Protein AF-A0A0H2TPR6-F1 (afdb_monomer_lite)

Sequence (912 aa):
MLAMDPPKRHRLSESLLGSRSHSRNSSLPQLDTSIEWVTPSPSPSPPKLGTSLSTPAITAPRRRSIIRSIRALSITSPPISLSPPAIAVSVADAGELSIAASRSPRTLKKQRTASAGNIVSLLGRRESSRSDFNRGTCSQETTSVSQSSTNSIDGRIQWDSQTVKGVFKIIQEHQFRRNGFAYLVVTSDYVLKVKTTADVRGLFPNLPSDTGPVTVPAGERSANPEVLQMIPIASVVSASRAESSRPYFGLEIWWKSVHSLASFGACQFFAEDPDHRDLVLDRVHEAVRAKDDAHFGIPRVAHEIEEKLRDVCRREEPDYSLLQPDIFPVGIRLADNVKWAENESYYFAVGVNLCYFAKVTRPSENKMLVVSYAKYGLMNLECVLGCWNPREDRLELRFRKPFEANPSYLHMSSRFYYQIIQTLLKADECLRPGWPSGLRRTQLFRIDDLPPLGENDIIALPDEFGSLHRTHKAFCAAYECGQVEWEIRLDAAYGPELRILPPKAKPKYEPLELLAIMRAARYNHFIGSMSFRGVSLVPLWNKFDSDKPASVAYMNHDGTLLSSELCKPVQGGSILAQEIHALAFCIPSLRQMDFTDSLPNLPSLPHKPDVQVLAPILNLLGSGLTNCNRILLHGCPLGLGDVASLLSFLSQDDLEDDVPIHLVPGLQALDISRCSLCSQEMYLITEALSSQGHSLQLLDISQNTGRVAADVVTRFVDSMVNLHILNLADAVVGPEYCALLSYESLMAFQNIQEINLSGYKLSMDTEQALVRFLEHRVTAARQPQQQGKSSLVSLGLRQIRLNDCSIDGFQAARILGAVSGLDGLHLHLGSNPLEQGIEELASAIALCSEGRIGLHLDMVEFRRDEAYVRLIQALTVSKRFPFVSLVGTAPTPLPSATCTSAACDALEQLLA

Organism: Magnaporthiopsis poae (strain ATCC 64411 / 73-15) (NCBI:txid644358)

Radius of gyration: 42.63 Å; chains: 1; bounding box: 124×108×119 Å

InterPro domains:
  IPR032675 Leucine-rich repeat domain superfamily [G3DSA:3.80.10.10] (476-911)
  IPR057334 LRR-containing protein, second PH domain [PF25353] (343-437)

Foldseek 3Di:
DDDDDDDDDDDDDDDDPPPDPDPDPPDDPPLPDWDDDDDPDPDPDDDDDDDDDDDDDDDDDDDDDDDDDDDDDDDDDDDDDDDDDDDDDDDDDDDDDDDDDDDDDDDDDDDDDDDDDDDDDDDDDDDDDDDDDDDDDDDDDDDDDDDDDDDDPPPPDDLQPWAWQAKAKFDDPVPPPDPQIWIWIFTLWKTWIFRDLQLVCQSHVPDDLPGYPHRRDNPRHDPDRGTPDIATLQFWFFKAFADDPDPWTKIKTKGQDPVDLFFIDIDIITHPDNVSVLVVLVSSLVSNVVVCVVVPPDDQHDPQVLVVVLVVLCVLPVVCNVDRWDKGWKDARDDPDDDDDRFKTWMWTGHQFKIKTWIWGQDPVHNDIMIGIDIAGLVQWFAWEEEPDSRHQWIKTWGDDFQDQDIDIGIIGGSCSVVVLVVSVVSCCQQPPLPDPVCCDPTHYPYHPDDPDPPPPDDPPDPLPVNLVSNLVSLCSRNVHDAWDWDWDQPDPQGIEIETDQDPPDRAGAPSNVVSNLVSLFSRQRHQEYECAPHAPLNQPPAAGNDDDSLADQAESVRDGHDPVLSPCLNVATPLLRSLLRNQQHHQNYAEYACANHHAPHPDDVFFDAPSNQLSNLVCLLVLRGNNQAYAQHRAAHTPVNLVSLLVSLQPDDDDPPDPPVRRQFRAHDHCENNQDAQVSLLSNLQSLQRRQCNYAYDHHEHHPHAYELVSQANRLQNNLNYAEDHCANRYDYPLADANDALNSLVSNQQHAEDAPEQAQHHPRNLVSLLVSLLVLLVVVPDPPDDDDPDDDSNRHQEYHHANNQQELQSLLSNLLSNLAEENHEYAHENYQHLHNLLSNLCSLQPSDHYAYAYEHELHEDQDLVSLLSNLQSLLNHPRYPHYHHHNPDYDDDPDDDRDPSSVVSVVSSVD

pLDDT: mean 76.01, std 24.08, range [21.84, 98.25]

Secondary structure (DSSP, 8-state):
----PPPP------------------PPPP--EEE--PPPPPPP-PPPP----------------------------------------------------------------------------------------------------S----TT--GGG--EEEEEEEE-GGGTTS--EEEEEEESSEEEEES-HHHHHHH-TT--TTSSSS---TT---SS--EEEEEEGGGEEEEEE---SSSSEEEEEEEE-SS-TT-EEEEEEEESSHHHHHHHHHHHHHHHHHHHHHTTT--SS-HHHHHHHHHHHHHH-GGGTTSPPEEEE-EE---TT----TTEEEEEEE-SSEEEEEEEE--SS--S-EEEEEEEEGGGEEEEEEE-STT--EEEEEE--TT-SS-EEEEEE-TTHHHHHHHHHHHHHHHSTT--HHHIIIIIEEEETPPPPPTTS------TTHHHHHHHHHHHHHHT-PPPPEEEETT-BTB-EEEEPPPSSSSS--HHHHHHHHHHHTT-SS--EEE-TT---TTTTT----S-GGGS--B-TT-PBPPHHHHHHHHHS-HHHHHHHHHHHH-TT--EEE-TTSSTT----SSPPP-SSHHHHHHHHHTT-----EEE-TT----HHHHHHHHHHHT-----TTS-GGGS----EEE-TTS---HHHHHHHHHHHHHHGGG-SEEE-TT-SS-EEHHHHHHHHTT-TT-SEEE-TTTEE--TTS-SS-HHHHHH-TT--EEE-TTS---HHHHHHHHHHHHHHHHHHTS---S----TT-----EEE-TTS---HHHHHHHHHHHTT-EEEEEE-TTS-TTTTHHHHHHHHHH--S-EEEEE-TT-EESSHHHHHHHHHHHHH----SEEE-TT-EEPPPTTPPPPHHHHHHHHHHH-

Structure (mmCIF, N/CA/C/O backbone):
data_AF-A0A0H2TPR6-F1
#
_entry.id   AF-A0A0H2TPR6-F1
#
loop_
_atom_site.group_PDB
_atom_site.id
_atom_site.type_symbol
_atom_site.label_atom_id
_atom_site.label_alt_id
_atom_site.label_comp_id
_atom_site.label_asym_id
_atom_site.label_entity_id
_atom_site.label_seq_id
_atom_site.pdbx_PDB_ins_code
_atom_site.Cartn_x
_atom_site.Cartn_y
_atom_site.Cartn_z
_atom_site.occupancy
_atom_site.B_iso_or_equiv
_atom_site.auth_seq_id
_atom_site.auth_comp_id
_atom_site.auth_asym_id
_atom_site.auth_atom_id
_atom_site.pdbx_PDB_model_num
ATOM 1 N N . MET A 1 1 ? -14.597 45.870 -37.083 1.00 38.25 1 MET A N 1
ATOM 2 C CA . MET A 1 1 ? -13.463 46.640 -36.528 1.00 38.25 1 MET A CA 1
ATOM 3 C C . MET A 1 1 ? -13.440 46.371 -35.034 1.00 38.25 1 MET A C 1
ATOM 5 O O . MET A 1 1 ? -14.510 46.432 -34.449 1.00 38.25 1 MET A O 1
ATOM 9 N N . LEU A 1 2 ? -12.257 46.077 -34.485 1.00 29.45 2 LEU A N 1
ATOM 10 C CA . LEU A 1 2 ? -11.948 45.601 -33.122 1.00 29.45 2 LEU A CA 1
ATOM 11 C C . LEU A 1 2 ? -11.903 44.072 -32.971 1.00 29.45 2 LEU A C 1
ATOM 13 O O . LEU A 1 2 ? -12.880 43.406 -32.650 1.00 29.45 2 LEU A O 1
ATOM 17 N N . ALA A 1 3 ? -10.703 43.561 -33.253 1.00 26.14 3 ALA A N 1
ATOM 18 C CA . ALA A 1 3 ? -10.196 42.267 -32.829 1.00 26.14 3 ALA A CA 1
ATOM 19 C C . ALA A 1 3 ? -9.895 42.308 -31.321 1.00 26.14 3 ALA A C 1
ATOM 21 O O . ALA A 1 3 ? -9.350 43.300 -30.836 1.00 26.14 3 ALA A O 1
ATOM 22 N N . MET A 1 4 ? -10.242 41.241 -30.602 1.00 28.41 4 MET A N 1
ATOM 23 C CA . MET A 1 4 ? -9.809 41.005 -29.225 1.00 28.41 4 MET A CA 1
ATOM 24 C C . MET A 1 4 ? -8.798 39.857 -29.221 1.00 28.41 4 MET A C 1
ATOM 26 O O . MET A 1 4 ? -9.087 38.769 -29.720 1.00 28.41 4 MET A O 1
ATOM 30 N N . ASP A 1 5 ? -7.612 40.151 -28.694 1.00 27.17 5 ASP A N 1
ATOM 31 C CA . ASP A 1 5 ? -6.489 39.231 -28.522 1.00 27.17 5 ASP A CA 1
ATOM 32 C C . ASP A 1 5 ? -6.818 38.082 -27.544 1.00 27.17 5 ASP A C 1
ATOM 34 O O . ASP A 1 5 ? -7.484 38.307 -26.530 1.00 27.17 5 ASP A O 1
ATOM 38 N N . PRO A 1 6 ? -6.306 36.859 -27.779 1.00 28.94 6 PRO A N 1
ATOM 39 C CA . PRO A 1 6 ? -6.367 35.766 -26.813 1.00 28.94 6 PRO A CA 1
ATOM 40 C C . PRO A 1 6 ? -5.292 35.906 -25.710 1.00 28.94 6 PRO A C 1
ATOM 42 O O . PRO A 1 6 ? -4.231 36.498 -25.934 1.00 28.94 6 PRO A O 1
ATOM 45 N N . PRO A 1 7 ? -5.519 35.341 -24.507 1.00 29.06 7 PRO A N 1
ATOM 46 C CA . PRO A 1 7 ? -4.646 35.548 -23.357 1.00 29.06 7 PRO A CA 1
ATOM 47 C C . PRO A 1 7 ? -3.301 34.821 -23.501 1.00 29.06 7 PRO A C 1
ATOM 49 O O . PRO A 1 7 ? -3.210 33.659 -23.906 1.00 29.06 7 PRO A O 1
ATOM 52 N N . LYS A 1 8 ? -2.238 35.537 -23.123 1.00 24.61 8 LYS A N 1
ATOM 53 C CA . LYS A 1 8 ? -0.845 35.083 -23.090 1.00 24.61 8 LYS A CA 1
ATOM 54 C C . LYS A 1 8 ? -0.686 33.886 -22.145 1.00 24.61 8 LYS A C 1
ATOM 56 O O . LYS A 1 8 ? -0.849 34.016 -20.935 1.00 24.61 8 LYS A O 1
ATOM 61 N N . ARG A 1 9 ? -0.282 32.734 -22.690 1.00 24.98 9 ARG A N 1
ATOM 62 C CA . ARG A 1 9 ? 0.290 31.624 -21.912 1.00 24.98 9 ARG A CA 1
ATOM 63 C C . ARG A 1 9 ? 1.597 32.098 -21.274 1.00 24.98 9 ARG A C 1
ATOM 65 O O . ARG A 1 9 ? 2.568 32.362 -21.983 1.00 24.98 9 ARG A O 1
ATOM 72 N N . HIS A 1 10 ? 1.629 32.191 -19.948 1.00 24.11 10 HIS A N 1
ATOM 73 C CA . HIS A 1 10 ? 2.869 32.351 -19.196 1.00 24.11 10 HIS A CA 1
ATOM 74 C C . HIS A 1 10 ? 3.749 31.110 -19.412 1.00 24.11 10 HIS A C 1
ATOM 76 O O . HIS A 1 10 ? 3.468 30.033 -18.893 1.00 24.11 10 HIS A O 1
ATOM 82 N N . ARG A 1 11 ? 4.817 31.261 -20.207 1.00 22.70 11 ARG A N 1
ATOM 83 C CA . ARG A 1 11 ? 5.964 30.347 -20.192 1.00 22.70 11 ARG A CA 1
ATOM 84 C C . ARG A 1 11 ? 6.650 30.511 -18.839 1.00 22.70 11 ARG A C 1
ATOM 86 O O . ARG A 1 11 ? 7.295 31.531 -18.605 1.00 22.70 11 ARG A O 1
ATOM 93 N N . LEU A 1 12 ? 6.501 29.524 -17.961 1.00 24.47 12 LEU A N 1
ATOM 94 C CA . LEU A 1 12 ? 7.438 29.346 -16.860 1.00 24.47 12 LEU A CA 1
ATOM 95 C C . LEU A 1 12 ? 8.801 29.008 -17.470 1.00 24.47 12 LEU A C 1
ATOM 97 O O . LEU A 1 12 ? 8.925 28.137 -18.329 1.00 24.47 12 LEU A O 1
ATOM 101 N N . SER A 1 13 ? 9.783 29.801 -17.073 1.00 23.59 13 SER A N 1
ATOM 102 C CA . SER A 1 13 ? 11.160 29.818 -17.539 1.00 23.59 13 SER A CA 1
ATOM 103 C C . SER A 1 13 ? 11.838 28.451 -17.447 1.00 23.59 13 SER A C 1
ATOM 105 O O . SER A 1 13 ? 11.957 27.866 -16.371 1.00 23.59 13 SER A O 1
ATOM 107 N N . GLU A 1 14 ? 12.349 27.995 -18.589 1.00 25.59 14 GLU A N 1
ATOM 108 C CA . GLU A 1 14 ? 13.388 26.979 -18.712 1.00 25.59 14 GLU A CA 1
ATOM 109 C C . GLU A 1 14 ? 14.651 27.451 -17.978 1.00 25.59 14 GLU A C 1
ATOM 111 O O . GLU A 1 14 ? 15.429 28.253 -18.488 1.00 25.59 14 GLU A O 1
ATOM 116 N N . SER A 1 15 ? 14.868 26.971 -16.756 1.00 25.03 15 SER A N 1
ATOM 117 C CA . SER A 1 15 ? 16.149 27.154 -16.066 1.00 25.03 15 SER A CA 1
ATOM 118 C C . SER A 1 15 ? 16.462 25.989 -15.128 1.00 25.03 15 SER A C 1
ATOM 120 O O . SER A 1 15 ? 16.762 26.198 -13.958 1.00 25.03 15 SER A O 1
ATOM 122 N N . LEU A 1 16 ? 16.380 24.748 -15.623 1.00 23.83 16 LEU A N 1
ATOM 123 C CA . LEU A 1 16 ? 16.883 23.558 -14.911 1.00 23.83 16 LEU A CA 1
ATOM 124 C C . LEU A 1 16 ? 17.569 22.512 -15.816 1.00 23.83 16 LEU A C 1
ATOM 126 O O . LEU A 1 16 ? 17.911 21.429 -15.349 1.00 23.83 16 LEU A O 1
ATOM 130 N N . LEU A 1 17 ? 17.869 22.836 -17.079 1.00 26.33 17 LEU A N 1
ATOM 131 C CA . LEU A 1 17 ? 18.727 22.010 -17.941 1.00 26.33 17 LEU A CA 1
ATOM 132 C C . LEU A 1 17 ? 20.169 22.524 -17.908 1.00 26.33 17 LEU A C 1
ATOM 134 O O . LEU A 1 17 ? 20.726 23.016 -18.884 1.00 26.33 17 LEU A O 1
ATOM 138 N N . GLY A 1 18 ? 20.791 22.394 -16.737 1.00 21.84 18 GLY A N 1
ATOM 139 C CA . GLY A 1 18 ? 22.242 22.415 -16.633 1.00 21.84 18 GLY A CA 1
ATOM 140 C C . GLY A 1 18 ? 22.795 21.091 -17.151 1.00 21.84 18 GLY A C 1
ATOM 141 O O . GLY A 1 18 ? 22.851 20.115 -16.406 1.00 21.84 18 GLY A O 1
ATOM 142 N N . SER A 1 19 ? 23.219 21.060 -18.415 1.00 26.47 19 SER A N 1
ATOM 143 C CA . SER A 1 19 ? 24.077 20.008 -18.969 1.00 26.47 19 SER A CA 1
ATOM 144 C C . SER A 1 19 ? 25.411 19.991 -18.208 1.00 26.47 19 SER A C 1
ATOM 146 O O . SER A 1 19 ? 26.393 20.615 -18.612 1.00 26.47 19 SER A O 1
ATOM 148 N N . ARG A 1 20 ? 25.455 19.291 -17.071 1.00 23.12 20 ARG A N 1
ATOM 149 C CA . ARG A 1 20 ? 26.706 18.873 -16.435 1.00 23.12 20 ARG A CA 1
ATOM 150 C C . ARG A 1 20 ? 27.106 17.527 -17.024 1.00 23.12 20 ARG A C 1
ATOM 152 O O . ARG A 1 20 ? 26.508 16.499 -16.714 1.00 23.12 20 ARG A O 1
ATOM 159 N N . SER A 1 21 ? 28.142 17.548 -17.857 1.00 25.34 21 SER A N 1
ATOM 160 C CA . SER A 1 21 ? 28.874 16.370 -18.312 1.00 25.34 21 SER A CA 1
ATOM 161 C C . SER A 1 21 ? 29.564 15.703 -17.117 1.00 25.34 21 SER A C 1
ATOM 163 O O . SER A 1 21 ? 30.731 15.960 -16.821 1.00 25.34 21 SER A O 1
ATOM 165 N N . HIS A 1 22 ? 28.836 14.864 -16.386 1.00 25.56 22 HIS A N 1
ATOM 166 C CA . HIS A 1 22 ? 29.468 13.907 -15.492 1.00 25.56 22 HIS A CA 1
ATOM 167 C C . HIS A 1 22 ? 30.081 12.796 -16.346 1.00 25.56 22 HIS A C 1
ATOM 169 O O . HIS A 1 22 ? 29.390 12.174 -17.150 1.00 25.56 22 HIS A O 1
ATOM 175 N N . SER A 1 23 ? 31.382 12.566 -16.167 1.00 27.83 23 SER A N 1
ATOM 176 C CA . SER A 1 23 ? 32.101 11.378 -16.629 1.00 27.83 23 SER A CA 1
ATOM 177 C C . SER A 1 23 ? 31.383 10.124 -16.112 1.00 27.83 23 SER A C 1
ATOM 179 O O . SER A 1 23 ? 31.638 9.676 -14.995 1.00 27.83 23 SER A O 1
ATOM 181 N N . ARG A 1 24 ? 30.433 9.591 -16.888 1.00 39.44 24 ARG A N 1
ATOM 182 C CA . ARG A 1 24 ? 29.753 8.327 -16.590 1.00 39.44 24 ARG A CA 1
ATOM 183 C C . ARG A 1 24 ? 30.718 7.193 -16.927 1.00 39.44 24 ARG A C 1
ATOM 185 O O . ARG A 1 24 ? 31.151 7.087 -18.072 1.00 39.44 24 ARG A O 1
ATOM 192 N N . ASN A 1 25 ? 31.049 6.358 -15.943 1.00 32.38 25 ASN A N 1
ATOM 193 C CA . ASN A 1 25 ? 31.772 5.108 -16.170 1.00 32.38 25 ASN A CA 1
ATOM 194 C C . ASN A 1 25 ? 30.932 4.223 -17.102 1.00 32.38 25 ASN A C 1
ATOM 196 O O . ASN A 1 25 ? 29.949 3.624 -16.681 1.00 32.38 25 ASN A O 1
ATOM 200 N N . SER A 1 26 ? 31.298 4.174 -18.381 1.00 37.25 26 SER A N 1
ATOM 201 C CA . SER A 1 26 ? 30.686 3.308 -19.386 1.00 37.25 26 SER A CA 1
ATOM 202 C C . SER A 1 26 ? 31.305 1.911 -19.297 1.00 37.25 26 SER A C 1
ATOM 204 O O . SER A 1 26 ? 32.119 1.526 -20.138 1.00 37.25 26 SER A O 1
ATOM 206 N N . SER A 1 27 ? 30.986 1.164 -18.243 1.00 45.50 27 SER A N 1
ATOM 207 C CA . SER A 1 27 ? 31.228 -0.280 -18.225 1.00 45.50 27 SER A CA 1
ATOM 208 C C . SER A 1 27 ? 30.069 -0.983 -18.925 1.00 45.50 27 SER A C 1
ATOM 210 O O . SER A 1 27 ? 28.912 -0.624 -18.707 1.00 45.50 27 SER A O 1
ATOM 212 N N . LEU A 1 28 ? 30.371 -1.985 -19.756 1.00 54.72 28 LEU A N 1
ATOM 213 C CA . LEU A 1 28 ? 29.360 -2.934 -20.226 1.00 54.72 28 LEU A CA 1
ATOM 214 C C . LEU A 1 28 ? 28.593 -3.514 -19.025 1.00 54.72 28 LEU A C 1
ATOM 216 O O . LEU A 1 28 ? 29.200 -3.659 -17.957 1.00 54.72 28 LEU A O 1
ATOM 220 N N . PRO A 1 29 ? 27.300 -3.853 -19.179 1.00 59.22 29 PRO A N 1
ATOM 221 C CA . PRO A 1 29 ? 26.565 -4.540 -18.127 1.00 59.22 29 PRO A CA 1
ATOM 222 C C . PRO A 1 29 ? 27.344 -5.776 -17.664 1.00 59.22 29 PRO A C 1
ATOM 224 O O . PRO A 1 29 ? 27.857 -6.522 -18.504 1.00 59.22 29 PRO A O 1
ATOM 227 N N . GLN A 1 30 ? 27.463 -5.988 -16.351 1.00 66.06 30 GLN A N 1
ATOM 228 C CA . GLN A 1 30 ? 28.044 -7.228 -15.838 1.00 66.06 30 GLN A CA 1
ATOM 229 C C . GLN A 1 30 ? 27.128 -8.392 -16.240 1.00 66.06 30 GLN A C 1
ATOM 231 O O . GLN A 1 30 ? 25.939 -8.405 -15.934 1.00 66.06 30 GLN A O 1
ATOM 236 N N . LEU A 1 31 ? 27.670 -9.319 -17.032 1.00 76.00 31 LEU A N 1
ATOM 237 C CA . LEU A 1 31 ? 26.971 -10.521 -17.479 1.00 76.00 31 LEU A CA 1
ATOM 238 C C . LEU A 1 31 ? 27.271 -11.629 -16.469 1.00 76.00 31 LEU A C 1
ATOM 240 O O . LEU A 1 31 ? 28.302 -12.293 -16.567 1.00 76.00 31 LEU A O 1
ATOM 244 N N . ASP A 1 32 ? 26.386 -11.797 -15.491 1.00 66.81 32 ASP A N 1
ATOM 245 C CA . ASP A 1 32 ? 26.657 -12.627 -14.310 1.00 66.81 32 ASP A CA 1
ATOM 246 C C . ASP A 1 32 ? 26.347 -14.117 -14.514 1.00 66.81 32 ASP A C 1
ATOM 248 O O . ASP A 1 32 ? 26.784 -14.959 -13.731 1.00 66.81 32 ASP A O 1
ATOM 252 N N . THR A 1 33 ? 25.609 -14.470 -15.573 1.00 68.88 33 THR A N 1
ATOM 253 C CA . THR A 1 33 ? 25.195 -15.856 -15.836 1.00 68.88 33 THR A CA 1
ATOM 254 C C . THR A 1 33 ? 25.675 -16.322 -17.203 1.00 68.88 33 THR A C 1
ATOM 256 O O . THR A 1 33 ? 25.428 -15.667 -18.214 1.00 68.88 33 THR A O 1
ATOM 259 N N . SER A 1 34 ? 26.337 -17.482 -17.244 1.00 60.25 34 SER A N 1
ATOM 260 C CA . SER A 1 34 ? 26.713 -18.177 -18.478 1.00 60.25 34 SER A CA 1
ATOM 261 C C . SER A 1 34 ? 26.074 -19.560 -18.508 1.00 60.25 34 SER A C 1
ATOM 263 O O . SER A 1 34 ? 26.018 -20.254 -17.493 1.00 60.25 34 SER A O 1
ATOM 265 N N . ILE A 1 35 ? 25.545 -19.949 -19.666 1.00 59.41 35 ILE A N 1
ATOM 266 C CA . ILE A 1 35 ? 24.961 -21.276 -19.855 1.00 59.41 35 ILE A CA 1
ATOM 267 C C . ILE A 1 35 ? 25.698 -21.972 -20.988 1.00 59.41 35 ILE A C 1
ATOM 269 O O . ILE A 1 35 ? 25.557 -21.610 -22.159 1.00 59.41 35 ILE A O 1
ATOM 273 N N . GLU A 1 36 ? 26.434 -23.018 -20.629 1.00 54.72 36 GLU A N 1
ATOM 274 C CA . GLU A 1 36 ? 26.955 -23.995 -21.574 1.00 54.72 36 GLU A CA 1
ATOM 275 C C . GLU A 1 36 ? 25.970 -25.162 -21.682 1.00 54.72 36 GLU A C 1
ATOM 277 O O . GLU A 1 36 ? 25.633 -25.825 -20.701 1.00 54.72 36 GLU A O 1
ATOM 282 N N . TRP A 1 37 ? 25.462 -25.406 -22.886 1.00 45.31 37 TRP A N 1
ATOM 283 C CA . TRP A 1 37 ? 24.493 -26.467 -23.143 1.00 45.31 37 TRP A CA 1
ATOM 284 C C . TRP A 1 37 ? 25.175 -27.765 -23.556 1.00 45.31 37 TRP A C 1
ATOM 286 O O . TRP A 1 37 ? 25.298 -28.039 -24.739 1.00 45.31 37 TRP A O 1
ATOM 296 N N . VAL A 1 38 ? 25.581 -28.610 -22.614 1.00 38.88 38 VAL A N 1
ATOM 297 C CA . VAL A 1 38 ? 26.085 -29.946 -22.973 1.00 38.88 38 VAL A CA 1
ATOM 298 C C . VAL A 1 38 ? 24.968 -30.729 -23.677 1.00 38.88 38 VAL A C 1
ATOM 300 O O . VAL A 1 38 ? 23.914 -30.977 -23.093 1.00 38.88 38 VAL A O 1
ATOM 303 N N . THR A 1 39 ? 25.173 -31.107 -24.942 1.00 29.98 39 THR A N 1
ATOM 304 C CA . THR A 1 39 ? 24.283 -32.047 -25.637 1.00 29.98 39 THR A CA 1
ATOM 305 C C . THR A 1 39 ? 24.193 -33.333 -24.816 1.00 29.98 39 THR A C 1
ATOM 307 O O . THR A 1 39 ? 25.250 -33.893 -24.509 1.00 29.98 39 THR A O 1
ATOM 310 N N . PRO A 1 40 ? 22.994 -33.838 -24.469 1.00 30.17 40 PRO A N 1
ATOM 311 C CA . PRO A 1 40 ? 22.891 -35.144 -23.842 1.00 30.17 40 PRO A CA 1
ATOM 312 C C . PRO A 1 40 ? 23.486 -36.175 -24.803 1.00 30.17 40 PRO A C 1
ATOM 314 O O . PRO A 1 40 ? 23.061 -36.294 -25.954 1.00 30.17 40 PRO A O 1
ATOM 317 N N . SER A 1 41 ? 24.516 -36.883 -24.346 1.00 30.02 41 SER A N 1
ATOM 318 C CA . SER A 1 41 ? 25.037 -38.043 -25.055 1.00 30.02 41 SER A CA 1
ATOM 319 C C . SER A 1 41 ? 23.900 -39.055 -25.247 1.00 30.02 41 SER A C 1
ATOM 321 O O . SER A 1 41 ? 23.069 -39.217 -24.347 1.00 30.02 41 SER A O 1
ATOM 323 N N . PRO A 1 42 ? 23.813 -39.731 -26.407 1.00 32.34 42 PRO A N 1
ATOM 324 C CA . PRO A 1 42 ? 22.792 -40.746 -26.615 1.00 32.34 42 PRO A CA 1
ATOM 325 C C . PRO A 1 42 ? 22.975 -41.838 -25.558 1.00 32.34 42 PRO A C 1
ATOM 327 O O . PRO A 1 42 ? 24.037 -42.454 -25.458 1.00 32.34 42 PRO A O 1
ATOM 330 N N . SER A 1 43 ? 21.949 -42.036 -24.732 1.00 32.69 43 SER A N 1
ATOM 331 C CA . SER A 1 43 ? 21.923 -43.064 -23.695 1.00 32.69 43 SER A CA 1
ATOM 332 C C . SER A 1 43 ? 22.223 -44.442 -24.298 1.00 32.69 43 SER A C 1
ATOM 334 O O . SER A 1 43 ? 21.642 -44.773 -25.338 1.00 32.69 43 SER A O 1
ATOM 336 N N . PRO A 1 44 ? 23.051 -45.285 -23.657 1.00 35.41 44 PRO A N 1
ATOM 337 C CA . PRO A 1 44 ? 23.156 -46.678 -24.051 1.00 35.41 44 PRO A CA 1
ATOM 338 C C . PRO A 1 44 ? 21.818 -47.388 -23.795 1.00 35.41 44 PRO A C 1
ATOM 340 O O . PRO A 1 44 ? 21.109 -47.106 -22.831 1.00 35.41 44 PRO A O 1
ATOM 343 N N . SER A 1 45 ? 21.486 -48.291 -24.715 1.00 32.50 45 SER A N 1
ATOM 344 C CA . SER A 1 45 ? 20.294 -49.146 -24.787 1.00 32.50 45 SER A CA 1
ATOM 345 C C . SER A 1 45 ? 19.785 -49.705 -23.443 1.00 32.50 45 SER A C 1
ATOM 347 O O . SER A 1 45 ? 20.595 -50.015 -22.566 1.00 32.50 45 SER A O 1
ATOM 349 N N . PRO A 1 46 ? 18.465 -49.944 -23.305 1.00 33.38 46 PRO A N 1
ATOM 350 C CA . PRO A 1 46 ? 17.868 -50.402 -22.054 1.00 33.38 46 PRO A CA 1
ATOM 351 C C . PRO A 1 46 ? 18.296 -51.842 -21.714 1.00 33.38 46 PRO A C 1
ATOM 353 O O . PRO A 1 46 ? 18.368 -52.687 -22.614 1.00 33.38 46 PRO A O 1
ATOM 356 N N . PRO A 1 47 ? 18.535 -52.175 -20.431 1.00 33.12 47 PRO A N 1
ATOM 357 C CA . PRO A 1 47 ? 18.693 -53.557 -20.020 1.00 33.12 47 PRO A CA 1
ATOM 358 C C . PRO A 1 47 ? 17.331 -54.261 -19.982 1.00 33.12 47 PRO A C 1
ATOM 360 O O . PRO A 1 47 ? 16.292 -53.688 -19.654 1.00 33.12 47 PRO A O 1
ATOM 363 N N . LYS A 1 48 ? 17.373 -55.535 -20.366 1.00 29.98 48 LYS A N 1
ATOM 364 C CA . LYS A 1 48 ? 16.247 -56.459 -20.504 1.00 29.98 48 LYS A CA 1
ATOM 365 C C . LYS A 1 48 ? 15.502 -56.673 -19.180 1.00 29.98 48 LYS A C 1
ATOM 367 O O . LYS A 1 48 ? 16.123 -56.786 -18.126 1.00 29.98 48 LYS A O 1
ATOM 372 N N . LEU A 1 49 ? 14.178 -56.824 -19.284 1.00 29.47 49 LEU A N 1
ATOM 373 C CA . LEU A 1 49 ? 13.304 -57.337 -18.227 1.00 29.47 49 LEU A CA 1
ATOM 374 C C . LEU A 1 49 ? 13.803 -58.697 -17.712 1.00 29.47 49 LEU A C 1
ATOM 376 O O . LEU A 1 49 ? 13.957 -59.641 -18.487 1.00 29.47 49 LEU A O 1
ATOM 380 N N . GLY A 1 50 ? 13.954 -58.794 -16.393 1.00 27.89 50 GLY A N 1
ATOM 381 C CA . GLY A 1 50 ? 14.070 -60.033 -15.634 1.00 27.89 50 GLY A CA 1
ATOM 382 C C . GLY A 1 50 ? 13.182 -59.942 -14.394 1.00 27.89 50 GLY A C 1
ATOM 383 O O . GLY A 1 50 ? 13.358 -59.073 -13.549 1.00 27.89 50 GLY A O 1
ATOM 384 N N . THR A 1 51 ? 12.185 -60.814 -14.347 1.00 28.34 51 THR A N 1
ATOM 385 C CA . THR A 1 51 ? 11.187 -61.048 -13.295 1.00 28.34 51 THR A CA 1
ATOM 386 C C . THR A 1 51 ? 11.781 -61.444 -11.937 1.00 28.34 51 THR A C 1
ATOM 388 O O . THR A 1 51 ? 12.592 -62.361 -11.911 1.00 28.34 51 THR A O 1
ATOM 391 N N . SER A 1 52 ? 11.262 -60.904 -10.821 1.00 28.12 52 SER A N 1
ATOM 392 C CA . SER A 1 52 ? 10.651 -61.701 -9.729 1.00 28.12 52 SER A CA 1
ATOM 393 C C . SER A 1 52 ? 10.150 -60.847 -8.551 1.00 28.12 52 SER A C 1
ATOM 395 O O . SER A 1 52 ? 10.778 -59.872 -8.154 1.00 28.12 52 SER A O 1
ATOM 397 N N . LEU A 1 53 ? 9.020 -61.290 -7.996 1.00 29.05 53 LEU A N 1
ATOM 398 C CA . LEU A 1 53 ? 8.246 -60.800 -6.850 1.00 29.05 53 LEU A CA 1
ATOM 399 C C . LEU A 1 53 ? 9.021 -60.585 -5.533 1.00 29.05 53 LEU A C 1
ATOM 401 O O . LEU A 1 53 ? 9.848 -61.416 -5.171 1.00 29.05 53 LEU A O 1
ATOM 405 N N . SER A 1 54 ? 8.623 -59.581 -4.733 1.00 27.94 54 SER A N 1
ATOM 406 C CA . SER A 1 54 ? 7.930 -59.755 -3.426 1.00 27.94 54 SER A CA 1
ATOM 407 C C . SER A 1 54 ? 7.827 -58.443 -2.613 1.00 27.94 54 SER A C 1
ATOM 409 O O . SER A 1 54 ? 8.792 -57.709 -2.433 1.00 27.94 54 SER A O 1
ATOM 411 N N . THR A 1 55 ? 6.622 -58.157 -2.117 1.00 26.81 55 THR A N 1
ATOM 412 C CA . THR A 1 55 ? 6.252 -57.210 -1.036 1.00 26.81 55 THR A CA 1
ATOM 413 C C . THR A 1 55 ? 6.145 -57.981 0.302 1.00 26.81 55 THR A C 1
ATOM 415 O O . THR A 1 55 ? 6.181 -59.211 0.260 1.00 26.81 55 THR A O 1
ATOM 418 N N . PRO A 1 56 ? 5.788 -57.380 1.464 1.00 45.50 56 PRO A N 1
ATOM 419 C CA . PRO A 1 56 ? 6.098 -56.067 2.069 1.00 45.50 56 PRO A CA 1
ATOM 420 C C . PRO A 1 56 ? 6.536 -56.201 3.562 1.00 45.50 56 PRO A C 1
ATOM 422 O O . PRO A 1 56 ? 6.357 -57.256 4.162 1.00 45.50 56 PRO A O 1
ATOM 425 N N . ALA A 1 57 ? 6.989 -55.125 4.230 1.00 26.08 57 ALA A N 1
ATOM 426 C CA . ALA A 1 57 ? 6.813 -54.998 5.690 1.00 26.08 57 ALA A CA 1
ATOM 427 C C . ALA A 1 57 ? 6.904 -53.551 6.210 1.00 26.08 57 ALA A C 1
ATOM 429 O O . ALA A 1 57 ? 7.780 -52.771 5.853 1.00 26.08 57 ALA A O 1
ATOM 430 N N . ILE A 1 58 ? 5.951 -53.259 7.088 1.00 30.11 58 ILE A N 1
ATOM 431 C CA . ILE A 1 58 ? 5.634 -52.038 7.832 1.00 30.11 58 ILE A CA 1
ATOM 432 C C . ILE A 1 58 ? 6.615 -51.836 9.003 1.00 30.11 58 ILE A C 1
ATOM 434 O O . ILE A 1 58 ? 6.993 -52.821 9.630 1.00 30.11 58 ILE A O 1
ATOM 438 N N . THR A 1 59 ? 6.963 -50.588 9.357 1.00 27.70 59 THR A N 1
ATOM 439 C CA . THR A 1 59 ? 6.883 -50.015 10.733 1.00 27.70 59 THR A CA 1
ATOM 440 C C . THR A 1 59 ? 7.534 -48.624 10.840 1.00 27.70 59 THR A C 1
ATOM 442 O O . THR A 1 59 ? 8.659 -48.394 10.412 1.00 27.70 59 THR A O 1
ATOM 445 N N . ALA A 1 60 ? 6.813 -47.698 11.475 1.00 27.00 60 ALA A N 1
ATOM 446 C CA . ALA A 1 60 ? 7.302 -46.452 12.080 1.00 27.00 60 ALA A CA 1
ATOM 447 C C . ALA A 1 60 ? 7.227 -46.597 13.627 1.00 27.00 60 ALA A C 1
ATOM 449 O O . ALA A 1 60 ? 6.773 -47.637 14.105 1.00 27.00 60 ALA A O 1
ATOM 450 N N . PRO A 1 61 ? 7.449 -45.549 14.445 1.00 44.59 61 PRO A N 1
ATOM 451 C CA . PRO A 1 61 ? 8.653 -44.737 14.645 1.00 44.59 61 PRO A CA 1
ATOM 452 C C . PRO A 1 61 ? 9.121 -44.782 16.126 1.00 44.59 61 PRO A C 1
ATOM 454 O O . PRO A 1 61 ? 8.386 -45.219 17.011 1.00 44.59 61 PRO A O 1
ATOM 457 N N . ARG A 1 62 ? 10.309 -44.249 16.461 1.00 27.83 62 ARG A N 1
ATOM 458 C CA . ARG A 1 62 ? 10.673 -43.972 17.869 1.00 27.83 62 ARG A CA 1
ATOM 459 C C . ARG A 1 62 ? 11.417 -42.648 18.062 1.00 27.83 62 ARG A C 1
ATOM 461 O O . ARG A 1 62 ? 12.521 -42.454 17.570 1.00 27.83 62 ARG A O 1
ATOM 468 N N . ARG A 1 63 ? 10.787 -41.776 18.861 1.00 29.41 63 ARG A N 1
ATOM 469 C CA . ARG A 1 63 ? 11.367 -40.629 19.580 1.00 29.41 63 ARG A CA 1
ATOM 470 C C . ARG A 1 63 ? 12.452 -41.088 20.563 1.00 29.41 63 ARG A C 1
ATOM 472 O O . ARG A 1 63 ? 12.270 -42.127 21.196 1.00 29.41 63 ARG A O 1
ATOM 479 N N . ARG A 1 64 ? 13.443 -40.225 20.828 1.00 28.83 64 ARG A N 1
ATOM 480 C CA . ARG A 1 64 ? 13.952 -39.925 22.185 1.00 28.83 64 ARG A CA 1
ATOM 481 C C . ARG A 1 64 ? 14.807 -38.650 22.192 1.00 28.83 64 ARG A C 1
ATOM 483 O O . ARG A 1 64 ? 15.790 -38.546 21.473 1.00 28.83 64 ARG A O 1
ATOM 490 N N . SER A 1 65 ? 14.402 -37.710 23.040 1.00 28.45 65 SER A N 1
ATOM 491 C CA . SER A 1 65 ? 15.199 -36.609 23.587 1.00 28.45 65 SER A CA 1
ATOM 492 C C . SER A 1 65 ? 16.137 -37.117 24.687 1.00 28.45 65 SER A C 1
ATOM 494 O O . SER A 1 65 ? 15.753 -38.062 25.371 1.00 28.45 65 SER A O 1
ATOM 496 N N . ILE A 1 66 ? 17.256 -36.429 24.942 1.00 29.45 66 ILE A N 1
ATOM 497 C CA . ILE A 1 66 ? 17.822 -36.154 26.282 1.00 29.45 66 ILE A CA 1
ATOM 498 C C . ILE A 1 66 ? 18.814 -34.975 26.175 1.00 29.45 66 ILE A C 1
ATOM 500 O O . ILE A 1 66 ? 19.412 -34.729 25.133 1.00 29.45 66 ILE A O 1
ATOM 504 N N . ILE A 1 67 ? 18.888 -34.228 27.274 1.00 27.92 67 ILE A N 1
ATOM 505 C CA . ILE A 1 67 ? 19.441 -32.892 27.525 1.00 27.92 67 ILE A CA 1
ATOM 506 C C . ILE A 1 67 ? 20.775 -32.979 28.318 1.00 27.92 67 ILE A C 1
ATOM 508 O O . ILE A 1 67 ? 20.932 -33.922 29.090 1.00 27.92 67 ILE A O 1
ATOM 512 N N . ARG A 1 68 ? 21.601 -31.903 28.244 1.00 27.42 68 ARG A N 1
ATOM 513 C CA . ARG A 1 68 ? 22.699 -31.439 29.162 1.00 27.42 68 ARG A CA 1
ATOM 514 C C . ARG A 1 68 ? 24.029 -32.230 29.134 1.00 27.42 68 ARG A C 1
ATOM 516 O O . ARG A 1 68 ? 24.008 -33.442 29.052 1.00 27.42 68 ARG A O 1
ATOM 523 N N . SER A 1 69 ? 25.234 -31.663 29.310 1.00 27.62 69 SER A N 1
ATOM 524 C CA . SER A 1 69 ? 25.748 -30.282 29.404 1.00 27.62 69 SER A CA 1
ATOM 525 C C . SER A 1 69 ? 27.285 -30.286 29.618 1.00 27.62 69 SER A C 1
ATOM 527 O O . SER A 1 69 ? 27.775 -31.119 30.368 1.00 27.62 69 SER A O 1
ATOM 529 N N . ILE A 1 70 ? 27.955 -29.236 29.110 1.00 27.56 70 ILE A N 1
ATOM 530 C CA . ILE A 1 70 ? 29.029 -28.410 29.731 1.00 27.56 70 ILE A CA 1
ATOM 531 C C . ILE A 1 70 ? 30.523 -28.846 29.749 1.00 27.56 70 ILE A C 1
ATOM 533 O O . ILE A 1 70 ? 30.891 -29.906 30.242 1.00 27.56 70 ILE A O 1
ATOM 537 N N . ARG A 1 71 ? 31.328 -27.803 29.423 1.00 27.39 71 ARG A N 1
ATOM 538 C CA . ARG A 1 71 ? 32.748 -27.436 29.693 1.00 27.39 71 ARG A CA 1
ATOM 539 C C . ARG A 1 71 ? 33.759 -27.857 28.621 1.00 27.39 71 ARG A C 1
ATOM 541 O O . ARG A 1 71 ? 33.733 -28.991 28.184 1.00 27.39 71 ARG A O 1
ATOM 548 N N . ALA A 1 72 ? 34.744 -27.059 28.209 1.00 26.00 72 ALA A N 1
ATOM 549 C CA . ALA A 1 72 ? 35.154 -25.647 28.338 1.00 26.00 72 ALA A CA 1
ATOM 550 C C . ALA A 1 72 ? 36.616 -25.622 27.840 1.00 26.00 72 ALA A C 1
ATOM 552 O O . ALA A 1 72 ? 37.312 -26.599 28.087 1.00 26.00 72 ALA A O 1
ATOM 553 N N . LEU A 1 73 ? 37.094 -24.540 27.217 1.00 25.45 73 LEU A N 1
ATOM 554 C CA . LEU A 1 73 ? 38.398 -23.923 27.513 1.00 25.45 73 LEU A CA 1
ATOM 555 C C . LEU A 1 73 ? 38.523 -22.596 26.746 1.00 25.45 73 LEU A C 1
ATOM 557 O O . LEU A 1 73 ? 38.205 -22.496 25.564 1.00 25.45 73 LEU A O 1
ATOM 561 N N . SER A 1 74 ? 38.963 -21.588 27.487 1.00 22.48 74 SER A N 1
ATOM 562 C CA . SER A 1 74 ? 39.102 -20.177 27.133 1.00 22.48 74 SER A CA 1
ATOM 563 C C . SER A 1 74 ? 40.579 -19.840 26.928 1.00 22.48 74 SER A C 1
ATOM 565 O O . SER A 1 74 ? 41.400 -20.404 27.645 1.00 22.48 74 SER A O 1
ATOM 567 N N . ILE A 1 75 ? 40.907 -18.849 26.086 1.00 27.52 75 ILE A N 1
ATOM 568 C CA . ILE A 1 75 ? 42.082 -17.973 26.274 1.00 27.52 75 ILE A CA 1
ATOM 569 C C . ILE A 1 75 ? 41.684 -16.522 25.935 1.00 27.52 75 ILE A C 1
ATOM 571 O O . ILE A 1 75 ? 40.930 -16.259 25.003 1.00 27.52 75 ILE A O 1
ATOM 575 N N . THR A 1 76 ? 42.158 -15.622 26.789 1.00 24.77 76 THR A N 1
ATOM 576 C CA . THR A 1 76 ? 41.820 -14.217 27.064 1.00 24.77 76 THR A CA 1
ATOM 577 C C . THR A 1 76 ? 42.669 -13.174 26.302 1.00 24.77 76 THR A C 1
ATOM 579 O O . THR A 1 76 ? 43.862 -13.397 26.141 1.00 24.77 76 THR A O 1
ATOM 582 N N . SER A 1 77 ? 42.020 -12.063 25.893 1.00 28.98 77 SER A N 1
ATOM 583 C CA . SER A 1 77 ? 42.263 -10.585 26.041 1.00 28.98 77 SER A CA 1
ATOM 584 C C . SER A 1 77 ? 43.684 -10.024 26.376 1.00 28.98 77 SER A C 1
ATOM 586 O O . SER A 1 77 ? 44.462 -10.802 26.916 1.00 28.98 77 SER A O 1
ATOM 588 N N . PRO A 1 78 ? 44.031 -8.692 26.261 1.00 37.31 78 PRO A N 1
ATOM 589 C CA . PRO A 1 78 ? 43.175 -7.482 26.424 1.00 37.31 78 PRO A CA 1
ATOM 590 C C . PRO A 1 78 ? 43.665 -6.179 25.642 1.00 37.31 78 PRO A C 1
ATOM 592 O O . PRO A 1 78 ? 44.147 -6.361 24.527 1.00 37.31 78 PRO A O 1
ATOM 595 N N . PRO A 1 79 ? 43.496 -4.887 26.082 1.00 43.06 79 PRO A N 1
ATOM 596 C CA . PRO A 1 79 ? 42.854 -3.805 25.287 1.00 43.06 79 PRO A CA 1
ATOM 597 C C . PRO A 1 79 ? 43.681 -2.478 25.167 1.00 43.06 79 PRO A C 1
ATOM 599 O O . PRO A 1 79 ? 44.825 -2.449 25.605 1.00 43.06 79 PRO A O 1
ATOM 602 N N . ILE A 1 80 ? 43.113 -1.380 24.608 1.00 28.59 80 ILE A N 1
ATOM 603 C CA . ILE A 1 80 ? 43.120 0.025 25.137 1.00 28.59 80 ILE A CA 1
ATOM 604 C C . ILE A 1 80 ? 42.465 1.059 24.166 1.00 28.59 80 ILE A C 1
ATOM 606 O O . ILE A 1 80 ? 42.744 1.112 22.975 1.00 28.59 80 ILE A O 1
ATOM 610 N N . SER A 1 81 ? 41.604 1.870 24.795 1.00 24.33 81 SER A N 1
ATOM 611 C CA . SER A 1 81 ? 40.900 3.156 24.565 1.00 24.33 81 SER A CA 1
ATOM 612 C C . SER A 1 81 ? 41.438 4.367 23.748 1.00 24.33 81 SER A C 1
ATOM 614 O O . SER A 1 81 ? 42.623 4.667 23.803 1.00 24.33 81 SER A O 1
ATOM 616 N N . LEU A 1 82 ? 40.439 5.177 23.296 1.00 26.83 82 LEU A N 1
ATOM 617 C CA . LEU A 1 82 ? 40.278 6.672 23.245 1.00 26.83 82 LEU A CA 1
ATOM 618 C C . LEU A 1 82 ? 41.168 7.500 22.278 1.00 26.83 82 LEU A C 1
ATOM 620 O O . LEU A 1 82 ? 42.358 7.260 22.210 1.00 26.83 82 LEU A O 1
ATOM 624 N N . SER A 1 83 ? 40.778 8.593 21.593 1.00 29.92 83 SER A N 1
ATOM 625 C CA . SER A 1 83 ? 39.531 9.308 21.204 1.00 29.92 83 SER A CA 1
ATOM 626 C C . SER A 1 83 ? 39.938 10.449 20.180 1.00 29.92 83 SER A C 1
ATOM 628 O O . SER A 1 83 ? 40.970 10.244 19.544 1.00 29.92 83 SER A O 1
ATOM 630 N N . PRO A 1 84 ? 39.215 11.571 19.894 1.00 42.81 84 PRO A N 1
ATOM 631 C CA . PRO A 1 84 ? 38.919 12.102 18.538 1.00 42.81 84 PRO A CA 1
ATOM 632 C C . PRO A 1 84 ? 39.648 13.424 18.142 1.00 42.81 84 PRO A C 1
ATOM 634 O O . PRO A 1 84 ? 40.484 13.915 18.899 1.00 42.81 84 PRO A O 1
ATOM 637 N N . PRO A 1 85 ? 39.352 14.029 16.965 1.00 33.56 85 PRO A N 1
ATOM 638 C CA . PRO A 1 85 ? 38.828 15.425 16.921 1.00 33.56 85 PRO A CA 1
ATOM 639 C C . PRO A 1 85 ? 37.808 15.661 15.764 1.00 33.56 85 PRO A C 1
ATOM 641 O O . PRO A 1 85 ? 37.816 14.928 14.783 1.00 33.56 85 PRO A O 1
ATOM 644 N N . ALA A 1 86 ? 36.763 16.499 15.850 1.00 26.73 86 ALA A N 1
ATOM 645 C CA . ALA A 1 86 ? 36.594 17.956 16.049 1.00 26.73 86 ALA A CA 1
ATOM 646 C C . ALA A 1 86 ? 36.353 18.739 14.731 1.00 26.73 86 ALA A C 1
ATOM 648 O O . ALA A 1 86 ? 37.044 18.562 13.733 1.00 26.73 86 ALA A O 1
ATOM 649 N N . ILE A 1 87 ? 35.325 19.593 14.780 1.00 26.80 87 ILE A N 1
ATOM 650 C CA . ILE A 1 87 ? 34.757 20.468 13.740 1.00 26.80 87 ILE A CA 1
ATOM 651 C C . ILE A 1 87 ? 35.548 21.786 13.657 1.00 26.80 87 ILE A C 1
ATOM 653 O O . ILE A 1 87 ? 35.929 22.319 14.697 1.00 26.80 87 ILE A O 1
ATOM 657 N N . ALA A 1 88 ? 35.692 22.371 12.459 1.00 24.23 88 ALA A N 1
ATOM 658 C CA . ALA A 1 88 ? 35.939 23.808 12.293 1.00 24.23 88 ALA A CA 1
ATOM 659 C C . ALA A 1 88 ? 35.329 24.356 10.986 1.00 24.23 88 ALA A C 1
ATOM 661 O O . ALA A 1 88 ? 35.389 23.721 9.936 1.00 24.23 88 ALA A O 1
ATOM 662 N N . VAL A 1 89 ? 34.752 25.554 11.097 1.00 26.69 89 VAL A N 1
ATOM 663 C CA . VAL A 1 89 ? 34.120 26.400 10.071 1.00 26.69 89 VAL A CA 1
ATOM 664 C C . VAL A 1 89 ? 34.950 27.685 9.931 1.00 26.69 89 VAL A C 1
ATOM 666 O O . VAL A 1 89 ? 35.277 28.262 10.964 1.00 26.69 89 VAL A O 1
ATOM 669 N N . SER A 1 90 ? 35.208 28.163 8.704 1.00 25.64 90 SER A N 1
ATOM 670 C CA . SER A 1 90 ? 35.328 29.593 8.298 1.00 25.64 90 SER A CA 1
ATOM 671 C C . SER A 1 90 ? 35.736 29.677 6.806 1.00 25.64 90 SER A C 1
ATOM 673 O O . SER A 1 90 ? 36.594 28.921 6.369 1.00 25.64 90 SER A O 1
ATOM 675 N N . VAL A 1 91 ? 34.956 30.297 5.906 1.00 25.70 91 VAL A N 1
ATOM 676 C CA . VAL A 1 91 ? 34.802 31.732 5.534 1.00 25.70 91 VAL A CA 1
ATOM 677 C C . VAL A 1 91 ? 35.985 32.311 4.730 1.00 25.70 91 VAL A C 1
ATOM 679 O O . VAL A 1 91 ? 37.145 32.151 5.088 1.00 25.70 91 VAL A O 1
ATOM 682 N N . ALA A 1 92 ? 35.629 32.965 3.617 1.00 27.77 92 ALA A N 1
ATOM 683 C CA . ALA A 1 92 ? 36.469 33.609 2.607 1.00 27.77 92 ALA A CA 1
ATOM 684 C C . ALA A 1 92 ? 37.054 34.962 3.051 1.00 27.77 92 ALA A C 1
ATOM 686 O O . ALA A 1 92 ? 36.392 35.661 3.809 1.00 27.77 92 ALA A O 1
ATOM 687 N N . ASP A 1 93 ? 38.202 35.366 2.483 1.00 24.25 93 ASP A N 1
ATOM 688 C CA . ASP A 1 93 ? 38.360 36.694 1.858 1.00 24.25 93 ASP A CA 1
ATOM 689 C C . ASP A 1 93 ? 39.622 36.804 0.970 1.00 24.25 93 ASP A C 1
ATOM 691 O O . ASP A 1 93 ? 40.538 35.983 1.039 1.00 24.25 93 ASP A O 1
ATOM 695 N N . ALA A 1 94 ? 39.604 37.820 0.107 1.00 27.06 94 ALA A N 1
ATOM 696 C CA . ALA A 1 94 ? 40.518 38.158 -0.978 1.00 27.06 94 ALA A CA 1
ATOM 697 C C . ALA A 1 94 ? 41.888 38.744 -0.559 1.00 27.06 94 ALA A C 1
ATOM 699 O O . ALA A 1 94 ? 42.066 39.264 0.539 1.00 27.06 94 ALA A O 1
ATOM 700 N N . GLY A 1 95 ? 42.847 38.741 -1.497 1.00 25.33 95 GLY A N 1
ATOM 701 C CA . GLY A 1 95 ? 44.114 39.473 -1.387 1.00 25.33 95 GLY A CA 1
ATOM 702 C C . GLY A 1 95 ? 45.025 39.285 -2.607 1.00 25.33 95 GLY A C 1
ATOM 703 O O . GLY A 1 95 ? 45.432 38.175 -2.928 1.00 25.33 95 GLY A O 1
ATOM 704 N N . GLU A 1 96 ? 45.306 40.387 -3.292 1.00 24.50 96 GLU A N 1
ATOM 705 C CA . GLU A 1 96 ? 45.929 40.531 -4.612 1.00 24.50 96 GLU A CA 1
ATOM 706 C C . GLU A 1 96 ? 47.443 40.879 -4.517 1.00 24.50 96 GLU A C 1
ATOM 708 O O . GLU A 1 96 ? 47.901 41.319 -3.465 1.00 24.50 96 GLU A O 1
ATOM 713 N N . LEU A 1 97 ? 48.163 40.788 -5.658 1.00 27.64 97 LEU A N 1
ATOM 714 C CA . LEU A 1 97 ? 49.503 41.351 -5.995 1.00 27.64 97 LEU A CA 1
ATOM 715 C C . LEU A 1 97 ? 50.763 40.592 -5.474 1.00 27.64 97 LEU A C 1
ATOM 717 O O . LEU A 1 97 ? 50.840 40.230 -4.315 1.00 27.64 97 LEU A O 1
ATOM 721 N N . SER A 1 98 ? 51.882 40.387 -6.198 1.00 25.92 98 SER A N 1
ATOM 722 C CA . SER A 1 98 ? 52.306 40.676 -7.582 1.00 25.92 98 SER A CA 1
ATOM 723 C C . SER A 1 98 ? 53.769 40.179 -7.847 1.00 25.92 98 SER A C 1
ATOM 725 O O . SER A 1 98 ? 54.541 40.004 -6.911 1.00 25.92 98 SER A O 1
ATOM 727 N N . ILE A 1 99 ? 54.137 40.046 -9.139 1.00 27.16 99 ILE A N 1
ATOM 728 C CA . ILE A 1 99 ? 55.480 40.162 -9.798 1.00 27.16 99 ILE A CA 1
ATOM 729 C C . ILE A 1 99 ? 56.476 38.966 -9.900 1.00 27.16 99 ILE A C 1
ATOM 731 O O . ILE A 1 99 ? 57.264 38.674 -9.011 1.00 27.16 99 ILE A O 1
ATOM 735 N N . ALA A 1 100 ? 56.493 38.412 -11.128 1.00 24.11 100 ALA A N 1
ATOM 736 C CA . ALA A 1 100 ? 57.583 38.110 -12.088 1.00 24.11 100 ALA A CA 1
ATOM 737 C C . ALA A 1 100 ? 58.908 37.410 -11.694 1.00 24.11 100 ALA A C 1
ATOM 739 O O . ALA A 1 100 ? 59.717 37.951 -10.955 1.00 24.11 100 ALA A O 1
ATOM 740 N N . ALA A 1 101 ? 59.249 36.343 -12.443 1.00 26.42 101 ALA A N 1
ATOM 741 C CA . ALA A 1 101 ? 60.407 36.338 -13.357 1.00 26.42 101 ALA A CA 1
ATOM 742 C C . ALA A 1 101 ? 60.438 35.101 -14.287 1.00 26.42 101 ALA A C 1
ATOM 744 O O . ALA A 1 101 ? 60.174 33.967 -13.905 1.00 26.42 101 ALA A O 1
ATOM 745 N N . SER A 1 102 ? 60.804 35.376 -15.535 1.00 25.33 102 SER A N 1
ATOM 746 C CA . SER A 1 102 ? 60.975 34.517 -16.712 1.00 25.33 102 SER A CA 1
ATOM 747 C C . SER A 1 102 ? 62.054 33.426 -16.611 1.00 25.33 102 SER A C 1
ATOM 749 O O . SER A 1 102 ? 63.127 33.704 -16.078 1.00 25.33 102 SER A O 1
ATOM 751 N N . ARG A 1 103 ? 61.876 32.303 -17.335 1.00 26.88 103 ARG A N 1
ATOM 752 C CA . ARG A 1 103 ? 62.746 31.867 -18.465 1.00 26.88 103 ARG A CA 1
ATOM 753 C C . ARG A 1 103 ? 62.365 30.477 -19.011 1.00 26.88 103 ARG A C 1
ATOM 755 O O . ARG A 1 103 ? 62.308 29.497 -18.281 1.00 26.88 103 ARG A O 1
ATOM 762 N N . SER A 1 104 ? 62.150 30.418 -20.323 1.00 28.58 104 SER A N 1
ATOM 763 C CA . SER A 1 104 ? 62.006 29.220 -21.166 1.00 28.58 104 SER A CA 1
ATOM 764 C C . SER A 1 104 ? 63.389 28.751 -21.705 1.00 28.58 104 SER A C 1
ATOM 766 O O . SER A 1 104 ? 64.416 29.240 -21.234 1.00 28.58 104 SER A O 1
ATOM 768 N N . PRO A 1 105 ? 63.483 27.800 -22.658 1.00 35.91 105 PRO A N 1
ATOM 769 C CA . PRO A 1 105 ? 63.696 26.370 -22.431 1.00 35.91 105 PRO A CA 1
ATOM 770 C C . PRO A 1 105 ? 65.046 25.871 -23.003 1.00 35.91 105 PRO A C 1
ATOM 772 O O . PRO A 1 105 ? 65.698 26.555 -23.792 1.00 35.91 105 PRO A O 1
ATOM 775 N N . ARG A 1 106 ? 65.470 24.640 -22.675 1.00 28.12 106 ARG A N 1
ATOM 776 C CA . ARG A 1 106 ? 66.602 23.979 -23.358 1.00 28.12 106 ARG A CA 1
ATOM 777 C C . ARG A 1 106 ? 66.220 22.615 -23.930 1.00 28.12 106 ARG A C 1
ATOM 779 O O . ARG A 1 106 ? 65.932 21.667 -23.213 1.00 28.12 106 ARG A O 1
ATOM 786 N N . THR A 1 107 ? 66.272 22.561 -25.256 1.00 27.88 107 THR A N 1
ATOM 787 C CA . THR A 1 107 ? 66.356 21.385 -26.130 1.00 27.88 107 THR A CA 1
ATOM 788 C C . THR A 1 107 ? 67.678 20.629 -25.967 1.00 27.88 107 THR A C 1
ATOM 790 O O . THR A 1 107 ? 68.723 21.264 -25.833 1.00 27.88 107 THR A O 1
ATOM 793 N N . LEU A 1 108 ? 67.662 19.303 -26.144 1.00 26.78 108 LEU A N 1
ATOM 794 C CA . LEU A 1 108 ? 68.853 18.481 -26.403 1.00 26.78 108 LEU A CA 1
ATOM 795 C C . LEU A 1 108 ? 68.641 17.614 -27.656 1.00 26.78 108 LEU A C 1
ATOM 797 O O . LEU A 1 108 ? 67.650 16.895 -27.776 1.00 26.78 108 LEU A O 1
ATOM 801 N N . LYS A 1 109 ? 69.581 17.713 -28.605 1.00 28.64 109 LYS A N 1
ATOM 802 C CA . LYS A 1 109 ? 69.681 16.915 -29.837 1.00 28.64 109 LYS A CA 1
ATOM 803 C C . LYS A 1 109 ? 70.811 15.879 -29.707 1.00 28.64 109 LYS A C 1
ATOM 805 O O . LYS A 1 109 ? 71.932 16.248 -29.396 1.00 28.64 109 LYS A O 1
ATOM 810 N N . LYS A 1 110 ? 70.471 14.631 -30.055 1.00 29.52 110 LYS A N 1
ATOM 811 C CA . LYS A 1 110 ? 71.134 13.653 -30.954 1.00 29.52 110 LYS A CA 1
ATOM 812 C C . LYS A 1 110 ? 72.665 13.455 -30.907 1.00 29.52 110 LYS A C 1
ATOM 814 O O . LYS A 1 110 ? 73.408 14.342 -31.307 1.00 29.52 110 LYS A O 1
ATOM 819 N N . GLN A 1 111 ? 73.089 12.191 -30.758 1.00 25.12 111 GLN A N 1
ATOM 820 C CA . GLN A 1 111 ? 74.244 11.657 -31.498 1.00 25.12 111 GLN A CA 1
ATOM 821 C C . GLN A 1 111 ? 74.121 10.145 -31.785 1.00 25.12 111 GLN A C 1
ATOM 823 O O . GLN A 1 111 ? 73.564 9.390 -30.998 1.00 25.12 111 GLN A O 1
ATOM 828 N N . ARG A 1 112 ? 74.590 9.752 -32.978 1.00 26.56 112 ARG A N 1
ATOM 829 C CA . ARG A 1 112 ? 74.678 8.396 -33.557 1.00 26.56 112 ARG A CA 1
ATOM 830 C C . ARG A 1 112 ? 76.120 7.891 -33.434 1.00 26.56 112 ARG A C 1
ATOM 832 O O . ARG A 1 112 ? 77.014 8.695 -33.674 1.00 26.56 112 ARG A O 1
ATOM 839 N N . THR A 1 113 ? 76.311 6.576 -33.329 1.00 26.72 113 THR A N 1
ATOM 840 C CA . THR A 1 113 ? 77.426 5.836 -33.959 1.00 26.72 113 THR A CA 1
ATOM 841 C C . THR A 1 113 ? 76.983 4.417 -34.331 1.00 26.72 113 THR A C 1
ATOM 843 O O . THR A 1 113 ? 76.007 3.894 -33.800 1.00 26.72 113 THR A O 1
ATOM 846 N N . ALA A 1 114 ? 77.650 3.869 -35.344 1.00 24.97 114 ALA A N 1
ATOM 847 C CA . ALA A 1 114 ? 77.296 2.696 -36.134 1.00 24.97 114 ALA A CA 1
ATOM 848 C C . ALA A 1 114 ? 78.186 1.480 -35.819 1.00 24.97 114 ALA A C 1
ATOM 850 O O . ALA A 1 114 ? 79.308 1.660 -35.354 1.00 24.97 114 ALA A O 1
ATOM 851 N N . SER A 1 115 ? 77.745 0.283 -36.218 1.00 25.70 115 SER A N 1
ATOM 852 C CA . SER A 1 115 ? 78.625 -0.818 -36.641 1.00 25.70 115 SER A CA 1
ATOM 853 C C . SER A 1 115 ? 77.897 -1.806 -37.575 1.00 25.70 115 SER A C 1
ATOM 855 O O . SER A 1 115 ? 76.718 -2.105 -37.402 1.00 25.70 115 SER A O 1
ATOM 857 N N . ALA A 1 116 ? 78.622 -2.232 -38.615 1.00 26.47 116 ALA A N 1
ATOM 858 C CA . ALA A 1 116 ? 78.304 -3.224 -39.655 1.00 26.47 116 ALA A CA 1
ATOM 859 C C . ALA A 1 116 ? 78.418 -4.680 -39.126 1.00 26.47 116 ALA A C 1
ATOM 861 O O . ALA A 1 116 ? 78.986 -4.870 -38.059 1.00 26.47 116 ALA A O 1
ATOM 862 N N . GLY A 1 117 ? 77.982 -5.764 -39.785 1.00 24.61 117 GLY A N 1
ATOM 863 C CA . GLY A 1 117 ? 77.370 -5.975 -41.098 1.00 24.61 117 GLY A CA 1
ATOM 864 C C . GLY A 1 117 ? 77.146 -7.475 -41.414 1.00 24.61 117 GLY A C 1
ATOM 865 O O . GLY A 1 117 ? 77.414 -8.332 -40.581 1.00 24.61 117 GLY A O 1
ATOM 866 N N . ASN A 1 118 ? 76.686 -7.708 -42.653 1.00 24.83 118 ASN A N 1
ATOM 867 C CA . ASN A 1 118 ? 76.793 -8.870 -43.564 1.00 24.83 118 ASN A CA 1
ATOM 868 C C . ASN A 1 118 ? 76.276 -10.276 -43.151 1.00 24.83 118 ASN A C 1
ATOM 870 O O . ASN A 1 118 ? 76.833 -10.913 -42.268 1.00 24.83 118 ASN A O 1
ATOM 874 N N . ILE A 1 119 ? 75.341 -10.856 -43.930 1.00 27.16 119 ILE A N 1
ATOM 875 C CA . ILE A 1 119 ? 75.596 -11.804 -45.052 1.00 27.16 119 ILE A CA 1
ATOM 876 C C . ILE A 1 119 ? 74.260 -12.265 -45.684 1.00 27.16 119 ILE A C 1
ATOM 878 O O . ILE A 1 119 ? 73.312 -12.640 -45.002 1.00 27.16 119 ILE A O 1
ATOM 882 N N . VAL A 1 120 ? 74.226 -12.239 -47.018 1.00 28.34 120 VAL A N 1
ATOM 883 C CA . VAL A 1 120 ? 73.184 -12.743 -47.929 1.00 28.34 120 VAL A CA 1
ATOM 884 C C . VAL A 1 120 ? 73.426 -14.227 -48.229 1.00 28.34 120 VAL A C 1
ATOM 886 O O . VAL A 1 120 ? 74.568 -14.608 -48.465 1.00 28.34 120 VAL A O 1
ATOM 889 N N . SER A 1 121 ? 72.375 -15.044 -48.359 1.00 25.95 121 SER A N 1
ATOM 890 C CA . SER A 1 121 ? 72.395 -16.162 -49.318 1.00 25.95 121 SER A CA 1
ATOM 891 C C . SER A 1 121 ? 70.998 -16.473 -49.865 1.00 25.95 121 SER A C 1
ATOM 893 O O . SER A 1 121 ? 69.987 -16.402 -49.174 1.00 25.95 121 SER A O 1
ATOM 895 N N . LEU A 1 122 ? 70.993 -16.720 -51.169 1.00 29.02 122 LEU A N 1
ATOM 896 C CA . LEU A 1 122 ? 69.890 -16.881 -52.108 1.00 29.02 122 LEU A CA 1
ATOM 897 C C . LEU A 1 122 ? 69.724 -18.371 -52.471 1.00 29.02 122 LEU A C 1
ATOM 899 O O . LEU A 1 122 ? 70.671 -19.139 -52.332 1.00 29.02 122 LEU A O 1
ATOM 903 N N . LEU A 1 123 ? 68.582 -18.673 -53.108 1.00 25.98 123 LEU A N 1
ATOM 904 C CA . LEU A 1 123 ? 68.276 -19.791 -54.027 1.00 25.98 123 LEU A CA 1
ATOM 905 C C . LEU A 1 123 ? 67.640 -21.072 -53.465 1.00 25.98 123 LEU A C 1
ATOM 907 O O . LEU A 1 123 ? 68.168 -21.752 -52.595 1.00 25.98 123 LEU A O 1
ATOM 911 N N . GLY A 1 124 ? 66.533 -21.453 -54.116 1.00 25.72 124 GLY A N 1
ATOM 912 C CA . GLY A 1 124 ? 65.895 -22.761 -53.980 1.00 25.72 124 GLY A CA 1
ATOM 913 C C . GLY A 1 124 ? 64.614 -22.918 -54.805 1.00 25.72 124 GLY A C 1
ATOM 914 O O . GLY A 1 124 ? 63.567 -23.230 -54.255 1.00 25.72 124 GLY A O 1
ATOM 915 N N . ARG A 1 125 ? 64.681 -22.675 -56.122 1.00 29.28 125 ARG A N 1
ATOM 916 C CA . ARG A 1 125 ? 63.624 -22.986 -57.104 1.00 29.28 125 ARG A CA 1
ATOM 917 C C . ARG A 1 125 ? 63.638 -24.500 -57.378 1.00 29.28 125 ARG A C 1
ATOM 919 O O . ARG A 1 125 ? 64.693 -25.026 -57.725 1.00 29.28 125 ARG A O 1
ATOM 926 N N . ARG A 1 126 ? 62.498 -25.193 -57.277 1.00 27.22 126 ARG A N 1
ATOM 927 C CA . ARG A 1 126 ? 62.305 -26.537 -57.852 1.00 27.22 126 ARG A CA 1
ATOM 928 C C . ARG A 1 126 ? 60.935 -26.643 -58.513 1.00 27.22 126 ARG A C 1
ATOM 930 O O . ARG A 1 126 ? 59.916 -26.317 -57.916 1.00 27.22 126 ARG A O 1
ATOM 937 N N . GLU A 1 127 ? 60.974 -27.064 -59.769 1.00 24.17 127 GLU A N 1
ATOM 938 C CA . GLU A 1 127 ? 59.849 -27.269 -60.671 1.00 24.17 127 GLU A CA 1
ATOM 939 C C . GLU A 1 127 ? 59.338 -28.717 -60.634 1.00 24.17 127 GLU A C 1
ATOM 941 O O . GLU A 1 127 ? 60.104 -29.654 -60.416 1.00 24.17 127 GLU A O 1
ATOM 946 N N . SER A 1 128 ? 58.069 -28.847 -61.035 1.00 26.09 128 SER A N 1
ATOM 947 C CA . SER A 1 128 ? 57.459 -29.932 -61.824 1.00 26.09 128 SER A CA 1
ATOM 948 C C . SER A 1 128 ? 57.190 -31.301 -61.182 1.00 26.09 128 SER A C 1
ATOM 950 O O . SER A 1 128 ? 58.099 -31.998 -60.742 1.00 26.09 128 SER A O 1
ATOM 952 N N . SER A 1 129 ? 55.942 -31.773 -61.308 1.00 27.69 129 SER A N 1
ATOM 953 C CA . SER A 1 129 ? 55.607 -32.860 -62.250 1.00 27.69 129 SER A CA 1
ATOM 954 C C . SER A 1 129 ? 54.093 -33.079 -62.379 1.00 27.69 129 SER A C 1
ATOM 956 O O . SER A 1 129 ? 53.348 -33.005 -61.408 1.00 27.69 129 SER A O 1
ATOM 958 N N . ARG A 1 130 ? 53.668 -33.315 -63.625 1.00 26.42 130 ARG A N 1
ATOM 959 C CA . ARG A 1 130 ? 52.315 -33.658 -64.090 1.00 26.42 130 ARG A CA 1
ATOM 960 C C . ARG A 1 130 ? 51.953 -35.116 -63.768 1.00 26.42 130 ARG A C 1
ATOM 962 O O . ARG A 1 130 ? 52.823 -35.976 -63.861 1.00 26.42 130 ARG A O 1
ATOM 969 N N . SER A 1 131 ? 50.660 -35.397 -63.608 1.00 27.00 131 SER A N 1
ATOM 970 C CA . SER A 1 131 ? 50.044 -36.638 -64.107 1.00 27.00 131 SER A CA 1
ATOM 971 C C . SER A 1 131 ? 48.547 -36.427 -64.365 1.00 27.00 131 SER A C 1
ATOM 973 O O . SER A 1 131 ? 47.807 -36.049 -63.459 1.00 27.00 131 SER A O 1
ATOM 975 N N . ASP A 1 132 ? 48.137 -36.667 -65.609 1.00 26.78 132 ASP A N 1
ATOM 976 C CA . ASP A 1 132 ? 46.751 -36.734 -66.083 1.00 26.78 132 ASP A CA 1
ATOM 977 C C . ASP A 1 132 ? 46.067 -38.037 -65.621 1.00 26.78 132 ASP A C 1
ATOM 979 O O . ASP A 1 132 ? 46.733 -39.066 -65.568 1.00 26.78 132 ASP A O 1
ATOM 983 N N . PHE A 1 133 ? 44.751 -38.019 -65.355 1.00 26.59 133 PHE A N 1
ATOM 984 C CA . PHE A 1 133 ? 43.756 -38.919 -65.976 1.00 26.59 133 PHE A CA 1
ATOM 985 C C . PHE A 1 133 ? 42.313 -38.573 -65.543 1.00 26.59 133 PHE A C 1
ATOM 987 O O . PHE A 1 133 ? 42.022 -38.306 -64.382 1.00 26.59 133 PHE A O 1
ATOM 994 N N . ASN A 1 134 ? 41.409 -38.586 -66.527 1.00 26.55 134 ASN A N 1
ATOM 995 C CA . ASN A 1 134 ? 39.976 -38.286 -66.443 1.00 26.55 134 ASN A CA 1
ATOM 996 C C . ASN A 1 134 ? 39.145 -39.360 -65.708 1.00 26.55 134 ASN A C 1
ATOM 998 O O . ASN A 1 134 ? 39.386 -40.549 -65.913 1.00 26.55 134 ASN A O 1
ATOM 1002 N N . ARG A 1 135 ? 38.036 -38.923 -65.073 1.00 25.55 135 ARG A N 1
ATOM 1003 C CA . ARG A 1 135 ? 36.610 -39.230 -65.401 1.00 25.55 135 ARG A CA 1
ATOM 1004 C C . ARG A 1 135 ? 35.745 -39.504 -64.149 1.00 25.55 135 ARG A C 1
ATOM 1006 O O . ARG A 1 135 ? 36.050 -40.409 -63.389 1.00 25.55 135 ARG A O 1
ATOM 1013 N N . GLY A 1 136 ? 34.592 -38.825 -64.046 1.00 24.06 136 GLY A N 1
ATOM 1014 C CA . GLY A 1 136 ? 33.385 -39.381 -63.401 1.00 24.06 136 GLY A CA 1
ATOM 1015 C C . GLY A 1 136 ? 32.807 -38.647 -62.182 1.00 24.06 136 GLY A C 1
ATOM 1016 O O . GLY A 1 136 ? 33.151 -38.955 -61.056 1.00 24.06 136 GLY A O 1
ATOM 1017 N N . THR A 1 137 ? 31.863 -37.738 -62.447 1.00 26.03 137 THR A N 1
ATOM 1018 C CA . THR A 1 137 ? 30.586 -37.517 -61.726 1.00 26.03 137 THR A CA 1
ATOM 1019 C C . THR A 1 137 ? 30.486 -37.630 -60.192 1.00 26.03 137 THR A C 1
ATOM 1021 O O . THR A 1 137 ? 30.467 -38.719 -59.637 1.00 26.03 137 THR A O 1
ATOM 1024 N N . CYS A 1 138 ? 30.086 -36.485 -59.625 1.00 24.88 138 CYS A N 1
ATOM 1025 C CA . CYS A 1 138 ? 29.063 -36.287 -58.591 1.00 24.88 138 CYS A CA 1
ATOM 1026 C C . CYS A 1 138 ? 29.363 -36.689 -57.136 1.00 24.88 138 CYS A C 1
ATOM 1028 O O . CYS A 1 138 ? 29.447 -37.863 -56.794 1.00 24.88 138 CYS A O 1
ATOM 1030 N N . SER A 1 139 ? 29.219 -35.661 -56.290 1.00 25.48 139 SER A N 1
ATOM 1031 C CA . SER A 1 139 ? 28.837 -35.658 -54.869 1.00 25.48 139 SER A CA 1
ATOM 1032 C C . SER A 1 139 ? 29.962 -35.361 -53.889 1.00 25.48 139 SER A C 1
ATOM 1034 O O . SER A 1 139 ? 30.955 -36.067 -53.853 1.00 25.48 139 SER A O 1
ATOM 1036 N N . GLN A 1 140 ? 29.665 -34.348 -53.065 1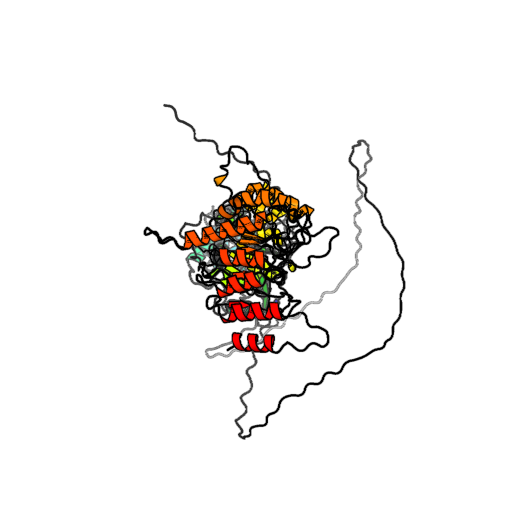.00 28.73 140 GLN A N 1
ATOM 1037 C CA . GLN A 1 140 ? 30.191 -34.050 -51.733 1.00 28.73 140 GLN A CA 1
ATOM 1038 C C . GLN A 1 140 ? 31.707 -33.890 -51.612 1.00 28.73 140 GLN A C 1
ATOM 1040 O O . GLN A 1 140 ? 32.451 -34.825 -51.834 1.00 28.73 140 GLN A O 1
ATOM 1045 N N . GLU A 1 141 ? 32.143 -32.724 -51.129 1.00 23.42 141 GLU A N 1
ATOM 1046 C CA . GLU A 1 141 ? 32.968 -32.687 -49.919 1.00 23.42 141 GLU A CA 1
ATOM 1047 C C . GLU A 1 141 ? 33.164 -31.258 -49.397 1.00 23.42 141 GLU A C 1
ATOM 1049 O O . GLU A 1 141 ? 33.437 -30.301 -50.118 1.00 23.42 141 GLU A O 1
ATOM 1054 N N . THR A 1 142 ? 32.959 -31.164 -48.086 1.00 32.44 142 THR A N 1
ATOM 1055 C CA . THR A 1 142 ? 33.746 -30.403 -47.117 1.00 32.44 142 THR A CA 1
ATOM 1056 C C . THR A 1 142 ? 35.015 -29.738 -47.652 1.00 32.44 142 THR A C 1
ATOM 1058 O O . THR A 1 142 ? 35.932 -30.416 -48.104 1.00 32.44 142 THR A O 1
ATOM 1061 N N . THR A 1 143 ? 35.148 -28.430 -47.432 1.00 27.09 143 THR A N 1
ATOM 1062 C CA . THR A 1 143 ? 36.453 -27.760 -47.480 1.00 27.09 143 THR A CA 1
ATOM 1063 C C . THR A 1 143 ? 36.724 -27.025 -46.177 1.00 27.09 143 THR A C 1
ATOM 1065 O O . THR A 1 143 ? 36.068 -26.046 -45.822 1.00 27.09 143 THR A O 1
ATOM 1068 N N . SER A 1 144 ? 37.718 -27.557 -45.474 1.00 24.58 144 SER A N 1
ATOM 1069 C CA . SER A 1 144 ? 38.506 -26.948 -44.411 1.00 24.58 144 SER A CA 1
ATOM 1070 C C . SER A 1 144 ? 38.959 -25.532 -44.769 1.00 24.58 144 SER A C 1
ATOM 1072 O O . SER A 1 144 ? 39.572 -25.313 -45.813 1.00 24.58 144 SER A O 1
ATOM 1074 N N . VAL A 1 145 ? 38.683 -24.588 -43.872 1.00 28.33 145 VAL A N 1
ATOM 1075 C CA . VAL A 1 145 ? 39.057 -23.177 -43.998 1.00 28.33 145 VAL A CA 1
ATOM 1076 C C . VAL A 1 145 ? 40.500 -22.995 -43.534 1.00 28.33 145 VAL A C 1
ATOM 1078 O O . VAL A 1 145 ? 40.802 -23.109 -42.347 1.00 28.33 145 VAL A O 1
ATOM 1081 N N . SER A 1 146 ? 41.390 -22.686 -44.473 1.00 22.78 146 SER A N 1
ATOM 1082 C CA . SER A 1 146 ? 42.680 -22.071 -44.171 1.00 22.78 146 SER A CA 1
ATOM 1083 C C . SER A 1 146 ? 42.466 -20.581 -43.900 1.00 22.78 146 SER A C 1
ATOM 1085 O O . SER A 1 146 ? 41.870 -19.866 -44.702 1.00 22.78 146 SER A O 1
ATOM 1087 N N . GLN A 1 147 ? 42.944 -20.123 -42.745 1.00 34.34 147 GLN A N 1
ATOM 1088 C CA . GLN A 1 147 ? 42.975 -18.720 -42.344 1.00 34.34 147 GLN A CA 1
ATOM 1089 C C . GLN A 1 147 ? 43.929 -17.939 -43.259 1.00 34.34 147 GLN A C 1
ATOM 1091 O O . GLN A 1 147 ? 45.126 -18.214 -43.246 1.00 34.34 147 GLN A O 1
ATOM 1096 N N . SER A 1 148 ? 43.423 -16.978 -44.041 1.00 23.36 148 SER A N 1
ATOM 1097 C CA . SER A 1 148 ? 44.202 -15.908 -44.695 1.00 23.36 148 SER A CA 1
ATOM 1098 C C . SER A 1 148 ? 43.280 -14.810 -45.255 1.00 23.36 148 SER A C 1
ATOM 1100 O O . SER A 1 148 ? 42.490 -15.081 -46.148 1.00 23.36 148 SER A O 1
ATOM 1102 N N . SER A 1 149 ? 43.437 -13.585 -44.739 1.00 28.00 149 SER A N 1
ATOM 1103 C CA . SER A 1 149 ? 43.219 -12.264 -45.377 1.00 28.00 149 SER A CA 1
ATOM 1104 C C . SER A 1 149 ? 41.940 -11.972 -46.192 1.00 28.00 149 SER A C 1
ATOM 1106 O O . SER A 1 149 ? 41.676 -12.533 -47.250 1.00 28.00 149 SER A O 1
ATOM 1108 N N . THR A 1 150 ? 41.233 -10.954 -45.708 1.00 34.06 150 THR A N 1
ATOM 1109 C CA . THR A 1 150 ? 40.042 -10.269 -46.217 1.00 34.06 150 THR A CA 1
ATOM 1110 C C . THR A 1 150 ? 40.230 -9.515 -47.551 1.00 34.06 150 THR A C 1
ATOM 1112 O O . THR A 1 150 ? 41.315 -9.032 -47.865 1.00 34.06 150 THR A O 1
ATOM 1115 N N . ASN A 1 151 ? 39.106 -9.356 -48.270 1.00 38.28 151 ASN A N 1
ATOM 1116 C CA . ASN A 1 151 ? 38.822 -8.440 -49.395 1.00 38.28 151 ASN A CA 1
ATOM 1117 C C . ASN A 1 151 ? 39.312 -8.818 -50.812 1.00 38.28 151 ASN A C 1
ATOM 1119 O O . ASN A 1 151 ? 39.903 -8.002 -51.514 1.00 38.28 151 ASN A O 1
ATOM 1123 N N . SER A 1 152 ? 38.957 -10.012 -51.299 1.00 31.12 152 SER A N 1
ATOM 1124 C CA . SER A 1 152 ? 38.786 -10.231 -52.746 1.00 31.12 152 SER A CA 1
ATOM 1125 C C . SER A 1 152 ? 37.331 -9.930 -53.120 1.00 31.12 152 SER A C 1
ATOM 1127 O O . SER A 1 152 ? 36.417 -10.448 -52.480 1.00 31.12 152 SER A O 1
ATOM 1129 N N . ILE A 1 153 ? 37.119 -9.057 -54.111 1.00 45.81 153 ILE A N 1
ATOM 1130 C CA . ILE A 1 153 ? 35.802 -8.756 -54.689 1.00 45.81 153 ILE A CA 1
ATOM 1131 C C . ILE A 1 153 ? 35.225 -10.069 -55.222 1.00 45.81 153 ILE A C 1
ATOM 1133 O O . ILE A 1 153 ? 35.676 -10.581 -56.245 1.00 45.81 153 ILE A O 1
ATOM 1137 N N . ASP A 1 154 ? 34.242 -10.624 -54.519 1.00 41.56 154 ASP A N 1
ATOM 1138 C CA . ASP A 1 154 ? 33.469 -11.754 -55.016 1.00 41.56 154 ASP A CA 1
ATOM 1139 C C . ASP A 1 154 ? 32.727 -11.258 -56.267 1.00 41.56 154 ASP A C 1
ATOM 1141 O O . ASP A 1 154 ? 31.880 -10.365 -56.182 1.00 41.56 154 ASP A O 1
ATOM 1145 N N . GLY A 1 155 ? 33.071 -11.775 -57.451 1.00 49.56 155 GLY A N 1
ATOM 1146 C CA . GLY A 1 155 ? 32.532 -11.358 -58.759 1.00 49.56 155 GLY A CA 1
ATOM 1147 C C . GLY A 1 155 ? 31.033 -11.637 -58.960 1.00 49.56 155 GLY A C 1
ATOM 1148 O O . GLY A 1 155 ? 30.572 -11.774 -60.088 1.00 49.56 155 GLY A O 1
ATOM 1149 N N . ARG A 1 156 ? 30.279 -11.773 -57.865 1.00 56.94 156 ARG A N 1
ATOM 1150 C CA . ARG A 1 156 ? 28.850 -12.084 -57.791 1.00 56.94 156 ARG A CA 1
ATOM 1151 C C . ARG A 1 156 ? 27.964 -10.851 -57.594 1.00 56.94 156 ARG A C 1
ATOM 1153 O O . ARG A 1 156 ? 26.758 -10.960 -57.792 1.00 56.94 156 ARG A O 1
ATOM 1160 N N . ILE A 1 157 ? 28.516 -9.697 -57.212 1.00 73.94 157 ILE A N 1
ATOM 1161 C CA . ILE A 1 157 ? 27.731 -8.469 -56.998 1.00 73.94 157 ILE A CA 1
ATOM 1162 C C . ILE A 1 157 ? 27.650 -7.675 -58.305 1.00 73.94 157 ILE A C 1
ATOM 1164 O O . ILE A 1 157 ? 28.660 -7.206 -58.826 1.00 73.94 157 ILE A O 1
ATOM 1168 N N . GLN A 1 158 ? 26.436 -7.504 -58.829 1.00 78.75 158 GLN A N 1
ATOM 1169 C CA . GLN A 1 158 ? 26.178 -6.667 -60.002 1.00 78.75 158 GLN A CA 1
ATOM 1170 C C . GLN A 1 158 ? 26.039 -5.200 -59.584 1.00 78.75 158 GLN A C 1
ATOM 1172 O O . GLN A 1 158 ? 24.937 -4.729 -59.299 1.00 78.75 158 GLN A O 1
ATOM 1177 N N . TRP A 1 159 ? 27.154 -4.469 -59.545 1.00 81.50 159 TRP A N 1
ATOM 1178 C CA . TRP A 1 159 ? 27.181 -3.059 -59.136 1.00 81.50 159 TRP A CA 1
ATOM 1179 C C . TRP A 1 159 ? 26.300 -2.146 -60.001 1.00 81.50 159 TRP A C 1
ATOM 1181 O O . TRP A 1 159 ? 25.701 -1.214 -59.474 1.00 81.50 159 TRP A O 1
ATOM 1191 N N . ASP A 1 160 ? 26.120 -2.467 -61.285 1.00 73.25 160 ASP A N 1
ATOM 1192 C CA . ASP A 1 160 ? 25.262 -1.703 -62.206 1.00 73.25 160 ASP A CA 1
ATOM 1193 C C . ASP A 1 160 ? 23.765 -1.753 -61.848 1.00 73.25 160 ASP A C 1
ATOM 1195 O O . ASP A 1 160 ? 22.998 -0.890 -62.268 1.00 73.25 160 ASP A O 1
ATOM 1199 N N . SER A 1 161 ? 23.341 -2.754 -61.068 1.00 79.94 161 SER A N 1
ATOM 1200 C CA . SER A 1 161 ? 21.953 -2.895 -60.598 1.00 79.94 161 SER A CA 1
ATOM 1201 C C . SER A 1 161 ? 21.663 -2.107 -59.314 1.00 79.94 161 SER A C 1
ATOM 1203 O O . SER A 1 161 ? 20.509 -1.978 -58.906 1.00 79.94 161 SER A O 1
ATOM 1205 N N . GLN A 1 162 ? 22.703 -1.582 -58.662 1.00 83.88 162 GLN A N 1
ATOM 1206 C CA . GLN A 1 162 ? 22.584 -0.898 -57.382 1.00 83.88 162 GLN A CA 1
ATOM 1207 C C . GLN A 1 162 ? 22.168 0.556 -57.578 1.00 83.88 162 GLN A C 1
ATOM 1209 O O . GLN A 1 162 ? 22.808 1.320 -58.299 1.00 83.88 162 GLN A O 1
ATOM 1214 N N . THR A 1 163 ? 21.119 0.973 -56.871 1.00 87.19 163 THR A N 1
ATOM 1215 C CA . THR A 1 163 ? 20.714 2.382 -56.863 1.00 87.19 163 THR A CA 1
ATOM 1216 C C . THR A 1 163 ? 21.518 3.126 -55.803 1.00 87.19 163 THR A C 1
ATOM 1218 O O . THR A 1 163 ? 21.356 2.873 -54.607 1.00 87.19 163 THR A O 1
ATOM 1221 N N . VAL A 1 164 ? 22.389 4.047 -56.222 1.00 88.62 164 VAL A N 1
ATOM 1222 C CA . VAL A 1 164 ? 23.171 4.884 -55.299 1.00 88.62 164 VAL A CA 1
ATOM 1223 C C . VAL A 1 164 ? 22.275 5.971 -54.710 1.00 88.62 164 VAL A C 1
ATOM 1225 O O . VAL A 1 164 ? 21.734 6.802 -55.433 1.00 88.62 164 VAL A O 1
ATOM 1228 N N . LYS A 1 165 ? 22.125 5.965 -53.383 1.00 85.94 165 LYS A N 1
ATOM 1229 C CA . LYS A 1 165 ? 21.330 6.941 -52.624 1.00 85.94 165 LYS A CA 1
ATOM 1230 C C . LYS A 1 165 ? 22.145 8.158 -52.182 1.00 85.94 165 LYS A C 1
ATOM 1232 O O . LYS A 1 165 ? 21.572 9.215 -51.937 1.00 85.94 165 LYS A O 1
ATOM 1237 N N . GLY A 1 166 ? 23.469 8.026 -52.080 1.00 87.75 166 GLY A N 1
ATOM 1238 C CA . GLY A 1 166 ? 24.358 9.156 -51.811 1.00 87.75 166 GLY A CA 1
ATOM 1239 C C . GLY A 1 166 ? 25.829 8.770 -51.676 1.00 87.75 166 GLY A C 1
ATOM 1240 O O . GLY A 1 166 ? 26.155 7.640 -51.303 1.00 87.75 166 GLY A O 1
ATOM 1241 N N . VAL A 1 167 ? 26.706 9.734 -51.971 1.00 89.12 167 VAL A N 1
ATOM 1242 C CA . VAL A 1 167 ? 28.160 9.647 -51.779 1.00 89.12 167 VAL A CA 1
ATOM 1243 C C . VAL A 1 167 ? 28.603 10.731 -50.801 1.00 89.12 167 VAL A C 1
ATOM 1245 O O . VAL A 1 167 ? 28.334 11.914 -51.007 1.00 89.12 167 VAL A O 1
ATOM 1248 N N . PHE A 1 168 ? 29.302 10.324 -49.745 1.00 89.38 168 PHE A N 1
ATOM 1249 C CA . PHE A 1 168 ? 29.651 11.178 -48.612 1.00 89.38 168 PHE A CA 1
ATOM 1250 C C . PHE A 1 168 ? 31.142 11.144 -48.332 1.00 89.38 168 PHE A C 1
ATOM 1252 O O . PHE A 1 168 ? 31.777 10.097 -48.452 1.00 89.38 168 PHE A O 1
ATOM 1259 N N . LYS A 1 169 ? 31.708 12.281 -47.937 1.00 87.81 169 LYS A N 1
ATOM 1260 C CA . LYS A 1 169 ? 33.129 12.397 -47.611 1.00 87.81 169 LYS A CA 1
ATOM 1261 C C . LYS A 1 169 ? 33.313 12.178 -46.111 1.00 87.81 169 LYS A C 1
ATOM 1263 O O . LYS A 1 169 ? 32.658 12.825 -45.303 1.00 87.81 169 LYS A O 1
ATOM 1268 N N . ILE A 1 170 ? 34.203 11.261 -45.740 1.00 86.81 170 ILE A N 1
ATOM 1269 C CA . ILE A 1 170 ? 34.469 10.889 -44.344 1.00 86.81 170 ILE A CA 1
ATOM 1270 C C . ILE A 1 170 ? 35.957 11.015 -44.000 1.00 86.81 170 ILE A C 1
ATOM 1272 O O . ILE A 1 170 ? 36.837 10.837 -44.846 1.00 86.81 170 ILE A O 1
ATOM 1276 N N . ILE A 1 171 ? 36.247 11.298 -42.734 1.00 83.50 171 ILE A N 1
ATOM 1277 C CA . ILE A 1 171 ? 37.597 11.454 -42.183 1.00 83.50 171 ILE A CA 1
ATOM 1278 C C . ILE A 1 171 ? 38.132 10.083 -41.738 1.00 83.50 171 ILE A C 1
ATOM 1280 O O . ILE A 1 171 ? 37.422 9.301 -41.103 1.00 83.50 171 ILE A O 1
ATOM 1284 N N . GLN A 1 172 ? 39.396 9.772 -42.054 1.00 71.31 172 GLN A N 1
ATOM 1285 C CA . GLN A 1 172 ? 40.032 8.521 -41.623 1.00 71.31 172 GLN A CA 1
ATOM 1286 C C . GLN A 1 172 ? 40.627 8.599 -40.204 1.00 71.31 172 GLN A C 1
ATOM 1288 O O . GLN A 1 172 ? 41.455 9.458 -39.897 1.00 71.31 172 GLN A O 1
ATOM 1293 N N . GLU A 1 173 ? 40.286 7.608 -39.374 1.00 59.88 173 GLU A N 1
ATOM 1294 C CA . GLU A 1 173 ? 40.613 7.519 -37.941 1.00 59.88 173 GLU A CA 1
ATOM 1295 C C . GLU A 1 173 ? 42.120 7.577 -37.606 1.00 59.88 173 GLU A C 1
ATOM 1297 O O . GLU A 1 173 ? 42.537 8.133 -36.593 1.00 59.88 173 GLU A O 1
ATOM 1302 N N . HIS A 1 174 ? 42.992 7.049 -38.464 1.00 56.03 174 HIS A N 1
ATOM 1303 C CA . HIS A 1 174 ? 44.439 7.026 -38.196 1.00 56.03 174 HIS A CA 1
ATOM 1304 C C . HIS A 1 174 ? 45.164 8.312 -38.618 1.00 56.03 174 HIS A C 1
ATOM 1306 O O . HIS A 1 174 ? 46.380 8.423 -38.448 1.00 56.03 174 HIS A O 1
ATOM 1312 N N . GLN A 1 175 ? 44.443 9.282 -39.189 1.00 55.56 175 GLN A N 1
ATOM 1313 C CA . GLN A 1 175 ? 45.034 10.461 -39.816 1.00 55.56 175 GLN A CA 1
ATOM 1314 C C . GLN A 1 175 ? 44.393 11.776 -39.371 1.00 55.56 175 GLN A C 1
ATOM 1316 O O . GLN A 1 175 ? 44.519 12.757 -40.081 1.00 55.56 175 GLN A O 1
ATOM 1321 N N . PHE A 1 176 ? 43.839 11.884 -38.158 1.00 54.53 176 PHE A N 1
ATOM 1322 C CA . PHE A 1 176 ? 43.288 13.143 -37.606 1.00 54.53 176 PHE A CA 1
ATOM 1323 C C . PHE A 1 176 ? 44.259 14.357 -37.561 1.00 54.53 176 PHE A C 1
ATOM 1325 O O . PHE A 1 176 ? 43.900 15.419 -37.062 1.00 54.53 176 PHE A O 1
ATOM 1332 N N . ARG A 1 177 ? 45.506 14.216 -38.041 1.00 49.31 177 ARG A N 1
ATOM 1333 C CA . ARG A 1 177 ? 46.512 15.283 -38.209 1.00 49.31 177 ARG A CA 1
ATOM 1334 C C . ARG A 1 177 ? 46.959 15.513 -39.669 1.00 49.31 177 ARG A C 1
ATOM 1336 O O . ARG A 1 177 ? 47.843 16.333 -39.896 1.00 49.31 177 ARG A O 1
ATOM 1343 N N . ARG A 1 178 ? 46.416 14.783 -40.654 1.00 51.97 178 ARG A N 1
ATOM 1344 C CA . ARG A 1 178 ? 46.683 14.927 -42.102 1.00 51.97 178 ARG A CA 1
ATOM 1345 C C . ARG A 1 178 ? 45.354 14.828 -42.867 1.00 51.97 178 ARG A C 1
ATOM 1347 O O . ARG A 1 178 ? 44.485 14.080 -42.454 1.00 51.97 178 ARG A O 1
ATOM 1354 N N . ASN A 1 179 ? 45.201 15.544 -43.982 1.00 53.66 179 ASN A N 1
ATOM 1355 C CA . ASN A 1 179 ? 43.982 15.563 -44.815 1.00 53.66 179 ASN A CA 1
ATOM 1356 C C . ASN A 1 179 ? 43.726 14.224 -45.555 1.00 53.66 179 ASN A C 1
ATOM 1358 O O . ASN A 1 179 ? 43.716 14.177 -46.783 1.00 53.66 179 ASN A O 1
ATOM 1362 N N . GLY A 1 180 ? 43.580 13.121 -44.819 1.00 67.69 180 GLY A N 1
ATOM 1363 C CA . GLY A 1 180 ? 43.233 11.802 -45.335 1.00 67.69 180 GLY A CA 1
ATOM 1364 C C . GLY A 1 180 ? 41.724 11.594 -45.286 1.00 67.69 180 GLY A C 1
ATOM 1365 O O . GLY A 1 180 ? 41.151 11.433 -44.207 1.00 67.69 180 GLY A O 1
ATOM 1366 N N . PHE A 1 181 ? 41.091 11.582 -46.456 1.00 80.62 181 PHE A N 1
ATOM 1367 C CA . PHE A 1 181 ? 39.656 11.354 -46.602 1.00 80.62 181 PHE A CA 1
ATOM 1368 C C . PHE A 1 181 ? 39.386 9.995 -47.246 1.00 80.62 181 PHE A C 1
ATOM 1370 O O . PHE A 1 181 ? 40.205 9.473 -48.001 1.00 80.62 181 PHE A O 1
ATOM 1377 N N . ALA A 1 182 ? 38.227 9.434 -46.934 1.00 87.44 182 ALA A N 1
ATOM 1378 C CA . ALA A 1 182 ? 37.620 8.318 -47.642 1.00 87.44 182 ALA A CA 1
ATOM 1379 C C . ALA A 1 182 ? 36.193 8.711 -48.039 1.00 87.44 182 ALA A C 1
ATOM 1381 O O . ALA A 1 182 ? 35.701 9.769 -47.642 1.00 87.44 182 ALA A O 1
ATOM 1382 N N . TYR A 1 183 ? 35.527 7.858 -48.807 1.00 89.25 183 TYR A N 1
ATOM 1383 C CA . TYR A 1 183 ? 34.148 8.076 -49.219 1.00 89.25 183 TYR A CA 1
ATOM 1384 C C . TYR A 1 183 ? 33.261 6.946 -48.712 1.00 89.25 183 TYR A C 1
ATOM 1386 O O . TYR A 1 183 ? 33.625 5.771 -48.804 1.00 89.25 183 TYR A O 1
ATOM 1394 N N . LEU A 1 184 ? 32.107 7.315 -48.165 1.00 91.81 184 LEU A N 1
ATOM 1395 C CA . LEU A 1 184 ? 31.041 6.398 -47.797 1.00 91.81 184 LEU A CA 1
ATOM 1396 C C . LEU A 1 184 ? 29.959 6.466 -48.877 1.00 91.81 184 LEU A C 1
ATOM 1398 O O . LEU A 1 184 ? 29.400 7.533 -49.129 1.00 91.81 184 LEU A O 1
ATOM 1402 N N . VAL A 1 185 ? 29.676 5.344 -49.529 1.00 92.00 185 VAL A N 1
ATOM 1403 C CA . VAL A 1 185 ? 28.633 5.237 -50.553 1.00 92.00 185 VAL A CA 1
ATOM 1404 C C . VAL A 1 185 ? 27.473 4.443 -49.976 1.00 92.00 185 VAL A C 1
ATOM 1406 O O . VAL A 1 185 ? 27.650 3.292 -49.579 1.00 92.00 185 VAL A O 1
ATOM 1409 N N . VAL A 1 186 ? 26.288 5.048 -49.935 1.00 92.12 186 VAL A N 1
ATOM 1410 C CA . VAL A 1 186 ? 25.052 4.378 -49.516 1.00 92.12 186 VAL A CA 1
ATOM 1411 C C . VAL A 1 186 ? 24.265 4.007 -50.764 1.00 92.12 186 VAL A C 1
ATOM 1413 O O . VAL A 1 186 ? 23.935 4.868 -51.579 1.00 92.12 186 VAL A O 1
ATOM 1416 N N . THR A 1 187 ? 23.965 2.724 -50.919 1.00 92.44 187 THR A N 1
ATOM 1417 C CA . THR A 1 187 ? 23.150 2.180 -52.014 1.00 92.44 187 THR A CA 1
ATOM 1418 C C . THR A 1 187 ? 21.850 1.586 -51.470 1.00 92.44 187 THR A C 1
ATOM 1420 O O . THR A 1 187 ? 21.592 1.629 -50.267 1.00 92.44 187 THR A O 1
ATOM 1423 N N . SER A 1 188 ? 21.008 1.037 -52.345 1.00 89.00 188 SER A N 1
ATOM 1424 C CA . SER A 1 188 ? 19.820 0.280 -51.942 1.00 89.00 188 SER A CA 1
ATOM 1425 C C . SER A 1 188 ? 20.148 -0.958 -51.101 1.00 89.00 188 SER A C 1
ATOM 1427 O O . SER A 1 188 ? 19.369 -1.282 -50.203 1.00 89.00 188 SER A O 1
ATOM 1429 N N . ASP A 1 189 ? 21.284 -1.624 -51.353 1.00 89.75 189 ASP A N 1
ATOM 1430 C CA . ASP A 1 189 ? 21.589 -2.925 -50.739 1.00 89.75 189 ASP A CA 1
ATOM 1431 C C . ASP A 1 189 ? 22.860 -2.931 -49.883 1.00 89.75 189 ASP A C 1
ATOM 1433 O O . ASP A 1 189 ? 23.019 -3.830 -49.057 1.00 89.75 189 ASP A O 1
ATOM 1437 N N . TYR A 1 190 ? 23.743 -1.938 -50.023 1.00 92.31 190 TYR A N 1
ATOM 1438 C CA . TYR A 1 190 ? 25.035 -1.877 -49.329 1.00 92.31 190 TYR A CA 1
ATOM 1439 C C . TYR A 1 190 ? 25.427 -0.465 -48.867 1.00 92.31 190 TYR A C 1
ATOM 1441 O O . TYR A 1 190 ? 25.164 0.524 -49.554 1.00 92.31 190 TYR A O 1
ATOM 1449 N N . VAL A 1 191 ? 26.156 -0.392 -47.752 1.00 92.75 191 VAL A N 1
ATOM 1450 C CA . VAL A 1 191 ? 27.001 0.743 -47.353 1.00 92.75 191 VAL A CA 1
ATOM 1451 C C . VAL A 1 191 ? 28.459 0.372 -47.618 1.00 92.75 191 VAL A C 1
ATOM 1453 O O . VAL A 1 191 ? 28.946 -0.647 -47.123 1.00 92.75 191 VAL A O 1
ATOM 1456 N N . LEU A 1 192 ? 29.159 1.184 -48.407 1.00 92.88 192 LEU A N 1
ATOM 1457 C CA . LEU A 1 192 ? 30.527 0.917 -48.853 1.00 92.88 192 LEU A CA 1
ATOM 1458 C C . LEU A 1 192 ? 31.480 2.002 -48.369 1.00 92.88 192 LEU A C 1
ATOM 1460 O O . LEU A 1 192 ? 31.207 3.186 -48.539 1.00 92.88 192 LEU A O 1
ATOM 1464 N N . LYS A 1 193 ? 32.640 1.600 -47.851 1.00 90.88 193 LYS A N 1
ATOM 1465 C CA . LYS A 1 193 ? 33.780 2.489 -47.612 1.00 90.88 193 LYS A CA 1
ATOM 1466 C C . LYS A 1 193 ? 34.780 2.313 -48.745 1.00 90.88 193 LYS A C 1
ATOM 1468 O O . LYS A 1 193 ? 35.328 1.225 -48.914 1.00 90.88 193 LYS A O 1
ATOM 1473 N N . VAL A 1 194 ? 35.066 3.383 -49.474 1.00 90.50 194 VAL A N 1
ATOM 1474 C CA . VAL A 1 194 ? 36.047 3.388 -50.567 1.00 90.50 194 VAL A CA 1
ATOM 1475 C C . VAL A 1 194 ? 37.068 4.497 -50.376 1.00 90.50 194 VAL A C 1
ATOM 1477 O O . VAL A 1 194 ? 36.841 5.468 -49.651 1.00 90.50 194 VAL A O 1
ATOM 1480 N N . LYS A 1 195 ? 38.236 4.336 -50.990 1.00 87.50 195 LYS A N 1
ATOM 1481 C CA . LYS A 1 195 ? 39.378 5.219 -50.749 1.00 87.50 195 LYS A CA 1
ATOM 1482 C C . LYS A 1 195 ? 39.304 6.511 -51.557 1.00 87.50 195 LYS A C 1
ATOM 1484 O O . LYS A 1 195 ? 39.579 7.575 -51.010 1.00 87.50 195 LYS A O 1
ATOM 1489 N N . THR A 1 196 ? 38.937 6.433 -52.836 1.00 85.56 196 THR A N 1
ATOM 1490 C CA . THR A 1 196 ? 38.959 7.584 -53.751 1.00 85.56 196 THR A CA 1
ATOM 1491 C C . THR A 1 196 ? 37.652 7.747 -54.529 1.00 85.56 196 THR A C 1
ATOM 1493 O O . THR A 1 196 ? 36.883 6.800 -54.690 1.00 85.56 196 THR A O 1
ATOM 1496 N N . THR A 1 197 ? 37.401 8.947 -55.059 1.00 84.12 197 THR A N 1
ATOM 1497 C CA . THR A 1 197 ? 36.284 9.205 -55.989 1.00 84.12 197 THR A CA 1
ATOM 1498 C C . THR A 1 197 ? 36.421 8.418 -57.294 1.00 84.12 197 THR A C 1
ATOM 1500 O O . THR A 1 197 ? 35.408 8.029 -57.872 1.00 84.12 197 THR A O 1
ATOM 1503 N N . ALA A 1 198 ? 37.650 8.132 -57.738 1.00 83.00 198 ALA A N 1
ATOM 1504 C CA . ALA A 1 198 ? 37.915 7.289 -58.902 1.00 83.00 198 ALA A CA 1
ATOM 1505 C C . ALA A 1 198 ? 37.467 5.833 -58.677 1.00 83.00 198 ALA A C 1
ATOM 1507 O O . ALA A 1 198 ? 36.999 5.188 -59.617 1.00 83.00 198 ALA A O 1
ATOM 1508 N N . ASP A 1 199 ? 37.552 5.335 -57.437 1.00 86.31 199 ASP A N 1
ATOM 1509 C CA . ASP A 1 199 ? 37.030 4.015 -57.058 1.00 86.31 199 ASP A CA 1
ATOM 1510 C C . ASP A 1 199 ? 35.495 4.006 -57.031 1.00 86.31 199 ASP A C 1
ATOM 1512 O O . ASP A 1 199 ? 34.885 3.064 -57.530 1.00 86.31 199 ASP A O 1
ATOM 1516 N N . VAL A 1 200 ? 34.856 5.083 -56.545 1.00 85.81 200 VAL A N 1
ATOM 1517 C CA . VAL A 1 200 ? 33.388 5.251 -56.634 1.00 85.81 200 VAL A CA 1
ATOM 1518 C C . VAL A 1 200 ? 32.931 5.185 -58.094 1.00 85.81 200 VAL A C 1
ATOM 1520 O O . VAL A 1 200 ? 32.014 4.434 -58.415 1.00 85.81 200 VAL A O 1
ATOM 1523 N N . ARG A 1 201 ? 33.589 5.936 -58.992 1.00 84.19 201 ARG A N 1
ATOM 1524 C CA . ARG A 1 201 ? 33.305 5.924 -60.440 1.00 84.19 201 ARG A CA 1
ATOM 1525 C C . ARG A 1 201 ? 33.590 4.572 -61.090 1.00 84.19 201 ARG A C 1
ATOM 1527 O O . ARG A 1 201 ? 32.935 4.236 -62.072 1.00 84.19 201 ARG A O 1
ATOM 1534 N N . GLY A 1 202 ? 34.578 3.839 -60.580 1.00 83.56 202 GLY A N 1
ATOM 1535 C CA . GLY A 1 202 ? 34.899 2.487 -61.032 1.00 83.56 202 GLY A CA 1
ATOM 1536 C C . GLY A 1 202 ? 33.789 1.486 -60.703 1.00 83.56 202 GLY A C 1
ATOM 1537 O O . GLY A 1 202 ? 33.481 0.643 -61.536 1.00 83.56 202 GLY A O 1
ATOM 1538 N N . LEU A 1 203 ? 33.158 1.609 -59.527 1.00 84.81 203 LEU A N 1
ATOM 1539 C CA . LEU A 1 203 ? 32.032 0.759 -59.110 1.00 84.81 203 LEU A CA 1
ATOM 1540 C C . LEU A 1 203 ? 30.700 1.186 -59.733 1.00 84.81 203 LEU A C 1
ATOM 1542 O O . LEU A 1 203 ? 29.890 0.335 -60.082 1.00 84.81 203 LEU A O 1
ATOM 1546 N N . PHE A 1 204 ? 30.473 2.494 -59.874 1.00 87.44 204 PHE A N 1
ATOM 1547 C CA . PHE A 1 204 ? 29.215 3.073 -60.353 1.00 87.44 204 PHE A CA 1
ATOM 1548 C C . PHE A 1 204 ? 29.475 3.990 -61.561 1.00 87.44 204 PHE A C 1
ATOM 1550 O O . PHE A 1 204 ? 29.488 5.219 -61.432 1.00 87.44 204 PHE A O 1
ATOM 1557 N N . PRO A 1 205 ? 29.697 3.424 -62.762 1.00 78.56 205 PRO A N 1
ATOM 1558 C CA . PRO A 1 205 ? 30.111 4.190 -63.940 1.00 78.56 205 PRO A CA 1
ATOM 1559 C C . PRO A 1 205 ? 29.030 5.138 -64.482 1.00 78.56 205 PRO A C 1
ATOM 1561 O O . PRO A 1 205 ? 29.375 6.109 -65.161 1.00 78.56 205 PRO A O 1
ATOM 1564 N N . ASN A 1 206 ? 27.756 4.873 -64.163 1.00 78.88 206 ASN A N 1
ATOM 1565 C CA . ASN A 1 206 ? 26.578 5.650 -64.576 1.00 78.88 206 ASN A CA 1
ATOM 1566 C C . ASN A 1 206 ? 26.140 6.702 -63.538 1.00 78.88 206 ASN A C 1
ATOM 1568 O O . ASN A 1 206 ? 25.052 7.264 -63.649 1.00 78.88 206 ASN A O 1
ATOM 1572 N N . LEU A 1 207 ? 26.957 6.955 -62.511 1.00 80.25 207 LEU A N 1
ATOM 1573 C CA . LEU A 1 207 ? 26.625 7.894 -61.444 1.00 80.25 207 LEU A CA 1
ATOM 1574 C C . LEU A 1 207 ? 26.587 9.348 -61.970 1.00 80.25 207 LEU A C 1
ATOM 1576 O O . LEU A 1 207 ? 27.579 9.798 -62.558 1.00 80.25 207 LEU A O 1
ATOM 1580 N N . PRO A 1 208 ? 25.501 10.114 -61.739 1.00 75.69 208 PRO A N 1
ATOM 1581 C CA . PRO A 1 208 ? 25.479 11.539 -62.047 1.00 75.69 208 PRO A CA 1
ATOM 1582 C C . PRO A 1 208 ? 26.581 12.293 -61.287 1.00 75.69 208 PRO A C 1
ATOM 1584 O O . PRO A 1 208 ? 26.915 11.961 -60.148 1.00 75.69 208 PRO A O 1
ATOM 1587 N N . SER A 1 209 ? 27.131 13.350 -61.895 1.00 66.56 209 SER A N 1
ATOM 1588 C CA . SER A 1 209 ? 28.202 14.158 -61.282 1.00 66.56 209 SER A CA 1
ATOM 1589 C C . SER A 1 209 ? 27.785 14.861 -59.977 1.00 66.56 209 SER A C 1
ATOM 1591 O O . SER A 1 209 ? 28.664 15.282 -59.231 1.00 66.56 209 SER A O 1
ATOM 1593 N N . ASP A 1 210 ? 26.480 14.948 -59.698 1.00 64.44 210 ASP A N 1
ATOM 1594 C CA . ASP A 1 210 ? 25.868 15.633 -58.548 1.00 64.44 210 ASP A CA 1
ATOM 1595 C C . ASP A 1 210 ? 25.053 14.664 -57.660 1.00 64.44 210 ASP A C 1
ATOM 1597 O O . ASP A 1 210 ? 23.874 14.868 -57.378 1.00 64.44 210 ASP A O 1
ATOM 1601 N N . THR A 1 211 ? 25.649 13.525 -57.284 1.00 61.81 211 THR A N 1
ATOM 1602 C CA . THR A 1 211 ? 24.962 12.499 -56.474 1.00 61.81 211 THR A CA 1
ATOM 1603 C C . THR A 1 211 ? 25.312 12.639 -54.993 1.00 61.81 211 THR A C 1
ATOM 1605 O O . THR A 1 211 ? 26.109 11.876 -54.442 1.00 61.81 211 THR A O 1
ATOM 1608 N N . GLY A 1 212 ? 24.695 13.627 -54.341 1.00 64.44 212 GLY A N 1
ATOM 1609 C CA . GLY A 1 212 ? 24.892 13.944 -52.923 1.00 64.44 212 GLY A CA 1
ATOM 1610 C C . GLY A 1 212 ? 25.801 15.161 -52.701 1.00 64.44 212 GLY A C 1
ATOM 1611 O O . GLY A 1 212 ? 26.037 15.926 -53.627 1.00 64.44 212 GLY A O 1
ATOM 1612 N N . PRO A 1 213 ? 26.329 15.365 -51.481 1.00 66.44 213 PRO A N 1
ATOM 1613 C CA . PRO A 1 213 ? 27.128 16.550 -51.140 1.00 66.44 213 PRO A CA 1
ATOM 1614 C C . PRO A 1 213 ? 28.538 16.570 -51.761 1.00 66.44 213 PRO A C 1
ATOM 1616 O O . PRO A 1 213 ? 29.295 17.511 -51.535 1.00 66.44 213 PRO A O 1
ATOM 1619 N N . VAL A 1 214 ? 28.925 15.533 -52.512 1.00 67.88 214 VAL A N 1
ATOM 1620 C CA . VAL A 1 214 ? 30.248 15.403 -53.131 1.00 67.88 214 VAL A CA 1
ATOM 1621 C C . VAL A 1 214 ? 30.113 15.381 -54.650 1.00 67.88 214 VAL A C 1
ATOM 1623 O O . VAL A 1 214 ? 29.524 14.461 -55.216 1.00 67.88 214 VAL A O 1
ATOM 1626 N N . THR A 1 215 ? 30.750 16.339 -55.325 1.00 67.56 215 THR A N 1
ATOM 1627 C CA . THR A 1 215 ? 30.893 16.306 -56.784 1.00 67.56 215 THR A CA 1
ATOM 1628 C C . THR A 1 215 ? 31.913 15.241 -57.172 1.00 67.56 215 THR A C 1
ATOM 1630 O O . THR A 1 215 ? 33.105 15.363 -56.882 1.00 67.56 215 THR A O 1
ATOM 1633 N N . VAL A 1 216 ? 31.461 14.186 -57.846 1.00 66.62 216 VAL A N 1
ATOM 1634 C CA . VAL A 1 216 ? 32.352 13.135 -58.349 1.00 66.62 216 VAL A CA 1
ATOM 1635 C C . VAL A 1 216 ? 32.753 13.513 -59.786 1.00 66.62 216 VAL A C 1
ATOM 1637 O O . VAL A 1 216 ? 31.865 13.568 -60.638 1.00 66.62 216 VAL A O 1
ATOM 1640 N N . PRO A 1 217 ? 34.034 13.805 -60.097 1.00 64.50 217 PRO A N 1
ATOM 1641 C CA . PRO A 1 217 ? 34.452 14.360 -61.394 1.00 64.50 217 PRO A CA 1
ATOM 1642 C C . PRO A 1 217 ? 34.364 13.364 -62.564 1.00 64.50 217 PRO A C 1
ATOM 1644 O O . PRO A 1 217 ? 34.684 12.189 -62.415 1.00 64.50 217 PRO A O 1
ATOM 1647 N N . ALA A 1 218 ? 33.970 13.862 -63.749 1.00 59.34 218 ALA A N 1
ATOM 1648 C CA . ALA A 1 218 ? 33.592 13.103 -64.956 1.00 59.34 218 ALA A CA 1
ATOM 1649 C C . ALA A 1 218 ? 34.626 12.091 -65.496 1.00 59.34 218 ALA A C 1
ATOM 1651 O O . ALA A 1 218 ? 34.211 11.093 -66.086 1.00 59.34 218 ALA A O 1
ATOM 1652 N N . GLY A 1 219 ? 35.926 12.328 -65.301 1.00 60.12 219 GLY A N 1
ATOM 1653 C CA . GLY A 1 219 ? 36.976 11.677 -66.095 1.00 60.12 219 GLY A CA 1
ATOM 1654 C C . GLY A 1 219 ? 37.809 10.586 -65.414 1.00 60.12 219 GLY A C 1
ATOM 1655 O O . GLY A 1 219 ? 38.378 9.762 -66.122 1.00 60.12 219 GLY A O 1
ATOM 1656 N N . GLU A 1 220 ? 37.896 10.535 -64.083 1.00 62.72 220 GLU A N 1
ATOM 1657 C CA . GLU A 1 220 ? 38.787 9.583 -63.399 1.00 62.72 220 GLU A CA 1
ATOM 1658 C C . GLU A 1 220 ? 38.037 8.299 -63.024 1.00 62.72 220 GLU A C 1
ATOM 1660 O O . GLU A 1 220 ? 37.156 8.303 -62.165 1.00 62.72 220 GLU A O 1
ATOM 1665 N N . ARG A 1 221 ? 38.378 7.191 -63.693 1.00 71.25 221 ARG A N 1
ATOM 1666 C CA . ARG A 1 221 ? 37.872 5.843 -63.397 1.00 71.25 221 ARG A CA 1
ATOM 1667 C C . ARG A 1 221 ? 39.027 4.954 -62.957 1.00 71.25 221 ARG A C 1
ATOM 1669 O O . ARG A 1 221 ? 40.020 4.834 -63.673 1.00 71.25 221 ARG A O 1
ATOM 1676 N N . SER A 1 222 ? 38.885 4.315 -61.802 1.00 74.94 222 SER A N 1
ATOM 1677 C CA . SER A 1 222 ? 39.809 3.272 -61.358 1.00 74.94 222 SER A CA 1
ATOM 1678 C C . SER A 1 222 ? 39.518 1.973 -62.114 1.00 74.94 222 SER A C 1
ATOM 1680 O O . SER A 1 222 ? 38.371 1.533 -62.162 1.00 74.94 222 SER A O 1
ATOM 1682 N N . ALA A 1 223 ? 40.542 1.359 -62.716 1.00 69.62 223 ALA A N 1
ATOM 1683 C CA . ALA A 1 223 ? 40.399 0.078 -63.417 1.00 69.62 223 ALA A CA 1
ATOM 1684 C C . ALA A 1 223 ? 40.159 -1.100 -62.453 1.00 69.62 223 ALA A C 1
ATOM 1686 O O . ALA A 1 223 ? 39.591 -2.108 -62.857 1.00 69.62 223 ALA A O 1
ATOM 1687 N N . ASN A 1 224 ? 40.576 -0.955 -61.190 1.00 77.56 224 ASN A N 1
ATOM 1688 C CA . ASN A 1 224 ? 40.380 -1.922 -60.112 1.00 77.56 224 ASN A CA 1
ATOM 1689 C C . ASN A 1 224 ? 39.935 -1.163 -58.851 1.00 77.56 224 ASN A C 1
ATOM 1691 O O . ASN A 1 224 ? 40.787 -0.803 -58.036 1.00 77.56 224 ASN A O 1
ATOM 1695 N N . PRO A 1 225 ? 38.633 -0.861 -58.704 1.00 81.06 225 PRO A N 1
ATOM 1696 C CA . PRO A 1 225 ? 38.146 -0.100 -57.562 1.00 81.06 225 PRO A CA 1
ATOM 1697 C C . PRO A 1 225 ? 38.346 -0.866 -56.246 1.00 81.06 225 PRO A C 1
ATOM 1699 O O . PRO A 1 225 ? 37.939 -2.019 -56.120 1.00 81.06 225 PRO A O 1
ATOM 1702 N N . GLU A 1 226 ? 38.952 -0.219 -55.248 1.00 83.31 226 GLU A N 1
ATOM 1703 C CA . GLU A 1 226 ? 39.222 -0.820 -53.934 1.00 83.31 226 GLU A CA 1
ATOM 1704 C C . GLU A 1 226 ? 38.084 -0.532 -52.934 1.00 83.31 226 GLU A C 1
ATOM 1706 O O . GLU A 1 226 ? 37.875 0.609 -52.506 1.00 83.31 226 GLU A O 1
ATOM 1711 N N . VAL A 1 227 ? 37.364 -1.581 -52.518 1.00 85.88 227 VAL A N 1
ATOM 1712 C CA . VAL A 1 227 ? 36.368 -1.513 -51.435 1.00 85.88 227 VAL A CA 1
ATOM 1713 C C . VAL A 1 227 ? 37.036 -1.880 -50.114 1.00 85.88 227 VAL A C 1
ATOM 1715 O O . VAL A 1 227 ? 37.409 -3.029 -49.885 1.00 85.88 227 VAL A O 1
ATOM 1718 N N . LEU A 1 228 ? 37.174 -0.896 -49.225 1.00 85.44 228 LEU A N 1
ATOM 1719 C CA . LEU A 1 228 ? 37.798 -1.077 -47.913 1.00 85.44 228 LEU A CA 1
ATOM 1720 C C . LEU A 1 228 ? 36.861 -1.792 -46.934 1.00 85.44 228 LEU A C 1
ATOM 1722 O O . LEU A 1 228 ? 37.316 -2.556 -46.087 1.00 85.44 228 LEU A O 1
ATOM 1726 N N . GLN A 1 229 ? 35.557 -1.525 -47.035 1.00 86.44 229 GLN A N 1
ATOM 1727 C CA . GLN A 1 229 ? 34.536 -2.130 -46.186 1.00 86.44 229 GLN A CA 1
ATOM 1728 C C . GLN A 1 229 ? 33.198 -2.193 -46.922 1.00 86.44 229 GLN A C 1
ATOM 1730 O O . GLN A 1 229 ? 32.825 -1.238 -47.602 1.00 86.44 229 GLN A O 1
ATOM 1735 N N . MET A 1 230 ? 32.474 -3.298 -46.754 1.00 89.69 230 MET A N 1
ATOM 1736 C CA . MET A 1 230 ? 31.166 -3.535 -47.362 1.00 89.69 230 MET A CA 1
ATOM 1737 C C . MET A 1 230 ? 30.188 -4.043 -46.302 1.00 89.69 230 MET A C 1
ATOM 1739 O O . MET A 1 230 ? 30.434 -5.074 -45.680 1.00 89.69 230 MET A O 1
ATOM 1743 N N . ILE A 1 231 ? 29.082 -3.326 -46.112 1.00 91.44 231 ILE A N 1
ATOM 1744 C CA . ILE A 1 231 ? 28.052 -3.640 -45.116 1.00 91.44 231 ILE A CA 1
ATOM 1745 C C . ILE A 1 231 ? 26.708 -3.804 -45.839 1.00 91.44 231 ILE A C 1
ATOM 1747 O O . ILE A 1 231 ? 26.178 -2.815 -46.345 1.00 91.44 231 ILE A O 1
ATOM 1751 N N . PRO A 1 232 ? 26.133 -5.016 -45.913 1.00 91.25 232 PRO A N 1
ATOM 1752 C CA . PRO A 1 232 ? 24.803 -5.210 -46.487 1.00 91.25 232 PRO A CA 1
ATOM 1753 C C . PRO A 1 232 ? 23.718 -4.502 -45.662 1.00 91.25 232 PRO A C 1
ATOM 1755 O O . PRO A 1 232 ? 23.626 -4.721 -44.454 1.00 91.25 232 PRO A O 1
ATOM 1758 N 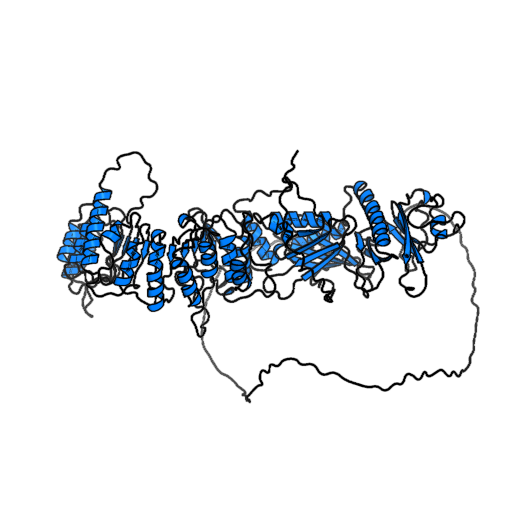N . ILE A 1 233 ? 22.841 -3.728 -46.302 1.00 90.62 233 ILE A N 1
ATOM 1759 C CA . ILE A 1 233 ? 21.736 -2.993 -45.659 1.00 90.62 233 ILE A CA 1
ATOM 1760 C C . ILE A 1 233 ? 20.814 -3.938 -44.881 1.00 90.62 233 ILE A C 1
ATOM 1762 O O . ILE A 1 233 ? 20.470 -3.658 -43.738 1.00 90.62 233 ILE A O 1
ATOM 1766 N N . ALA A 1 234 ? 20.490 -5.105 -45.446 1.00 87.75 234 ALA A N 1
ATOM 1767 C CA . ALA A 1 234 ? 19.656 -6.113 -44.781 1.00 87.75 234 ALA A CA 1
ATOM 1768 C C . ALA A 1 234 ? 20.301 -6.715 -43.514 1.00 87.75 234 ALA A C 1
ATOM 1770 O O . ALA A 1 234 ? 19.613 -7.320 -42.693 1.00 87.75 234 ALA A O 1
ATOM 1771 N N . SER A 1 235 ? 21.622 -6.569 -43.358 1.00 89.38 235 SER A N 1
ATOM 1772 C CA . SER A 1 235 ? 22.362 -7.049 -42.188 1.00 89.38 235 SER A CA 1
ATOM 1773 C C . SER A 1 235 ? 22.529 -5.990 -41.099 1.00 89.38 235 SER A C 1
ATOM 1775 O O . SER A 1 235 ? 22.933 -6.346 -39.994 1.00 89.38 235 SER A O 1
ATOM 1777 N N . VAL A 1 236 ? 22.222 -4.717 -41.379 1.00 92.00 236 VAL A N 1
ATOM 1778 C CA . VAL A 1 236 ? 22.372 -3.620 -40.413 1.00 92.00 236 VAL A CA 1
ATOM 1779 C C . VAL A 1 236 ? 21.518 -3.901 -39.176 1.00 92.00 236 VAL A C 1
ATOM 1781 O O . VAL A 1 236 ? 20.333 -4.212 -39.268 1.00 92.00 236 VAL A O 1
ATOM 1784 N N . VAL A 1 237 ? 22.149 -3.820 -38.009 1.00 92.06 237 VAL A N 1
ATOM 1785 C CA . VAL A 1 237 ? 21.530 -3.958 -36.686 1.00 92.06 237 VAL A CA 1
ATOM 1786 C C . VAL A 1 237 ? 21.176 -2.586 -36.132 1.00 92.06 237 VAL A C 1
ATOM 1788 O O . VAL A 1 237 ? 20.084 -2.428 -35.596 1.00 92.06 237 VAL A O 1
ATOM 1791 N N . SER A 1 238 ? 22.062 -1.601 -36.284 1.00 92.69 238 SER A N 1
ATOM 1792 C CA . SER A 1 238 ? 21.802 -0.208 -35.918 1.00 92.69 238 SER A CA 1
ATOM 1793 C C . SER A 1 238 ? 22.708 0.756 -36.680 1.00 92.69 238 SER A C 1
ATOM 1795 O O . SER A 1 238 ? 23.820 0.396 -37.078 1.00 92.69 238 SER A O 1
ATOM 1797 N N . ALA A 1 239 ? 22.233 1.985 -36.858 1.00 92.06 239 ALA A N 1
ATOM 1798 C CA . ALA A 1 239 ? 23.018 3.138 -37.276 1.00 92.06 239 ALA A CA 1
ATOM 1799 C C . ALA A 1 239 ? 22.686 4.317 -36.347 1.00 92.06 239 ALA A C 1
ATOM 1801 O O . ALA A 1 239 ? 21.525 4.650 -36.149 1.00 92.06 239 ALA A O 1
ATOM 1802 N N . SER A 1 240 ? 23.685 4.925 -35.706 1.00 90.00 240 SER A N 1
ATOM 1803 C CA . SER A 1 240 ? 23.440 6.033 -34.769 1.00 90.00 240 SER A CA 1
ATOM 1804 C C . SER A 1 240 ? 24.599 7.019 -34.708 1.00 90.00 240 SER A C 1
ATOM 1806 O O . SER A 1 240 ? 25.671 6.778 -35.264 1.00 90.00 240 SER A O 1
ATOM 1808 N N . ARG A 1 241 ? 24.404 8.152 -34.032 1.00 88.25 241 ARG A N 1
ATOM 1809 C CA . ARG A 1 241 ? 25.471 9.133 -33.811 1.00 88.25 241 ARG A CA 1
ATOM 1810 C C . ARG A 1 241 ? 26.496 8.559 -32.845 1.00 88.25 241 ARG A C 1
ATOM 1812 O O . ARG A 1 241 ? 26.123 8.159 -31.757 1.00 88.25 241 ARG A O 1
ATOM 1819 N N . ALA A 1 242 ? 27.780 8.549 -33.186 1.00 82.81 242 ALA A N 1
ATOM 1820 C CA . ALA A 1 242 ? 28.807 8.100 -32.252 1.00 82.81 242 ALA A CA 1
ATOM 1821 C C . ALA A 1 242 ? 29.036 9.167 -31.168 1.00 82.81 242 ALA A C 1
ATOM 1823 O O . ALA A 1 242 ? 29.184 10.355 -31.461 1.00 82.81 242 ALA A O 1
ATOM 1824 N N . GLU A 1 243 ? 29.107 8.738 -29.911 1.00 68.06 243 GLU A N 1
ATOM 1825 C CA . GLU A 1 243 ? 29.508 9.601 -28.803 1.00 68.06 243 GLU A CA 1
ATOM 1826 C C . GLU A 1 243 ? 31.023 9.557 -28.695 1.00 68.06 243 GLU A C 1
ATOM 1828 O O . GLU A 1 243 ? 31.578 8.569 -28.227 1.00 68.06 243 GLU A O 1
ATOM 1833 N N . SER A 1 244 ? 31.680 10.619 -29.147 1.00 62.94 244 SER A N 1
ATOM 1834 C CA . SER A 1 244 ? 33.129 10.750 -29.062 1.00 62.94 244 SER A CA 1
ATOM 1835 C C . SER A 1 244 ? 33.477 11.999 -28.264 1.00 62.94 244 SER A C 1
ATOM 1837 O O . SER A 1 244 ? 32.905 13.067 -28.475 1.00 62.94 244 SER A O 1
ATOM 1839 N N . SER A 1 245 ? 34.464 11.883 -27.376 1.00 57.69 245 SER A N 1
ATOM 1840 C CA . SER A 1 245 ? 35.057 13.028 -26.665 1.00 57.69 245 SER A CA 1
ATOM 1841 C C . SER A 1 245 ? 35.881 13.957 -27.578 1.00 57.69 245 SER A C 1
ATOM 1843 O O . SER A 1 245 ? 36.389 14.991 -27.141 1.00 57.69 245 SER A O 1
ATOM 1845 N N . ARG A 1 246 ? 36.048 13.582 -28.853 1.00 62.47 246 ARG A N 1
ATOM 1846 C CA . ARG A 1 246 ? 36.858 14.270 -29.868 1.00 62.47 246 ARG A CA 1
ATOM 1847 C C . ARG A 1 246 ? 36.014 15.274 -30.672 1.00 62.47 246 ARG A C 1
ATOM 1849 O O . ARG A 1 246 ? 34.816 15.059 -30.821 1.00 62.47 246 ARG A O 1
ATOM 1856 N N . PRO A 1 247 ? 36.626 16.316 -31.272 1.00 59.19 247 PRO A N 1
ATOM 1857 C CA . PRO A 1 247 ? 35.922 17.395 -31.985 1.00 59.19 247 PRO A CA 1
ATOM 1858 C C . PRO A 1 247 ? 35.336 16.989 -33.357 1.00 59.19 247 PRO A C 1
ATOM 1860 O O . PRO A 1 247 ? 35.174 17.842 -34.223 1.00 59.19 247 PRO A O 1
ATOM 1863 N N . TYR A 1 248 ? 35.055 15.703 -33.585 1.00 70.44 248 TYR A N 1
ATOM 1864 C CA . TYR A 1 248 ? 34.580 15.168 -34.864 1.00 70.44 248 TYR A CA 1
ATOM 1865 C C . TYR A 1 248 ? 33.188 14.550 -34.722 1.00 70.44 248 TYR A C 1
ATOM 1867 O O . TYR A 1 248 ? 32.867 13.939 -33.702 1.00 70.44 248 TYR A O 1
ATOM 1875 N N . PHE A 1 249 ? 32.380 14.661 -35.776 1.00 83.38 249 PHE A N 1
ATOM 1876 C CA . PHE A 1 249 ? 30.989 14.212 -35.794 1.00 83.38 249 PHE A CA 1
ATOM 1877 C C . PHE A 1 249 ? 30.914 12.750 -36.233 1.00 83.38 249 PHE A C 1
ATOM 1879 O O . PHE A 1 249 ? 30.771 12.434 -37.414 1.00 83.38 249 PHE A O 1
ATOM 1886 N N . GLY A 1 250 ? 31.085 11.845 -35.271 1.00 85.19 250 GLY A N 1
ATOM 1887 C CA . GLY A 1 250 ? 31.087 10.411 -35.532 1.00 85.19 250 GLY A CA 1
ATOM 1888 C C . GLY A 1 250 ? 29.687 9.831 -35.762 1.00 85.19 250 GLY A C 1
ATOM 1889 O O . GLY A 1 250 ? 28.703 10.307 -35.196 1.00 85.19 250 GLY A O 1
ATOM 1890 N N . LEU A 1 251 ? 29.607 8.772 -36.559 1.00 88.38 251 LEU A N 1
ATOM 1891 C CA . LEU A 1 251 ? 28.460 7.876 -36.688 1.00 88.38 251 LEU A CA 1
ATOM 1892 C C . LEU A 1 251 ? 28.929 6.425 -36.556 1.00 88.38 251 LEU A C 1
ATOM 1894 O O . LEU A 1 251 ? 30.041 6.079 -36.948 1.00 88.38 251 LEU A O 1
ATOM 1898 N N . GLU A 1 252 ? 28.084 5.586 -35.986 1.00 88.88 252 GLU A N 1
ATOM 1899 C CA . GLU A 1 252 ? 28.370 4.212 -35.591 1.00 88.88 252 GLU A CA 1
ATOM 1900 C C . GLU A 1 252 ? 27.383 3.278 -36.289 1.00 88.88 252 GLU A C 1
ATOM 1902 O O . GLU A 1 252 ? 26.176 3.514 -36.235 1.00 88.88 252 GLU A O 1
ATOM 1907 N N . ILE A 1 253 ? 27.890 2.231 -36.947 1.00 90.88 253 ILE A N 1
ATOM 1908 C CA . ILE A 1 253 ? 27.068 1.229 -37.637 1.00 90.88 253 ILE A CA 1
ATOM 1909 C C . ILE A 1 253 ? 27.415 -0.163 -37.115 1.00 90.88 253 ILE A C 1
ATOM 1911 O O . ILE A 1 253 ? 28.582 -0.562 -37.133 1.00 90.88 253 ILE A O 1
ATOM 1915 N N . TRP A 1 254 ? 26.385 -0.904 -36.710 1.00 91.94 254 TRP A N 1
ATOM 1916 C CA . TRP A 1 254 ? 26.441 -2.312 -36.324 1.00 91.94 254 TRP A CA 1
ATOM 1917 C C . TRP A 1 254 ? 25.742 -3.170 -37.373 1.00 91.94 254 TRP A C 1
ATOM 1919 O O . TRP A 1 254 ? 24.699 -2.778 -37.897 1.00 91.94 254 TRP A O 1
ATOM 1929 N N . TRP A 1 255 ? 26.266 -4.358 -37.671 1.00 91.56 255 TRP A N 1
ATOM 1930 C CA . TRP A 1 255 ? 25.641 -5.289 -38.615 1.00 91.56 255 TRP A CA 1
ATOM 1931 C C . TRP A 1 255 ? 25.924 -6.752 -38.278 1.00 91.56 255 TRP A C 1
ATOM 1933 O O . TRP A 1 255 ? 26.906 -7.086 -37.620 1.00 91.56 255 TRP A O 1
ATOM 1943 N N . LYS A 1 256 ? 25.068 -7.653 -38.756 1.00 89.44 256 LYS A N 1
ATOM 1944 C CA . LYS A 1 256 ? 25.260 -9.101 -38.652 1.00 89.44 256 LYS A CA 1
ATOM 1945 C C . LYS A 1 256 ? 26.324 -9.556 -39.644 1.00 89.44 256 LYS A C 1
ATOM 1947 O O . LYS A 1 256 ? 26.237 -9.242 -40.830 1.00 89.44 256 LYS A O 1
ATOM 1952 N N . SER A 1 257 ? 27.304 -10.327 -39.185 1.00 84.12 257 SER A N 1
ATOM 1953 C CA . SER A 1 257 ? 28.306 -10.906 -40.076 1.00 84.12 257 SER A CA 1
ATOM 1954 C C . SER A 1 257 ? 27.662 -11.897 -41.045 1.00 84.12 257 SER A C 1
ATOM 1956 O O . SER A 1 257 ? 26.850 -12.736 -40.662 1.00 84.12 257 SER A O 1
ATOM 1958 N N . VAL A 1 258 ? 28.074 -11.836 -42.311 1.00 74.38 258 VAL A N 1
ATOM 1959 C CA . VAL A 1 258 ? 27.674 -12.810 -43.340 1.00 74.38 258 VAL A CA 1
ATOM 1960 C C . VAL A 1 258 ? 28.414 -14.143 -43.147 1.00 74.38 258 VAL A C 1
ATOM 1962 O O . VAL A 1 258 ? 27.974 -15.183 -43.627 1.00 74.38 258 VAL A O 1
ATOM 1965 N N . HIS A 1 259 ? 29.534 -14.128 -42.417 1.00 72.25 259 HIS A N 1
ATOM 1966 C CA . HIS A 1 259 ? 30.411 -15.286 -42.235 1.00 72.25 259 HIS A CA 1
ATOM 1967 C C . HIS A 1 259 ? 30.071 -16.120 -40.994 1.00 72.25 259 HIS A C 1
ATOM 1969 O O . HIS A 1 259 ? 30.443 -17.289 -40.920 1.00 72.25 259 HIS A O 1
ATOM 1975 N N . SER A 1 260 ? 29.382 -15.535 -40.011 1.00 77.06 260 SER A N 1
ATOM 1976 C CA . SER A 1 260 ? 29.031 -16.207 -38.760 1.00 77.06 260 SER A CA 1
ATOM 1977 C C . SER A 1 260 ? 27.726 -15.661 -38.196 1.00 77.06 260 SER A C 1
ATOM 1979 O O . SER A 1 260 ? 27.578 -14.459 -37.991 1.00 77.06 260 SER A O 1
ATOM 1981 N N . LEU A 1 261 ? 26.805 -16.571 -37.871 1.00 67.50 261 LEU A N 1
ATOM 1982 C CA . LEU A 1 261 ? 25.513 -16.252 -37.255 1.00 67.50 261 LEU A CA 1
ATOM 1983 C C . LEU A 1 261 ? 25.646 -15.651 -35.842 1.00 67.50 261 LEU A C 1
ATOM 1985 O O . LEU A 1 261 ? 24.714 -15.007 -35.374 1.00 67.50 261 LEU A O 1
ATOM 1989 N N . ALA A 1 262 ? 26.785 -15.857 -35.171 1.00 71.38 262 ALA A N 1
ATOM 1990 C CA . ALA A 1 262 ? 27.032 -15.441 -33.786 1.00 71.38 262 ALA A CA 1
ATOM 1991 C C . ALA A 1 262 ? 27.898 -14.176 -33.663 1.00 71.38 262 ALA A C 1
ATOM 1993 O O . ALA A 1 262 ? 28.335 -13.837 -32.565 1.00 71.38 262 ALA A O 1
ATOM 1994 N N . SER A 1 263 ? 28.174 -13.501 -34.779 1.00 84.44 263 SER A N 1
ATOM 1995 C CA . SER A 1 263 ? 29.186 -12.449 -34.849 1.00 84.44 263 SER A CA 1
ATOM 1996 C C . SER A 1 263 ? 28.599 -11.186 -35.458 1.00 84.44 263 SER A C 1
ATOM 1998 O O . SER A 1 263 ? 28.064 -11.217 -36.568 1.00 84.44 263 SER A O 1
ATOM 2000 N N . PHE A 1 264 ? 28.705 -10.067 -34.750 1.00 89.75 264 PHE A N 1
ATOM 2001 C CA . PHE A 1 264 ? 28.388 -8.747 -35.279 1.00 89.75 264 PHE A CA 1
ATOM 2002 C C . PHE A 1 264 ? 29.668 -8.012 -35.679 1.00 89.75 264 PHE A C 1
ATOM 2004 O O . PHE A 1 264 ? 30.702 -8.090 -35.013 1.00 89.75 264 PHE A O 1
ATOM 2011 N N . GLY A 1 265 ? 29.581 -7.279 -36.783 1.00 87.62 265 GLY A N 1
ATOM 2012 C CA . GLY A 1 265 ? 30.546 -6.254 -37.137 1.00 87.62 265 GLY A CA 1
ATOM 2013 C C . GLY A 1 265 ? 30.108 -4.901 -36.586 1.00 87.62 265 GLY A C 1
ATOM 2014 O O . GLY A 1 265 ? 28.912 -4.625 -36.473 1.00 87.62 265 GLY A O 1
ATOM 2015 N N . ALA A 1 266 ? 31.086 -4.063 -36.255 1.00 87.50 266 ALA A N 1
ATOM 2016 C CA . ALA A 1 266 ? 30.867 -2.685 -35.843 1.00 87.50 266 ALA A CA 1
ATOM 2017 C C . ALA A 1 266 ? 31.949 -1.783 -36.439 1.00 87.50 266 ALA A C 1
ATOM 2019 O O . ALA A 1 266 ? 33.107 -2.185 -36.570 1.00 87.50 266 ALA A O 1
ATOM 2020 N N . CYS A 1 267 ? 31.583 -0.559 -36.804 1.00 84.81 267 CYS A N 1
ATOM 2021 C CA . CYS A 1 267 ? 32.541 0.446 -37.246 1.00 84.81 267 CYS A CA 1
ATOM 2022 C C . CYS A 1 267 ? 32.047 1.859 -36.953 1.00 84.81 267 CYS A C 1
ATOM 2024 O O . CYS A 1 267 ? 30.847 2.138 -37.005 1.00 84.81 267 CYS A O 1
ATOM 2026 N N . GLN A 1 268 ? 33.000 2.756 -36.713 1.00 86.00 268 GLN A N 1
ATOM 2027 C CA . GLN A 1 268 ? 32.750 4.185 -36.594 1.00 86.00 268 GLN A CA 1
ATOM 2028 C C . GLN A 1 268 ? 33.292 4.920 -37.823 1.00 86.00 268 GLN A C 1
ATOM 2030 O O . GLN A 1 268 ? 34.405 4.665 -38.291 1.00 86.00 268 GLN A O 1
ATOM 2035 N N . PHE A 1 269 ? 32.496 5.847 -38.341 1.00 85.69 269 PHE A N 1
ATOM 2036 C CA . PHE A 1 269 ? 32.876 6.784 -39.391 1.00 85.69 269 PHE A CA 1
ATOM 2037 C C . PHE A 1 269 ? 32.778 8.205 -38.849 1.00 85.69 269 PHE A C 1
ATOM 2039 O O . PHE A 1 269 ? 31.979 8.471 -37.960 1.00 85.69 269 PHE A O 1
ATOM 2046 N N . PHE A 1 270 ? 33.567 9.131 -39.385 1.00 86.25 270 PHE A N 1
ATOM 2047 C CA . PHE A 1 270 ? 33.598 10.515 -38.912 1.00 86.25 270 PHE A CA 1
ATOM 2048 C C . PHE A 1 270 ? 33.289 11.463 -40.064 1.00 86.25 270 PHE A C 1
ATOM 2050 O O . PHE A 1 270 ? 33.967 11.420 -41.091 1.00 86.25 270 PHE A O 1
ATOM 2057 N N . ALA A 1 271 ? 32.270 12.302 -39.898 1.00 85.81 271 ALA A N 1
ATOM 2058 C CA . ALA A 1 271 ? 31.931 13.364 -40.836 1.00 85.81 271 ALA A CA 1
ATOM 2059 C C . ALA A 1 271 ? 32.683 14.665 -40.501 1.00 85.81 271 ALA A C 1
ATOM 2061 O O . ALA A 1 271 ? 33.210 14.828 -39.395 1.00 85.81 271 ALA A O 1
ATOM 2062 N N . GLU A 1 272 ? 32.734 15.585 -41.466 1.00 82.62 272 GLU A N 1
ATOM 2063 C CA . GLU A 1 272 ? 33.372 16.900 -41.306 1.00 82.62 272 GLU A CA 1
ATOM 2064 C C . GLU A 1 272 ? 32.567 17.827 -40.386 1.00 82.62 272 GLU A C 1
ATOM 2066 O O . GLU A 1 272 ? 33.148 18.525 -39.555 1.00 82.62 272 GLU A O 1
ATOM 2071 N N . ASP A 1 273 ? 31.240 17.781 -40.494 1.00 84.12 273 ASP A N 1
ATOM 2072 C CA . ASP A 1 273 ? 30.292 18.619 -39.760 1.00 84.12 273 ASP A CA 1
ATOM 2073 C C . ASP A 1 273 ? 29.045 17.793 -39.327 1.00 84.12 273 ASP A C 1
ATOM 2075 O O . ASP A 1 273 ? 28.870 16.650 -39.785 1.00 84.12 273 ASP A O 1
ATOM 2079 N N . PRO A 1 274 ? 28.202 18.294 -38.398 1.00 85.94 274 PRO A N 1
ATOM 2080 C CA . PRO A 1 274 ? 27.077 17.529 -37.865 1.00 85.94 274 PRO A CA 1
ATOM 2081 C C . PRO A 1 274 ? 25.938 17.360 -38.876 1.00 85.94 274 PRO A C 1
ATOM 2083 O O . PRO A 1 274 ? 25.262 16.332 -38.835 1.00 85.94 274 PRO A O 1
ATOM 2086 N N . ASP A 1 275 ? 25.752 18.312 -39.792 1.00 86.56 275 ASP A N 1
ATOM 2087 C CA . ASP A 1 275 ? 24.710 18.252 -40.819 1.00 86.56 275 ASP A CA 1
ATOM 2088 C C . ASP A 1 275 ? 25.052 17.166 -41.846 1.00 86.56 275 ASP A C 1
ATOM 2090 O O . ASP A 1 275 ? 24.195 16.379 -42.250 1.00 86.56 275 ASP A O 1
ATOM 2094 N N . HIS A 1 276 ? 26.334 17.044 -42.200 1.00 85.62 276 HIS A N 1
ATOM 2095 C CA . HIS A 1 276 ? 26.840 15.990 -43.071 1.00 85.62 276 HIS A CA 1
ATOM 2096 C C . HIS A 1 276 ? 26.684 14.605 -42.438 1.00 85.62 276 HIS A C 1
ATOM 2098 O O . HIS A 1 276 ? 26.274 13.662 -43.115 1.00 85.62 276 HIS A O 1
ATOM 2104 N N . ARG A 1 277 ? 26.971 14.466 -41.135 1.00 88.94 277 ARG A N 1
ATOM 2105 C CA . ARG A 1 277 ? 26.725 13.219 -40.388 1.00 88.94 277 ARG A CA 1
ATOM 2106 C C . ARG A 1 277 ? 25.245 12.839 -40.432 1.00 88.94 277 ARG A C 1
ATOM 2108 O O . ARG A 1 277 ? 24.918 11.689 -40.715 1.00 88.94 277 ARG A O 1
ATOM 2115 N N . ASP A 1 278 ? 24.369 13.791 -40.131 1.00 88.81 278 ASP A N 1
ATOM 2116 C CA . ASP A 1 278 ? 22.931 13.544 -40.054 1.00 88.81 278 ASP A CA 1
ATOM 2117 C C . ASP A 1 278 ? 22.351 13.198 -41.436 1.00 88.81 278 ASP A C 1
ATOM 2119 O O . ASP A 1 278 ? 21.523 12.295 -41.537 1.00 88.81 278 ASP A O 1
ATOM 2123 N N . LEU A 1 279 ? 22.867 13.805 -42.511 1.00 89.50 279 LEU A N 1
ATOM 2124 C CA . LEU A 1 279 ? 22.508 13.452 -43.886 1.00 89.50 279 LEU A CA 1
ATOM 2125 C C . LEU A 1 279 ? 22.946 12.027 -44.266 1.00 89.50 279 LEU A C 1
ATOM 2127 O O . LEU A 1 279 ? 22.214 11.319 -44.961 1.00 89.50 279 LEU A O 1
ATOM 2131 N N . VAL A 1 280 ? 24.130 11.587 -43.822 1.00 89.75 280 VAL A N 1
ATOM 2132 C CA . VAL A 1 280 ? 24.579 10.197 -44.016 1.00 89.75 280 VAL A CA 1
ATOM 2133 C C . VAL A 1 280 ? 23.623 9.234 -43.316 1.00 89.75 280 VAL A C 1
ATOM 2135 O O . VAL A 1 280 ? 23.173 8.265 -43.931 1.00 89.75 280 VAL A O 1
ATOM 2138 N N . LEU A 1 281 ? 23.308 9.502 -42.044 1.00 91.31 281 LEU A N 1
ATOM 2139 C CA . LEU A 1 281 ? 22.389 8.682 -41.256 1.00 91.31 281 LEU A CA 1
ATOM 2140 C C . LEU A 1 281 ? 21.015 8.605 -41.927 1.00 91.31 281 LEU A C 1
ATOM 2142 O O . LEU A 1 281 ? 20.515 7.499 -42.123 1.00 91.31 281 LEU A O 1
ATOM 2146 N N . ASP A 1 282 ? 20.458 9.731 -42.385 1.00 91.38 282 ASP A N 1
ATOM 2147 C CA . ASP A 1 282 ? 19.190 9.764 -43.127 1.00 91.38 282 ASP A CA 1
ATOM 2148 C C . ASP A 1 282 ? 19.183 8.777 -44.295 1.00 91.38 282 ASP A C 1
ATOM 2150 O O . ASP A 1 282 ? 18.268 7.959 -44.412 1.00 91.38 282 ASP A O 1
ATOM 2154 N N . ARG A 1 283 ? 20.227 8.790 -45.136 1.00 91.69 283 ARG A N 1
ATOM 2155 C CA . ARG A 1 283 ? 20.299 7.883 -46.292 1.00 91.69 283 ARG A CA 1
ATOM 2156 C C . ARG A 1 283 ? 20.431 6.422 -45.894 1.00 91.69 283 ARG A C 1
ATOM 2158 O O . ARG A 1 283 ? 19.850 5.565 -46.564 1.00 91.69 283 ARG A O 1
ATOM 2165 N N . VAL A 1 284 ? 21.176 6.125 -44.828 1.00 92.56 284 VAL A N 1
ATOM 2166 C CA . VAL A 1 284 ? 21.292 4.757 -44.304 1.00 92.56 284 VAL A CA 1
ATOM 2167 C C . VAL A 1 284 ? 19.937 4.283 -43.777 1.00 92.56 284 VAL A C 1
ATOM 2169 O O . VAL A 1 284 ? 19.470 3.225 -44.194 1.00 92.56 284 VAL A O 1
ATOM 2172 N N . HIS A 1 285 ? 19.252 5.072 -42.949 1.00 91.62 285 HIS A N 1
ATOM 2173 C CA . HIS A 1 285 ? 17.934 4.705 -42.426 1.00 91.62 285 HIS A CA 1
ATOM 2174 C C . HIS A 1 285 ? 16.870 4.612 -43.530 1.00 91.62 285 HIS A C 1
ATOM 2176 O O . HIS A 1 285 ? 16.050 3.698 -43.509 1.00 91.62 285 HIS A O 1
ATOM 2182 N N . GLU A 1 286 ? 16.892 5.489 -44.539 1.00 90.06 286 GLU A N 1
ATOM 2183 C CA . GLU A 1 286 ? 16.038 5.383 -45.733 1.00 90.06 286 GLU A CA 1
ATOM 2184 C C . GLU A 1 286 ? 16.283 4.084 -46.516 1.00 90.06 286 GLU A C 1
ATOM 2186 O O . GLU A 1 286 ? 15.353 3.505 -47.077 1.00 90.06 286 GLU A O 1
ATOM 2191 N N . ALA A 1 287 ? 17.535 3.626 -46.622 1.00 90.69 287 ALA A N 1
ATOM 2192 C CA . ALA A 1 287 ? 17.870 2.338 -47.231 1.00 90.69 287 ALA A CA 1
ATOM 2193 C C . ALA A 1 287 ? 17.353 1.159 -46.404 1.00 90.69 287 ALA A C 1
ATOM 2195 O O . ALA A 1 287 ? 16.721 0.265 -46.965 1.00 90.69 287 ALA A O 1
ATOM 2196 N N . VAL A 1 288 ? 17.560 1.194 -45.088 1.00 90.12 288 VAL A N 1
ATOM 2197 C CA . VAL A 1 288 ? 17.096 0.152 -44.166 1.00 90.12 288 VAL A CA 1
ATOM 2198 C C . VAL A 1 288 ? 15.568 0.044 -44.176 1.00 90.12 288 VAL A C 1
ATOM 2200 O O . VAL A 1 288 ? 15.054 -1.047 -44.402 1.00 90.12 288 VAL A O 1
ATOM 2203 N N . ARG A 1 289 ? 14.837 1.160 -44.038 1.00 87.44 289 ARG A N 1
ATOM 2204 C CA . ARG A 1 289 ? 13.361 1.172 -44.044 1.00 87.44 289 ARG A CA 1
ATOM 2205 C C . ARG A 1 289 ? 12.776 0.615 -45.341 1.00 87.44 289 ARG A C 1
ATOM 2207 O O . ARG A 1 289 ? 11.953 -0.291 -45.299 1.00 87.44 289 ARG A O 1
ATOM 2214 N N . ALA A 1 290 ? 13.274 1.079 -46.490 1.00 86.62 290 ALA A N 1
ATOM 2215 C CA . ALA A 1 290 ? 12.821 0.584 -47.792 1.00 86.62 290 ALA A CA 1
ATOM 2216 C C . ALA A 1 290 ? 13.058 -0.928 -47.965 1.00 86.62 290 ALA A C 1
ATOM 2218 O O . ALA A 1 290 ? 12.328 -1.597 -48.697 1.00 86.62 290 ALA A O 1
ATOM 2219 N N . LYS A 1 291 ? 14.087 -1.478 -47.305 1.00 83.44 291 LYS A N 1
ATOM 2220 C CA . LYS A 1 291 ? 14.348 -2.918 -47.295 1.00 83.44 291 LYS A CA 1
ATOM 2221 C C . LYS A 1 291 ? 13.450 -3.676 -46.334 1.00 83.44 291 LYS A C 1
ATOM 2223 O O . LYS A 1 291 ? 13.022 -4.764 -46.707 1.00 83.44 291 LYS A O 1
ATOM 2228 N N . ASP A 1 292 ? 13.164 -3.141 -45.155 1.00 79.31 292 ASP A N 1
ATOM 2229 C CA . ASP A 1 292 ? 12.285 -3.799 -44.187 1.00 79.31 292 ASP A CA 1
ATOM 2230 C C . ASP A 1 292 ? 10.852 -3.928 -44.733 1.00 79.31 292 ASP A C 1
ATOM 2232 O O . ASP A 1 292 ? 10.266 -5.005 -44.627 1.00 79.31 292 ASP A O 1
ATOM 2236 N N . ASP A 1 293 ? 10.344 -2.907 -45.434 1.00 73.81 293 ASP A N 1
ATOM 2237 C CA . ASP A 1 293 ? 9.040 -2.962 -46.116 1.00 73.81 293 ASP A CA 1
ATOM 2238 C C . ASP A 1 293 ? 8.988 -4.071 -47.182 1.00 73.81 293 ASP A C 1
ATOM 2240 O O . ASP A 1 293 ? 7.986 -4.772 -47.331 1.00 73.81 293 ASP A O 1
ATOM 2244 N N . ALA A 1 294 ? 10.092 -4.276 -47.907 1.00 69.31 294 ALA A N 1
ATOM 2245 C CA . ALA A 1 294 ? 10.201 -5.303 -48.942 1.00 69.31 294 ALA A CA 1
ATOM 2246 C C . ALA A 1 294 ? 10.391 -6.731 -48.387 1.00 69.31 294 ALA A C 1
ATOM 2248 O O . ALA A 1 294 ? 10.145 -7.697 -49.108 1.00 69.31 294 ALA A O 1
ATOM 2249 N N . HIS A 1 295 ? 10.836 -6.879 -47.134 1.00 65.19 295 HIS A N 1
ATOM 2250 C CA . HIS A 1 295 ? 11.182 -8.165 -46.506 1.00 65.19 295 HIS A CA 1
ATOM 2251 C C . HIS A 1 295 ? 10.285 -8.502 -45.305 1.00 65.19 295 HIS A C 1
ATOM 2253 O O . HIS A 1 295 ? 10.708 -9.185 -44.364 1.00 65.19 295 HIS A O 1
ATOM 2259 N N . PHE A 1 296 ? 9.035 -8.039 -45.334 1.00 61.88 296 PHE A N 1
ATOM 2260 C CA . PHE A 1 296 ? 8.045 -8.358 -44.313 1.00 61.88 296 PHE A CA 1
ATOM 2261 C C . PHE A 1 296 ? 7.954 -9.881 -44.082 1.00 61.88 296 PHE A C 1
ATOM 2263 O O . PHE A 1 296 ? 7.758 -10.655 -45.018 1.00 61.88 296 PHE A O 1
ATOM 2270 N N . GLY A 1 297 ? 8.112 -10.318 -42.827 1.00 60.03 297 GLY A N 1
ATOM 2271 C CA . GLY A 1 297 ? 8.021 -11.730 -42.427 1.00 60.03 297 GLY A CA 1
ATOM 2272 C C . GLY A 1 297 ? 9.348 -12.496 -42.308 1.00 60.03 297 GLY A C 1
ATOM 2273 O O . GLY A 1 297 ? 9.326 -13.655 -41.896 1.00 60.03 297 GLY A O 1
ATOM 2274 N N . ILE A 1 298 ? 10.505 -11.889 -42.603 1.00 65.25 298 ILE A N 1
ATOM 2275 C CA . ILE A 1 298 ? 11.807 -12.534 -42.347 1.00 65.25 298 ILE A CA 1
ATOM 2276 C C . ILE A 1 298 ? 12.145 -12.492 -40.841 1.00 65.25 298 ILE A C 1
ATOM 2278 O O . ILE A 1 298 ? 12.053 -11.422 -40.230 1.00 65.25 298 ILE A O 1
ATOM 2282 N N . PRO A 1 299 ? 12.581 -13.615 -40.227 1.00 70.06 299 PRO A N 1
ATOM 2283 C CA . PRO A 1 299 ? 12.952 -13.654 -38.815 1.00 70.06 299 PRO A CA 1
ATOM 2284 C C . PRO A 1 299 ? 14.032 -12.627 -38.453 1.00 70.06 299 PRO A C 1
ATOM 2286 O O . PRO A 1 299 ? 15.095 -12.552 -39.076 1.00 70.06 299 PRO A O 1
ATOM 2289 N N . ARG A 1 300 ? 13.783 -11.855 -37.388 1.00 81.75 300 ARG A N 1
ATOM 2290 C CA . ARG A 1 300 ? 14.729 -10.846 -36.876 1.00 81.75 300 ARG A CA 1
ATOM 2291 C C . ARG A 1 300 ? 16.002 -11.469 -36.317 1.00 81.75 300 ARG A C 1
ATOM 2293 O O . ARG A 1 300 ? 17.033 -10.799 -36.271 1.00 81.75 300 ARG A O 1
ATOM 2300 N N . VAL A 1 301 ? 15.940 -12.724 -35.887 1.00 85.94 301 VAL A N 1
ATOM 2301 C CA . VAL A 1 301 ? 17.011 -13.462 -35.212 1.00 85.94 301 VAL A CA 1
ATOM 2302 C C . VAL A 1 301 ? 17.131 -14.840 -35.858 1.00 85.94 301 VAL A C 1
ATOM 2304 O O . VAL A 1 301 ? 16.148 -15.387 -36.351 1.00 85.94 301 VAL A O 1
ATOM 2307 N N . ALA A 1 302 ? 18.346 -15.385 -35.911 1.00 86.81 302 ALA A N 1
ATOM 2308 C CA . ALA A 1 302 ? 18.553 -16.744 -36.398 1.00 86.81 302 ALA A CA 1
ATOM 2309 C C . ALA A 1 302 ? 17.897 -17.752 -35.442 1.00 86.81 302 ALA A C 1
ATOM 2311 O O . ALA A 1 302 ? 18.044 -17.623 -34.227 1.00 86.81 302 ALA A O 1
ATOM 2312 N N . HIS A 1 303 ? 17.236 -18.774 -35.989 1.00 87.50 303 HIS A N 1
ATOM 2313 C CA . HIS A 1 303 ? 16.447 -19.738 -35.216 1.00 87.50 303 HIS A CA 1
ATOM 2314 C C . HIS A 1 303 ? 17.221 -20.373 -34.043 1.00 87.50 303 HIS A C 1
ATOM 2316 O O . HIS A 1 303 ? 16.713 -20.409 -32.930 1.00 87.50 303 HIS A O 1
ATOM 2322 N N . GLU A 1 304 ? 18.482 -20.774 -34.253 1.00 88.19 304 GLU A N 1
ATOM 2323 C CA . GLU A 1 304 ? 19.337 -21.359 -33.201 1.00 88.19 304 GLU A CA 1
ATOM 2324 C C . GLU A 1 304 ? 19.541 -20.422 -31.999 1.00 88.19 304 GLU A C 1
ATOM 2326 O O . GLU A 1 304 ? 19.551 -20.857 -30.849 1.00 88.19 304 GLU A O 1
ATOM 2331 N N . ILE A 1 305 ? 19.726 -19.126 -32.261 1.00 89.94 305 ILE A N 1
ATOM 2332 C CA . ILE A 1 305 ? 19.920 -18.116 -31.214 1.00 89.94 305 ILE A CA 1
ATOM 2333 C C . ILE A 1 305 ? 18.591 -17.844 -30.519 1.00 89.94 305 ILE A C 1
ATOM 2335 O O . ILE A 1 305 ? 18.537 -17.744 -29.295 1.00 89.94 305 ILE A O 1
ATOM 2339 N N . GLU A 1 306 ? 17.520 -17.753 -31.302 1.00 91.44 306 GLU A N 1
ATOM 2340 C CA . GLU A 1 306 ? 16.173 -17.531 -30.800 1.00 91.44 306 GLU A CA 1
ATOM 2341 C C . GLU A 1 306 ? 15.742 -18.640 -29.831 1.00 91.44 306 GLU A C 1
ATOM 2343 O O . GLU A 1 306 ? 15.264 -18.342 -28.740 1.00 91.44 306 GLU A O 1
ATOM 2348 N N . GLU A 1 307 ? 15.979 -19.914 -30.163 1.00 91.19 307 GLU A N 1
ATOM 2349 C CA . GLU A 1 307 ? 15.697 -21.034 -29.259 1.00 91.19 307 GLU A CA 1
ATOM 2350 C C . GLU A 1 307 ? 16.491 -20.949 -27.955 1.00 91.19 307 GLU A C 1
ATOM 2352 O O . GLU A 1 307 ? 15.916 -21.112 -26.880 1.00 91.19 307 GLU A O 1
ATOM 2357 N N . LYS A 1 308 ? 17.786 -20.614 -28.021 1.00 90.81 308 LYS A N 1
ATOM 2358 C CA . LYS A 1 308 ? 18.618 -20.472 -26.818 1.00 90.81 308 LYS A CA 1
ATOM 2359 C C . LYS A 1 308 ? 18.159 -19.336 -25.914 1.00 90.81 308 LYS A C 1
ATOM 2361 O O . LYS A 1 308 ? 18.185 -19.486 -24.695 1.00 90.81 308 LYS A O 1
ATOM 2366 N N . LEU A 1 309 ? 17.727 -18.217 -26.487 1.00 92.44 309 LEU A N 1
ATOM 2367 C CA . LEU A 1 309 ? 17.179 -17.101 -25.715 1.00 92.44 309 LEU A CA 1
ATOM 2368 C C . LEU A 1 309 ? 15.797 -17.437 -25.144 1.00 92.44 309 LEU A C 1
ATOM 2370 O O . LEU A 1 309 ? 15.523 -17.110 -23.993 1.00 92.44 309 LEU A O 1
ATOM 2374 N N . ARG A 1 310 ? 14.959 -18.177 -25.879 1.00 93.19 310 ARG A N 1
ATOM 2375 C CA . ARG A 1 310 ? 13.704 -18.719 -25.336 1.00 93.19 310 ARG A CA 1
ATOM 2376 C C . ARG A 1 310 ? 13.966 -19.664 -24.163 1.00 93.19 310 ARG A C 1
ATOM 2378 O O . ARG A 1 310 ? 13.258 -19.579 -23.166 1.00 93.19 310 ARG A O 1
ATOM 2385 N N . ASP A 1 311 ? 14.982 -20.524 -24.237 1.00 92.12 311 ASP A N 1
ATOM 2386 C CA . ASP A 1 311 ? 15.362 -21.409 -23.128 1.00 92.12 311 ASP A CA 1
ATOM 2387 C C . ASP A 1 311 ? 15.781 -20.623 -21.875 1.00 92.12 311 ASP A C 1
ATOM 2389 O O . ASP A 1 311 ? 15.443 -21.026 -20.760 1.00 92.12 311 ASP A O 1
ATOM 2393 N N . VAL A 1 312 ? 16.492 -19.499 -22.048 1.00 92.44 312 VAL A N 1
ATOM 2394 C CA . VAL A 1 312 ? 16.822 -18.571 -20.951 1.00 92.44 312 VAL A CA 1
ATOM 2395 C C . VAL A 1 312 ? 15.542 -18.038 -20.309 1.00 92.44 312 VAL A C 1
ATOM 2397 O O . VAL A 1 312 ? 15.370 -18.179 -19.100 1.00 92.44 312 VAL A O 1
ATOM 2400 N N . CYS A 1 313 ? 14.609 -17.508 -21.105 1.00 92.31 313 CYS A N 1
ATOM 2401 C CA . CYS A 1 313 ? 13.345 -16.981 -20.587 1.00 92.31 313 CYS A CA 1
ATOM 2402 C C . CYS A 1 313 ? 12.521 -18.059 -19.867 1.00 92.31 313 CYS A C 1
ATOM 2404 O O . CYS A 1 313 ? 12.059 -17.820 -18.759 1.00 92.31 313 CYS A O 1
ATOM 2406 N N . ARG A 1 314 ? 12.398 -19.278 -20.418 1.00 93.06 314 ARG A N 1
ATOM 2407 C CA . ARG A 1 314 ? 11.657 -20.375 -19.757 1.00 93.06 314 ARG A CA 1
ATOM 2408 C C . ARG A 1 314 ? 12.277 -20.802 -18.426 1.00 93.06 314 ARG A C 1
ATOM 2410 O O . ARG A 1 314 ? 11.562 -21.283 -17.554 1.00 93.06 314 ARG A O 1
ATOM 2417 N N . ARG A 1 315 ? 13.599 -20.676 -18.279 1.00 92.19 315 ARG A N 1
ATOM 2418 C CA . ARG A 1 315 ? 14.308 -21.001 -17.034 1.00 92.19 315 ARG A CA 1
ATOM 2419 C C . ARG A 1 315 ? 14.079 -19.945 -15.958 1.00 92.19 315 ARG A C 1
ATOM 2421 O O . ARG A 1 315 ? 13.886 -20.301 -14.802 1.00 92.19 315 ARG A O 1
ATOM 2428 N N . GLU A 1 316 ? 14.145 -18.676 -16.340 1.00 93.19 316 GLU A N 1
ATOM 2429 C CA . GLU A 1 316 ? 13.993 -17.545 -15.419 1.00 93.19 316 GLU A CA 1
ATOM 2430 C C . GLU A 1 316 ? 12.517 -17.263 -15.086 1.00 93.19 316 GLU A C 1
ATOM 2432 O O . GLU A 1 316 ? 12.214 -16.784 -13.998 1.00 93.19 316 GLU A O 1
ATOM 2437 N N . GLU A 1 317 ? 11.594 -17.599 -15.992 1.00 92.44 317 GLU A N 1
ATOM 2438 C CA . GLU A 1 317 ? 10.146 -17.400 -15.858 1.00 92.44 317 GLU A CA 1
ATOM 2439 C C . GLU A 1 317 ? 9.360 -18.707 -16.128 1.00 92.44 317 GLU A C 1
ATOM 2441 O O . GLU A 1 317 ? 8.615 -18.806 -17.109 1.00 92.44 317 GLU A O 1
ATOM 2446 N N . PRO A 1 318 ? 9.489 -19.738 -15.267 1.00 91.19 318 PRO A N 1
ATOM 2447 C CA . PRO A 1 318 ? 8.909 -21.066 -15.510 1.00 91.19 318 PRO A CA 1
ATOM 2448 C C . PRO A 1 318 ? 7.374 -21.065 -15.598 1.00 91.19 318 PRO A C 1
ATOM 2450 O O . PRO A 1 318 ? 6.805 -21.807 -16.406 1.00 91.19 318 PRO A O 1
ATOM 2453 N N . ASP A 1 319 ? 6.713 -20.185 -14.837 1.00 88.75 319 ASP A N 1
ATOM 2454 C CA . ASP A 1 319 ? 5.256 -19.967 -14.857 1.00 88.75 319 ASP A CA 1
ATOM 2455 C C . ASP A 1 319 ? 4.730 -19.549 -16.244 1.00 88.75 319 ASP A C 1
ATOM 2457 O O . ASP A 1 319 ? 3.543 -19.694 -16.530 1.00 88.75 319 ASP A O 1
ATOM 2461 N N . TYR A 1 320 ? 5.612 -19.050 -17.115 1.00 88.69 320 TYR A N 1
ATOM 2462 C CA . TYR A 1 320 ? 5.280 -18.491 -18.423 1.00 88.69 320 TYR A CA 1
ATOM 2463 C C . TYR A 1 320 ? 5.962 -19.239 -19.574 1.00 88.69 320 TYR A C 1
ATOM 2465 O O . TYR A 1 320 ? 6.114 -18.703 -20.668 1.00 88.69 320 TYR A O 1
ATOM 2473 N N . SER A 1 321 ? 6.341 -20.502 -19.361 1.00 85.00 321 SER A N 1
ATOM 2474 C CA . SER A 1 321 ? 7.125 -21.302 -20.316 1.00 85.00 321 SER A CA 1
ATOM 2475 C C . SER A 1 321 ? 6.518 -21.464 -21.723 1.00 85.00 321 SER A C 1
ATOM 2477 O O . SER A 1 321 ? 7.248 -21.764 -22.671 1.00 85.00 321 SER A O 1
ATOM 2479 N N . LEU A 1 322 ? 5.203 -21.261 -21.873 1.00 86.94 322 LEU A N 1
ATOM 2480 C CA . LEU A 1 322 ? 4.486 -21.325 -23.153 1.00 86.94 322 LEU A CA 1
ATOM 2481 C C . LEU A 1 322 ? 4.463 -19.992 -23.921 1.00 86.94 322 LEU A C 1
ATOM 2483 O O . LEU A 1 322 ? 4.127 -19.986 -25.105 1.00 86.94 322 LEU A O 1
ATOM 2487 N N . LEU A 1 323 ? 4.796 -18.872 -23.273 1.00 86.56 323 LEU A N 1
ATOM 2488 C CA . LEU A 1 323 ? 4.803 -17.550 -23.898 1.00 86.56 323 LEU A CA 1
ATOM 2489 C C . LEU A 1 323 ? 6.141 -17.295 -24.597 1.00 86.56 323 LEU A C 1
ATOM 2491 O O . LEU A 1 323 ? 7.204 -17.672 -24.102 1.00 86.56 323 LEU A O 1
ATOM 2495 N N . GLN A 1 324 ? 6.087 -16.673 -25.777 1.00 87.06 324 GLN A N 1
ATOM 2496 C CA . GLN A 1 324 ? 7.285 -16.353 -26.551 1.00 87.06 324 GLN A CA 1
ATOM 2497 C C . GLN A 1 324 ? 7.756 -14.926 -26.243 1.00 87.06 324 GLN A C 1
ATOM 2499 O O . GLN A 1 324 ? 6.950 -14.005 -26.369 1.00 87.06 324 GLN A O 1
ATOM 2504 N N . PRO A 1 325 ? 9.031 -14.731 -25.860 1.00 91.06 325 PRO A N 1
ATOM 2505 C CA . PRO A 1 325 ? 9.599 -13.404 -25.672 1.00 91.06 325 PRO A CA 1
ATOM 2506 C C . PRO A 1 325 ? 9.819 -12.709 -27.020 1.00 91.06 325 PRO A C 1
ATOM 2508 O O . PRO A 1 325 ? 10.183 -13.349 -28.011 1.00 91.06 325 PRO A O 1
ATOM 2511 N N . ASP A 1 326 ? 9.685 -11.386 -27.033 1.00 93.69 326 ASP A N 1
ATOM 2512 C CA . ASP A 1 326 ? 10.078 -10.558 -28.172 1.00 93.69 326 ASP A CA 1
ATOM 2513 C C . ASP A 1 326 ? 11.594 -10.332 -28.146 1.00 93.69 326 ASP A C 1
ATOM 2515 O O . ASP A 1 326 ? 12.133 -9.806 -27.170 1.00 93.69 326 ASP A O 1
ATOM 2519 N N . ILE A 1 327 ? 12.298 -10.730 -29.214 1.00 95.00 327 ILE A N 1
ATOM 2520 C CA . ILE A 1 327 ? 13.768 -10.705 -29.277 1.00 95.00 327 ILE A CA 1
ATOM 2521 C C . ILE A 1 327 ? 14.248 -9.768 -30.391 1.00 95.00 327 ILE A C 1
ATOM 2523 O O . ILE A 1 327 ? 13.855 -9.886 -31.556 1.00 95.00 327 ILE A O 1
ATOM 2527 N N . PHE A 1 328 ? 15.167 -8.869 -30.038 1.00 94.44 328 PHE A N 1
ATOM 2528 C CA . PHE A 1 328 ? 15.702 -7.833 -30.915 1.00 94.44 328 PHE A CA 1
ATOM 2529 C C . PHE A 1 328 ? 17.233 -7.888 -30.972 1.00 94.44 328 PHE A C 1
ATOM 2531 O O . PHE A 1 328 ? 17.876 -7.941 -29.923 1.00 94.44 328 PHE A O 1
ATOM 2538 N N . PRO A 1 329 ? 17.856 -7.846 -32.165 1.00 94.00 329 PRO A N 1
ATOM 2539 C CA . PRO A 1 329 ? 19.292 -7.625 -32.268 1.00 94.00 329 PRO A CA 1
ATOM 2540 C C . PRO A 1 329 ? 19.622 -6.175 -31.895 1.00 94.00 329 PRO A C 1
ATOM 2542 O O . PRO A 1 329 ? 18.930 -5.242 -32.321 1.00 94.00 329 PRO A O 1
ATOM 2545 N N . VAL A 1 330 ? 20.687 -5.987 -31.120 1.00 93.50 330 VAL A N 1
ATOM 2546 C CA . VAL A 1 330 ? 21.099 -4.668 -30.622 1.00 93.50 330 VAL A CA 1
ATOM 2547 C C . VAL A 1 330 ? 22.608 -4.466 -30.755 1.00 93.50 330 VAL A C 1
ATOM 2549 O O . VAL A 1 330 ? 23.387 -5.410 -30.646 1.00 93.50 330 VAL A O 1
ATOM 2552 N N . GLY A 1 331 ? 23.026 -3.230 -31.003 1.00 89.62 331 GLY A N 1
ATOM 2553 C CA . GLY A 1 331 ? 24.397 -2.765 -30.829 1.00 89.62 331 GLY A CA 1
ATOM 2554 C C . GLY A 1 331 ? 24.610 -2.241 -29.409 1.00 89.62 331 GLY A C 1
ATOM 2555 O O . GLY A 1 331 ? 23.680 -1.733 -28.778 1.00 89.62 331 GLY A O 1
ATOM 2556 N N . ILE A 1 332 ? 25.839 -2.347 -28.911 1.00 86.31 332 ILE A N 1
ATOM 2557 C CA . ILE A 1 332 ? 26.253 -1.773 -27.624 1.00 86.31 332 ILE A CA 1
ATOM 2558 C C . ILE A 1 332 ? 26.959 -0.440 -27.837 1.00 86.31 332 ILE A C 1
ATOM 2560 O O . ILE A 1 332 ? 27.455 -0.154 -28.920 1.00 86.31 332 ILE A O 1
ATOM 2564 N N . ARG A 1 333 ? 27.066 0.364 -26.782 1.00 76.06 333 ARG A N 1
ATOM 2565 C CA . ARG A 1 333 ? 27.883 1.578 -26.821 1.00 76.06 333 ARG A CA 1
ATOM 2566 C C . ARG A 1 333 ? 29.378 1.228 -26.868 1.00 76.06 333 ARG A C 1
ATOM 2568 O O . ARG A 1 333 ? 29.919 0.707 -25.893 1.00 76.06 333 ARG A O 1
ATOM 2575 N N . LEU A 1 334 ? 30.055 1.566 -27.966 1.00 64.38 334 LEU A N 1
ATOM 2576 C CA . LEU A 1 334 ? 31.519 1.523 -28.070 1.00 64.38 334 LEU A CA 1
ATOM 2577 C C . LEU A 1 334 ? 32.140 2.728 -27.345 1.00 64.38 334 LEU A C 1
ATOM 2579 O O . LEU A 1 334 ? 31.959 3.869 -27.761 1.00 64.38 334 LEU A O 1
ATOM 2583 N N . ALA A 1 335 ? 32.878 2.488 -26.258 1.00 60.41 335 ALA A N 1
ATOM 2584 C CA . ALA A 1 335 ? 33.691 3.530 -25.628 1.00 60.41 335 ALA A CA 1
ATOM 2585 C C . ALA A 1 335 ? 34.950 3.823 -26.469 1.00 60.41 335 ALA A C 1
ATOM 2587 O O . ALA A 1 335 ? 35.507 2.904 -27.069 1.00 60.41 335 ALA A O 1
ATOM 2588 N N . ASP A 1 336 ? 35.440 5.071 -26.430 1.00 52.66 336 ASP A N 1
ATOM 2589 C CA . ASP A 1 336 ? 36.525 5.644 -27.264 1.00 52.66 336 ASP A CA 1
ATOM 2590 C C . ASP A 1 336 ? 37.855 4.839 -27.324 1.00 52.66 336 ASP A C 1
ATOM 2592 O O . ASP A 1 336 ? 38.735 5.175 -28.116 1.00 52.66 336 ASP A O 1
ATOM 2596 N N . ASN A 1 337 ? 38.033 3.793 -26.502 1.00 47.97 337 ASN A N 1
ATOM 2597 C CA . ASN A 1 337 ? 39.267 3.002 -26.379 1.00 47.97 337 ASN A CA 1
ATOM 2598 C C . ASN A 1 337 ? 39.064 1.468 -26.364 1.00 47.97 337 ASN A C 1
ATOM 2600 O O . ASN A 1 337 ? 40.026 0.735 -26.121 1.00 47.97 337 ASN A O 1
ATOM 2604 N N . VAL A 1 338 ? 37.848 0.954 -26.583 1.00 53.47 338 VAL A N 1
ATOM 2605 C CA . VAL A 1 338 ? 37.582 -0.496 -26.512 1.00 53.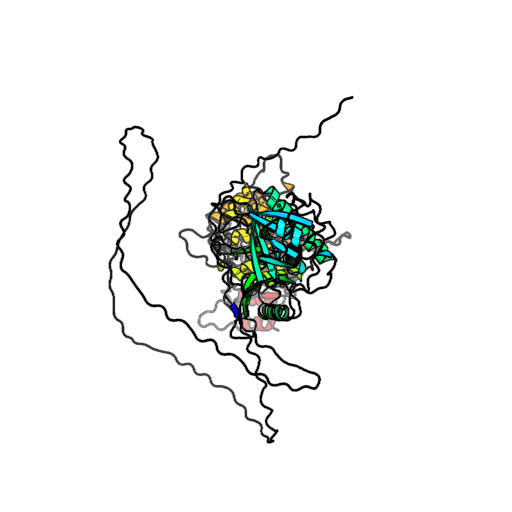47 338 VAL A CA 1
ATOM 2606 C C . VAL A 1 338 ? 37.738 -1.125 -27.895 1.00 53.47 338 VAL A C 1
ATOM 2608 O O . VAL A 1 338 ? 37.001 -0.803 -28.823 1.00 53.47 338 VAL A O 1
ATOM 2611 N N . LYS A 1 339 ? 38.694 -2.052 -28.039 1.00 55.25 339 LYS A N 1
ATOM 2612 C CA . LYS A 1 339 ? 38.789 -2.902 -29.233 1.00 55.25 339 LYS A CA 1
ATOM 2613 C C . LYS A 1 339 ? 37.637 -3.905 -29.215 1.00 55.25 339 LYS A C 1
ATOM 2615 O O . LYS A 1 339 ? 37.571 -4.745 -28.322 1.00 55.25 339 LYS A O 1
ATOM 2620 N N . TRP A 1 340 ? 36.745 -3.787 -30.192 1.00 61.94 340 TRP A N 1
ATOM 2621 C CA . TRP A 1 340 ? 35.629 -4.704 -30.400 1.00 61.94 340 TRP A CA 1
ATOM 2622 C C . TRP A 1 340 ? 36.121 -6.130 -30.687 1.00 61.94 340 TRP A C 1
ATOM 2624 O O . TRP A 1 340 ? 37.081 -6.316 -31.436 1.00 61.94 340 TRP A O 1
ATOM 2634 N N . ALA A 1 341 ? 35.464 -7.131 -30.097 1.00 64.12 341 ALA A N 1
ATOM 2635 C CA . ALA A 1 341 ? 35.720 -8.535 -30.390 1.00 64.12 341 ALA A CA 1
ATOM 2636 C C . ALA A 1 341 ? 34.818 -8.984 -31.549 1.00 64.12 341 ALA A C 1
ATOM 2638 O O . ALA A 1 341 ? 33.604 -9.067 -31.405 1.00 64.12 341 ALA A O 1
ATOM 2639 N N . GLU A 1 342 ? 35.412 -9.326 -32.692 1.00 65.44 342 GLU A N 1
ATOM 2640 C CA . GLU A 1 342 ? 34.697 -9.653 -33.940 1.00 65.44 342 GLU A CA 1
ATOM 2641 C C . GLU A 1 342 ? 33.784 -10.905 -33.859 1.00 65.44 342 GLU A C 1
ATOM 2643 O O . GLU A 1 342 ? 33.064 -11.199 -34.810 1.00 65.44 342 GLU A O 1
ATOM 2648 N N . ASN A 1 343 ? 33.763 -11.630 -32.730 1.00 76.69 343 ASN A N 1
ATOM 2649 C CA . ASN A 1 343 ? 33.068 -12.915 -32.550 1.00 76.69 343 ASN A CA 1
ATOM 2650 C C . ASN A 1 343 ? 31.876 -12.883 -31.575 1.00 76.69 343 ASN A C 1
ATOM 2652 O O . ASN A 1 343 ? 31.464 -13.932 -31.075 1.00 76.69 343 ASN A O 1
ATOM 2656 N N . GLU A 1 344 ? 31.336 -11.702 -31.286 1.00 87.69 344 GLU A N 1
ATOM 2657 C CA . GLU A 1 344 ? 30.229 -11.540 -30.344 1.00 87.69 344 GLU A CA 1
ATOM 2658 C C . GLU A 1 344 ? 28.999 -10.931 -31.029 1.00 87.69 344 GLU A C 1
ATOM 2660 O O . GLU A 1 344 ? 29.114 -10.140 -31.964 1.00 87.69 344 GLU A O 1
ATOM 2665 N N . SER A 1 345 ? 27.807 -11.292 -30.560 1.00 91.19 345 SER A N 1
ATOM 2666 C CA . SER A 1 345 ? 26.537 -10.681 -30.965 1.00 91.19 345 SER A CA 1
ATOM 2667 C C . SER A 1 345 ? 25.674 -10.394 -29.741 1.00 91.19 345 SER A C 1
ATOM 2669 O O . SER A 1 345 ? 25.776 -11.097 -28.735 1.00 91.19 345 SER A O 1
ATOM 2671 N N . TYR A 1 346 ? 24.836 -9.358 -29.815 1.00 92.81 346 TYR A N 1
ATOM 2672 C CA . TYR A 1 346 ? 24.007 -8.927 -28.690 1.00 92.81 346 TYR A CA 1
ATOM 2673 C C . TYR A 1 346 ? 22.530 -8.883 -29.041 1.00 92.81 346 TYR A C 1
ATOM 2675 O O . TYR A 1 346 ? 22.130 -8.489 -30.142 1.00 92.81 346 TYR A O 1
ATOM 2683 N N . TYR A 1 347 ? 21.722 -9.266 -28.061 1.00 95.06 347 TYR A N 1
ATOM 2684 C CA . TYR A 1 347 ? 20.279 -9.346 -28.180 1.00 95.06 347 TYR A CA 1
ATOM 2685 C C . TYR A 1 347 ? 19.617 -8.777 -26.932 1.00 95.06 347 TYR A C 1
ATOM 2687 O O . TYR A 1 347 ? 20.084 -8.986 -25.812 1.00 95.06 347 TYR A O 1
ATOM 2695 N N . PHE A 1 348 ? 18.507 -8.081 -27.141 1.00 96.31 348 PHE A N 1
ATOM 2696 C CA . PHE A 1 348 ? 17.596 -7.658 -26.092 1.00 96.31 348 PHE A CA 1
ATOM 2697 C C . PHE A 1 348 ? 16.310 -8.468 -26.219 1.00 96.31 348 PHE A C 1
ATOM 2699 O O . PHE A 1 348 ? 15.692 -8.474 -27.284 1.00 96.31 348 PHE A O 1
ATOM 2706 N N . ALA A 1 349 ? 15.935 -9.179 -25.160 1.00 95.94 349 ALA A N 1
ATOM 2707 C CA . ALA A 1 349 ? 14.716 -9.976 -25.112 1.00 95.94 349 ALA A CA 1
ATOM 2708 C C . ALA A 1 349 ? 13.771 -9.432 -24.039 1.00 95.94 349 ALA A C 1
ATOM 2710 O O . ALA A 1 349 ? 14.205 -9.161 -22.919 1.00 95.94 349 ALA A O 1
ATOM 2711 N N . VAL A 1 350 ? 12.488 -9.292 -24.360 1.00 95.94 350 VAL A N 1
ATOM 2712 C CA . VAL A 1 350 ? 11.445 -8.878 -23.412 1.00 95.94 350 VAL A CA 1
ATOM 2713 C C . VAL A 1 350 ? 10.567 -10.088 -23.106 1.00 95.94 350 VAL A C 1
ATOM 2715 O O . VAL A 1 350 ? 9.914 -10.625 -23.999 1.00 95.94 350 VAL A O 1
ATOM 2718 N N . GLY A 1 351 ? 10.622 -10.550 -21.857 1.00 94.25 351 GLY A N 1
ATOM 2719 C CA . GLY A 1 351 ? 9.764 -11.596 -21.308 1.00 94.25 351 GLY A CA 1
ATOM 2720 C C . GLY A 1 351 ? 8.479 -11.020 -20.714 1.00 94.25 351 GLY A C 1
ATOM 2721 O O . GLY A 1 351 ? 8.029 -9.943 -21.104 1.00 94.25 351 GLY A O 1
ATOM 2722 N N . VAL A 1 352 ? 7.881 -11.741 -19.762 1.00 93.19 352 VAL A N 1
ATOM 2723 C CA . VAL A 1 352 ? 6.594 -11.337 -19.168 1.00 93.19 352 VAL A CA 1
ATOM 2724 C C . VAL A 1 352 ? 6.798 -10.336 -18.037 1.00 93.19 352 VAL A C 1
ATOM 2726 O O . VAL A 1 352 ? 6.158 -9.290 -18.024 1.00 93.19 352 VAL A O 1
ATOM 2729 N N . ASN A 1 353 ? 7.694 -10.638 -17.097 1.00 95.31 353 ASN A N 1
ATOM 2730 C CA . ASN A 1 353 ? 8.022 -9.784 -15.948 1.00 95.31 353 ASN A CA 1
ATOM 2731 C C . ASN A 1 353 ? 9.463 -9.267 -16.001 1.00 95.31 353 ASN A C 1
ATOM 2733 O O . ASN A 1 353 ? 9.808 -8.312 -15.298 1.00 95.31 353 ASN A O 1
ATOM 2737 N N . LEU A 1 354 ? 10.310 -9.906 -16.808 1.00 96.31 354 LEU A N 1
ATOM 2738 C CA . LEU A 1 354 ? 11.737 -9.629 -16.919 1.00 96.31 354 LEU A CA 1
ATOM 2739 C C . LEU A 1 354 ? 12.109 -9.264 -18.359 1.00 96.31 354 LEU A C 1
ATOM 2741 O O . LEU A 1 354 ? 11.479 -9.705 -19.317 1.00 96.31 354 LEU A O 1
ATOM 2745 N N . CYS A 1 355 ? 13.181 -8.500 -18.525 1.00 96.62 355 CYS A N 1
ATOM 2746 C CA . CYS A 1 355 ? 13.886 -8.378 -19.794 1.00 96.62 355 CYS A CA 1
ATOM 2747 C C . CYS A 1 355 ? 15.347 -8.801 -19.639 1.00 96.62 355 CYS A C 1
ATOM 2749 O O . CYS A 1 355 ? 15.909 -8.806 -18.542 1.00 96.62 355 CYS A O 1
ATOM 2751 N N . TYR A 1 356 ? 15.958 -9.194 -20.751 1.00 95.75 356 TYR A N 1
ATOM 2752 C CA . TYR A 1 356 ? 17.264 -9.830 -20.778 1.00 95.75 356 TYR A CA 1
ATOM 2753 C C . TYR A 1 356 ? 18.159 -9.132 -21.785 1.00 95.75 356 TYR A C 1
ATOM 2755 O O . TYR A 1 356 ? 17.792 -8.960 -22.949 1.00 95.75 356 TYR A O 1
ATOM 2763 N N . PHE A 1 357 ? 19.357 -8.778 -21.343 1.00 95.50 357 PHE A N 1
ATOM 2764 C CA . PHE A 1 357 ? 20.431 -8.362 -22.227 1.00 95.50 357 PHE A CA 1
ATOM 2765 C C . PHE A 1 357 ? 21.406 -9.526 -22.374 1.00 95.50 357 PHE A C 1
ATOM 2767 O O . PHE A 1 357 ? 22.058 -9.922 -21.407 1.00 95.50 357 PHE A O 1
ATOM 2774 N N . ALA A 1 358 ? 21.472 -10.101 -23.571 1.00 94.44 358 ALA A N 1
ATOM 2775 C CA . ALA A 1 358 ? 22.216 -11.319 -23.838 1.00 94.44 358 ALA A CA 1
ATOM 2776 C C . ALA A 1 358 ? 23.359 -11.074 -24.821 1.00 94.44 358 ALA A C 1
ATOM 2778 O O . ALA A 1 358 ? 23.180 -10.479 -25.884 1.00 94.44 358 ALA A O 1
ATOM 2779 N N . LYS A 1 359 ? 24.526 -11.607 -24.476 1.00 92.62 359 LYS A N 1
ATOM 2780 C CA . LYS A 1 359 ? 25.689 -11.763 -25.337 1.00 92.62 359 LYS A CA 1
ATOM 2781 C C . LYS A 1 359 ? 25.771 -13.204 -25.812 1.00 92.62 359 LYS A C 1
ATOM 2783 O O . LYS A 1 359 ? 25.762 -14.133 -25.006 1.00 92.62 359 LYS A O 1
ATOM 2788 N N . VAL A 1 360 ? 25.901 -13.381 -27.116 1.00 91.44 360 VAL A N 1
ATOM 2789 C CA . VAL A 1 360 ? 26.054 -14.682 -27.757 1.00 91.44 360 VAL A CA 1
ATOM 2790 C C . VAL A 1 360 ? 27.431 -14.745 -28.390 1.00 91.44 360 VAL A C 1
ATOM 2792 O O . VAL A 1 360 ? 27.802 -13.872 -29.176 1.00 91.44 360 VAL A O 1
ATOM 2795 N N . THR A 1 361 ? 28.188 -15.782 -28.047 1.00 89.00 361 THR A N 1
ATOM 2796 C CA . THR A 1 361 ? 29.520 -16.031 -28.598 1.00 89.00 361 THR A CA 1
ATOM 2797 C C . THR A 1 361 ? 29.604 -17.444 -29.159 1.00 89.00 361 THR A C 1
ATOM 2799 O O . THR A 1 361 ? 28.896 -18.363 -28.733 1.00 89.00 361 THR A O 1
ATOM 2802 N N . ARG A 1 362 ? 30.474 -17.623 -30.154 1.00 83.31 362 ARG A N 1
ATOM 2803 C CA . ARG A 1 362 ? 30.817 -18.937 -30.706 1.00 83.31 362 ARG A CA 1
ATOM 2804 C C . ARG A 1 362 ? 32.334 -19.123 -30.592 1.00 83.31 362 ARG A C 1
ATOM 2806 O O . ARG A 1 362 ? 33.060 -18.575 -31.422 1.00 83.31 362 ARG A O 1
ATOM 2813 N N . PRO A 1 363 ? 32.825 -19.817 -29.550 1.00 74.50 363 PRO A N 1
ATOM 2814 C CA . PRO A 1 363 ? 34.255 -20.035 -29.353 1.00 74.50 363 PRO A CA 1
ATOM 2815 C C . PRO A 1 363 ? 34.883 -20.798 -30.526 1.00 74.50 363 PRO A C 1
ATOM 2817 O O . PRO A 1 363 ? 34.284 -21.721 -31.068 1.00 74.50 363 PRO A O 1
ATOM 2820 N N . SER A 1 364 ? 36.118 -20.459 -30.896 1.00 68.25 364 SER A N 1
ATOM 2821 C CA . SER A 1 364 ? 36.841 -21.095 -32.011 1.00 68.25 364 SER A CA 1
ATOM 2822 C C . SER A 1 364 ? 37.057 -22.604 -31.813 1.00 68.25 364 SER A C 1
ATOM 2824 O O . SER A 1 364 ? 37.151 -23.352 -32.783 1.00 68.25 364 SER A O 1
ATOM 2826 N N . GLU A 1 365 ? 37.146 -23.040 -30.554 1.00 62.06 365 GLU A N 1
ATOM 2827 C CA . GLU A 1 365 ? 37.437 -24.422 -30.152 1.00 62.06 365 GLU A CA 1
ATOM 2828 C C . GLU A 1 365 ? 36.177 -25.292 -30.036 1.00 62.06 365 GLU A C 1
ATOM 2830 O O . GLU A 1 365 ? 36.249 -26.509 -30.192 1.00 62.06 365 GLU A O 1
ATOM 2835 N N . ASN A 1 366 ? 35.012 -24.679 -29.800 1.00 59.00 366 ASN A N 1
ATOM 2836 C CA . ASN A 1 366 ? 33.760 -25.378 -29.536 1.00 59.00 366 ASN A CA 1
ATOM 2837 C C . ASN A 1 366 ? 32.684 -24.864 -30.502 1.00 59.00 366 ASN A C 1
ATOM 2839 O O . ASN A 1 366 ? 32.314 -23.696 -30.460 1.00 59.00 366 ASN A O 1
ATOM 2843 N N . LYS A 1 367 ? 32.139 -25.725 -31.374 1.00 68.44 367 LYS A N 1
ATOM 2844 C CA . LYS A 1 367 ? 31.130 -25.329 -32.388 1.00 68.44 367 LYS A CA 1
ATOM 2845 C C . LYS A 1 367 ? 29.793 -24.853 -31.789 1.00 68.44 367 LYS A C 1
ATOM 2847 O O . LYS A 1 367 ? 28.865 -24.537 -32.532 1.00 68.44 367 LYS A O 1
ATOM 2852 N N . MET A 1 368 ? 29.675 -24.829 -30.467 1.00 78.00 368 MET A N 1
ATOM 2853 C CA . MET A 1 368 ? 28.452 -24.546 -29.740 1.00 78.00 368 MET A CA 1
ATOM 2854 C C . MET A 1 368 ? 28.299 -23.060 -29.406 1.00 78.00 368 MET A C 1
ATOM 2856 O O . MET A 1 368 ? 29.270 -22.363 -29.125 1.00 78.00 368 MET A O 1
ATOM 2860 N N . LEU A 1 369 ? 27.054 -22.584 -29.421 1.00 85.19 369 LEU A N 1
ATOM 2861 C CA . LEU A 1 369 ? 26.706 -21.238 -28.974 1.00 85.19 369 LEU A CA 1
ATOM 2862 C C . LEU A 1 369 ? 26.745 -21.163 -27.446 1.00 85.19 369 LEU A C 1
ATOM 2864 O O . LEU A 1 369 ? 26.093 -21.961 -26.769 1.00 85.19 369 LEU A O 1
ATOM 2868 N N . VAL A 1 370 ? 27.463 -20.172 -26.925 1.00 88.00 370 VAL A N 1
ATOM 2869 C CA . VAL A 1 370 ? 27.456 -19.811 -25.507 1.00 88.00 370 VAL A CA 1
ATOM 2870 C C . VAL A 1 370 ? 26.653 -18.527 -25.355 1.00 88.00 370 VAL A C 1
ATOM 2872 O O . VAL A 1 370 ? 26.888 -17.552 -26.070 1.00 88.00 370 VAL A O 1
ATOM 2875 N N . VAL A 1 371 ? 25.690 -18.539 -24.433 1.00 91.00 371 VAL A N 1
ATOM 2876 C CA . VAL A 1 371 ? 24.873 -17.366 -24.106 1.00 91.00 371 VAL A CA 1
ATOM 2877 C C . VAL A 1 371 ? 25.216 -16.916 -22.695 1.00 91.00 371 VAL A C 1
ATOM 2879 O O . VAL A 1 371 ? 25.085 -17.684 -21.737 1.00 91.00 371 VAL A O 1
ATOM 2882 N N . SER A 1 372 ? 25.652 -15.667 -22.579 1.00 92.75 372 SER A N 1
ATOM 2883 C CA . SER A 1 372 ? 25.841 -14.972 -21.308 1.00 92.75 372 SER A CA 1
ATOM 2884 C C . SER A 1 372 ? 24.829 -13.841 -21.216 1.00 92.75 372 SER A C 1
ATOM 2886 O O . SER A 1 372 ? 24.696 -13.087 -22.175 1.00 92.75 372 SER A O 1
ATOM 2888 N N . TYR A 1 373 ? 24.110 -13.696 -20.107 1.00 94.12 373 TYR A N 1
ATOM 2889 C CA . TYR A 1 373 ? 23.054 -12.684 -20.004 1.00 94.12 373 TYR A CA 1
ATOM 2890 C C . TYR A 1 373 ? 23.004 -12.006 -18.638 1.00 94.12 373 TYR A C 1
ATOM 2892 O O . TYR A 1 373 ? 23.439 -12.560 -17.628 1.00 94.12 373 TYR A O 1
ATOM 2900 N N . ALA A 1 374 ? 22.439 -10.802 -18.649 1.00 93.69 374 ALA A N 1
ATOM 2901 C CA . ALA A 1 374 ? 21.946 -10.085 -17.484 1.00 93.69 374 ALA A CA 1
ATOM 2902 C C . ALA A 1 374 ? 20.417 -9.990 -17.572 1.00 93.69 374 ALA A C 1
ATOM 2904 O O . ALA A 1 374 ? 19.865 -9.841 -18.668 1.00 93.69 374 ALA A O 1
ATOM 2905 N N . LYS A 1 375 ? 19.736 -10.082 -16.428 1.00 94.44 375 LYS A N 1
ATOM 2906 C CA . LYS A 1 375 ? 18.278 -9.956 -16.318 1.00 94.44 375 LYS A CA 1
ATOM 2907 C C . LYS A 1 375 ? 17.904 -8.683 -15.572 1.00 94.44 375 LYS A C 1
ATOM 2909 O O . LYS A 1 375 ? 18.599 -8.277 -14.645 1.00 94.44 375 LYS A O 1
ATOM 2914 N N . TYR A 1 376 ? 16.786 -8.088 -15.958 1.00 95.25 376 TYR A N 1
ATOM 2915 C CA . TYR A 1 376 ? 16.260 -6.871 -15.359 1.00 95.25 376 TYR A CA 1
ATOM 2916 C C . TYR A 1 376 ? 14.760 -7.013 -15.141 1.00 95.25 376 TYR A C 1
ATOM 2918 O O . TYR A 1 376 ? 14.029 -7.435 -16.035 1.00 95.25 376 TYR A O 1
ATOM 2926 N N . GLY A 1 377 ? 14.288 -6.648 -13.952 1.00 95.62 377 GLY A N 1
ATOM 2927 C CA . GLY A 1 377 ? 12.860 -6.596 -13.662 1.00 95.62 377 GLY A CA 1
ATOM 2928 C C . GLY A 1 377 ? 12.185 -5.433 -14.374 1.00 95.62 377 GLY A C 1
ATOM 2929 O O . GLY A 1 377 ? 12.600 -4.288 -14.191 1.00 95.62 377 GLY A O 1
ATOM 2930 N N . LEU A 1 378 ? 11.107 -5.694 -15.117 1.00 95.44 378 LEU A N 1
ATOM 2931 C CA . LEU A 1 378 ? 10.340 -4.635 -15.783 1.00 95.44 378 LEU A CA 1
ATOM 2932 C C . LEU A 1 378 ? 9.757 -3.634 -14.774 1.00 95.44 378 LEU A C 1
ATOM 2934 O O . LEU A 1 378 ? 9.723 -2.437 -15.042 1.00 95.44 378 LEU A O 1
ATOM 2938 N N . MET A 1 379 ? 9.404 -4.092 -13.569 1.00 94.56 379 MET A N 1
ATOM 2939 C CA . MET A 1 379 ? 8.911 -3.224 -12.491 1.00 94.56 379 MET A CA 1
ATOM 2940 C C . MET A 1 379 ? 10.003 -2.378 -11.813 1.00 94.56 379 MET A C 1
ATOM 2942 O O . MET A 1 379 ? 9.674 -1.454 -11.072 1.00 94.56 379 MET A O 1
ATOM 2946 N N . ASN A 1 380 ? 11.286 -2.651 -12.082 1.00 93.69 380 ASN A N 1
ATOM 2947 C CA . ASN A 1 380 ? 12.411 -1.810 -11.647 1.00 93.69 380 ASN A CA 1
ATOM 2948 C C . ASN A 1 380 ? 12.758 -0.723 -12.677 1.00 93.69 380 ASN A C 1
ATOM 2950 O O . ASN A 1 380 ? 13.684 0.054 -12.444 1.00 93.69 380 ASN A O 1
ATOM 2954 N N . LEU A 1 381 ? 12.083 -0.690 -13.832 1.00 93.25 381 LEU A N 1
ATOM 2955 C CA . LEU A 1 381 ? 12.330 0.294 -14.881 1.00 93.25 381 LEU A CA 1
ATOM 2956 C C . LEU A 1 381 ? 11.879 1.682 -14.405 1.00 93.25 381 LEU A C 1
ATOM 2958 O O . LEU A 1 381 ? 10.684 1.939 -14.241 1.00 93.25 381 LEU A O 1
ATOM 2962 N N . GLU A 1 382 ? 12.846 2.577 -14.193 1.00 89.94 382 GLU A N 1
ATOM 2963 C CA . GLU A 1 382 ? 12.602 3.959 -13.768 1.00 89.94 382 GLU A CA 1
ATOM 2964 C C . GLU A 1 382 ? 12.372 4.882 -14.964 1.00 89.94 382 GLU A C 1
ATOM 2966 O O . GLU A 1 382 ? 11.510 5.760 -14.905 1.00 89.94 382 GLU A O 1
ATOM 2971 N N . CYS A 1 383 ? 13.147 4.701 -16.039 1.00 90.31 383 CYS A N 1
ATOM 2972 C CA . CYS A 1 383 ? 12.940 5.432 -17.282 1.00 90.31 383 CYS A CA 1
ATOM 2973 C C . CYS A 1 383 ? 13.504 4.720 -18.518 1.00 90.31 383 CYS A C 1
ATOM 2975 O O . CYS A 1 383 ? 14.507 4.006 -18.462 1.00 90.31 383 CYS A O 1
ATOM 2977 N N . VAL A 1 384 ? 12.872 5.020 -19.643 1.00 92.50 384 VAL A N 1
ATOM 2978 C CA . VAL A 1 384 ? 13.257 4.752 -21.021 1.00 92.50 384 VAL A CA 1
ATOM 2979 C C . VAL A 1 384 ? 13.539 6.110 -21.652 1.00 92.50 384 VAL A C 1
ATOM 2981 O O . VAL A 1 384 ? 12.663 6.975 -21.685 1.00 92.50 384 VAL A O 1
ATOM 2984 N N . LEU A 1 385 ? 14.769 6.301 -22.110 1.00 90.25 385 LEU A N 1
ATOM 2985 C CA . LEU A 1 385 ? 15.232 7.500 -22.795 1.00 90.25 385 LEU A CA 1
ATOM 2986 C C . LEU A 1 385 ? 15.529 7.143 -24.244 1.00 90.25 385 LEU A C 1
ATOM 2988 O O . LEU A 1 385 ? 16.270 6.199 -24.517 1.00 90.25 385 LEU A O 1
ATOM 2992 N N . GLY A 1 386 ? 14.969 7.904 -25.169 1.00 85.19 386 GLY A N 1
ATOM 2993 C CA . GLY A 1 386 ? 15.170 7.696 -26.594 1.00 85.19 386 GLY A CA 1
ATOM 2994 C C . GLY A 1 386 ? 14.625 8.865 -27.394 1.00 85.19 386 GLY A C 1
ATOM 2995 O O . GLY A 1 386 ? 14.063 9.809 -26.843 1.00 85.19 386 GLY A O 1
ATOM 2996 N N . CYS A 1 387 ? 14.775 8.784 -28.707 1.00 80.62 387 CYS A N 1
ATOM 2997 C CA . CYS A 1 387 ? 14.261 9.782 -29.626 1.00 80.62 387 CYS A CA 1
ATOM 2998 C C . CYS A 1 387 ? 13.385 9.078 -30.657 1.00 80.62 387 CYS A C 1
ATOM 3000 O O . CYS A 1 387 ? 13.787 8.065 -31.218 1.00 80.62 387 CYS A O 1
ATOM 3002 N N . TRP A 1 388 ? 12.192 9.605 -30.918 1.00 76.75 388 TRP A N 1
ATOM 3003 C CA . TRP A 1 388 ? 11.317 9.125 -31.987 1.00 76.75 388 TRP A CA 1
ATOM 3004 C C . TRP A 1 388 ? 11.766 9.636 -33.371 1.00 76.75 388 TRP A C 1
ATOM 3006 O O . TRP A 1 388 ? 11.085 9.424 -34.375 1.00 76.75 388 TRP A O 1
ATOM 3016 N N . ASN A 1 389 ? 12.917 10.313 -33.447 1.00 74.62 389 ASN A N 1
ATOM 3017 C CA . ASN A 1 389 ? 13.500 10.816 -34.682 1.00 74.62 389 ASN A CA 1
ATOM 3018 C C . ASN A 1 389 ? 14.063 9.666 -35.545 1.00 74.62 389 ASN A C 1
ATOM 3020 O O . ASN A 1 389 ? 14.860 8.861 -35.057 1.00 74.62 389 ASN A O 1
ATOM 3024 N N . PRO A 1 390 ? 13.758 9.623 -36.855 1.00 68.94 390 PRO A N 1
ATOM 3025 C CA . PRO A 1 390 ? 14.222 8.580 -37.774 1.00 68.94 390 PRO A CA 1
ATOM 3026 C C . PRO A 1 390 ? 15.749 8.444 -37.940 1.00 68.94 390 PRO A C 1
ATOM 3028 O O . PRO A 1 390 ? 16.158 7.554 -38.688 1.00 68.94 390 PRO A O 1
ATOM 3031 N N . ARG A 1 391 ? 16.555 9.322 -37.323 1.00 73.25 391 ARG A N 1
ATOM 3032 C CA . ARG A 1 391 ? 18.030 9.378 -37.387 1.00 73.25 391 ARG A CA 1
ATOM 3033 C C . ARG A 1 391 ? 18.754 8.754 -36.190 1.00 73.25 391 ARG A C 1
ATOM 3035 O O . ARG A 1 391 ? 19.983 8.719 -36.182 1.00 73.25 391 ARG A O 1
ATOM 3042 N N . GLU A 1 392 ? 18.027 8.369 -35.146 1.00 81.38 392 GLU A N 1
ATOM 3043 C CA . GLU A 1 392 ? 18.615 7.980 -33.864 1.00 81.38 392 GLU A CA 1
ATOM 3044 C C . GLU A 1 392 ? 18.080 6.612 -33.423 1.00 81.38 392 GLU A C 1
ATOM 3046 O O . GLU A 1 392 ? 16.978 6.500 -32.902 1.00 81.38 392 GLU A O 1
ATOM 3051 N N . ASP A 1 393 ? 18.888 5.564 -33.593 1.00 87.81 393 ASP A N 1
ATOM 3052 C CA . ASP A 1 393 ? 18.545 4.200 -33.155 1.00 87.81 393 ASP A CA 1
ATOM 3053 C C . ASP A 1 393 ? 18.807 3.951 -31.653 1.00 87.81 393 ASP A C 1
ATOM 3055 O O . ASP A 1 393 ? 18.687 2.817 -31.178 1.00 87.81 393 ASP A O 1
ATOM 3059 N N . ARG A 1 394 ? 19.263 4.965 -30.904 1.00 88.44 394 ARG A N 1
ATOM 3060 C CA . ARG A 1 394 ? 19.737 4.815 -29.520 1.00 88.44 394 ARG A CA 1
ATOM 3061 C C . ARG A 1 394 ? 18.599 4.791 -28.511 1.00 88.44 394 ARG A C 1
ATOM 3063 O O . ARG A 1 394 ? 17.660 5.580 -28.568 1.00 88.44 394 ARG A O 1
ATOM 3070 N N . LEU A 1 395 ? 18.760 3.907 -27.534 1.00 90.56 395 LEU A N 1
ATOM 3071 C CA . LEU A 1 395 ? 17.836 3.698 -26.433 1.00 90.56 395 LEU A CA 1
ATOM 3072 C C . LEU A 1 395 ? 18.634 3.479 -25.141 1.00 90.56 395 LEU A C 1
ATOM 3074 O O . LEU A 1 395 ? 19.545 2.648 -25.087 1.00 90.56 395 LEU A O 1
ATOM 3078 N N . GLU A 1 396 ? 18.286 4.218 -24.094 1.00 92.00 396 GLU A N 1
ATOM 3079 C CA . GLU A 1 396 ? 18.834 4.055 -22.747 1.00 92.00 396 GLU A CA 1
ATOM 3080 C C . GLU A 1 396 ? 17.718 3.622 -21.796 1.00 92.00 396 GLU A C 1
ATOM 3082 O O . GLU A 1 396 ? 16.711 4.311 -21.640 1.00 92.00 396 GLU A O 1
ATOM 3087 N N . LEU A 1 397 ? 17.903 2.471 -21.150 1.00 93.81 397 LEU A N 1
ATOM 3088 C CA . LEU A 1 397 ? 17.024 1.998 -20.084 1.00 93.81 397 LEU A CA 1
ATOM 3089 C C . LEU A 1 397 ? 17.723 2.171 -18.739 1.00 93.81 397 LEU A C 1
ATOM 3091 O O . LEU A 1 397 ? 18.892 1.811 -18.590 1.00 93.81 397 LEU A O 1
ATOM 3095 N N . ARG A 1 398 ? 16.994 2.684 -17.750 1.00 92.44 398 ARG A N 1
ATOM 3096 C CA . ARG A 1 398 ? 17.473 2.848 -16.376 1.00 92.44 398 ARG A CA 1
ATOM 3097 C C . ARG A 1 398 ? 16.646 1.981 -15.436 1.00 92.44 398 ARG A C 1
ATOM 3099 O O . ARG A 1 398 ? 15.435 2.174 -15.331 1.00 92.44 398 ARG A O 1
ATOM 3106 N N . PHE A 1 399 ? 17.310 1.076 -14.726 1.00 92.31 399 PHE A N 1
ATOM 3107 C CA . PHE A 1 399 ? 16.699 0.182 -13.745 1.00 92.31 399 PHE A CA 1
ATOM 3108 C C . PHE A 1 399 ? 17.244 0.461 -12.350 1.00 92.31 399 PHE A C 1
ATOM 3110 O O . PHE A 1 399 ? 18.443 0.686 -12.191 1.00 92.31 399 PHE A O 1
ATOM 3117 N N . ARG A 1 400 ? 16.391 0.397 -11.330 1.00 90.75 400 ARG A N 1
ATOM 3118 C CA . ARG A 1 400 ? 16.832 0.454 -9.934 1.00 90.75 400 ARG A CA 1
ATOM 3119 C C . ARG A 1 400 ? 15.884 -0.338 -9.052 1.00 90.75 400 ARG A C 1
ATOM 3121 O O . ARG A 1 400 ? 14.679 -0.090 -9.052 1.00 90.75 400 ARG A O 1
ATOM 3128 N N . LYS A 1 401 ? 16.424 -1.288 -8.296 1.00 90.38 401 LYS A N 1
ATOM 3129 C CA . LYS A 1 401 ? 15.658 -1.984 -7.264 1.00 90.38 401 LYS A CA 1
ATOM 3130 C C . LYS A 1 401 ? 15.596 -1.102 -6.006 1.00 90.38 401 LYS A C 1
ATOM 3132 O O . LYS A 1 401 ? 16.545 -0.361 -5.738 1.00 90.38 401 LYS A O 1
ATOM 3137 N N . PRO A 1 402 ? 14.516 -1.153 -5.208 1.00 89.88 402 PRO A N 1
ATOM 3138 C CA . PRO A 1 402 ? 14.457 -0.408 -3.952 1.00 89.88 402 PRO A CA 1
ATOM 3139 C C . PRO A 1 402 ? 15.650 -0.725 -3.045 1.00 89.88 402 PRO A C 1
ATOM 3141 O O . PRO A 1 402 ? 16.072 -1.880 -2.966 1.00 89.88 402 PRO A O 1
ATOM 3144 N N . PHE A 1 403 ? 16.153 0.291 -2.337 1.00 89.00 403 PHE A N 1
ATOM 3145 C CA . PHE A 1 403 ? 17.329 0.229 -1.457 1.00 89.00 403 PHE A CA 1
ATOM 3146 C C . PHE A 1 403 ? 18.686 0.082 -2.166 1.00 89.00 403 PHE A C 1
ATOM 3148 O O . PHE A 1 403 ? 19.719 0.068 -1.493 1.00 89.00 403 PHE A O 1
ATOM 3155 N N . GLU A 1 404 ? 18.728 0.019 -3.500 1.00 87.75 404 GLU A N 1
ATOM 3156 C CA . GLU A 1 404 ? 19.984 0.120 -4.244 1.00 87.75 404 GLU A CA 1
ATOM 3157 C C . GLU A 1 404 ? 20.414 1.580 -4.389 1.00 87.75 404 GLU A C 1
ATOM 3159 O O . GLU A 1 404 ? 19.654 2.435 -4.852 1.00 87.75 404 GLU A O 1
ATOM 3164 N N . ALA A 1 405 ? 21.671 1.846 -4.026 1.00 81.44 405 ALA A N 1
ATOM 3165 C CA . ALA A 1 405 ? 22.251 3.183 -4.082 1.00 81.44 405 ALA A CA 1
ATOM 3166 C C . ALA A 1 405 ? 22.494 3.676 -5.514 1.00 81.44 405 ALA A C 1
ATOM 3168 O O . ALA A 1 405 ? 22.431 4.876 -5.762 1.00 81.44 405 ALA A O 1
ATOM 3169 N N . ASN A 1 406 ? 22.795 2.768 -6.449 1.00 83.44 406 ASN A N 1
ATOM 3170 C CA . ASN A 1 406 ? 23.142 3.125 -7.819 1.00 83.44 406 ASN A CA 1
ATOM 3171 C C . ASN A 1 406 ? 22.198 2.439 -8.812 1.00 83.44 406 ASN A C 1
ATOM 3173 O O . ASN A 1 406 ? 22.088 1.214 -8.781 1.00 83.44 406 ASN A O 1
ATOM 3177 N N . PRO A 1 407 ? 21.564 3.194 -9.721 1.00 88.00 407 PRO A N 1
ATOM 3178 C CA . PRO A 1 407 ? 20.801 2.612 -10.815 1.00 88.00 407 PRO A CA 1
ATOM 3179 C C . PRO A 1 407 ? 21.722 1.915 -11.827 1.00 88.00 407 PRO A C 1
ATOM 3181 O O . PRO A 1 407 ? 22.838 2.366 -12.099 1.00 88.00 407 PRO A O 1
ATOM 3184 N N . SER A 1 408 ? 21.206 0.852 -12.435 1.00 88.88 408 SER A N 1
ATOM 3185 C CA . SER A 1 408 ? 21.803 0.163 -13.577 1.00 88.88 408 SER A CA 1
ATOM 3186 C C . SER A 1 408 ? 21.351 0.806 -14.887 1.00 88.88 408 SER A C 1
ATOM 3188 O O . SER A 1 408 ? 20.168 1.100 -15.064 1.00 88.88 408 SER A O 1
ATOM 3190 N N . TYR A 1 409 ? 22.284 0.993 -15.821 1.00 89.31 409 TYR A N 1
ATOM 3191 C CA . TYR A 1 409 ? 22.013 1.576 -17.136 1.00 89.31 409 TYR A CA 1
ATOM 3192 C C . TYR A 1 409 ? 22.265 0.557 -18.239 1.00 89.31 409 TYR A C 1
ATOM 3194 O O . TYR A 1 409 ? 23.324 -0.070 -18.287 1.00 89.31 409 TYR A O 1
ATOM 3202 N N . LEU A 1 410 ? 21.314 0.449 -19.160 1.00 91.56 410 LEU A N 1
ATOM 3203 C CA . LEU A 1 410 ? 21.464 -0.303 -20.394 1.00 91.56 410 LEU A CA 1
ATOM 3204 C C . LEU A 1 410 ? 21.438 0.669 -21.572 1.00 91.56 410 LEU A C 1
ATOM 3206 O O . LEU A 1 410 ? 20.383 1.179 -21.939 1.00 91.56 410 LEU A O 1
ATOM 3210 N N . HIS A 1 411 ? 22.611 0.916 -22.154 1.00 89.94 411 HIS A N 1
ATOM 3211 C CA . HIS A 1 411 ? 22.760 1.722 -23.363 1.00 89.94 411 HIS A CA 1
ATOM 3212 C C . HIS A 1 411 ? 22.866 0.801 -24.576 1.00 89.94 411 HIS A C 1
ATOM 3214 O O . HIS A 1 411 ? 23.843 0.060 -24.713 1.00 89.94 411 HIS A O 1
ATOM 3220 N N . MET A 1 412 ? 21.878 0.868 -25.459 1.00 92.06 412 MET A N 1
ATOM 3221 C CA . MET A 1 412 ? 21.814 0.041 -26.658 1.00 92.06 412 MET A CA 1
ATOM 3222 C C . MET A 1 412 ? 21.386 0.857 -27.878 1.00 92.06 412 MET A C 1
ATOM 3224 O O . MET A 1 412 ? 20.862 1.962 -27.759 1.00 92.06 412 MET A O 1
ATOM 3228 N N . SER A 1 413 ? 21.629 0.312 -29.066 1.00 91.75 413 SER A N 1
ATOM 3229 C CA . SER A 1 413 ? 21.124 0.862 -30.325 1.00 91.75 413 SER A CA 1
ATOM 3230 C C . SER A 1 413 ? 20.496 -0.237 -31.173 1.00 91.75 413 SER A C 1
ATOM 3232 O O . SER A 1 413 ? 21.009 -1.353 -31.225 1.00 91.75 413 SER A O 1
ATOM 3234 N N . SER A 1 414 ? 19.379 0.041 -31.835 1.00 92.62 414 SER A N 1
ATOM 3235 C CA . SER A 1 414 ? 18.733 -0.927 -32.723 1.00 92.62 414 SER A CA 1
ATOM 3236 C C . SER A 1 414 ? 17.900 -0.221 -33.774 1.00 92.62 414 SER A C 1
ATOM 3238 O O . SER A 1 414 ? 17.109 0.652 -33.438 1.00 92.62 414 SER A O 1
ATOM 3240 N N . ARG A 1 415 ? 17.950 -0.693 -35.021 1.00 90.62 415 ARG A N 1
ATOM 3241 C CA . ARG A 1 415 ? 17.001 -0.277 -36.064 1.00 90.62 415 ARG A CA 1
ATOM 3242 C C . ARG A 1 415 ? 15.546 -0.608 -35.708 1.00 90.62 415 ARG A C 1
ATOM 3244 O O . ARG A 1 415 ? 14.620 -0.083 -36.313 1.00 90.62 415 ARG A O 1
ATOM 3251 N N . PHE A 1 416 ? 15.339 -1.498 -34.732 1.00 90.12 416 PHE A N 1
ATOM 3252 C CA . PHE A 1 416 ? 14.032 -1.879 -34.203 1.00 90.12 416 PHE A CA 1
ATOM 3253 C C . PHE A 1 416 ? 13.632 -1.083 -32.951 1.00 90.12 416 PHE A C 1
ATOM 3255 O O . PHE A 1 416 ? 12.718 -1.502 -32.243 1.00 90.12 416 PHE A O 1
ATOM 3262 N N . TYR A 1 417 ? 14.285 0.044 -32.643 1.00 88.06 417 TYR A N 1
ATOM 3263 C CA . TYR A 1 417 ? 14.029 0.796 -31.409 1.00 88.06 417 TYR A CA 1
ATOM 3264 C C . TYR A 1 417 ? 12.546 1.163 -31.216 1.00 88.06 417 TYR A C 1
ATOM 3266 O O . TYR A 1 417 ? 12.037 1.020 -30.107 1.00 88.06 417 TYR A O 1
ATOM 3274 N N . TYR A 1 418 ? 11.820 1.526 -32.284 1.00 86.25 418 TYR A N 1
ATOM 3275 C CA . TYR A 1 418 ? 10.375 1.780 -32.220 1.00 86.25 418 TYR A CA 1
ATOM 3276 C C . TYR A 1 418 ? 9.595 0.566 -31.700 1.00 86.25 418 TYR A C 1
ATOM 3278 O O . TYR A 1 418 ? 8.726 0.700 -30.842 1.00 86.25 418 TYR A O 1
ATOM 3286 N N . GLN A 1 419 ? 9.930 -0.632 -32.183 1.00 88.62 419 GLN A N 1
ATOM 3287 C CA . GLN A 1 419 ? 9.281 -1.877 -31.769 1.00 88.62 419 GLN A CA 1
ATOM 3288 C C . GLN A 1 419 ? 9.665 -2.247 -30.336 1.00 88.62 419 GLN A C 1
ATOM 3290 O O . GLN A 1 419 ? 8.814 -2.727 -29.591 1.00 88.62 419 GLN A O 1
ATOM 3295 N N . ILE A 1 420 ? 10.911 -1.988 -29.923 1.00 91.62 420 ILE A N 1
ATOM 3296 C CA . ILE A 1 420 ? 11.347 -2.175 -28.532 1.00 91.62 420 ILE A CA 1
ATOM 3297 C C . ILE A 1 420 ? 10.540 -1.259 -27.606 1.00 91.62 420 ILE A C 1
ATOM 3299 O O . ILE A 1 420 ? 9.976 -1.738 -26.625 1.00 91.62 420 ILE A O 1
ATOM 3303 N N . ILE A 1 421 ? 10.420 0.032 -27.938 1.00 89.62 421 ILE A N 1
ATOM 3304 C CA . ILE A 1 421 ? 9.629 1.001 -27.164 1.00 89.62 421 ILE A CA 1
ATOM 3305 C C . ILE A 1 421 ? 8.164 0.555 -27.084 1.00 89.62 421 ILE A C 1
ATOM 3307 O O . ILE A 1 421 ? 7.608 0.509 -25.992 1.00 89.62 421 ILE A O 1
ATOM 3311 N N . GLN A 1 422 ? 7.553 0.159 -28.205 1.00 87.69 422 GLN A N 1
ATOM 3312 C CA . GLN A 1 422 ? 6.177 -0.354 -28.232 1.00 87.69 422 GLN A CA 1
ATOM 3313 C C . GLN A 1 422 ? 6.002 -1.627 -27.393 1.00 87.69 422 GLN A C 1
ATOM 3315 O O . GLN A 1 422 ? 4.989 -1.782 -26.719 1.00 87.69 422 GLN A O 1
ATOM 3320 N N . THR A 1 423 ? 6.974 -2.538 -27.419 1.00 91.94 423 THR A N 1
ATOM 3321 C CA . THR A 1 423 ? 6.938 -3.781 -26.631 1.00 91.94 423 THR A CA 1
ATOM 3322 C C . THR A 1 423 ? 7.027 -3.474 -25.139 1.00 91.94 423 THR A C 1
ATOM 3324 O O . THR A 1 423 ? 6.244 -4.000 -24.353 1.00 91.94 423 THR A O 1
ATOM 3327 N N . LEU A 1 424 ? 7.929 -2.568 -24.748 1.00 93.00 424 LEU A N 1
ATOM 3328 C CA . LEU A 1 424 ? 8.057 -2.113 -23.364 1.00 93.00 424 LEU A CA 1
ATOM 3329 C C . LEU A 1 424 ? 6.805 -1.365 -22.891 1.00 93.00 424 LEU A C 1
ATOM 3331 O O . LEU A 1 424 ? 6.383 -1.583 -21.761 1.00 93.00 424 LEU A O 1
ATOM 3335 N N . LEU A 1 425 ? 6.190 -0.532 -23.738 1.00 88.06 425 LEU A N 1
ATOM 3336 C CA . LEU A 1 425 ? 4.918 0.142 -23.442 1.00 88.06 425 LEU A CA 1
ATOM 3337 C C . LEU A 1 425 ? 3.792 -0.868 -23.193 1.00 88.06 425 LEU A C 1
ATOM 3339 O O . LEU A 1 425 ? 3.121 -0.793 -22.170 1.00 88.06 425 LEU A O 1
ATOM 3343 N N . LYS A 1 426 ? 3.635 -1.863 -24.075 1.00 87.69 426 LYS A N 1
ATOM 3344 C CA . LYS A 1 426 ? 2.625 -2.923 -23.913 1.00 87.69 426 LYS A CA 1
ATOM 3345 C C . LYS A 1 426 ? 2.846 -3.741 -22.645 1.00 87.69 426 LYS A C 1
ATOM 3347 O O . LYS A 1 426 ? 1.891 -4.054 -21.934 1.00 87.69 426 LYS A O 1
ATOM 3352 N N . ALA A 1 427 ? 4.099 -4.096 -22.359 1.00 90.94 427 ALA A N 1
ATOM 3353 C CA . ALA A 1 427 ? 4.447 -4.794 -21.129 1.00 90.94 427 ALA A CA 1
ATOM 3354 C C . ALA A 1 427 ? 4.112 -3.929 -19.904 1.00 90.94 427 ALA A C 1
ATOM 3356 O O . ALA A 1 427 ? 3.507 -4.415 -18.952 1.00 90.94 427 ALA A O 1
ATOM 3357 N N . ASP A 1 428 ? 4.421 -2.632 -19.954 1.00 89.88 428 ASP A N 1
ATOM 3358 C CA . ASP A 1 428 ? 4.097 -1.687 -18.891 1.00 89.88 428 ASP A CA 1
ATOM 3359 C C . ASP A 1 428 ? 2.594 -1.590 -18.610 1.00 89.88 428 ASP A C 1
ATOM 3361 O O . ASP A 1 428 ? 2.176 -1.692 -17.460 1.00 89.88 428 ASP A O 1
ATOM 3365 N N . GLU A 1 429 ? 1.772 -1.446 -19.646 1.00 86.12 429 GLU A N 1
ATOM 3366 C CA . GLU A 1 429 ? 0.310 -1.393 -19.529 1.00 86.12 429 GLU A CA 1
ATOM 3367 C C . GLU A 1 429 ? -0.266 -2.679 -18.929 1.00 86.12 429 GLU A C 1
ATOM 3369 O O . GLU A 1 429 ? -1.184 -2.630 -18.108 1.00 86.12 429 GLU A O 1
ATOM 3374 N N . CYS A 1 430 ? 0.312 -3.829 -19.284 1.00 86.38 430 CYS A N 1
ATOM 3375 C CA . CYS A 1 430 ? -0.095 -5.124 -18.747 1.00 86.38 430 CYS A CA 1
ATOM 3376 C C . CYS A 1 430 ? 0.300 -5.325 -17.278 1.00 86.38 430 CYS A C 1
ATOM 3378 O O . CYS A 1 430 ? -0.405 -6.043 -16.562 1.00 86.38 430 CYS A O 1
ATOM 3380 N N . LEU A 1 431 ? 1.433 -4.760 -16.848 1.00 90.88 431 LEU A N 1
ATOM 3381 C CA . LEU A 1 431 ? 1.990 -4.947 -15.505 1.00 90.88 431 LEU A CA 1
ATOM 3382 C C . LEU A 1 431 ? 1.605 -3.832 -14.524 1.00 90.88 431 LEU A C 1
ATOM 3384 O O . LEU A 1 431 ? 1.551 -4.084 -13.323 1.00 90.88 431 LEU A O 1
ATOM 3388 N N . ARG A 1 432 ? 1.306 -2.623 -15.007 1.00 88.12 432 ARG A N 1
ATOM 3389 C CA . ARG A 1 432 ? 0.830 -1.464 -14.233 1.00 88.12 432 ARG A CA 1
ATOM 3390 C C . ARG A 1 432 ? -0.557 -1.020 -14.720 1.00 88.12 432 ARG A C 1
ATOM 3392 O O . ARG A 1 432 ? -0.690 0.085 -15.261 1.00 88.12 432 ARG A O 1
ATOM 3399 N N . PRO A 1 433 ? -1.600 -1.850 -14.549 1.00 83.88 433 PRO A N 1
ATOM 3400 C CA . PRO A 1 433 ? -2.964 -1.468 -14.901 1.00 83.88 433 PRO A CA 1
ATOM 3401 C C . PRO A 1 433 ? -3.432 -0.291 -14.033 1.00 83.88 433 PRO A C 1
ATOM 3403 O O . PRO A 1 433 ? -3.043 -0.170 -12.876 1.00 83.88 433 PRO A O 1
ATOM 3406 N N . GLY A 1 434 ? -4.231 0.616 -14.599 1.00 80.56 434 GLY A N 1
ATOM 3407 C CA . GLY A 1 434 ? -4.753 1.790 -13.878 1.00 80.56 434 GLY A CA 1
ATOM 3408 C C . GLY A 1 434 ? -3.742 2.918 -13.626 1.00 80.56 434 GLY A C 1
ATOM 3409 O O . GLY A 1 434 ? -4.125 3.984 -13.151 1.00 80.56 434 GLY A O 1
ATOM 3410 N N . TRP A 1 435 ? -2.460 2.740 -13.971 1.00 85.44 435 TRP A N 1
ATOM 3411 C CA . TRP A 1 435 ? -1.476 3.815 -13.821 1.00 85.44 435 TRP A CA 1
ATOM 3412 C C . TRP A 1 435 ? -1.799 4.998 -14.763 1.00 85.44 435 TRP A C 1
ATOM 3414 O O . TRP A 1 435 ? -2.191 4.755 -15.911 1.00 85.44 435 TRP A O 1
ATOM 3424 N N . PRO A 1 436 ? -1.634 6.268 -14.343 1.00 84.25 436 PRO A N 1
ATOM 3425 C CA . PRO A 1 436 ? -1.952 7.418 -15.184 1.00 84.25 436 PRO A CA 1
ATOM 3426 C C . PRO A 1 436 ? -1.103 7.481 -16.460 1.00 84.25 436 PRO A C 1
ATOM 3428 O O . PRO A 1 436 ? 0.130 7.433 -16.426 1.00 84.25 436 PRO A O 1
ATOM 3431 N N . SER A 1 437 ? -1.755 7.680 -17.607 1.00 80.25 437 SER A N 1
ATOM 3432 C CA . SER A 1 437 ? -1.094 7.846 -18.913 1.00 80.25 437 SER A CA 1
ATOM 3433 C C . SER A 1 437 ? -0.150 9.054 -18.963 1.00 80.25 437 SER A C 1
ATOM 3435 O O . SER A 1 437 ? 0.808 9.064 -19.739 1.00 80.25 437 SER A O 1
ATOM 3437 N N . GLY A 1 438 ? -0.412 10.082 -18.147 1.00 78.81 438 GLY A N 1
ATOM 3438 C CA . GLY A 1 438 ? 0.476 11.230 -17.966 1.00 78.81 438 GLY A CA 1
ATOM 3439 C C . GLY A 1 438 ? 1.829 10.814 -17.386 1.00 78.81 438 GLY A C 1
ATOM 3440 O O . GLY A 1 438 ? 2.856 11.108 -17.992 1.00 78.81 438 GLY A O 1
ATOM 3441 N N . LEU A 1 439 ? 1.826 10.059 -16.278 1.00 81.75 439 LEU A N 1
ATOM 3442 C CA . LEU A 1 439 ? 3.045 9.546 -15.636 1.00 81.75 439 LEU A CA 1
ATOM 3443 C C . LEU A 1 439 ? 3.845 8.631 -16.561 1.00 81.75 439 LEU A C 1
ATOM 3445 O O . LEU A 1 439 ? 5.069 8.766 -16.648 1.00 81.75 439 LEU A O 1
ATOM 3449 N N . ARG A 1 440 ? 3.166 7.731 -17.288 1.00 85.50 440 ARG A N 1
ATOM 3450 C CA . ARG A 1 440 ? 3.846 6.855 -18.254 1.00 85.50 440 ARG A CA 1
ATOM 3451 C C . ARG A 1 440 ? 4.658 7.661 -19.261 1.00 85.50 440 ARG A C 1
ATOM 3453 O O . ARG A 1 440 ? 5.804 7.313 -19.505 1.00 85.50 440 ARG A O 1
ATOM 3460 N N . ARG A 1 441 ? 4.117 8.757 -19.798 1.00 78.94 441 ARG A N 1
ATOM 3461 C CA . ARG A 1 441 ? 4.800 9.569 -20.820 1.00 78.94 441 ARG A CA 1
ATOM 3462 C C . ARG A 1 441 ? 5.860 10.516 -20.261 1.00 78.94 441 ARG A C 1
ATOM 3464 O O . ARG A 1 441 ? 6.896 10.704 -20.880 1.00 78.94 441 ARG A O 1
ATOM 3471 N N . THR A 1 442 ? 5.628 11.141 -19.112 1.00 76.44 442 THR A N 1
ATOM 3472 C CA . THR A 1 442 ? 6.551 12.175 -18.603 1.00 76.44 442 THR A CA 1
ATOM 3473 C C . THR A 1 442 ? 7.672 11.606 -17.733 1.00 76.44 442 THR A C 1
ATOM 3475 O O . THR A 1 442 ? 8.758 12.190 -17.641 1.00 76.44 442 THR A O 1
ATOM 3478 N N . GLN A 1 443 ? 7.439 10.462 -17.089 1.00 81.81 443 GLN A N 1
ATOM 3479 C CA . GLN A 1 443 ? 8.386 9.871 -16.150 1.00 81.81 443 GLN A CA 1
ATOM 3480 C C . GLN A 1 443 ? 9.036 8.607 -16.700 1.00 81.81 443 GLN A C 1
ATOM 3482 O O . GLN A 1 443 ? 10.266 8.543 -16.719 1.00 81.81 443 GLN A O 1
ATOM 3487 N N . LEU A 1 444 ? 8.229 7.641 -17.149 1.00 87.75 444 LEU A N 1
ATOM 3488 C CA . LEU A 1 444 ? 8.739 6.339 -17.569 1.00 87.75 444 LEU A CA 1
ATOM 3489 C C . LEU A 1 444 ? 9.259 6.357 -19.010 1.00 87.75 444 LEU A C 1
ATOM 3491 O O . LEU A 1 444 ? 10.387 5.955 -19.235 1.00 87.75 444 LEU A O 1
ATOM 3495 N N . PHE A 1 445 ? 8.492 6.848 -19.978 1.00 89.19 445 PHE A N 1
ATOM 3496 C CA . PHE A 1 445 ? 8.846 6.862 -21.400 1.00 89.19 445 PHE A CA 1
ATOM 3497 C C . PHE A 1 445 ? 9.157 8.279 -21.871 1.00 89.19 445 PHE A C 1
ATOM 3499 O O . PHE A 1 445 ? 8.370 8.910 -22.571 1.00 89.19 445 PHE A O 1
ATOM 3506 N N . ARG A 1 446 ? 10.338 8.773 -21.494 1.00 89.19 446 ARG A N 1
ATOM 3507 C CA . ARG A 1 446 ? 10.852 10.083 -21.907 1.00 89.19 446 ARG A CA 1
ATOM 3508 C C . ARG A 1 446 ? 11.445 9.979 -23.309 1.00 89.19 446 ARG A C 1
ATOM 3510 O O . ARG A 1 446 ? 12.659 9.878 -23.478 1.00 89.19 446 ARG A O 1
ATOM 3517 N N . ILE A 1 447 ? 10.550 9.933 -24.288 1.00 86.12 447 ILE A N 1
ATOM 3518 C CA . ILE A 1 447 ? 10.885 9.798 -25.701 1.00 86.12 447 ILE A CA 1
ATOM 3519 C C . ILE A 1 447 ? 10.617 11.126 -26.410 1.00 86.12 447 ILE A C 1
ATOM 3521 O O . ILE A 1 447 ? 9.473 11.584 -26.455 1.00 86.12 447 ILE A O 1
ATOM 3525 N N . ASP A 1 448 ? 11.663 11.728 -26.970 1.00 83.06 448 ASP A N 1
ATOM 3526 C CA . ASP A 1 448 ? 11.542 12.966 -27.746 1.00 83.06 448 ASP A CA 1
ATOM 3527 C C . ASP A 1 448 ? 10.731 12.720 -29.027 1.00 83.06 448 ASP A C 1
ATOM 3529 O O . ASP A 1 448 ? 10.864 11.665 -29.642 1.00 83.06 448 ASP A O 1
ATOM 3533 N N . ASP A 1 449 ? 9.897 13.677 -29.442 1.00 77.06 449 ASP A N 1
ATOM 3534 C CA . ASP A 1 449 ? 9.050 13.606 -30.649 1.00 77.06 449 ASP A CA 1
ATOM 3535 C C . ASP A 1 449 ? 8.079 12.406 -30.720 1.00 77.06 449 ASP A C 1
ATOM 3537 O O . ASP A 1 449 ? 7.585 12.065 -31.798 1.00 77.06 449 ASP A O 1
ATOM 3541 N N . LEU A 1 450 ? 7.770 11.763 -29.585 1.00 75.75 450 LEU A N 1
ATOM 3542 C CA . LEU A 1 450 ? 6.784 10.681 -29.524 1.00 75.75 450 LEU A CA 1
ATOM 3543 C C . LEU A 1 450 ? 5.403 11.200 -29.979 1.00 75.75 450 LEU A C 1
ATOM 3545 O O . LEU A 1 450 ? 4.866 12.119 -29.348 1.00 75.75 450 LEU A O 1
ATOM 3549 N N . PRO A 1 451 ? 4.790 10.625 -31.033 1.00 70.69 451 PRO A N 1
ATOM 3550 C CA . PRO A 1 451 ? 3.465 11.023 -31.475 1.00 70.69 451 PRO A CA 1
ATOM 3551 C C . PRO A 1 451 ? 2.446 10.844 -30.345 1.00 70.69 451 PRO A C 1
ATOM 3553 O O . PRO A 1 451 ? 2.583 9.924 -29.531 1.00 70.69 451 PRO A O 1
ATOM 3556 N N . PRO A 1 452 ? 1.397 11.681 -30.279 1.00 63.84 452 PRO A N 1
ATOM 3557 C CA . PRO A 1 452 ? 0.282 11.399 -29.391 1.00 63.84 452 PRO A CA 1
ATOM 3558 C C . PRO A 1 452 ? -0.300 10.034 -29.776 1.00 63.84 452 PRO A C 1
ATOM 3560 O O . PRO A 1 452 ? -0.770 9.861 -30.899 1.00 63.84 452 PRO A O 1
ATOM 3563 N N . LEU A 1 453 ? -0.227 9.062 -28.859 1.00 58.72 453 LEU A N 1
ATOM 3564 C CA . LEU A 1 453 ? -0.925 7.785 -29.008 1.00 58.72 453 LEU A CA 1
ATOM 3565 C C . LEU A 1 453 ? -2.404 8.082 -29.277 1.00 58.72 453 LEU A C 1
ATOM 3567 O O . LEU A 1 453 ? -3.000 8.914 -28.587 1.00 58.72 453 LEU A O 1
ATOM 3571 N N . GLY A 1 454 ? -2.973 7.448 -30.302 1.00 51.09 454 GLY A N 1
ATOM 3572 C CA . GLY A 1 454 ? -4.405 7.554 -30.553 1.00 51.09 454 GLY A CA 1
ATOM 3573 C C . GLY A 1 454 ? -5.178 6.970 -29.371 1.00 51.09 454 GLY A C 1
ATOM 3574 O O . GLY A 1 454 ? -4.723 6.010 -28.756 1.00 51.09 454 GLY A O 1
ATOM 3575 N N . GLU A 1 455 ? -6.368 7.502 -29.083 1.00 47.44 455 GLU A N 1
ATOM 3576 C CA . GLU A 1 455 ? -7.275 7.006 -28.026 1.00 47.44 455 GLU A CA 1
ATOM 3577 C C . GLU A 1 455 ? -7.631 5.504 -28.156 1.00 47.44 455 GLU A C 1
ATOM 3579 O O . GLU A 1 455 ? -8.210 4.926 -27.242 1.00 47.44 455 GLU A O 1
ATOM 3584 N N . ASN A 1 456 ? -7.250 4.859 -29.266 1.00 40.78 456 ASN A N 1
ATOM 3585 C CA . ASN A 1 456 ? -7.531 3.461 -29.588 1.00 40.78 456 ASN A CA 1
ATOM 3586 C C . ASN A 1 456 ? -6.344 2.497 -29.396 1.00 40.78 456 ASN A C 1
ATOM 3588 O O . ASN A 1 456 ? -6.526 1.291 -29.575 1.00 40.78 456 ASN A O 1
ATOM 3592 N N . ASP A 1 457 ? -5.148 2.971 -29.032 1.00 44.34 457 ASP A N 1
ATOM 3593 C CA . ASP A 1 457 ? -3.999 2.087 -28.817 1.00 44.34 457 ASP A CA 1
ATOM 3594 C C . ASP A 1 457 ? -3.963 1.585 -27.362 1.00 44.34 457 ASP A C 1
ATOM 3596 O O . ASP A 1 457 ? -3.375 2.188 -26.475 1.00 44.34 457 ASP A O 1
ATOM 3600 N N . ILE A 1 458 ? -4.633 0.441 -27.177 1.00 46.81 458 ILE A N 1
ATOM 3601 C CA . ILE A 1 458 ? -4.521 -0.541 -26.083 1.00 46.81 458 ILE A CA 1
ATOM 3602 C C . ILE A 1 458 ? -4.915 -0.031 -24.686 1.00 46.81 458 ILE A C 1
ATOM 3604 O O . ILE A 1 458 ? -4.110 0.177 -23.785 1.00 46.81 458 ILE A O 1
ATOM 3608 N N . ILE A 1 459 ? -6.227 0.001 -24.451 1.00 47.81 459 ILE A N 1
ATOM 3609 C CA . ILE A 1 459 ? -6.797 -0.109 -23.106 1.00 47.81 459 ILE A CA 1
ATOM 3610 C C . ILE A 1 459 ? -6.916 -1.607 -22.811 1.00 47.81 459 ILE A C 1
ATOM 3612 O O . ILE A 1 459 ? -7.891 -2.250 -23.205 1.00 47.81 459 ILE A O 1
ATOM 3616 N N . ALA A 1 460 ? -5.925 -2.199 -22.141 1.00 45.56 460 ALA A N 1
ATOM 3617 C CA . ALA A 1 460 ? -6.187 -3.449 -21.439 1.00 45.56 460 ALA A CA 1
ATOM 3618 C C . ALA A 1 460 ? -7.267 -3.136 -20.394 1.00 45.56 460 ALA A C 1
ATOM 3620 O O . ALA A 1 460 ? -6.995 -2.445 -19.411 1.00 45.56 460 ALA A O 1
ATOM 3621 N N . LEU A 1 461 ? -8.505 -3.571 -20.653 1.00 47.31 461 LEU A N 1
ATOM 3622 C CA . LEU A 1 461 ? -9.590 -3.495 -19.679 1.00 47.31 461 LEU A CA 1
ATOM 3623 C C . LEU A 1 461 ? -9.064 -4.100 -18.371 1.00 47.31 461 LEU A C 1
ATOM 3625 O O . LEU A 1 461 ? -8.578 -5.237 -18.398 1.00 47.31 461 LEU A O 1
ATOM 3629 N N . PRO A 1 462 ? -9.075 -3.351 -17.257 1.00 50.56 462 PRO A N 1
ATOM 3630 C CA . PRO A 1 462 ? -8.610 -3.888 -15.996 1.00 50.56 462 PRO A CA 1
ATOM 3631 C C . PRO A 1 462 ? -9.517 -5.061 -15.621 1.00 50.56 462 PRO A C 1
ATOM 3633 O O . PRO A 1 462 ? -10.696 -4.879 -15.345 1.00 50.56 462 PRO A O 1
ATOM 3636 N N . ASP A 1 463 ? -8.965 -6.272 -15.639 1.00 53.47 463 ASP A N 1
ATOM 3637 C CA . ASP A 1 463 ? -9.567 -7.399 -14.936 1.00 53.47 463 ASP A CA 1
ATOM 3638 C C . ASP A 1 463 ? -9.524 -7.072 -13.435 1.00 53.47 463 ASP A C 1
ATOM 3640 O O . ASP A 1 463 ? -8.448 -6.779 -12.892 1.00 53.47 463 ASP A O 1
ATOM 3644 N N . GLU A 1 464 ? -10.698 -7.068 -12.800 1.00 56.41 464 GLU A N 1
ATOM 3645 C CA . GLU A 1 464 ? -10.985 -6.507 -11.471 1.00 56.41 464 GLU A CA 1
ATOM 3646 C C . GLU A 1 464 ? -10.040 -7.049 -10.379 1.00 56.41 464 GLU A C 1
ATOM 3648 O O . GLU A 1 464 ? -9.643 -6.312 -9.475 1.00 56.41 464 GLU A O 1
ATOM 3653 N N . PHE A 1 465 ? -9.586 -8.305 -10.513 1.00 56.84 465 PHE A N 1
ATOM 3654 C CA . PHE A 1 465 ? -8.687 -8.972 -9.553 1.00 56.84 465 PHE A CA 1
ATOM 3655 C C . PHE A 1 465 ? -7.449 -9.617 -10.174 1.00 56.84 465 PHE A C 1
ATOM 3657 O O . PHE A 1 465 ? -6.398 -9.691 -9.527 1.00 56.84 465 PHE A O 1
ATOM 3664 N N . GLY A 1 466 ? -7.544 -10.086 -11.424 1.00 60.19 466 GLY A N 1
ATOM 3665 C CA . GLY A 1 466 ? -6.419 -10.723 -12.116 1.00 60.19 466 GLY A CA 1
ATOM 3666 C C . GLY A 1 466 ? -5.232 -9.776 -12.308 1.00 60.19 466 GLY A C 1
ATOM 3667 O O . GLY A 1 466 ? -4.079 -10.217 -12.340 1.00 60.19 466 GLY A O 1
ATOM 3668 N N . SER A 1 467 ? -5.510 -8.469 -12.353 1.00 81.88 467 SER A N 1
ATOM 3669 C CA . SER A 1 467 ? -4.516 -7.397 -12.396 1.00 81.88 467 SER A CA 1
ATOM 3670 C C . SER A 1 467 ? -3.597 -7.390 -11.171 1.00 81.88 467 SER A C 1
ATOM 3672 O O . SER A 1 467 ? -2.382 -7.470 -11.338 1.00 81.88 467 SER A O 1
ATOM 3674 N N . LEU A 1 468 ? -4.144 -7.378 -9.948 1.00 91.38 468 LEU A N 1
ATOM 3675 C CA . LEU A 1 468 ? -3.348 -7.320 -8.715 1.00 91.38 468 LEU A CA 1
ATOM 3676 C C . LEU A 1 468 ? -2.407 -8.523 -8.588 1.00 91.38 468 LEU A C 1
ATOM 3678 O O . LEU A 1 468 ? -1.226 -8.356 -8.290 1.00 91.38 468 LEU A O 1
ATOM 3682 N N . HIS A 1 469 ? -2.908 -9.735 -8.850 1.00 91.88 469 HIS A N 1
ATOM 3683 C CA . HIS A 1 469 ? -2.095 -10.954 -8.779 1.00 91.88 469 HIS A CA 1
ATOM 3684 C C . HIS A 1 469 ? -0.938 -10.937 -9.776 1.00 91.88 469 HIS A C 1
ATOM 3686 O O . HIS A 1 469 ? 0.198 -11.254 -9.416 1.00 91.88 469 HIS A O 1
ATOM 3692 N N . ARG A 1 470 ? -1.205 -10.512 -11.016 1.00 91.75 470 ARG A N 1
ATOM 3693 C CA . ARG A 1 470 ? -0.176 -10.363 -12.050 1.00 91.75 470 ARG A CA 1
ATOM 3694 C C . ARG A 1 470 ? 0.863 -9.315 -11.655 1.00 91.75 470 ARG A C 1
ATOM 3696 O O . ARG A 1 470 ? 2.054 -9.615 -11.678 1.00 91.75 470 ARG A O 1
ATOM 3703 N N . THR A 1 471 ? 0.432 -8.119 -11.261 1.00 94.38 471 THR A N 1
ATOM 3704 C CA . THR A 1 471 ? 1.329 -7.023 -10.869 1.00 94.38 471 THR A CA 1
ATOM 3705 C C . THR A 1 471 ? 2.171 -7.393 -9.650 1.00 94.38 471 THR A C 1
ATOM 3707 O O . THR A 1 471 ? 3.371 -7.122 -9.620 1.00 94.38 471 THR A O 1
ATOM 3710 N N . HIS A 1 472 ? 1.583 -8.070 -8.663 1.00 95.50 472 HIS A N 1
ATOM 3711 C CA . HIS A 1 472 ? 2.308 -8.559 -7.495 1.00 95.50 472 HIS A CA 1
ATOM 3712 C C . HIS A 1 472 ? 3.387 -9.575 -7.882 1.00 95.50 472 HIS A C 1
ATOM 3714 O O . HIS A 1 472 ? 4.540 -9.404 -7.488 1.00 95.50 472 HIS A O 1
ATOM 3720 N N . LYS A 1 473 ? 3.059 -10.573 -8.717 1.00 95.00 473 LYS A N 1
ATOM 3721 C CA . LYS A 1 473 ? 4.055 -11.515 -9.256 1.00 95.00 473 LYS A CA 1
ATOM 3722 C C . LYS A 1 473 ? 5.181 -10.795 -10.001 1.00 95.00 473 LYS A C 1
ATOM 3724 O O . LYS A 1 473 ? 6.343 -11.158 -9.833 1.00 95.00 473 LYS A O 1
ATOM 3729 N N . ALA A 1 474 ? 4.852 -9.765 -10.776 1.00 96.00 474 ALA A N 1
ATOM 3730 C CA . ALA A 1 474 ? 5.837 -8.987 -11.515 1.00 96.00 474 ALA A CA 1
ATOM 3731 C C . ALA A 1 474 ? 6.792 -8.218 -10.592 1.00 96.00 474 ALA A C 1
ATOM 3733 O O . ALA A 1 474 ? 8.002 -8.220 -10.823 1.00 96.00 474 ALA A O 1
ATOM 3734 N N . PHE A 1 475 ? 6.282 -7.610 -9.515 1.00 97.06 475 PHE A N 1
ATOM 3735 C CA . PHE A 1 475 ? 7.131 -6.996 -8.493 1.00 97.06 475 PHE A CA 1
ATOM 3736 C C . PHE A 1 475 ? 7.988 -8.032 -7.756 1.00 97.06 475 PHE A C 1
ATOM 3738 O O . PHE A 1 475 ? 9.172 -7.779 -7.553 1.00 97.06 475 PHE A O 1
ATOM 3745 N N . CYS A 1 476 ? 7.445 -9.204 -7.406 1.00 96.88 476 CYS A N 1
ATOM 3746 C CA . CYS A 1 476 ? 8.228 -10.279 -6.788 1.00 96.88 476 CYS A CA 1
ATOM 3747 C C . CYS A 1 476 ? 9.375 -10.748 -7.694 1.00 96.88 476 CYS A C 1
ATOM 3749 O O . CYS A 1 476 ? 10.501 -10.899 -7.223 1.00 96.88 476 CYS A O 1
ATOM 3751 N N . ALA A 1 477 ? 9.117 -10.915 -8.997 1.00 96.25 477 ALA A N 1
ATOM 3752 C CA . ALA A 1 477 ? 10.145 -11.258 -9.977 1.00 96.25 477 ALA A CA 1
ATOM 3753 C C . ALA A 1 477 ? 11.207 -10.152 -10.097 1.00 96.25 477 ALA A C 1
ATOM 3755 O O . ALA A 1 477 ? 12.401 -10.437 -10.062 1.00 96.25 477 ALA A O 1
ATOM 3756 N N . ALA A 1 478 ? 10.787 -8.886 -10.173 1.00 96.00 478 ALA A N 1
ATOM 3757 C CA . ALA A 1 478 ? 11.697 -7.748 -10.281 1.00 96.00 478 ALA A CA 1
ATOM 3758 C C . ALA A 1 478 ? 12.546 -7.526 -9.019 1.00 96.00 478 ALA A C 1
ATOM 3760 O O . ALA A 1 478 ? 13.711 -7.135 -9.106 1.00 96.00 478 ALA A O 1
ATOM 3761 N N . TYR A 1 479 ? 11.982 -7.769 -7.839 1.00 95.56 479 TYR A N 1
ATOM 3762 C CA . TYR A 1 479 ? 12.685 -7.637 -6.565 1.00 95.56 479 TYR A CA 1
ATOM 3763 C C . TYR A 1 479 ? 13.383 -8.923 -6.126 1.00 95.56 479 TYR A C 1
ATOM 3765 O O . TYR A 1 479 ? 14.059 -8.909 -5.096 1.00 95.56 479 TYR A O 1
ATOM 3773 N N . GLU A 1 480 ? 13.248 -10.010 -6.885 1.00 95.25 480 GLU A N 1
ATOM 3774 C CA . GLU A 1 480 ? 13.796 -11.327 -6.554 1.00 95.25 480 GLU A CA 1
ATOM 3775 C C . GLU A 1 480 ? 13.427 -11.749 -5.120 1.00 95.25 480 GLU A C 1
ATOM 3777 O O . GLU A 1 480 ? 14.273 -12.173 -4.331 1.00 95.25 480 GLU A O 1
ATOM 3782 N N . CYS A 1 481 ? 12.158 -11.552 -4.754 1.00 95.38 481 CYS A N 1
ATOM 3783 C CA . CYS A 1 481 ? 11.644 -11.807 -3.412 1.00 95.38 481 CYS A CA 1
ATOM 3784 C C . CYS A 1 481 ? 10.491 -12.822 -3.420 1.00 95.38 481 CYS A C 1
ATOM 3786 O O . CYS A 1 481 ? 9.943 -13.168 -4.468 1.00 95.38 481 CYS A O 1
ATOM 3788 N N . GLY A 1 482 ? 10.147 -13.335 -2.235 1.00 93.25 482 GLY A N 1
ATOM 3789 C CA . GLY A 1 482 ? 9.023 -14.250 -2.063 1.00 93.25 482 GLY A CA 1
ATOM 3790 C C . GLY A 1 482 ? 7.668 -13.562 -2.242 1.00 93.25 482 GLY A C 1
ATOM 3791 O O . GLY A 1 482 ? 7.547 -12.339 -2.179 1.00 93.25 482 GLY A O 1
ATOM 3792 N N . GLN A 1 483 ? 6.629 -14.367 -2.450 1.00 93.25 483 GLN A N 1
ATOM 3793 C CA . GLN A 1 483 ? 5.260 -13.872 -2.553 1.00 93.25 483 GLN A CA 1
ATOM 3794 C C . GLN A 1 483 ? 4.665 -13.620 -1.157 1.00 93.25 483 GLN A C 1
ATOM 3796 O O . GLN A 1 483 ? 4.791 -14.455 -0.260 1.00 93.25 483 GLN A O 1
ATOM 3801 N N . VAL A 1 484 ? 3.986 -12.483 -0.986 1.00 96.06 484 VAL A N 1
ATOM 3802 C CA . VAL A 1 484 ? 3.150 -12.212 0.194 1.00 96.06 484 VAL A CA 1
ATOM 3803 C C . VAL A 1 484 ? 1.819 -12.957 0.083 1.00 96.06 484 VAL A C 1
ATOM 3805 O O . VAL A 1 484 ? 1.189 -12.955 -0.975 1.00 96.06 484 VAL A O 1
ATOM 3808 N N . GLU A 1 485 ? 1.368 -13.570 1.175 1.00 96.44 485 GLU A N 1
ATOM 3809 C CA . GLU A 1 485 ? 0.035 -14.168 1.259 1.00 96.44 485 GLU A CA 1
ATOM 3810 C C . GLU A 1 485 ? -1.005 -13.061 1.466 1.00 96.44 485 GLU A C 1
ATOM 3812 O O . GLU A 1 485 ? -0.889 -12.250 2.387 1.00 96.44 485 GLU A O 1
ATOM 3817 N N . TRP A 1 486 ? -2.030 -13.025 0.621 1.00 96.38 486 TRP A N 1
ATOM 3818 C CA . TRP A 1 486 ? -3.130 -12.071 0.727 1.00 96.38 486 TRP A CA 1
ATOM 3819 C C . TRP A 1 486 ? -4.427 -12.678 0.196 1.00 96.38 486 TRP A C 1
ATOM 3821 O O . TRP A 1 486 ? -4.411 -13.626 -0.591 1.00 96.38 486 TRP A O 1
ATOM 3831 N N . GLU A 1 487 ? -5.551 -12.121 0.633 1.00 95.44 487 GLU A N 1
ATOM 3832 C CA . GLU A 1 487 ? -6.892 -12.457 0.158 1.00 95.44 487 GLU A CA 1
ATOM 3833 C C . GLU A 1 487 ? -7.696 -11.179 -0.102 1.00 95.44 487 GLU A C 1
ATOM 3835 O O . GLU A 1 487 ? -7.404 -10.128 0.476 1.00 95.44 487 GLU A O 1
ATOM 3840 N N . ILE A 1 488 ? -8.711 -11.269 -0.966 1.00 94.44 488 ILE A N 1
ATOM 3841 C CA . ILE A 1 488 ? -9.730 -10.224 -1.080 1.00 94.44 488 ILE A CA 1
ATOM 3842 C C . ILE A 1 488 ? -10.995 -10.699 -0.389 1.00 94.44 488 ILE A C 1
ATOM 3844 O O . ILE A 1 488 ? -11.586 -11.708 -0.779 1.00 94.44 488 ILE A O 1
ATOM 3848 N N . ARG A 1 489 ? -11.441 -9.936 0.604 1.00 94.25 489 ARG A N 1
ATOM 3849 C CA . ARG A 1 489 ? -12.735 -10.141 1.241 1.00 94.25 489 ARG A CA 1
ATOM 3850 C C . ARG A 1 489 ? -13.771 -9.216 0.605 1.00 94.25 489 ARG A C 1
ATOM 3852 O O . ARG A 1 489 ? -13.649 -7.998 0.681 1.00 94.25 489 ARG A O 1
ATOM 3859 N N . LEU A 1 490 ? -14.800 -9.798 -0.007 1.00 90.88 490 LEU A N 1
ATOM 3860 C CA . LEU A 1 490 ? -15.828 -9.052 -0.746 1.00 90.88 490 LEU A CA 1
ATOM 3861 C C . LEU A 1 490 ? -16.981 -8.545 0.133 1.00 90.88 490 LEU A C 1
ATOM 3863 O O . LEU A 1 490 ? -17.662 -7.603 -0.255 1.00 90.88 490 LEU A O 1
ATOM 3867 N N . ASP A 1 491 ? -17.201 -9.142 1.304 1.00 88.56 491 ASP A N 1
ATOM 3868 C CA . ASP A 1 491 ? -18.278 -8.804 2.248 1.00 88.56 491 ASP A CA 1
ATOM 3869 C C . ASP A 1 491 ? -17.874 -7.738 3.285 1.00 88.56 491 ASP A C 1
ATOM 3871 O O . ASP A 1 491 ? -18.565 -7.531 4.283 1.00 88.56 491 ASP A O 1
ATOM 3875 N N . ALA A 1 492 ? -16.757 -7.041 3.064 1.00 88.19 492 ALA A N 1
ATOM 3876 C CA . ALA A 1 492 ? -16.312 -5.966 3.938 1.00 88.19 492 ALA A CA 1
ATOM 3877 C C . ALA A 1 492 ? -17.195 -4.706 3.808 1.00 88.19 492 ALA A C 1
ATOM 3879 O O . ALA A 1 492 ? -17.679 -4.346 2.735 1.00 88.19 492 ALA A O 1
ATOM 3880 N N . ALA A 1 493 ? -17.397 -4.015 4.936 1.00 83.75 493 ALA A N 1
ATOM 3881 C CA . ALA A 1 493 ? -18.385 -2.938 5.071 1.00 83.75 493 ALA A CA 1
ATOM 3882 C C . ALA A 1 493 ? -18.134 -1.719 4.166 1.00 83.75 493 ALA A C 1
ATOM 3884 O O . ALA A 1 493 ? -19.078 -1.023 3.799 1.00 83.75 493 ALA A O 1
ATOM 3885 N N . TYR A 1 494 ? -16.876 -1.459 3.805 1.00 87.19 494 TYR A N 1
ATOM 3886 C CA . TYR A 1 494 ? -16.465 -0.274 3.041 1.00 87.19 494 TYR A CA 1
ATOM 3887 C C . TYR A 1 494 ? -15.998 -0.626 1.630 1.00 87.19 494 TYR A C 1
ATOM 3889 O O . TYR A 1 494 ? -15.179 0.074 1.039 1.00 87.19 494 TYR A O 1
ATOM 3897 N N . GLY A 1 495 ? -16.533 -1.725 1.103 1.00 88.06 495 GLY A N 1
ATOM 3898 C CA . GLY A 1 495 ? -16.110 -2.316 -0.150 1.00 88.06 495 GLY A CA 1
ATOM 3899 C C . GLY A 1 495 ? -15.038 -3.390 0.048 1.00 88.06 495 GLY A C 1
ATOM 3900 O O . GLY A 1 495 ? -14.693 -3.730 1.177 1.00 88.06 495 GLY A O 1
ATOM 3901 N N . PRO A 1 496 ? -14.523 -3.936 -1.059 1.00 93.50 496 PRO A N 1
ATOM 3902 C CA . PRO A 1 496 ? -13.580 -5.046 -1.070 1.00 93.50 496 PRO A CA 1
ATOM 3903 C C . PRO A 1 496 ? -12.328 -4.767 -0.234 1.00 93.50 496 PRO A C 1
ATOM 3905 O O . PRO A 1 496 ? -11.633 -3.772 -0.452 1.00 93.50 496 PRO A O 1
ATOM 3908 N N . GLU A 1 497 ? -12.024 -5.664 0.700 1.00 95.69 497 GLU A N 1
ATOM 3909 C CA . GLU A 1 497 ? -10.870 -5.544 1.584 1.00 95.69 497 GLU A CA 1
ATOM 3910 C C . GLU A 1 497 ? -9.689 -6.343 1.040 1.00 95.69 497 GLU A C 1
ATOM 3912 O O . GLU A 1 497 ? -9.759 -7.571 0.953 1.00 95.69 497 GLU A O 1
ATOM 3917 N N . LEU A 1 498 ? -8.580 -5.662 0.737 1.00 97.00 498 LEU A N 1
ATOM 3918 C CA . LEU A 1 498 ? -7.293 -6.327 0.559 1.00 97.00 498 LEU A CA 1
ATOM 3919 C C . LEU A 1 498 ? -6.718 -6.664 1.933 1.00 97.00 498 LEU A C 1
ATOM 3921 O O . LEU A 1 498 ? -6.242 -5.786 2.658 1.00 97.00 498 LEU A O 1
ATOM 3925 N N . ARG A 1 499 ? -6.732 -7.949 2.280 1.00 97.31 499 ARG A N 1
ATOM 3926 C CA . ARG A 1 499 ? -6.197 -8.436 3.545 1.00 97.31 499 ARG A CA 1
ATOM 3927 C C . ARG A 1 499 ? -4.852 -9.106 3.330 1.00 97.31 499 ARG A C 1
ATOM 3929 O O . ARG A 1 499 ? -4.759 -10.148 2.685 1.00 97.31 499 ARG A O 1
ATOM 3936 N N . ILE A 1 500 ? -3.817 -8.527 3.925 1.00 97.88 500 ILE A N 1
ATOM 3937 C CA . ILE A 1 500 ? -2.494 -9.139 3.984 1.00 97.88 500 ILE A CA 1
ATOM 3938 C C . ILE A 1 500 ? -2.492 -10.155 5.124 1.00 97.88 500 ILE A C 1
ATOM 3940 O O . ILE A 1 500 ? -2.876 -9.841 6.250 1.00 97.88 500 ILE A O 1
ATOM 3944 N N . LEU A 1 501 ? -2.087 -11.387 4.828 1.00 97.31 501 LEU A N 1
ATOM 3945 C CA . LEU A 1 501 ? -2.092 -12.495 5.777 1.00 97.31 501 LEU A CA 1
ATOM 3946 C C . LEU A 1 501 ? -0.689 -12.715 6.352 1.00 97.31 501 LEU A C 1
ATOM 3948 O O . LEU A 1 501 ? 0.299 -12.493 5.648 1.00 97.31 501 LEU A O 1
ATOM 3952 N N . PRO A 1 502 ? -0.555 -13.194 7.601 1.00 94.56 502 PRO A N 1
ATOM 3953 C CA . PRO A 1 502 ? 0.742 -13.556 8.160 1.00 94.56 502 PRO A CA 1
ATOM 3954 C C . PRO A 1 502 ? 1.484 -14.606 7.309 1.00 94.56 502 PRO A C 1
ATOM 3956 O O . PRO A 1 502 ? 0.853 -15.500 6.738 1.00 94.56 502 PRO A O 1
ATOM 3959 N N . PRO A 1 503 ? 2.825 -14.541 7.236 1.00 93.56 503 PRO A N 1
ATOM 3960 C CA . PRO A 1 503 ? 3.616 -15.502 6.473 1.00 93.56 503 PRO A CA 1
ATOM 3961 C C . PRO A 1 503 ? 3.478 -16.924 7.034 1.00 93.56 503 PRO A C 1
ATOM 3963 O O . PRO A 1 503 ? 3.634 -17.153 8.230 1.00 93.56 503 PRO A O 1
ATOM 3966 N N . LYS A 1 504 ? 3.251 -17.911 6.157 1.00 90.50 504 LYS A N 1
ATOM 3967 C CA . LYS A 1 504 ? 3.102 -19.328 6.553 1.00 90.50 504 LYS A CA 1
ATOM 3968 C C . LYS A 1 504 ? 4.430 -20.011 6.896 1.00 90.50 504 LYS A C 1
ATOM 3970 O O . LYS A 1 504 ? 4.478 -20.864 7.775 1.00 90.50 504 LYS A O 1
ATOM 3975 N N . ALA A 1 505 ? 5.500 -19.671 6.176 1.00 88.12 505 ALA A N 1
ATOM 3976 C CA . ALA A 1 505 ? 6.773 -20.401 6.217 1.00 88.12 505 ALA A CA 1
ATOM 3977 C C . ALA A 1 505 ? 7.869 -19.726 7.062 1.00 88.12 505 ALA A C 1
ATOM 3979 O O . ALA A 1 505 ? 8.932 -20.306 7.273 1.00 88.12 505 ALA A O 1
ATOM 3980 N N . LYS A 1 506 ? 7.647 -18.491 7.517 1.00 91.06 506 LYS A N 1
ATOM 3981 C CA . LYS A 1 506 ? 8.658 -17.664 8.189 1.00 91.06 506 LYS A CA 1
ATOM 3982 C C . LYS A 1 506 ? 7.999 -16.713 9.188 1.00 91.06 506 LYS A C 1
ATOM 3984 O O . LYS A 1 506 ? 6.807 -16.477 9.059 1.00 91.06 506 LYS A O 1
ATOM 3989 N N . PRO A 1 507 ? 8.732 -16.157 10.171 1.00 88.69 507 PRO A N 1
ATOM 3990 C CA . PRO A 1 507 ? 8.112 -15.363 11.234 1.00 88.69 507 PRO A CA 1
ATOM 3991 C C . PRO A 1 507 ? 7.611 -13.985 10.780 1.00 88.69 507 PRO A C 1
ATOM 3993 O O . PRO A 1 507 ? 6.705 -13.435 11.394 1.00 88.69 507 PRO A O 1
ATOM 3996 N N . LYS A 1 508 ? 8.213 -13.399 9.739 1.00 93.00 508 LYS A N 1
ATOM 3997 C CA . LYS A 1 508 ? 7.861 -12.071 9.218 1.00 93.00 508 LYS A CA 1
ATOM 3998 C C . LYS A 1 508 ? 8.200 -11.960 7.735 1.00 93.00 508 LYS A C 1
ATOM 4000 O O . LYS A 1 508 ? 9.062 -12.694 7.246 1.00 93.00 508 LYS A O 1
ATOM 4005 N N . TYR A 1 509 ? 7.527 -11.051 7.037 1.00 96.81 509 TYR A N 1
ATOM 4006 C CA . TYR A 1 509 ? 7.897 -10.688 5.673 1.00 96.81 509 TYR A CA 1
ATOM 4007 C C . TYR A 1 509 ? 9.185 -9.867 5.650 1.00 96.81 509 TYR A C 1
ATOM 4009 O O . TYR A 1 509 ? 9.529 -9.171 6.607 1.00 96.81 509 TYR A O 1
ATOM 4017 N N . GLU A 1 510 ? 9.895 -9.968 4.538 1.00 96.00 510 GLU A N 1
ATOM 4018 C CA . GLU A 1 510 ? 11.050 -9.142 4.233 1.00 96.00 510 GLU A CA 1
ATOM 4019 C C . GLU A 1 510 ? 10.599 -7.804 3.622 1.00 96.00 510 GLU A C 1
ATOM 4021 O O . GLU A 1 510 ? 9.512 -7.713 3.045 1.00 96.00 510 GLU A O 1
ATOM 4026 N N . PRO A 1 511 ? 11.431 -6.749 3.696 1.00 96.12 511 PRO A N 1
ATOM 4027 C CA . PRO A 1 511 ? 11.070 -5.410 3.227 1.00 96.12 511 PRO A CA 1
ATOM 4028 C C . PRO A 1 511 ? 10.579 -5.390 1.776 1.00 96.12 511 PRO A C 1
ATOM 4030 O O . PRO A 1 511 ? 9.541 -4.814 1.476 1.00 96.12 511 PRO A O 1
ATOM 4033 N N . LEU A 1 512 ? 11.305 -6.054 0.873 1.00 96.75 512 LEU A N 1
ATOM 4034 C CA . LEU A 1 512 ? 10.970 -6.069 -0.550 1.00 96.75 512 LEU A CA 1
ATOM 4035 C C . LEU A 1 512 ? 9.669 -6.821 -0.850 1.00 96.75 512 LEU A C 1
ATOM 4037 O O . LEU A 1 512 ? 9.010 -6.505 -1.830 1.00 96.75 512 LEU A O 1
ATOM 4041 N N . GLU A 1 513 ? 9.279 -7.788 -0.023 1.00 97.25 513 GLU A N 1
ATOM 4042 C CA . GLU A 1 513 ? 8.016 -8.513 -0.202 1.00 97.25 513 GLU A CA 1
ATOM 4043 C C . GLU A 1 513 ? 6.829 -7.619 0.159 1.00 97.25 513 GLU A C 1
ATOM 4045 O O . GLU A 1 513 ? 5.874 -7.516 -0.606 1.00 97.25 513 GLU A O 1
ATOM 4050 N N . LEU A 1 514 ? 6.927 -6.892 1.279 1.00 97.69 514 LEU A N 1
ATOM 4051 C CA . LEU A 1 514 ? 5.922 -5.899 1.661 1.00 97.69 514 LEU A CA 1
ATOM 4052 C C . LEU A 1 514 ? 5.826 -4.780 0.615 1.00 97.69 514 LEU A C 1
ATOM 4054 O O . LEU A 1 514 ? 4.728 -4.431 0.189 1.00 97.69 514 LEU A O 1
ATOM 4058 N N . LEU A 1 515 ? 6.964 -4.267 0.129 1.00 96.69 515 LEU A N 1
ATOM 4059 C CA . LEU A 1 515 ? 6.963 -3.275 -0.951 1.00 96.69 515 LEU A CA 1
ATOM 4060 C C . LEU A 1 515 ? 6.346 -3.816 -2.243 1.00 96.69 515 LEU A C 1
ATOM 4062 O O . LEU A 1 515 ? 5.684 -3.054 -2.943 1.00 96.69 515 LEU A O 1
ATOM 4066 N N . ALA A 1 516 ? 6.553 -5.094 -2.576 1.00 97.06 516 ALA A N 1
ATOM 4067 C CA . ALA A 1 516 ? 5.984 -5.696 -3.779 1.00 97.06 516 ALA A CA 1
ATOM 4068 C C . ALA A 1 516 ? 4.454 -5.639 -3.757 1.00 97.06 516 ALA A C 1
ATOM 4070 O O . ALA A 1 516 ? 3.856 -5.155 -4.716 1.00 97.06 516 ALA A O 1
ATOM 4071 N N . ILE A 1 517 ? 3.819 -6.070 -2.661 1.00 97.19 517 ILE A N 1
ATOM 4072 C CA . ILE A 1 517 ? 2.354 -6.063 -2.563 1.00 97.19 517 ILE A CA 1
ATOM 4073 C C . ILE A 1 517 ? 1.781 -4.649 -2.409 1.00 97.19 517 ILE A C 1
ATOM 4075 O O . ILE A 1 517 ? 0.791 -4.323 -3.061 1.00 97.19 517 ILE A O 1
ATOM 4079 N N . MET A 1 518 ? 2.425 -3.774 -1.625 1.00 96.88 518 MET A N 1
ATOM 4080 C CA . MET A 1 518 ? 1.970 -2.387 -1.456 1.00 96.88 518 MET A CA 1
ATOM 4081 C C . MET A 1 518 ? 2.032 -1.623 -2.782 1.00 96.88 518 MET A C 1
ATOM 4083 O O . MET A 1 518 ? 1.072 -0.959 -3.165 1.00 96.88 518 MET A O 1
ATOM 4087 N N . ARG A 1 519 ? 3.124 -1.769 -3.544 1.00 94.25 519 ARG A N 1
ATOM 4088 C CA . ARG A 1 519 ? 3.250 -1.132 -4.862 1.00 94.25 519 ARG A CA 1
ATOM 4089 C C . ARG A 1 519 ? 2.337 -1.756 -5.908 1.00 94.25 519 ARG A C 1
ATOM 4091 O O . ARG A 1 519 ? 1.868 -1.025 -6.776 1.00 94.25 519 ARG A O 1
ATOM 4098 N N . ALA A 1 520 ? 2.053 -3.056 -5.814 1.00 94.88 520 ALA A N 1
ATOM 4099 C CA . ALA A 1 520 ? 1.093 -3.723 -6.690 1.00 94.88 520 ALA A CA 1
ATOM 4100 C C . ALA A 1 520 ? -0.347 -3.243 -6.484 1.00 94.88 520 ALA A C 1
ATOM 4102 O O . ALA A 1 520 ? -1.115 -3.207 -7.439 1.00 94.88 520 ALA A O 1
ATOM 4103 N N . ALA A 1 521 ? -0.703 -2.859 -5.257 1.00 94.38 521 ALA A N 1
ATOM 4104 C CA . ALA A 1 521 ? -2.031 -2.350 -4.932 1.00 94.38 521 ALA A CA 1
ATOM 4105 C C . ALA A 1 521 ? -2.259 -0.891 -5.367 1.00 94.38 521 ALA A C 1
ATOM 4107 O O . ALA A 1 521 ? -3.407 -0.452 -5.443 1.00 94.38 521 ALA A O 1
ATOM 4108 N N . ARG A 1 522 ? -1.197 -0.125 -5.662 1.00 91.94 522 ARG A N 1
ATOM 4109 C CA . ARG A 1 522 ? -1.322 1.271 -6.113 1.00 91.94 522 ARG A CA 1
ATOM 4110 C C . ARG A 1 522 ? -2.202 1.349 -7.369 1.00 91.94 522 ARG A C 1
ATOM 4112 O O . ARG A 1 522 ? -2.054 0.538 -8.276 1.00 91.94 522 ARG A O 1
ATOM 4119 N N . TYR A 1 523 ? -3.055 2.371 -7.447 1.00 89.94 523 TYR A N 1
ATOM 4120 C CA . TYR A 1 523 ? -3.957 2.632 -8.586 1.00 89.94 523 TYR A CA 1
ATOM 4121 C C . TYR A 1 523 ? -4.977 1.524 -8.885 1.00 89.94 523 TYR A C 1
ATOM 4123 O O . TYR A 1 523 ? -5.641 1.554 -9.922 1.00 89.94 523 TYR A O 1
ATOM 4131 N N . ASN A 1 524 ? -5.155 0.566 -7.975 1.00 89.25 524 ASN A N 1
ATOM 4132 C CA . ASN A 1 524 ? -6.286 -0.342 -8.038 1.00 89.25 524 ASN A CA 1
ATOM 4133 C C . ASN A 1 524 ? -7.554 0.416 -7.604 1.00 89.25 524 ASN A C 1
ATOM 4135 O O . ASN A 1 524 ? -7.572 1.012 -6.536 1.00 89.25 524 ASN A O 1
ATOM 4139 N N . HIS A 1 525 ? -8.604 0.417 -8.422 1.00 84.50 525 HIS A N 1
ATOM 4140 C CA . HIS A 1 525 ? -9.846 1.163 -8.160 1.00 84.50 525 HIS A CA 1
ATOM 4141 C C . HIS A 1 525 ? -10.904 0.346 -7.403 1.00 84.50 525 HIS A C 1
ATOM 4143 O O . HIS A 1 525 ? -11.977 0.858 -7.095 1.00 84.50 525 HIS A O 1
ATOM 4149 N N . PHE A 1 526 ? -10.631 -0.935 -7.161 1.00 86.50 526 PHE A N 1
ATOM 4150 C CA . PHE A 1 526 ? -11.578 -1.875 -6.577 1.00 86.50 526 PHE A CA 1
ATOM 4151 C C . PHE A 1 526 ? -11.404 -2.011 -5.058 1.00 86.50 526 PHE A C 1
ATOM 4153 O O . PHE A 1 526 ? -12.346 -2.347 -4.345 1.00 86.50 526 PHE A O 1
ATOM 4160 N N . ILE A 1 527 ? -10.204 -1.729 -4.540 1.00 92.88 527 ILE A N 1
ATOM 4161 C CA . ILE A 1 527 ? -9.890 -1.854 -3.112 1.00 92.88 527 ILE A CA 1
ATOM 4162 C C . ILE A 1 527 ? -10.612 -0.752 -2.322 1.00 92.88 527 ILE A C 1
ATOM 4164 O O . ILE A 1 527 ? -10.278 0.428 -2.433 1.00 92.88 527 ILE A O 1
ATOM 4168 N N . GLY A 1 528 ? -11.594 -1.140 -1.509 1.00 94.44 528 GLY A N 1
ATOM 4169 C CA . GLY A 1 528 ? -12.337 -0.253 -0.608 1.00 94.44 528 GLY A CA 1
ATOM 4170 C C . GLY A 1 528 ? -11.715 -0.150 0.787 1.00 94.44 528 GLY A C 1
ATOM 4171 O O . GLY A 1 528 ? -11.752 0.905 1.425 1.00 94.44 528 GLY A O 1
ATOM 4172 N N . SER A 1 529 ? -11.060 -1.214 1.250 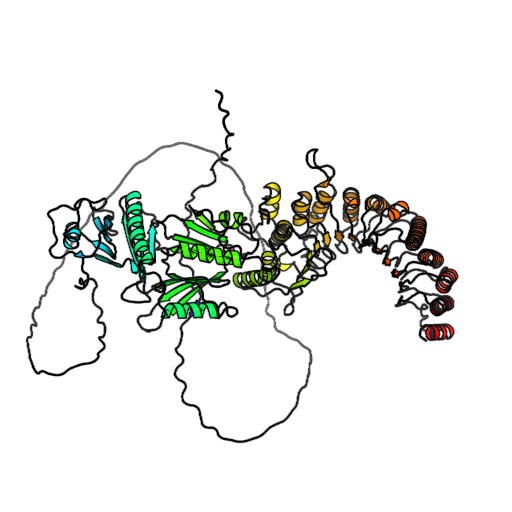1.00 96.75 529 SER A N 1
ATOM 4173 C CA . SER A 1 529 ? -10.310 -1.219 2.508 1.00 96.75 529 SER A CA 1
ATOM 4174 C C . SER A 1 529 ? -9.037 -2.055 2.420 1.00 96.75 529 SER A C 1
ATOM 4176 O O . SER A 1 529 ? -8.883 -2.914 1.552 1.00 96.75 529 SER A O 1
ATOM 4178 N N . MET A 1 530 ? -8.095 -1.795 3.324 1.00 97.62 530 MET A N 1
ATOM 4179 C CA . MET A 1 530 ? -6.850 -2.549 3.418 1.00 97.62 530 MET A CA 1
ATOM 4180 C C . MET A 1 530 ? -6.568 -2.943 4.863 1.00 97.62 530 MET A C 1
ATOM 4182 O O . MET A 1 530 ? -6.646 -2.107 5.760 1.00 97.62 530 MET A O 1
ATOM 4186 N N . SER A 1 531 ? -6.212 -4.206 5.083 1.00 97.75 531 SER A N 1
ATOM 4187 C CA . SER A 1 531 ? -5.904 -4.744 6.407 1.00 97.75 531 SER A CA 1
ATOM 4188 C C . SER A 1 531 ? -4.503 -5.340 6.436 1.00 97.75 531 SER A C 1
ATOM 4190 O O . SER A 1 531 ? -4.243 -6.360 5.798 1.00 97.75 531 SER A O 1
ATOM 4192 N N . PHE A 1 532 ? -3.644 -4.765 7.274 1.00 98.00 532 PHE A N 1
ATOM 4193 C CA . PHE A 1 532 ? -2.345 -5.311 7.673 1.00 98.00 532 PHE A CA 1
ATOM 4194 C C . PHE A 1 532 ? -2.407 -6.046 9.016 1.00 98.00 532 PHE A C 1
ATOM 4196 O O . PHE A 1 532 ? -1.374 -6.450 9.538 1.00 98.00 532 PHE A O 1
ATOM 4203 N N . ARG A 1 533 ? -3.607 -6.240 9.575 1.00 96.12 533 ARG A N 1
ATOM 4204 C CA . ARG A 1 533 ? -3.818 -6.793 10.913 1.00 96.12 533 ARG A CA 1
ATOM 4205 C C . ARG A 1 533 ? -2.948 -8.017 11.221 1.00 96.12 533 ARG A C 1
ATOM 4207 O O . ARG A 1 533 ? -3.065 -9.058 10.575 1.00 96.12 533 ARG A O 1
ATOM 4214 N N . GLY A 1 534 ? -2.117 -7.897 12.257 1.00 94.31 534 GLY A N 1
ATOM 4215 C CA . GLY A 1 534 ? -1.207 -8.952 12.716 1.00 94.31 534 GLY A CA 1
ATOM 4216 C C . GLY A 1 534 ? -0.002 -9.221 11.801 1.00 94.31 534 GLY A C 1
ATOM 4217 O O . GLY A 1 534 ? 0.739 -10.177 12.037 1.00 94.31 534 GLY A O 1
ATOM 4218 N N . VAL A 1 535 ? 0.222 -8.404 10.768 1.00 96.50 535 VAL A N 1
ATOM 4219 C CA . VAL A 1 535 ? 1.381 -8.472 9.871 1.00 96.50 535 VAL A CA 1
ATOM 4220 C C . VAL A 1 535 ? 2.377 -7.380 10.248 1.00 96.50 535 VAL A C 1
ATOM 4222 O O . VAL A 1 535 ? 2.078 -6.193 10.209 1.00 96.50 535 VAL A O 1
ATOM 4225 N N . SER A 1 536 ? 3.602 -7.777 10.593 1.00 95.12 536 SER A N 1
ATOM 4226 C CA . SER A 1 536 ? 4.627 -6.828 11.034 1.00 95.12 536 SER A CA 1
ATOM 4227 C C . SER A 1 536 ? 5.123 -5.928 9.891 1.00 95.12 536 SER A C 1
ATOM 4229 O O . SER A 1 536 ? 5.773 -6.411 8.963 1.00 95.12 536 SER A O 1
ATOM 4231 N N . LEU A 1 537 ? 4.896 -4.615 10.009 1.00 96.50 537 LEU A N 1
ATOM 4232 C CA . LEU A 1 537 ? 5.434 -3.558 9.136 1.00 96.50 537 LEU A CA 1
ATOM 4233 C C . LEU A 1 537 ? 6.782 -2.996 9.625 1.00 96.50 537 LEU A C 1
ATOM 4235 O O . LEU A 1 537 ? 7.434 -2.214 8.930 1.00 96.50 537 LEU A O 1
ATOM 4239 N N . VAL A 1 538 ? 7.261 -3.461 10.783 1.00 94.38 538 VAL A N 1
ATOM 4240 C CA . VAL A 1 538 ? 8.579 -3.126 11.353 1.00 94.38 538 VAL A CA 1
ATOM 4241 C C . VAL A 1 538 ? 9.745 -3.301 10.357 1.00 94.38 538 VAL A C 1
ATOM 4243 O O . VAL A 1 538 ? 10.661 -2.483 10.390 1.00 94.38 538 VAL A O 1
ATOM 4246 N N . PRO A 1 539 ? 9.763 -4.286 9.429 1.00 94.12 539 PRO A N 1
ATOM 4247 C CA . PRO A 1 539 ? 10.828 -4.400 8.426 1.00 94.12 539 PRO A CA 1
ATOM 4248 C C . PRO A 1 539 ? 10.995 -3.183 7.502 1.00 94.12 539 PRO A C 1
ATOM 4250 O O . PRO A 1 539 ? 12.079 -3.025 6.934 1.00 94.12 539 PRO A O 1
ATOM 4253 N N . LEU A 1 540 ? 9.955 -2.358 7.335 1.00 94.62 540 LEU A N 1
ATOM 4254 C CA . LEU A 1 540 ? 9.972 -1.112 6.556 1.00 94.62 540 LEU A CA 1
ATOM 4255 C C . LEU A 1 540 ? 10.156 0.136 7.423 1.00 94.62 540 LEU A C 1
ATOM 4257 O O . LEU A 1 540 ? 10.511 1.197 6.905 1.00 94.62 540 LEU A O 1
ATOM 4261 N N . TRP A 1 541 ? 9.919 0.012 8.728 1.00 94.12 541 TRP A N 1
ATOM 4262 C CA . TRP A 1 541 ? 10.001 1.123 9.661 1.00 94.12 541 TRP A CA 1
ATOM 4263 C C . TRP A 1 541 ? 11.404 1.736 9.665 1.00 94.12 541 TRP A C 1
ATOM 4265 O O . TRP A 1 541 ? 12.412 1.028 9.740 1.00 94.12 541 TRP A O 1
ATOM 4275 N N . ASN A 1 542 ? 11.456 3.066 9.565 1.00 91.19 542 ASN A N 1
ATOM 4276 C CA . ASN A 1 542 ? 12.688 3.855 9.548 1.00 91.19 542 ASN A CA 1
ATOM 4277 C C . ASN A 1 542 ? 13.715 3.434 8.474 1.00 91.19 542 ASN A C 1
ATOM 4279 O O . ASN A 1 542 ? 14.919 3.642 8.634 1.00 91.19 542 ASN A O 1
ATOM 4283 N N . LYS A 1 543 ? 13.252 2.835 7.369 1.00 91.81 543 LYS A N 1
ATOM 4284 C CA . LYS A 1 543 ? 14.072 2.608 6.175 1.00 91.81 543 LYS A CA 1
ATOM 4285 C C . LYS A 1 543 ? 13.884 3.730 5.177 1.00 91.81 543 LYS A C 1
ATOM 4287 O O . LYS A 1 543 ? 12.770 4.194 4.964 1.00 91.81 543 LYS A O 1
ATOM 4292 N N . PHE A 1 544 ? 14.972 4.108 4.525 1.00 90.12 544 PHE A N 1
ATOM 4293 C CA . PHE A 1 544 ? 14.995 5.159 3.518 1.00 90.12 544 PHE A CA 1
ATOM 4294 C C . PHE A 1 544 ? 15.557 4.597 2.219 1.00 90.12 544 PHE A C 1
ATOM 4296 O O . PHE A 1 544 ? 16.435 3.732 2.239 1.00 90.12 544 PHE A O 1
ATOM 4303 N N . ASP A 1 545 ? 15.032 5.086 1.103 1.00 85.62 545 ASP A N 1
ATOM 4304 C CA . ASP A 1 545 ? 15.557 4.803 -0.228 1.00 85.62 545 ASP A CA 1
ATOM 4305 C C . ASP A 1 545 ? 16.448 5.979 -0.661 1.00 85.62 545 ASP A C 1
ATOM 4307 O O . ASP A 1 545 ? 16.091 7.139 -0.456 1.00 85.62 545 ASP A O 1
ATOM 4311 N N . SER A 1 546 ? 17.647 5.692 -1.168 1.00 64.06 546 SER A N 1
ATOM 4312 C CA . SER A 1 546 ? 18.779 6.633 -1.170 1.00 64.06 546 SER A CA 1
ATOM 4313 C C . SER A 1 546 ? 18.907 7.530 -2.409 1.00 64.06 546 SER A C 1
ATOM 4315 O O . SER A 1 546 ? 19.849 8.318 -2.471 1.00 64.06 546 SER A O 1
ATOM 4317 N N . ASP A 1 547 ? 17.973 7.489 -3.367 1.00 57.22 547 ASP A N 1
ATOM 4318 C CA . ASP A 1 547 ? 18.057 8.329 -4.569 1.00 57.22 547 ASP A CA 1
ATOM 4319 C C . ASP A 1 547 ? 16.676 8.787 -5.082 1.00 57.22 547 ASP A C 1
ATOM 4321 O O . ASP A 1 547 ? 15.865 7.964 -5.490 1.00 57.22 547 ASP A O 1
ATOM 4325 N N . LYS A 1 548 ? 16.466 10.117 -5.098 1.00 55.25 548 LYS A N 1
ATOM 4326 C CA . LYS A 1 548 ? 15.480 10.926 -5.860 1.00 55.25 548 LYS A CA 1
ATOM 4327 C C . LYS A 1 548 ? 13.975 10.533 -5.841 1.00 55.25 548 LYS A C 1
ATOM 4329 O O . LYS A 1 548 ? 13.591 9.389 -5.651 1.00 55.25 548 LYS A O 1
ATOM 4334 N N . PRO A 1 549 ? 13.060 11.490 -6.112 1.00 50.38 549 PRO A N 1
ATOM 4335 C CA . PRO A 1 549 ? 11.602 11.343 -5.932 1.00 50.38 549 PRO A CA 1
ATOM 4336 C C . PRO A 1 549 ? 10.872 10.317 -6.825 1.00 50.38 549 PRO A C 1
ATOM 4338 O O . PRO A 1 549 ? 9.646 10.317 -6.854 1.00 50.38 549 PRO A O 1
ATOM 4341 N N . ALA A 1 550 ? 11.571 9.437 -7.550 1.00 53.75 550 ALA A N 1
ATOM 4342 C CA . ALA A 1 550 ? 10.956 8.508 -8.502 1.00 53.75 550 ALA A CA 1
ATOM 4343 C C . ALA A 1 550 ? 9.987 7.500 -7.848 1.00 53.75 550 ALA A C 1
ATOM 4345 O O . ALA A 1 550 ? 9.065 7.032 -8.512 1.00 53.75 550 ALA A O 1
ATOM 4346 N N . SER A 1 551 ? 10.167 7.201 -6.555 1.00 64.06 551 SER A N 1
ATOM 4347 C CA . SER A 1 551 ? 9.301 6.300 -5.775 1.00 64.06 551 SER A CA 1
ATOM 4348 C C . SER A 1 551 ? 8.013 6.967 -5.262 1.00 64.06 551 SER A C 1
ATOM 4350 O O . SER A 1 551 ? 7.017 6.278 -4.999 1.00 64.06 551 SER A O 1
ATOM 4352 N N . VAL A 1 552 ? 8.018 8.300 -5.130 1.00 79.12 552 VAL A N 1
ATOM 4353 C CA . VAL A 1 552 ? 6.918 9.060 -4.525 1.00 79.12 552 VAL A CA 1
ATOM 4354 C C . VAL A 1 552 ? 5.758 9.168 -5.503 1.00 79.12 552 VAL A C 1
ATOM 4356 O O . VAL A 1 552 ? 5.914 9.627 -6.633 1.00 79.12 552 VAL A O 1
ATOM 4359 N N . ALA A 1 553 ? 4.570 8.776 -5.053 1.00 87.19 553 ALA A N 1
ATOM 4360 C CA . ALA A 1 553 ? 3.348 8.968 -5.815 1.00 87.19 553 ALA A CA 1
ATOM 4361 C C . ALA A 1 553 ? 2.869 10.426 -5.702 1.00 87.19 553 ALA A C 1
ATOM 4363 O O . ALA A 1 553 ? 2.287 10.823 -4.694 1.00 87.19 553 ALA A O 1
ATOM 4364 N N . TYR A 1 554 ? 3.137 11.222 -6.738 1.00 87.75 554 TYR A N 1
ATOM 4365 C CA . TYR A 1 554 ? 2.766 12.642 -6.803 1.00 87.75 554 TYR A CA 1
ATOM 4366 C C . TYR A 1 554 ? 1.605 12.938 -7.765 1.00 87.75 554 TYR A C 1
ATOM 4368 O O . TYR A 1 554 ? 1.192 14.087 -7.860 1.00 87.75 554 TYR A O 1
ATOM 4376 N N . MET A 1 555 ? 1.081 11.939 -8.481 1.00 89.56 555 MET A N 1
ATOM 4377 C CA . MET A 1 555 ? -0.126 12.061 -9.306 1.00 89.56 555 MET A CA 1
ATOM 4378 C C . MET A 1 555 ? -1.096 10.941 -8.929 1.00 89.56 555 MET A C 1
ATOM 4380 O O . MET A 1 555 ? -0.673 9.790 -8.834 1.00 89.56 555 MET A O 1
ATOM 4384 N N . ASN A 1 556 ? -2.365 11.260 -8.687 1.00 86.25 556 ASN A N 1
ATOM 4385 C CA . ASN A 1 556 ? -3.384 10.245 -8.413 1.00 86.25 556 ASN A CA 1
ATOM 4386 C C . ASN A 1 556 ? -3.963 9.659 -9.718 1.00 86.25 556 ASN A C 1
ATOM 4388 O O . ASN A 1 556 ? -3.549 10.026 -10.819 1.00 86.25 556 ASN A O 1
ATOM 4392 N N . HIS A 1 557 ? -4.917 8.734 -9.591 1.00 82.38 557 HIS A N 1
ATOM 4393 C CA . HIS A 1 557 ? -5.597 8.104 -10.728 1.00 82.38 557 HIS A CA 1
ATOM 4394 C C . HIS A 1 557 ? -6.242 9.122 -11.689 1.00 82.38 557 HIS A C 1
ATOM 4396 O O . HIS A 1 557 ? -6.146 8.966 -12.904 1.00 82.38 557 HIS A O 1
ATOM 4402 N N . ASP A 1 558 ? -6.824 10.195 -11.152 1.00 82.69 558 ASP A N 1
ATOM 4403 C CA . ASP A 1 558 ? -7.551 11.209 -11.927 1.00 82.69 558 ASP A CA 1
ATOM 4404 C C . ASP A 1 558 ? -6.621 12.254 -12.571 1.00 82.69 558 ASP A C 1
ATOM 4406 O O . ASP A 1 558 ? -7.072 13.175 -13.251 1.00 82.69 558 ASP A O 1
ATOM 4410 N N . GLY A 1 559 ? -5.305 12.120 -12.377 1.00 83.69 559 GLY A N 1
ATOM 4411 C CA . GLY A 1 559 ? -4.304 13.050 -12.895 1.00 83.69 559 GLY A CA 1
ATOM 4412 C C . GLY A 1 559 ? -4.049 14.268 -12.001 1.00 83.69 559 GLY A C 1
ATOM 4413 O O . GLY A 1 559 ? -3.258 15.136 -12.380 1.00 83.69 559 GLY A O 1
ATOM 4414 N N . THR A 1 560 ? -4.657 14.337 -10.814 1.00 88.00 560 THR A N 1
ATOM 4415 C CA . THR A 1 560 ? -4.420 15.401 -9.831 1.00 88.00 560 THR A CA 1
ATOM 4416 C C . THR A 1 560 ? -3.008 15.294 -9.273 1.00 88.00 560 THR A C 1
ATOM 4418 O O . THR A 1 560 ? -2.586 14.239 -8.792 1.00 88.00 560 THR A O 1
ATOM 4421 N N . LEU A 1 561 ? -2.277 16.407 -9.333 1.00 89.56 561 LEU A N 1
ATOM 4422 C CA . LEU A 1 561 ? -0.910 16.515 -8.841 1.00 89.56 561 LEU A CA 1
ATOM 4423 C C . LEU A 1 561 ? -0.876 16.912 -7.366 1.00 89.56 561 LEU A C 1
ATOM 4425 O O . LEU A 1 561 ? -1.645 17.755 -6.912 1.00 89.56 561 LEU A O 1
ATOM 4429 N N . LEU A 1 562 ? 0.080 16.345 -6.640 1.00 89.25 562 LEU A N 1
ATOM 4430 C CA . LEU A 1 562 ? 0.382 16.716 -5.269 1.00 89.25 562 LEU A CA 1
ATOM 4431 C C . LEU A 1 562 ? 1.017 18.117 -5.231 1.00 89.25 562 LEU A C 1
ATOM 4433 O O . LEU A 1 562 ? 1.930 18.414 -6.007 1.00 89.25 562 LEU A O 1
ATOM 4437 N N . SER A 1 563 ? 0.565 18.972 -4.311 1.00 88.44 563 SER A N 1
ATOM 4438 C CA . SER A 1 563 ? 1.163 20.297 -4.116 1.00 88.44 563 SER A CA 1
ATOM 4439 C C . SER A 1 563 ? 2.624 20.182 -3.659 1.00 88.44 563 SER A C 1
ATOM 4441 O O . SER A 1 563 ? 3.040 19.186 -3.057 1.00 88.44 563 SER A O 1
ATOM 4443 N N . SER A 1 564 ? 3.433 21.219 -3.910 1.00 86.12 564 SER A N 1
ATOM 4444 C CA . SER A 1 564 ? 4.836 21.210 -3.472 1.00 86.12 564 SER A CA 1
ATOM 4445 C C . SER A 1 564 ? 4.980 21.122 -1.948 1.00 86.12 564 SER A C 1
ATOM 4447 O O . SER A 1 564 ? 6.011 20.638 -1.478 1.00 86.12 564 SER A O 1
ATOM 4449 N N . GLU A 1 565 ? 4.000 21.614 -1.192 1.00 87.50 565 GLU A N 1
ATOM 4450 C CA . GLU A 1 565 ? 4.002 21.615 0.273 1.00 87.50 565 GLU A CA 1
ATOM 4451 C C . GLU A 1 565 ? 3.806 20.207 0.825 1.00 87.50 565 GLU A C 1
ATOM 4453 O O . GLU A 1 565 ? 4.596 19.767 1.655 1.00 87.50 565 GLU A O 1
ATOM 4458 N N . LEU A 1 566 ? 2.849 19.455 0.276 1.00 86.88 566 LEU A N 1
ATOM 4459 C CA . LEU A 1 566 ? 2.610 18.058 0.638 1.00 86.88 566 LEU A CA 1
ATOM 4460 C C . LEU A 1 566 ? 3.706 17.125 0.108 1.00 86.88 566 LEU A C 1
ATOM 4462 O O . LEU A 1 566 ? 4.019 16.107 0.721 1.00 86.88 566 LEU A O 1
ATOM 4466 N N . CYS A 1 567 ? 4.329 17.463 -1.023 1.00 87.50 567 CYS A N 1
ATOM 4467 C CA . CYS A 1 567 ? 5.327 16.601 -1.650 1.00 87.50 567 CYS A CA 1
ATOM 4468 C C . CYS A 1 567 ? 6.657 16.538 -0.889 1.00 87.50 567 CYS A C 1
ATOM 4470 O O . CYS A 1 567 ? 7.300 15.486 -0.878 1.00 87.50 567 CYS A O 1
ATOM 4472 N N . LYS A 1 568 ? 7.095 17.639 -0.264 1.00 87.31 568 LYS A N 1
ATOM 4473 C CA . LYS A 1 568 ? 8.398 17.707 0.424 1.00 87.31 568 LYS A CA 1
ATOM 4474 C C . LYS A 1 568 ? 8.493 16.744 1.623 1.00 87.31 568 LYS A C 1
ATOM 4476 O O . LYS A 1 568 ? 9.464 15.986 1.660 1.00 87.31 568 LYS A O 1
ATOM 4481 N N . PRO A 1 569 ? 7.522 16.703 2.563 1.00 86.56 569 PRO A N 1
ATOM 4482 C CA . PRO A 1 569 ? 7.541 15.746 3.670 1.00 86.56 569 PRO A CA 1
ATOM 4483 C C . PRO A 1 569 ? 7.552 14.293 3.198 1.00 86.56 569 PRO A C 1
ATOM 4485 O O . PRO A 1 569 ? 8.280 13.474 3.749 1.00 86.56 569 PRO A O 1
ATOM 4488 N N . VAL A 1 570 ? 6.800 13.977 2.140 1.00 88.25 570 VAL A N 1
ATOM 4489 C CA . VAL A 1 570 ? 6.726 12.615 1.595 1.00 88.25 570 VAL A CA 1
ATOM 4490 C C . VAL A 1 570 ? 8.066 12.200 0.985 1.00 88.25 570 VAL A C 1
ATOM 4492 O O . VAL A 1 570 ? 8.552 11.107 1.257 1.00 88.25 570 VAL A O 1
ATOM 4495 N N . GLN A 1 571 ? 8.714 13.084 0.219 1.00 87.62 571 GLN A N 1
ATOM 4496 C CA . GLN A 1 571 ? 10.039 12.826 -0.361 1.00 87.62 571 GLN A CA 1
ATOM 4497 C C . GLN A 1 571 ? 11.134 12.624 0.694 1.00 87.62 571 GLN A C 1
ATOM 4499 O O . GLN A 1 571 ? 12.033 11.815 0.479 1.00 87.62 571 GLN A O 1
ATOM 4504 N N . GLY A 1 572 ? 11.068 13.350 1.813 1.00 86.62 572 GLY A N 1
ATOM 4505 C CA . GLY A 1 572 ? 11.992 13.186 2.940 1.00 86.62 572 GLY A CA 1
ATOM 4506 C C . GLY A 1 572 ? 11.625 12.048 3.900 1.00 86.62 572 GLY A C 1
ATOM 4507 O O . GLY A 1 572 ? 12.407 11.734 4.795 1.00 86.62 572 GLY A O 1
ATOM 4508 N N . GLY A 1 573 ? 10.442 11.451 3.740 1.00 89.00 573 GLY A N 1
ATOM 4509 C CA . GLY A 1 573 ? 9.909 10.424 4.627 1.00 89.00 573 GLY A CA 1
ATOM 4510 C C . GLY A 1 573 ? 10.544 9.049 4.425 1.00 89.00 573 GLY A C 1
ATOM 4511 O O . GLY A 1 573 ? 11.196 8.775 3.415 1.00 89.00 573 GLY A O 1
ATOM 4512 N N . SER A 1 574 ? 10.311 8.159 5.392 1.00 92.19 574 SER A N 1
ATOM 4513 C CA . SER A 1 574 ? 10.681 6.748 5.272 1.00 92.19 574 SER A CA 1
ATOM 4514 C C . SER A 1 574 ? 9.904 6.064 4.146 1.00 92.19 574 SER A C 1
ATOM 4516 O O . SER A 1 574 ? 8.841 6.523 3.723 1.00 92.19 574 SER A O 1
ATOM 4518 N N . ILE A 1 575 ? 10.399 4.918 3.683 1.00 93.12 575 ILE A N 1
ATOM 4519 C CA . ILE A 1 575 ? 9.721 4.137 2.649 1.00 93.12 575 ILE A CA 1
ATOM 4520 C C . ILE A 1 575 ? 8.326 3.694 3.104 1.00 93.12 575 ILE A C 1
ATOM 4522 O O . ILE A 1 575 ? 7.399 3.702 2.305 1.00 93.12 575 ILE A O 1
ATOM 4526 N N . LEU A 1 576 ? 8.150 3.381 4.394 1.00 95.44 576 LEU A N 1
ATOM 4527 C CA . LEU A 1 576 ? 6.841 3.050 4.953 1.00 95.44 576 LEU A CA 1
ATOM 4528 C C . LEU A 1 576 ? 5.874 4.229 4.790 1.00 95.44 576 LEU A C 1
ATOM 4530 O O . LEU A 1 576 ? 4.798 4.054 4.227 1.00 95.44 576 LEU A O 1
ATOM 4534 N N . ALA A 1 577 ? 6.288 5.432 5.196 1.00 94.75 577 ALA A N 1
ATOM 4535 C CA . ALA A 1 577 ? 5.474 6.635 5.056 1.00 94.75 577 ALA A CA 1
ATOM 4536 C C . ALA A 1 577 ? 5.127 6.935 3.587 1.00 94.75 577 ALA A C 1
ATOM 4538 O O . ALA A 1 577 ? 3.985 7.269 3.273 1.00 94.75 577 ALA A O 1
ATOM 4539 N N . GLN A 1 578 ? 6.092 6.765 2.677 1.00 94.56 578 GLN A N 1
ATOM 4540 C CA . GLN A 1 578 ? 5.891 6.955 1.237 1.00 94.56 578 GLN A CA 1
ATOM 4541 C C . GLN A 1 578 ? 4.896 5.956 0.637 1.00 94.56 578 GLN A C 1
ATOM 4543 O O . GLN A 1 578 ? 4.085 6.337 -0.206 1.00 94.56 578 GLN A O 1
ATOM 4548 N N . GLU A 1 579 ? 4.944 4.686 1.043 1.00 95.50 579 GLU A N 1
ATOM 4549 C CA . GLU A 1 579 ? 4.007 3.682 0.538 1.00 95.50 579 GLU A CA 1
ATOM 4550 C C . GLU A 1 579 ? 2.602 3.863 1.121 1.00 95.50 579 GLU A C 1
ATOM 4552 O O . GLU A 1 579 ? 1.632 3.743 0.379 1.00 95.50 579 GLU A O 1
ATOM 4557 N N . ILE A 1 580 ? 2.464 4.218 2.404 1.00 97.25 580 ILE A N 1
ATOM 4558 C CA . ILE A 1 580 ? 1.148 4.535 2.983 1.00 97.25 580 ILE A CA 1
ATOM 4559 C C . ILE A 1 580 ? 0.532 5.765 2.310 1.00 97.25 580 ILE A C 1
ATOM 4561 O O . ILE A 1 580 ? -0.637 5.720 1.926 1.00 97.25 580 ILE A O 1
ATOM 4565 N N . HIS A 1 581 ? 1.329 6.816 2.077 1.00 96.00 581 HIS A N 1
ATOM 4566 C CA . HIS A 1 581 ? 0.926 7.954 1.245 1.00 96.00 581 HIS A CA 1
ATOM 4567 C C . HIS A 1 581 ? 0.425 7.484 -0.123 1.00 96.00 581 HIS A C 1
ATOM 4569 O O . HIS A 1 581 ? -0.672 7.843 -0.538 1.00 96.00 581 HIS A O 1
ATOM 4575 N N . ALA A 1 582 ? 1.211 6.663 -0.827 1.00 95.31 582 ALA A N 1
ATOM 4576 C CA . ALA A 1 582 ? 0.867 6.214 -2.172 1.00 95.31 582 ALA A CA 1
ATOM 4577 C C . ALA A 1 582 ? -0.430 5.395 -2.203 1.00 95.31 582 ALA A C 1
ATOM 4579 O O . ALA A 1 582 ? -1.241 5.575 -3.106 1.00 95.31 582 ALA A O 1
ATOM 4580 N N . LEU A 1 583 ? -0.654 4.524 -1.219 1.00 96.81 583 LEU A N 1
ATOM 4581 C CA . LEU A 1 583 ? -1.885 3.745 -1.112 1.00 96.81 583 LEU A CA 1
ATOM 4582 C C . LEU A 1 583 ? -3.100 4.644 -0.859 1.00 96.81 583 LEU A C 1
ATOM 4584 O O . LEU A 1 583 ? -4.095 4.525 -1.569 1.00 96.81 583 LEU A O 1
ATOM 4588 N N . ALA A 1 584 ? -3.006 5.576 0.093 1.00 96.19 584 ALA A N 1
ATOM 4589 C CA . ALA A 1 584 ? -4.095 6.501 0.405 1.00 96.19 584 ALA A CA 1
ATOM 4590 C C . ALA A 1 584 ? -4.396 7.476 -0.746 1.00 96.19 584 ALA A C 1
ATOM 4592 O O . ALA A 1 584 ? -5.552 7.842 -0.953 1.00 96.19 584 ALA A O 1
ATOM 4593 N N . PHE A 1 585 ? -3.375 7.889 -1.499 1.00 95.44 585 PHE A N 1
ATOM 4594 C CA . PHE A 1 585 ? -3.501 8.877 -2.569 1.00 95.44 585 PHE A CA 1
ATOM 4595 C C . PHE A 1 585 ? -3.920 8.274 -3.916 1.00 95.44 585 PHE A C 1
ATOM 4597 O O . PHE A 1 585 ? -4.683 8.882 -4.664 1.00 95.44 585 PHE A O 1
ATOM 4604 N N . CYS A 1 586 ? -3.412 7.088 -4.263 1.00 93.81 586 CYS A N 1
ATOM 4605 C CA . CYS A 1 586 ? -3.614 6.500 -5.589 1.00 93.81 586 CYS A CA 1
ATOM 4606 C C . CYS A 1 586 ? -4.837 5.581 -5.685 1.00 93.81 586 CYS A C 1
ATOM 4608 O O . CYS A 1 586 ? -5.219 5.244 -6.802 1.00 93.81 586 CYS A O 1
ATOM 4610 N N . ILE A 1 587 ? -5.424 5.153 -4.562 1.00 93.25 587 ILE A N 1
ATOM 4611 C CA . ILE A 1 587 ? -6.605 4.276 -4.519 1.00 93.25 587 ILE A CA 1
ATOM 4612 C C . ILE A 1 587 ? -7.838 5.139 -4.184 1.00 93.25 587 ILE A C 1
ATOM 4614 O O . ILE A 1 587 ? -8.109 5.389 -3.008 1.00 93.25 587 ILE A O 1
ATOM 4618 N N . PRO A 1 588 ? -8.615 5.611 -5.179 1.00 88.56 588 PRO A N 1
ATOM 4619 C CA . PRO A 1 588 ? -9.716 6.558 -4.943 1.00 88.56 588 PRO A CA 1
ATOM 4620 C C . PRO A 1 588 ? -10.876 5.957 -4.125 1.00 88.56 588 PRO A C 1
ATOM 4622 O O . PRO A 1 588 ? -11.601 6.664 -3.412 1.00 88.56 588 PRO A O 1
ATOM 4625 N N . SER A 1 589 ? -11.051 4.638 -4.210 1.00 92.06 589 SER A N 1
ATOM 4626 C CA . SER A 1 589 ? -12.052 3.851 -3.487 1.00 92.06 589 SER A CA 1
ATOM 4627 C C . SER A 1 589 ? -11.682 3.581 -2.028 1.00 92.06 589 SER A C 1
ATOM 4629 O O . SER A 1 589 ? -12.559 3.187 -1.265 1.00 92.06 589 SER A O 1
ATOM 4631 N N . LEU A 1 590 ? -10.438 3.828 -1.604 1.00 95.62 590 LEU A N 1
ATOM 4632 C CA . LEU A 1 590 ? -9.996 3.465 -0.263 1.00 95.62 590 LEU A CA 1
ATOM 4633 C C . LEU A 1 590 ? -10.701 4.314 0.798 1.00 95.62 590 LEU A C 1
ATOM 4635 O O . LEU A 1 590 ? -10.708 5.543 0.723 1.00 95.62 590 LEU A O 1
ATOM 4639 N N . ARG A 1 591 ? -11.305 3.650 1.782 1.00 95.62 591 ARG A N 1
ATOM 4640 C CA . ARG A 1 591 ? -11.996 4.267 2.923 1.00 95.62 591 ARG A CA 1
ATOM 4641 C C . ARG A 1 591 ? -11.363 3.908 4.260 1.00 95.62 591 ARG A C 1
ATOM 4643 O O . ARG A 1 591 ? -11.390 4.727 5.173 1.00 95.62 591 ARG A O 1
ATOM 4650 N N . GLN A 1 592 ? -10.787 2.710 4.373 1.00 97.06 592 GLN A N 1
ATOM 4651 C CA . GLN A 1 592 ? -10.239 2.202 5.630 1.00 97.06 592 GLN A CA 1
ATOM 4652 C C . GLN A 1 592 ? -8.849 1.592 5.471 1.00 97.06 592 GLN A C 1
ATOM 4654 O O . GLN A 1 592 ? -8.615 0.794 4.561 1.00 97.06 592 GLN A O 1
ATOM 4659 N N . MET A 1 593 ? -7.975 1.894 6.432 1.00 98.12 593 MET A N 1
ATOM 4660 C CA . MET A 1 593 ? -6.735 1.160 6.670 1.00 98.12 593 MET A CA 1
ATOM 4661 C C . MET A 1 593 ? -6.708 0.614 8.103 1.00 98.12 593 MET A C 1
ATOM 4663 O O . MET A 1 593 ? -6.849 1.365 9.069 1.00 98.12 593 MET A O 1
ATOM 4667 N N . ASP A 1 594 ? -6.522 -0.701 8.226 1.00 98.06 594 ASP A N 1
ATOM 4668 C CA . ASP A 1 594 ? -6.376 -1.411 9.497 1.00 98.06 594 ASP A CA 1
ATOM 4669 C C . ASP A 1 594 ? -4.914 -1.823 9.722 1.00 98.06 594 ASP A C 1
ATOM 4671 O O . ASP A 1 594 ? -4.378 -2.680 9.013 1.00 98.06 594 ASP A O 1
ATOM 4675 N N . PHE A 1 595 ? -4.281 -1.216 10.727 1.00 98.25 595 PHE A N 1
ATOM 4676 C CA . PHE A 1 595 ? -2.916 -1.489 11.176 1.00 98.25 595 PHE A CA 1
ATOM 4677 C C . PHE A 1 595 ? -2.865 -2.231 12.516 1.00 98.25 595 PHE A C 1
ATOM 4679 O O . PHE A 1 595 ? -1.798 -2.299 13.124 1.00 98.25 595 PHE A O 1
ATOM 4686 N N . THR A 1 596 ? -3.976 -2.807 12.982 1.00 97.44 596 THR A N 1
ATOM 4687 C CA . THR A 1 596 ? -4.059 -3.517 14.268 1.00 97.44 596 THR A CA 1
ATOM 4688 C C . THR A 1 596 ? -2.873 -4.469 14.467 1.00 97.44 596 THR A C 1
ATOM 4690 O O . THR A 1 596 ? -2.626 -5.352 13.641 1.00 97.44 596 THR A O 1
ATOM 4693 N N . ASP A 1 597 ? -2.114 -4.275 15.546 1.00 95.56 597 ASP A N 1
ATOM 4694 C CA . ASP A 1 597 ? -0.926 -5.057 15.914 1.00 95.56 597 ASP A CA 1
ATOM 4695 C C . ASP A 1 597 ? 0.147 -5.178 14.799 1.00 95.56 597 ASP A C 1
ATOM 4697 O O . ASP A 1 597 ? 0.910 -6.146 14.757 1.00 95.56 597 ASP A O 1
ATOM 4701 N N . SER A 1 598 ? 0.232 -4.209 13.876 1.00 96.38 598 SER A N 1
ATOM 4702 C CA . SER A 1 598 ? 1.162 -4.256 12.727 1.00 96.38 598 SER A CA 1
ATOM 4703 C C . SER A 1 598 ? 2.532 -3.640 13.023 1.00 96.38 598 SER A C 1
ATOM 4705 O O . SER A 1 598 ? 3.531 -3.976 12.382 1.00 96.38 598 SER A O 1
ATOM 4707 N N . LEU A 1 599 ? 2.623 -2.756 14.018 1.00 93.38 599 LEU A N 1
ATOM 4708 C CA . LEU A 1 599 ? 3.872 -2.109 14.445 1.00 93.38 599 LEU A CA 1
ATOM 4709 C C . LEU A 1 599 ? 4.167 -2.350 15.940 1.00 93.38 599 LEU A C 1
ATOM 4711 O O . LEU A 1 599 ? 4.395 -1.395 16.686 1.00 93.38 599 LEU A O 1
ATOM 4715 N N . PRO A 1 600 ? 4.176 -3.614 16.416 1.00 84.44 600 PRO A N 1
ATOM 4716 C CA . PRO A 1 600 ? 4.435 -3.896 17.819 1.00 84.44 600 PRO A CA 1
ATOM 4717 C C . PRO A 1 600 ? 5.922 -3.710 18.141 1.00 84.44 600 PRO A C 1
ATOM 4719 O O . PRO A 1 600 ? 6.790 -4.057 17.338 1.00 84.44 600 PRO A O 1
ATOM 4722 N N . ASN A 1 601 ? 6.221 -3.254 19.361 1.00 76.69 601 ASN A N 1
ATOM 4723 C CA . ASN A 1 601 ? 7.571 -3.278 19.943 1.00 76.69 601 ASN A CA 1
ATOM 4724 C C . ASN A 1 601 ? 8.652 -2.620 19.063 1.00 76.69 601 ASN A C 1
ATOM 4726 O O . ASN A 1 601 ? 9.723 -3.195 18.848 1.00 76.69 601 ASN A O 1
ATOM 4730 N N . LEU A 1 602 ? 8.369 -1.421 18.542 1.00 83.44 602 LEU A N 1
ATOM 4731 C CA . LEU A 1 602 ? 9.363 -0.625 17.821 1.00 83.44 602 LEU A CA 1
ATOM 4732 C C . LEU A 1 602 ? 10.637 -0.433 18.674 1.00 83.44 602 LEU A C 1
ATOM 4734 O O . LEU A 1 602 ? 10.540 -0.356 19.903 1.00 83.44 602 LEU A O 1
ATOM 4738 N N . PRO A 1 603 ? 11.836 -0.372 18.056 1.00 76.44 603 PRO A N 1
ATOM 4739 C CA . PRO A 1 603 ? 13.093 -0.257 18.789 1.00 76.44 603 PRO A CA 1
ATOM 4740 C C . PRO A 1 603 ? 13.076 0.907 19.786 1.00 76.44 603 PRO A C 1
ATOM 4742 O O . PRO A 1 603 ? 12.693 2.022 19.436 1.00 76.44 603 PRO A O 1
ATOM 4745 N N . SER A 1 604 ? 13.519 0.646 21.021 1.00 66.00 604 SER A N 1
ATOM 4746 C CA . SER A 1 604 ? 13.559 1.650 22.088 1.00 66.00 604 SER A CA 1
ATOM 4747 C C . SER A 1 604 ? 14.565 2.751 21.749 1.00 66.00 604 SER A C 1
ATOM 4749 O O . SER A 1 604 ? 15.773 2.586 21.916 1.00 66.00 604 SER A O 1
ATOM 4751 N N . LEU A 1 605 ? 14.055 3.882 21.278 1.00 70.44 605 LEU A N 1
ATOM 4752 C CA . LEU A 1 605 ? 14.772 5.148 21.164 1.00 70.44 605 LEU A CA 1
ATOM 4753 C C . LEU A 1 605 ? 14.620 5.948 22.478 1.00 70.44 605 LEU A C 1
ATOM 4755 O O . LEU A 1 605 ? 13.771 5.604 23.302 1.00 70.44 605 LEU A O 1
ATOM 4759 N N . PRO A 1 606 ? 15.428 7.002 22.718 1.00 67.38 606 PRO A N 1
ATOM 4760 C CA . PRO A 1 606 ? 15.273 7.870 23.896 1.00 67.38 606 PRO A CA 1
ATOM 4761 C C . PRO A 1 606 ? 13.894 8.548 23.977 1.00 67.38 606 PRO A C 1
ATOM 4763 O O . PRO A 1 606 ? 13.465 8.945 25.057 1.00 67.38 606 PRO A O 1
ATOM 4766 N N . HIS A 1 607 ? 13.192 8.640 22.847 1.00 72.31 607 HIS A N 1
ATOM 4767 C CA . HIS A 1 607 ? 11.795 9.044 22.757 1.00 72.31 607 HIS A CA 1
ATOM 4768 C C . HIS A 1 607 ? 10.967 7.914 22.144 1.00 72.31 607 HIS A C 1
ATOM 4770 O O . HIS A 1 607 ? 11.492 7.095 21.385 1.00 72.31 607 HIS A O 1
ATOM 4776 N N . LYS A 1 608 ? 9.670 7.880 22.474 1.00 78.38 608 LYS A N 1
ATOM 4777 C CA . LYS A 1 608 ? 8.719 6.925 21.900 1.00 78.38 608 LYS A CA 1
ATOM 4778 C C . LYS A 1 608 ? 8.719 7.080 20.367 1.00 78.38 608 LYS A C 1
ATOM 4780 O O . LYS A 1 608 ? 8.497 8.196 19.899 1.00 78.38 608 LYS A O 1
ATOM 4785 N N . PRO A 1 609 ? 9.034 6.018 19.604 1.00 86.44 609 PRO A N 1
ATOM 4786 C CA . PRO A 1 609 ? 9.162 6.105 18.153 1.00 86.44 609 PRO A CA 1
ATOM 4787 C C . PRO A 1 609 ? 7.810 6.348 17.482 1.00 86.44 609 PRO A C 1
ATOM 4789 O O . PRO A 1 609 ? 6.813 5.762 17.895 1.00 86.44 609 PRO A O 1
ATOM 4792 N N . ASP A 1 610 ? 7.809 7.147 16.416 1.00 90.88 610 ASP A N 1
ATOM 4793 C CA . ASP A 1 610 ? 6.617 7.352 15.590 1.00 90.88 610 ASP A CA 1
ATOM 4794 C C . ASP A 1 610 ? 6.334 6.127 14.701 1.00 90.88 610 ASP A C 1
ATOM 4796 O O . ASP A 1 610 ? 7.264 5.484 14.196 1.00 90.88 610 ASP A O 1
ATOM 4800 N N . VAL A 1 611 ? 5.058 5.819 14.455 1.00 92.19 611 VAL A N 1
ATOM 4801 C CA . VAL A 1 611 ? 4.607 4.683 13.631 1.00 92.19 611 VAL A CA 1
ATOM 4802 C C . VAL A 1 611 ? 4.780 4.929 12.132 1.00 92.19 611 VAL A C 1
ATOM 4804 O O . VAL A 1 611 ? 4.833 3.974 11.362 1.00 92.19 611 VAL A O 1
ATOM 4807 N N . GLN A 1 612 ? 4.918 6.192 11.709 1.00 92.81 612 GLN A N 1
ATOM 4808 C CA . GLN A 1 612 ? 5.167 6.614 10.316 1.00 92.81 612 GLN A CA 1
ATOM 4809 C C . GLN A 1 612 ? 4.024 6.312 9.326 1.00 92.81 612 GLN A C 1
ATOM 4811 O O . GLN A 1 612 ? 4.190 6.525 8.127 1.00 92.81 612 GLN A O 1
ATOM 4816 N N . VAL A 1 613 ? 2.863 5.849 9.803 1.00 95.94 613 VAL A N 1
ATOM 4817 C CA . VAL A 1 613 ? 1.679 5.558 8.969 1.00 95.94 613 VAL A CA 1
ATOM 4818 C C . VAL A 1 613 ? 0.584 6.621 9.086 1.00 95.94 613 VAL A C 1
ATOM 4820 O O . VAL A 1 613 ? -0.190 6.796 8.152 1.00 95.94 613 VAL A O 1
ATOM 4823 N N . LEU A 1 614 ? 0.532 7.364 10.198 1.00 95.19 614 LEU A N 1
ATOM 4824 C CA . LEU A 1 614 ? -0.574 8.276 10.496 1.00 95.19 614 LEU A CA 1
ATOM 4825 C C . LEU A 1 614 ? -0.485 9.595 9.712 1.00 95.19 614 LEU A C 1
ATOM 4827 O O . LEU A 1 614 ? -1.398 9.930 8.959 1.00 95.19 614 LEU A O 1
ATOM 4831 N N . ALA A 1 615 ? 0.633 10.318 9.837 1.00 94.56 615 ALA A N 1
ATOM 4832 C CA . ALA A 1 615 ? 0.826 11.613 9.178 1.00 94.56 615 ALA A CA 1
ATOM 4833 C C . ALA A 1 615 ? 0.617 11.585 7.644 1.00 94.56 615 ALA A C 1
ATOM 4835 O O . ALA A 1 615 ? -0.048 12.485 7.131 1.00 94.56 615 ALA A O 1
ATOM 4836 N N . PRO A 1 616 ? 1.094 10.566 6.892 1.00 95.12 616 PRO A N 1
ATOM 4837 C CA . PRO A 1 616 ? 0.813 10.447 5.459 1.00 95.12 616 PRO A CA 1
ATOM 4838 C C . PRO A 1 616 ? -0.678 10.456 5.103 1.00 95.12 616 PRO A C 1
ATOM 4840 O O . PRO A 1 616 ? -1.063 11.059 4.106 1.00 95.12 616 PRO A O 1
ATOM 4843 N N . ILE A 1 617 ? -1.516 9.806 5.916 1.00 96.31 617 ILE A N 1
ATOM 4844 C CA . ILE A 1 617 ? -2.961 9.715 5.676 1.00 96.31 617 ILE A CA 1
ATOM 4845 C C . ILE A 1 617 ? -3.632 11.037 6.050 1.00 96.31 617 ILE A C 1
ATOM 4847 O O . ILE A 1 617 ? -4.385 11.586 5.250 1.00 96.31 617 ILE A O 1
ATOM 4851 N N . LEU A 1 618 ? -3.325 11.578 7.234 1.00 94.56 618 LEU A N 1
ATOM 4852 C CA . LEU A 1 618 ? -3.951 12.805 7.737 1.00 94.56 618 LEU A CA 1
ATOM 4853 C C . LEU A 1 618 ? -3.647 14.026 6.862 1.00 94.56 618 LEU A C 1
ATOM 4855 O O . LEU A 1 618 ? -4.546 14.815 6.592 1.00 94.56 618 LEU A O 1
ATOM 4859 N N . ASN A 1 619 ? -2.418 14.151 6.352 1.00 92.62 619 ASN A N 1
ATOM 4860 C CA . ASN A 1 619 ? -2.043 15.253 5.460 1.00 92.62 619 ASN A CA 1
ATOM 4861 C C . ASN A 1 619 ? -2.849 15.238 4.152 1.00 92.62 619 ASN A C 1
ATOM 4863 O O . ASN A 1 619 ? -3.261 16.286 3.651 1.00 92.62 619 ASN A O 1
ATOM 4867 N N . LEU A 1 620 ? -3.086 14.046 3.594 1.00 93.12 620 LEU A N 1
ATOM 4868 C CA . LEU A 1 620 ? -3.923 13.877 2.407 1.00 93.12 620 LEU A CA 1
ATOM 4869 C C . LEU A 1 620 ? -5.397 14.132 2.722 1.00 93.12 620 LEU A C 1
ATOM 4871 O O . LEU A 1 620 ? -6.085 14.758 1.918 1.00 93.12 620 LEU A O 1
ATOM 4875 N N . LEU A 1 621 ? -5.869 13.658 3.878 1.00 92.06 621 LEU A N 1
ATOM 4876 C CA . LEU A 1 621 ? -7.260 13.792 4.297 1.00 92.06 621 LEU A CA 1
ATOM 4877 C C . LEU A 1 621 ? -7.624 15.260 4.540 1.00 92.06 621 LEU A C 1
ATOM 4879 O O . LEU A 1 621 ? -8.600 15.735 3.968 1.00 92.06 621 LEU A O 1
ATOM 4883 N N . GLY A 1 622 ? -6.786 15.999 5.275 1.00 89.12 622 GLY A N 1
ATOM 4884 C CA . GLY A 1 622 ? -6.953 17.440 5.509 1.00 89.12 622 GLY A CA 1
ATOM 4885 C C . GLY A 1 622 ? -6.870 18.284 4.233 1.00 89.12 622 GLY A C 1
ATOM 4886 O O . GLY A 1 622 ? -7.385 19.394 4.189 1.00 89.12 622 GLY A O 1
ATOM 4887 N N . SER A 1 623 ? -6.284 17.738 3.162 1.00 88.62 623 SER A N 1
ATOM 4888 C CA . SER A 1 623 ? -6.234 18.377 1.839 1.00 88.62 623 SER A CA 1
ATOM 4889 C C . SER A 1 623 ? -7.350 17.914 0.889 1.00 88.62 623 SER A C 1
ATOM 4891 O O . SER A 1 623 ? -7.350 18.301 -0.278 1.00 88.62 623 SER A O 1
ATOM 4893 N N . GLY A 1 624 ? -8.261 17.037 1.332 1.00 89.25 624 GLY A N 1
ATOM 4894 C CA . GLY A 1 624 ? -9.319 16.465 0.488 1.00 89.25 624 GLY A CA 1
ATOM 4895 C C . GLY A 1 624 ? -8.810 15.560 -0.647 1.00 89.25 624 GLY A C 1
ATOM 4896 O O . GLY A 1 624 ? -9.517 15.338 -1.626 1.00 89.25 624 GLY A O 1
ATOM 4897 N N . LEU A 1 625 ? -7.579 15.045 -0.545 1.00 91.06 625 LEU A N 1
ATOM 4898 C CA . LEU A 1 625 ? -6.920 14.239 -1.585 1.00 91.06 625 LEU A CA 1
ATOM 4899 C C . LEU A 1 625 ? -7.062 12.725 -1.376 1.00 91.06 625 LEU A C 1
ATOM 4901 O O . LEU A 1 625 ? -6.592 11.941 -2.201 1.00 91.06 625 LEU A O 1
ATOM 4905 N N . THR A 1 626 ? -7.686 12.301 -0.278 1.00 92.56 626 THR A N 1
ATOM 4906 C CA . THR A 1 626 ? -8.014 10.900 -0.006 1.00 92.56 626 THR A CA 1
ATOM 4907 C C . THR A 1 626 ? -9.369 10.792 0.678 1.00 92.56 626 THR A C 1
ATOM 4909 O O . THR A 1 626 ? -9.791 11.689 1.402 1.00 92.56 626 THR A O 1
ATOM 4912 N N . ASN A 1 627 ? -10.027 9.652 0.482 1.00 92.38 627 ASN A N 1
ATOM 4913 C CA . ASN A 1 627 ? -11.241 9.276 1.200 1.00 92.38 627 ASN A CA 1
ATOM 4914 C C . ASN A 1 627 ? -10.954 8.312 2.365 1.00 92.38 627 ASN A C 1
ATOM 4916 O O . ASN A 1 627 ? -11.887 7.795 2.980 1.00 92.38 627 ASN A O 1
ATOM 4920 N N . CYS A 1 628 ? -9.677 8.030 2.651 1.00 95.62 628 CYS A N 1
ATOM 4921 C CA . CYS A 1 628 ? -9.255 7.135 3.721 1.00 95.62 628 CYS A CA 1
ATOM 4922 C C . CYS A 1 628 ? -9.412 7.812 5.093 1.00 95.62 628 CYS A C 1
ATOM 4924 O O . CYS A 1 628 ? -8.444 8.279 5.689 1.00 95.62 628 CYS A O 1
ATOM 4926 N N . ASN A 1 629 ? -10.646 7.865 5.591 1.00 94.69 629 ASN A N 1
ATOM 4927 C CA . ASN A 1 629 ? -11.025 8.530 6.840 1.00 94.69 629 ASN A CA 1
ATOM 4928 C C . ASN A 1 629 ? -11.346 7.553 7.986 1.00 94.69 629 ASN A C 1
ATOM 4930 O O . ASN A 1 629 ? -11.912 7.947 9.008 1.00 94.69 629 ASN A O 1
ATOM 4934 N N . ARG A 1 630 ? -10.994 6.273 7.830 1.00 96.69 630 ARG A N 1
ATOM 4935 C CA . ARG A 1 630 ? -11.122 5.243 8.867 1.00 96.69 630 ARG A CA 1
ATOM 4936 C C . ARG A 1 630 ? -9.756 4.632 9.149 1.00 96.69 630 ARG A C 1
ATOM 4938 O O . ARG A 1 630 ? -9.235 3.877 8.329 1.00 96.69 630 ARG A O 1
ATOM 4945 N N . ILE A 1 631 ? -9.175 4.973 10.295 1.00 97.62 631 ILE A N 1
ATOM 4946 C CA . ILE A 1 631 ? -7.803 4.605 10.650 1.00 97.62 631 ILE A CA 1
ATOM 4947 C C . ILE A 1 631 ? -7.837 3.778 11.935 1.00 97.62 631 ILE A C 1
ATOM 4949 O O . ILE A 1 631 ? -8.248 4.276 12.985 1.00 97.62 631 ILE A O 1
ATOM 4953 N N . LEU A 1 632 ? -7.413 2.514 11.847 1.00 98.06 632 LEU A N 1
ATOM 4954 C CA . LEU A 1 632 ? -7.356 1.608 12.997 1.00 98.06 632 LEU A CA 1
ATOM 4955 C C . LEU A 1 632 ? -5.899 1.315 13.360 1.00 98.06 632 LEU A C 1
ATOM 4957 O O . LEU A 1 632 ? -5.148 0.782 12.545 1.00 98.06 632 LEU A O 1
ATOM 4961 N N . LEU A 1 633 ? -5.496 1.680 14.576 1.00 97.56 633 LEU A N 1
ATOM 4962 C CA . LEU A 1 633 ? -4.119 1.619 15.079 1.00 97.56 633 LEU A CA 1
ATOM 4963 C C . LEU A 1 633 ? -3.998 0.792 16.364 1.00 97.56 633 LEU A C 1
ATOM 4965 O O . LEU A 1 633 ? -2.959 0.856 17.018 1.00 97.56 633 LEU A O 1
ATOM 4969 N N . HIS A 1 634 ? -5.013 -0.004 16.714 1.00 96.38 634 HIS A N 1
ATOM 4970 C CA . HIS A 1 634 ? -5.017 -0.857 17.904 1.00 96.38 634 HIS A CA 1
ATOM 4971 C C . HIS A 1 634 ? -3.664 -1.546 18.132 1.00 96.38 634 HIS A C 1
ATOM 4973 O O . HIS A 1 634 ? -3.147 -2.240 17.252 1.00 96.38 634 HIS A O 1
ATOM 4979 N N . GLY A 1 635 ? -3.079 -1.358 19.314 1.00 94.88 635 GLY A N 1
ATOM 4980 C CA . GLY A 1 635 ? -1.812 -1.997 19.682 1.00 94.88 635 GLY A CA 1
ATOM 4981 C C . GLY A 1 635 ? -0.554 -1.423 19.009 1.00 94.88 635 GLY A C 1
ATOM 4982 O O . GLY A 1 635 ? 0.524 -1.998 19.168 1.00 94.88 635 GLY A O 1
ATOM 4983 N N . CYS A 1 636 ? -0.646 -0.305 18.276 1.00 95.00 636 CYS A N 1
ATOM 4984 C CA . CYS A 1 636 ? 0.504 0.393 17.690 1.00 95.00 636 CYS A CA 1
ATOM 4985 C C . CYS A 1 636 ? 0.934 1.578 18.577 1.00 95.00 636 CYS A C 1
ATOM 4987 O O . CYS A 1 636 ? 0.197 2.555 18.689 1.00 95.00 636 CYS A O 1
ATOM 4989 N N . PRO A 1 637 ? 2.123 1.556 19.211 1.00 93.19 637 PRO A N 1
ATOM 4990 C CA . PRO A 1 637 ? 2.540 2.640 20.098 1.00 93.19 637 PRO A CA 1
ATOM 4991 C C . PRO A 1 637 ? 2.764 3.961 19.342 1.00 93.19 637 PRO A C 1
ATOM 4993 O O . PRO A 1 637 ? 3.692 4.043 18.548 1.00 93.19 637 PRO A O 1
ATOM 4996 N N . LEU A 1 638 ? 1.970 4.999 19.629 1.00 94.25 638 LEU A N 1
ATOM 4997 C CA . LEU A 1 638 ? 2.054 6.299 18.936 1.00 94.25 638 LEU A CA 1
ATOM 4998 C C . LEU A 1 638 ? 3.101 7.237 19.545 1.00 94.25 638 LEU A C 1
ATOM 5000 O O . LEU A 1 638 ? 3.013 7.556 20.730 1.00 94.25 638 LEU A O 1
ATOM 5004 N N . GLY A 1 639 ? 4.074 7.684 18.756 1.00 92.44 639 GLY A N 1
ATOM 5005 C CA . GLY A 1 639 ? 5.097 8.631 19.199 1.00 92.44 639 GLY A CA 1
ATOM 5006 C C . GLY A 1 639 ? 4.591 10.076 19.290 1.00 92.44 639 GLY A C 1
ATOM 5007 O O . GLY A 1 639 ? 3.452 10.389 18.939 1.00 92.44 639 GLY A O 1
ATOM 5008 N N . LEU A 1 640 ? 5.452 10.983 19.766 1.00 92.31 640 LEU A N 1
ATOM 5009 C CA . LEU A 1 640 ? 5.107 12.406 19.904 1.00 92.31 640 LEU A CA 1
ATOM 5010 C C . LEU A 1 640 ? 4.777 13.061 18.554 1.00 92.31 640 LEU A C 1
ATOM 5012 O O . LEU A 1 640 ? 3.915 13.935 18.501 1.00 92.31 640 LEU A O 1
ATOM 5016 N N . GLY A 1 641 ? 5.447 12.650 17.473 1.00 92.62 641 GLY A N 1
ATOM 5017 C CA . GLY A 1 641 ? 5.189 13.156 16.128 1.00 92.62 641 GLY A CA 1
ATOM 5018 C C . GLY A 1 641 ? 3.849 12.670 15.578 1.00 92.62 641 GLY A C 1
ATOM 5019 O O . GLY A 1 641 ? 3.134 13.445 14.939 1.00 92.62 641 GLY A O 1
ATOM 5020 N N . ASP A 1 642 ? 3.462 11.426 15.878 1.00 95.12 642 ASP A N 1
ATOM 5021 C CA . ASP A 1 642 ? 2.136 10.905 15.522 1.00 95.12 642 ASP A CA 1
ATOM 5022 C C . ASP A 1 642 ? 1.024 11.664 16.255 1.00 95.12 642 ASP A C 1
ATOM 5024 O O . ASP A 1 642 ? 0.062 12.104 15.625 1.00 95.12 642 ASP A O 1
ATOM 5028 N N . VAL A 1 643 ? 1.176 11.868 17.571 1.00 95.81 643 VAL A N 1
ATOM 5029 C CA . VAL A 1 643 ? 0.217 12.634 18.383 1.00 95.81 643 VAL A CA 1
ATOM 5030 C C . VAL A 1 643 ? 0.118 14.070 17.872 1.00 95.81 643 VAL A C 1
ATOM 5032 O O . VAL A 1 643 ? -0.985 14.558 17.651 1.00 95.81 643 VAL A O 1
ATOM 5035 N N . ALA A 1 644 ? 1.245 14.735 17.606 1.00 94.81 644 ALA A N 1
ATOM 5036 C CA . ALA A 1 644 ? 1.249 16.089 17.055 1.00 94.81 644 ALA A CA 1
ATOM 5037 C C . ALA A 1 644 ? 0.555 16.171 15.684 1.00 94.81 644 ALA A C 1
ATOM 5039 O O . ALA A 1 644 ? -0.188 17.116 15.434 1.00 94.81 644 ALA A O 1
ATOM 5040 N N . SER A 1 645 ? 0.752 15.172 14.817 1.00 94.00 645 SER A N 1
ATOM 5041 C CA . SER A 1 645 ? 0.088 15.106 13.507 1.00 94.00 645 SER A CA 1
ATOM 5042 C C . SER A 1 645 ? -1.424 14.932 13.649 1.00 94.00 645 SER A C 1
ATOM 5044 O O . SER A 1 645 ? -2.188 15.582 12.939 1.00 94.00 645 SER A O 1
ATOM 5046 N N . LEU A 1 646 ? -1.861 14.090 14.592 1.00 94.81 646 LEU A N 1
ATOM 5047 C CA . LEU A 1 646 ? -3.276 13.904 14.902 1.00 94.81 646 LEU A CA 1
ATOM 5048 C C . LEU A 1 646 ? -3.908 15.191 15.435 1.00 94.81 646 LEU A C 1
ATOM 5050 O O . LEU A 1 646 ? -4.947 15.602 14.932 1.00 94.81 646 LEU A O 1
ATOM 5054 N N . LEU A 1 647 ? -3.266 15.851 16.401 1.00 93.62 647 LEU A N 1
ATOM 5055 C CA . LEU A 1 647 ? -3.738 17.123 16.952 1.00 93.62 647 LEU A CA 1
ATOM 5056 C C . LEU A 1 647 ? -3.807 18.205 15.875 1.00 93.62 647 LEU A C 1
ATOM 5058 O O . LEU A 1 647 ? -4.819 18.881 15.758 1.00 93.62 647 LEU A O 1
ATOM 5062 N N . SER A 1 648 ? -2.773 18.322 15.038 1.00 91.00 648 SER A N 1
ATOM 5063 C CA . SER A 1 648 ? -2.753 19.299 13.948 1.00 91.00 648 SER A CA 1
ATOM 5064 C C . SER A 1 648 ? -3.887 19.099 12.949 1.00 91.00 648 SER A C 1
ATOM 5066 O O . SER A 1 648 ? -4.295 20.081 12.344 1.00 91.00 648 SER A O 1
ATOM 5068 N N . PHE A 1 649 ? -4.352 17.864 12.740 1.00 90.75 649 PHE A N 1
ATOM 5069 C CA . PHE A 1 649 ? -5.496 17.564 11.881 1.00 90.75 649 PHE A CA 1
ATOM 5070 C C . PHE A 1 649 ? -6.828 17.824 12.598 1.00 90.75 649 PHE A C 1
ATOM 5072 O O . PHE A 1 649 ? -7.722 18.443 12.033 1.00 90.75 649 PHE A O 1
ATOM 5079 N N . LEU A 1 650 ? -6.962 17.376 13.849 1.00 88.25 650 LEU A N 1
ATOM 5080 C CA . LEU A 1 650 ? -8.197 17.525 14.624 1.00 88.25 650 LEU A CA 1
ATOM 5081 C C . LEU A 1 650 ? -8.499 18.987 14.985 1.00 88.25 650 LEU A C 1
ATOM 5083 O O . LEU A 1 650 ? -9.662 19.371 15.015 1.00 88.25 650 LEU A O 1
ATOM 5087 N N . SER A 1 651 ? -7.463 19.792 15.222 1.00 83.88 651 SER A N 1
ATOM 5088 C CA . SER A 1 651 ? -7.558 21.218 15.555 1.00 83.88 651 SER A CA 1
ATOM 5089 C C . SER A 1 651 ? -7.577 22.137 14.329 1.00 83.88 651 SER A C 1
ATOM 5091 O O . SER A 1 651 ? -7.357 23.337 14.483 1.00 83.88 651 SER A O 1
ATOM 5093 N N . GLN A 1 652 ? -7.799 21.611 13.116 1.00 71.31 652 GLN A N 1
ATOM 5094 C CA . GLN A 1 652 ? -8.108 22.450 11.952 1.00 71.31 652 GLN A CA 1
ATOM 5095 C C . GLN A 1 652 ? -9.522 23.024 12.113 1.00 71.31 652 GLN A C 1
ATOM 5097 O O . GLN A 1 652 ? -10.473 22.564 11.486 1.00 71.31 652 GLN A O 1
ATOM 5102 N N . ASP A 1 653 ? -9.640 24.002 13.005 1.00 53.59 653 ASP A N 1
ATOM 5103 C CA . ASP A 1 653 ? -10.774 24.906 13.103 1.00 53.59 653 ASP A CA 1
ATOM 5104 C C . ASP A 1 653 ? -10.524 26.049 12.108 1.00 53.59 653 ASP A C 1
ATOM 5106 O O . ASP A 1 653 ? -9.479 26.697 12.149 1.00 53.59 653 ASP A O 1
ATOM 5110 N N . ASP A 1 654 ? -11.466 26.248 11.186 1.00 47.34 654 ASP A N 1
ATOM 5111 C CA . ASP A 1 654 ? -11.520 27.362 10.233 1.00 47.34 654 ASP A CA 1
ATOM 5112 C C . ASP A 1 654 ? -10.328 27.473 9.260 1.00 47.34 654 ASP A C 1
ATOM 5114 O O . ASP A 1 654 ? -9.426 28.304 9.393 1.00 47.34 654 ASP A O 1
ATOM 5118 N N . LEU A 1 655 ? -10.376 26.677 8.183 1.00 46.12 655 LEU A N 1
ATOM 5119 C CA . LEU A 1 655 ? -9.747 27.111 6.934 1.00 46.12 655 LEU A CA 1
ATOM 5120 C C . LEU A 1 655 ? -10.357 28.464 6.537 1.00 46.12 655 LEU A C 1
ATOM 5122 O O . LEU A 1 655 ? -11.576 28.626 6.569 1.00 46.12 655 LEU A O 1
ATOM 5126 N N . GLU A 1 656 ? -9.483 29.409 6.182 1.00 45.94 656 GLU A N 1
ATOM 5127 C CA . GLU A 1 656 ? -9.806 30.736 5.647 1.00 45.94 656 GLU A CA 1
ATOM 5128 C C . GLU A 1 656 ? -10.980 30.678 4.644 1.00 45.94 656 GLU A C 1
ATOM 5130 O O . GLU A 1 656 ? -11.093 29.706 3.894 1.00 45.94 656 GLU A O 1
ATOM 5135 N N . ASP A 1 657 ? -11.810 31.732 4.636 1.00 47.62 657 ASP A N 1
ATOM 5136 C CA . ASP A 1 657 ? -13.124 31.957 3.982 1.00 47.62 657 ASP A CA 1
ATOM 5137 C C . ASP A 1 657 ? -13.389 31.393 2.552 1.00 47.62 657 ASP A C 1
ATOM 5139 O O . ASP A 1 657 ? -14.509 31.510 2.050 1.00 47.62 657 ASP A O 1
ATOM 5143 N N . ASP A 1 658 ? -12.428 30.757 1.879 1.00 49.47 658 ASP A N 1
ATOM 5144 C CA . ASP A 1 658 ? -12.500 30.327 0.477 1.00 49.47 658 ASP A CA 1
ATOM 5145 C C . ASP A 1 658 ? -12.670 28.805 0.245 1.00 49.47 658 ASP A C 1
ATOM 5147 O O . ASP A 1 658 ? -12.945 28.399 -0.890 1.00 49.47 658 ASP A O 1
ATOM 5151 N N . VAL A 1 659 ? -12.569 27.935 1.267 1.00 48.59 659 VAL A N 1
ATOM 5152 C CA . VAL A 1 659 ? -12.850 26.486 1.116 1.00 48.59 659 VAL A CA 1
ATOM 5153 C C . VAL A 1 659 ? -14.071 26.087 1.951 1.00 48.59 659 VAL A C 1
ATOM 5155 O O . VAL A 1 659 ? -13.979 26.026 3.174 1.00 48.59 659 VAL A O 1
ATOM 5158 N N . PRO A 1 660 ? -15.224 25.769 1.330 1.00 45.22 660 PRO A N 1
ATOM 5159 C CA . PRO A 1 660 ? -16.405 25.329 2.064 1.00 45.22 660 PRO A CA 1
ATOM 5160 C C . PRO A 1 660 ? -16.085 24.139 2.983 1.00 45.22 660 PRO A C 1
ATOM 5162 O O . PRO A 1 660 ? -15.727 23.063 2.503 1.00 45.22 660 PRO A O 1
ATOM 5165 N N . ILE A 1 661 ? -16.287 24.319 4.293 1.00 47.88 661 ILE A N 1
ATOM 5166 C CA . ILE A 1 661 ? -16.046 23.342 5.380 1.00 47.88 661 ILE A CA 1
ATOM 5167 C C . ILE A 1 661 ? -16.700 21.969 5.108 1.00 47.88 661 ILE A C 1
ATOM 5169 O O . ILE A 1 661 ? -16.239 20.937 5.584 1.00 47.88 661 ILE A O 1
ATOM 5173 N N . HIS A 1 662 ? -17.733 21.919 4.263 1.00 47.84 662 HIS A N 1
ATOM 5174 C CA . HIS A 1 662 ? -18.405 20.688 3.834 1.00 47.84 662 HIS A CA 1
ATOM 5175 C C . HIS A 1 662 ? -17.615 19.812 2.838 1.00 47.84 662 HIS A C 1
ATOM 5177 O O . HIS A 1 662 ? -18.118 18.757 2.450 1.00 47.84 662 HIS A O 1
ATOM 5183 N N . LEU A 1 663 ? -16.428 20.233 2.385 1.00 48.28 663 LEU A N 1
ATOM 5184 C CA . LEU A 1 663 ? -15.642 19.517 1.368 1.00 48.28 663 LEU A CA 1
ATOM 5185 C C . LEU A 1 663 ? -14.455 18.716 1.925 1.00 48.28 663 LEU A C 1
ATOM 5187 O O . LEU A 1 663 ? -13.967 17.834 1.218 1.00 48.28 663 LEU A O 1
ATOM 5191 N N . VAL A 1 664 ? -14.000 18.966 3.159 1.00 57.75 664 VAL A N 1
ATOM 5192 C CA . VAL A 1 664 ? -12.935 18.159 3.784 1.00 57.75 664 VAL A CA 1
ATOM 5193 C C . VAL A 1 664 ? -13.581 16.973 4.510 1.00 57.75 664 VAL A C 1
ATOM 5195 O O . VAL A 1 664 ? -14.395 17.186 5.410 1.00 57.75 664 VAL A O 1
ATOM 5198 N N . PRO A 1 665 ? -13.278 15.712 4.145 1.00 68.06 665 PRO A N 1
ATOM 5199 C CA . PRO A 1 665 ? -13.875 14.569 4.816 1.00 68.06 665 PRO A CA 1
ATOM 5200 C C . PRO A 1 665 ? -13.325 14.460 6.243 1.00 68.06 665 PRO A C 1
ATOM 5202 O O . PRO A 1 665 ? -12.156 14.134 6.442 1.00 68.06 665 PRO A O 1
ATOM 5205 N N . GLY A 1 666 ? -14.180 14.696 7.238 1.00 81.12 666 GLY A N 1
ATOM 5206 C CA . GLY A 1 666 ? -13.845 14.444 8.638 1.00 81.12 666 GLY A CA 1
ATOM 5207 C C . GLY A 1 666 ? -13.525 12.966 8.900 1.00 81.12 666 GLY A C 1
ATOM 5208 O O . GLY A 1 666 ? -13.916 12.064 8.142 1.00 81.12 666 GLY A O 1
ATOM 5209 N N . LEU A 1 667 ? -12.808 12.708 9.994 1.00 91.56 667 LEU A N 1
ATOM 5210 C CA . LEU A 1 667 ? -12.466 11.355 10.424 1.00 91.56 667 LEU A CA 1
ATOM 5211 C C . LEU A 1 667 ? -13.736 10.598 10.847 1.00 91.56 667 LEU A C 1
ATOM 5213 O O . LEU A 1 667 ? -14.535 11.101 11.633 1.00 91.56 667 LEU A O 1
ATOM 5217 N N . GLN A 1 668 ? -13.928 9.382 10.333 1.00 93.94 668 GLN A N 1
ATOM 5218 C CA . GLN A 1 668 ? -15.081 8.530 10.649 1.00 93.94 668 GLN A CA 1
ATOM 5219 C C . GLN A 1 668 ? -14.740 7.402 11.619 1.00 93.94 668 GLN A C 1
ATOM 5221 O O . GLN A 1 668 ? -15.609 6.945 12.358 1.00 93.94 668 GLN A O 1
ATOM 5226 N N . ALA A 1 669 ? -13.499 6.926 11.631 1.00 95.75 669 ALA A N 1
ATOM 5227 C CA . ALA A 1 669 ? -13.067 5.902 12.573 1.00 95.75 669 ALA A CA 1
ATOM 5228 C C . ALA A 1 669 ? -11.692 6.229 13.112 1.00 95.75 669 ALA A C 1
ATOM 5230 O O . ALA A 1 669 ? -10.760 6.426 12.328 1.00 95.75 669 ALA A O 1
ATOM 5231 N N . LEU A 1 670 ? -11.582 6.205 14.433 1.00 96.69 670 LEU A N 1
ATOM 5232 C CA . LEU A 1 670 ? -10.320 6.301 15.133 1.00 96.69 670 LEU A CA 1
ATOM 5233 C C . LEU A 1 670 ? -10.264 5.221 16.205 1.00 96.69 670 LEU A C 1
ATOM 5235 O O . LEU A 1 670 ? -10.951 5.306 17.222 1.00 96.69 670 LEU A O 1
ATOM 5239 N N . ASP A 1 671 ? -9.433 4.214 15.968 1.00 97.75 671 ASP A N 1
ATOM 5240 C CA . ASP A 1 671 ? -9.046 3.254 16.996 1.00 97.75 671 ASP A CA 1
ATOM 5241 C C . ASP A 1 671 ? -7.586 3.505 17.364 1.00 97.75 671 ASP A C 1
ATOM 5243 O O . ASP A 1 671 ? -6.679 3.189 16.598 1.00 97.75 671 ASP A O 1
ATOM 5247 N N . ILE A 1 672 ? -7.381 4.105 18.532 1.00 97.12 672 ILE A N 1
ATOM 5248 C CA . ILE A 1 672 ? -6.075 4.354 19.153 1.00 97.12 672 ILE A CA 1
ATOM 5249 C C . ILE A 1 672 ? -5.982 3.639 20.503 1.00 97.12 672 ILE A C 1
ATOM 5251 O O . ILE A 1 672 ? -5.314 4.091 21.438 1.00 97.12 672 ILE A O 1
ATOM 5255 N N . SER A 1 673 ? -6.669 2.506 20.626 1.00 96.94 673 SER A N 1
ATOM 5256 C CA . SER A 1 673 ? -6.611 1.671 21.817 1.00 96.94 673 SER A CA 1
ATOM 5257 C C . SER A 1 673 ? -5.274 0.937 21.927 1.00 96.94 673 SER A C 1
ATOM 5259 O O . SER A 1 673 ? -4.612 0.629 20.930 1.00 96.94 673 SER A O 1
ATOM 5261 N N . ARG A 1 674 ? -4.823 0.689 23.163 1.00 95.56 674 ARG A N 1
ATOM 5262 C CA . ARG A 1 674 ? -3.519 0.050 23.457 1.00 95.56 674 ARG A CA 1
ATOM 5263 C C . ARG A 1 674 ? -2.330 0.687 22.710 1.00 95.56 674 ARG A C 1
ATOM 5265 O O . ARG A 1 674 ? -1.341 0.019 22.418 1.00 95.56 674 ARG A O 1
ATOM 5272 N N . CYS A 1 675 ? -2.399 1.987 22.433 1.00 95.19 675 CYS A N 1
ATOM 5273 C CA . CYS A 1 675 ? -1.370 2.750 21.721 1.00 95.19 675 CYS A CA 1
ATOM 5274 C C . CYS A 1 675 ? -0.309 3.354 22.662 1.00 95.19 675 CYS A C 1
ATOM 5276 O O . CYS A 1 675 ? 0.492 4.206 22.258 1.00 95.19 675 CYS A O 1
ATOM 5278 N N . SER A 1 676 ? -0.283 2.920 23.928 1.00 93.06 676 SER A N 1
ATOM 5279 C CA . SER A 1 676 ? 0.630 3.386 24.984 1.00 93.06 676 SER A CA 1
ATOM 5280 C C . SER A 1 676 ? 0.605 4.905 25.185 1.00 93.06 676 SER A C 1
ATOM 5282 O O . SER A 1 676 ? 1.652 5.514 25.410 1.00 93.06 676 SER A O 1
ATOM 5284 N N . LEU A 1 677 ? -0.557 5.534 25.012 1.00 94.81 677 LEU A N 1
ATOM 5285 C CA . LEU A 1 677 ? -0.730 6.971 25.226 1.00 94.81 677 LEU A CA 1
ATOM 5286 C C . LEU A 1 677 ? -0.732 7.272 26.729 1.00 94.81 677 LEU A C 1
ATOM 5288 O O . LEU A 1 677 ? -1.353 6.543 27.507 1.00 94.81 677 LEU A O 1
ATOM 5292 N N . CYS A 1 678 ? -0.024 8.316 27.158 1.00 94.38 678 CYS A N 1
ATOM 5293 C CA . CYS A 1 678 ? -0.038 8.797 28.541 1.00 94.38 678 CYS A CA 1
ATOM 5294 C C . CYS A 1 678 ? -1.226 9.740 28.799 1.00 94.38 678 CYS A C 1
ATOM 5296 O O . CYS A 1 678 ? -1.914 10.156 27.870 1.00 94.38 678 CYS A O 1
ATOM 5298 N N . SER A 1 679 ? -1.487 10.095 30.064 1.00 95.00 679 SER A N 1
ATOM 5299 C CA . SER A 1 679 ? -2.677 10.890 30.415 1.00 95.00 679 SER A CA 1
ATOM 5300 C C . SER A 1 679 ? -2.688 12.270 29.752 1.00 95.00 679 SER A C 1
ATOM 5302 O O . SER A 1 679 ? -3.752 12.746 29.375 1.00 95.00 679 SER A O 1
ATOM 5304 N N . GLN A 1 680 ? -1.515 12.886 29.562 1.00 94.62 680 GLN A N 1
ATOM 5305 C CA . GLN A 1 680 ? -1.399 14.177 28.880 1.00 94.62 680 GLN A CA 1
ATOM 5306 C C . GLN A 1 680 ? -1.745 14.069 27.389 1.00 94.62 680 GLN A C 1
ATOM 5308 O O . GLN A 1 680 ? -2.481 14.900 26.870 1.00 94.62 680 GLN A O 1
ATOM 5313 N N . GLU A 1 681 ? -1.226 13.052 26.698 1.00 95.19 681 GLU A N 1
ATOM 5314 C CA . GLU A 1 681 ? -1.508 12.827 25.273 1.00 95.19 681 GLU A CA 1
ATOM 5315 C C . GLU A 1 681 ? -2.984 12.495 25.059 1.00 95.19 681 GLU A C 1
ATOM 5317 O O . GLU A 1 681 ? -3.623 13.063 24.179 1.00 95.19 681 GLU A O 1
ATOM 5322 N N . MET A 1 682 ? -3.538 11.627 25.909 1.00 94.56 682 MET A N 1
ATOM 5323 C CA . MET A 1 682 ? -4.958 11.294 25.892 1.00 94.56 682 MET A CA 1
ATOM 5324 C C . MET A 1 682 ? -5.824 12.541 26.100 1.00 94.56 682 MET A C 1
ATOM 5326 O O . MET A 1 682 ? -6.737 12.757 25.313 1.00 94.56 682 MET A O 1
ATOM 5330 N N . TYR A 1 683 ? -5.501 13.385 27.091 1.00 93.62 683 TYR A N 1
ATOM 5331 C CA . TYR A 1 683 ? -6.192 14.656 27.336 1.00 93.62 683 TYR A CA 1
ATOM 5332 C C . TYR A 1 683 ? -6.206 15.545 26.084 1.00 93.62 683 TYR A C 1
ATOM 5334 O O . TYR A 1 683 ? -7.280 15.948 25.639 1.00 93.62 683 TYR A O 1
ATOM 5342 N N . LEU A 1 684 ? -5.038 15.790 25.479 1.00 93.81 684 LEU A N 1
ATOM 5343 C CA . LEU A 1 684 ? -4.917 16.650 24.296 1.00 93.81 684 LEU A CA 1
ATOM 5344 C C . LEU A 1 684 ? -5.725 16.108 23.111 1.00 93.81 684 LEU A C 1
ATOM 5346 O O . LEU A 1 684 ? -6.420 16.866 22.440 1.00 93.81 684 LEU A O 1
ATOM 5350 N N . ILE A 1 685 ? -5.658 14.795 22.861 1.00 93.44 685 ILE A N 1
ATOM 5351 C CA . ILE A 1 685 ? -6.418 14.163 21.774 1.00 93.44 685 ILE A CA 1
ATOM 5352 C C . ILE A 1 685 ? -7.917 14.306 22.036 1.00 93.44 685 ILE A C 1
ATOM 5354 O O . ILE A 1 685 ? -8.656 14.698 21.140 1.00 93.44 685 ILE A O 1
ATOM 5358 N N . THR A 1 686 ? -8.371 14.029 23.259 1.00 90.31 686 THR A N 1
ATOM 5359 C CA . THR A 1 686 ? -9.790 14.156 23.616 1.00 90.31 686 THR A CA 1
ATOM 5360 C C . THR A 1 686 ? -10.307 15.587 23.536 1.00 90.31 686 THR A C 1
ATOM 5362 O O . THR A 1 686 ? -11.440 15.794 23.117 1.00 90.31 686 THR A O 1
ATOM 5365 N N . GLU A 1 687 ? -9.482 16.575 23.879 1.00 89.38 687 GLU A N 1
ATOM 5366 C CA . GLU A 1 687 ? -9.821 17.989 23.727 1.00 89.38 687 GLU A CA 1
ATOM 5367 C C . GLU A 1 687 ? -9.977 18.352 22.243 1.00 89.38 687 GLU A C 1
ATOM 5369 O O . GLU A 1 687 ? -11.001 18.909 21.854 1.00 89.38 687 GLU A O 1
ATOM 5374 N N . ALA A 1 688 ? -9.033 17.938 21.393 1.00 89.00 688 ALA A N 1
ATOM 5375 C CA . ALA A 1 688 ? -9.084 18.193 19.953 1.00 89.00 688 ALA A CA 1
ATOM 5376 C C . ALA A 1 688 ? -10.228 17.446 19.234 1.00 89.00 688 ALA A C 1
ATOM 5378 O O . ALA A 1 688 ? -10.756 17.925 18.234 1.00 89.00 688 ALA A O 1
ATOM 5379 N N . LEU A 1 689 ? -10.658 16.287 19.748 1.00 88.50 689 LEU A N 1
ATOM 5380 C CA . LEU A 1 689 ? -11.801 15.541 19.205 1.00 88.50 689 LEU A CA 1
ATOM 5381 C C . LEU A 1 689 ? -13.126 16.310 19.303 1.00 88.50 689 LEU A C 1
ATOM 5383 O O . LEU A 1 689 ? -14.052 15.996 18.556 1.00 88.50 689 LEU A O 1
ATOM 5387 N N . SER A 1 690 ? -13.231 17.314 20.180 1.00 82.81 690 SER A N 1
ATOM 5388 C CA . SER A 1 690 ? -14.452 18.116 20.308 1.00 82.81 690 SER A CA 1
ATOM 5389 C C . SER A 1 690 ? -14.817 18.851 19.008 1.00 82.81 690 SER A C 1
ATOM 5391 O O . SER A 1 690 ? -16.000 18.869 18.661 1.00 82.81 690 SER A O 1
ATOM 5393 N N . SER A 1 691 ? -13.828 19.326 18.238 1.00 79.25 691 SER A N 1
ATOM 5394 C CA . SER A 1 691 ? -14.012 20.048 16.967 1.00 79.25 691 SER A CA 1
ATOM 5395 C C . SER A 1 691 ? -14.494 19.153 15.811 1.00 79.25 691 SER A C 1
ATOM 5397 O O . SER A 1 691 ? -15.356 19.537 15.022 1.00 79.25 691 SER A O 1
ATOM 5399 N N . GLN A 1 692 ? -13.993 17.916 15.722 1.00 75.06 692 GLN A N 1
ATOM 5400 C CA . GLN A 1 692 ? -14.258 16.991 14.601 1.00 75.06 692 GLN A CA 1
ATOM 5401 C C . GLN A 1 692 ? -15.181 15.813 14.973 1.00 75.06 692 GLN A C 1
ATOM 5403 O O . GLN A 1 692 ? -15.423 14.918 14.163 1.00 75.06 692 GLN A O 1
ATOM 5408 N N . GLY A 1 693 ? -15.732 15.796 16.191 1.00 77.19 693 GLY A N 1
ATOM 5409 C CA . GLY A 1 693 ? -16.506 14.667 16.722 1.00 77.19 693 GLY A CA 1
ATOM 5410 C C . GLY A 1 693 ? -17.745 14.291 15.904 1.00 77.19 693 GLY A C 1
ATOM 5411 O O . GLY A 1 693 ? -18.129 13.124 15.863 1.00 77.19 693 GLY A O 1
ATOM 5412 N N . HIS A 1 694 ? -18.333 15.242 15.179 1.00 84.75 694 HIS A N 1
ATOM 5413 C CA . HIS A 1 694 ? -19.584 15.050 14.446 1.00 84.75 694 HIS A CA 1
ATOM 5414 C C . HIS A 1 694 ? -19.488 14.038 13.293 1.00 84.75 694 HIS A C 1
ATOM 5416 O O . HIS A 1 694 ? -20.493 13.406 12.961 1.00 84.75 694 HIS A O 1
ATOM 5422 N N . SER A 1 695 ? -18.316 13.852 12.678 1.00 87.62 695 SER A N 1
ATOM 5423 C CA . SER A 1 695 ? -18.124 12.864 11.606 1.00 87.62 695 SER A CA 1
ATOM 5424 C C . SER A 1 695 ? -17.815 11.459 12.127 1.00 87.62 695 SER A C 1
ATOM 5426 O O . SER A 1 695 ? -17.918 10.495 11.363 1.00 87.62 695 SER A O 1
ATOM 5428 N N . LEU A 1 696 ? -17.447 11.323 13.406 1.00 91.88 696 LEU A N 1
ATOM 5429 C CA . LEU A 1 696 ? -17.002 10.056 13.972 1.00 91.88 696 LEU A CA 1
ATOM 5430 C C . LEU A 1 696 ? -18.150 9.060 14.135 1.00 91.88 696 LEU A C 1
ATOM 5432 O O . LEU A 1 696 ? -19.215 9.341 14.677 1.00 91.88 696 LEU A O 1
ATOM 5436 N N . GLN A 1 697 ? -17.868 7.849 13.676 1.00 93.62 697 GLN A N 1
ATOM 5437 C CA . GLN A 1 697 ? -18.727 6.674 13.717 1.00 93.62 697 GLN A CA 1
ATOM 5438 C C . GLN A 1 697 ? -18.127 5.570 14.601 1.00 93.62 697 GLN A C 1
ATOM 5440 O O . GLN A 1 697 ? -18.859 4.747 15.142 1.00 93.62 697 GLN A O 1
ATOM 5445 N N . LEU A 1 698 ? -16.805 5.526 14.763 1.00 95.44 698 LEU A N 1
ATOM 5446 C CA . LEU A 1 698 ? -16.120 4.614 15.678 1.00 95.44 698 LEU A CA 1
ATOM 5447 C C . LEU A 1 698 ? -15.050 5.389 16.435 1.00 95.44 698 LEU A C 1
ATOM 5449 O O . LEU A 1 698 ? -14.170 5.982 15.810 1.00 95.44 698 LEU A O 1
ATOM 5453 N N . LEU A 1 699 ? -15.115 5.331 17.763 1.00 96.12 699 LEU A N 1
ATOM 5454 C CA . LEU A 1 699 ? -14.063 5.814 18.644 1.00 96.12 699 LEU A CA 1
ATOM 5455 C C . LEU A 1 699 ? -13.678 4.721 19.637 1.00 96.12 699 LEU A C 1
ATOM 5457 O O . LEU A 1 699 ? -14.504 4.283 20.443 1.00 96.12 699 LEU A O 1
ATOM 5461 N N . ASP A 1 700 ? -12.409 4.329 19.602 1.00 97.50 700 ASP A N 1
ATOM 5462 C CA . ASP A 1 700 ? -11.810 3.459 20.604 1.00 97.50 700 ASP A CA 1
ATOM 5463 C C . ASP A 1 700 ? -10.514 4.082 21.130 1.00 97.50 700 ASP A C 1
ATOM 5465 O O . ASP A 1 700 ? -9.530 4.232 20.404 1.00 97.50 700 ASP A O 1
ATOM 5469 N N . ILE A 1 701 ? -10.525 4.459 22.407 1.00 96.50 701 ILE A N 1
ATOM 5470 C CA . ILE A 1 701 ? -9.353 4.986 23.124 1.00 96.50 701 ILE A CA 1
ATOM 5471 C C . ILE A 1 701 ? -8.960 4.077 24.299 1.00 96.50 701 ILE A C 1
ATOM 5473 O O . ILE A 1 701 ? -8.179 4.468 25.171 1.00 96.50 701 ILE A O 1
ATOM 5477 N N . SER A 1 702 ? -9.514 2.862 24.337 1.00 96.69 702 SER A N 1
ATOM 5478 C CA . SER A 1 702 ? -9.438 1.951 25.476 1.00 96.69 702 SER A CA 1
ATOM 5479 C C . SER A 1 702 ? -8.029 1.423 25.765 1.00 96.69 702 SER A C 1
ATOM 5481 O O . SER A 1 702 ? -7.145 1.393 24.904 1.00 96.69 702 SER A O 1
ATOM 5483 N N . GLN A 1 703 ? -7.818 0.980 27.009 1.00 93.75 703 GLN A N 1
ATOM 5484 C CA . GLN A 1 703 ? -6.619 0.244 27.441 1.00 93.75 703 GLN A CA 1
ATOM 5485 C C . GLN A 1 703 ? -5.282 0.940 27.112 1.00 93.75 703 GLN A C 1
ATOM 5487 O O . GLN A 1 703 ? -4.265 0.295 26.839 1.00 93.75 703 GLN A O 1
ATOM 5492 N N . ASN A 1 704 ? -5.271 2.272 27.125 1.00 95.62 704 ASN A N 1
ATOM 5493 C CA . ASN A 1 704 ? -4.043 3.056 27.107 1.00 95.62 704 ASN A CA 1
ATOM 5494 C C . ASN A 1 704 ? -3.434 3.145 28.514 1.00 95.62 704 ASN A C 1
ATOM 5496 O O . ASN A 1 704 ? -4.088 2.888 29.522 1.00 95.62 704 ASN A O 1
ATOM 5500 N N . THR A 1 705 ? -2.149 3.496 28.593 1.00 93.12 705 THR A N 1
ATOM 5501 C CA . THR A 1 705 ? -1.452 3.645 29.884 1.00 93.12 705 THR A CA 1
ATOM 5502 C C . THR A 1 705 ? -1.953 4.844 30.686 1.00 93.12 705 THR A C 1
ATOM 5504 O O . THR A 1 705 ? -1.943 4.826 31.915 1.00 93.12 705 THR A O 1
ATOM 5507 N N . GLY A 1 706 ? -2.360 5.900 29.985 1.00 93.19 706 GLY A N 1
ATOM 5508 C CA . GLY A 1 706 ? -2.962 7.100 30.533 1.00 93.19 706 GLY A CA 1
ATOM 5509 C C . GLY A 1 706 ? -4.475 6.998 30.622 1.00 93.19 706 GLY A C 1
ATOM 5510 O O . GLY A 1 706 ? -5.107 6.284 29.848 1.00 93.19 706 GLY A O 1
ATOM 5511 N N . ARG A 1 707 ? -5.047 7.770 31.546 1.00 93.31 707 ARG A N 1
ATOM 5512 C CA .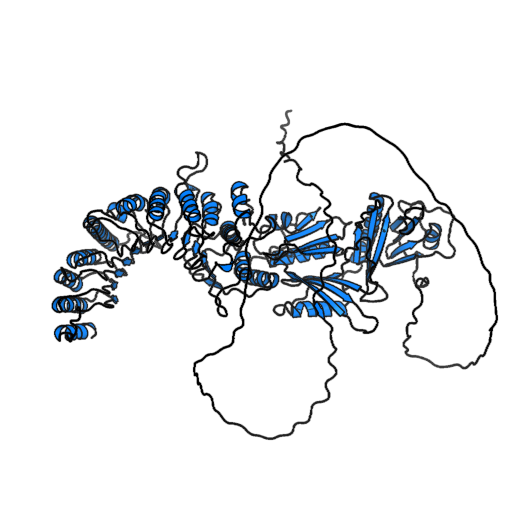 ARG A 1 707 ? -6.495 7.911 31.731 1.00 93.31 707 ARG A CA 1
ATOM 5513 C C . ARG A 1 707 ? -6.891 9.380 31.648 1.00 93.31 707 ARG A C 1
ATOM 5515 O O . ARG A 1 707 ? -6.117 10.244 32.061 1.00 93.31 707 ARG A O 1
ATOM 5522 N N . VAL A 1 708 ? -8.090 9.643 31.142 1.00 93.19 708 VAL A N 1
ATOM 5523 C CA . VAL A 1 708 ? -8.671 10.983 30.989 1.00 93.19 708 VAL A CA 1
ATOM 5524 C C . VAL A 1 708 ? -9.731 11.211 32.056 1.00 93.19 708 VAL A C 1
ATOM 5526 O O . VAL A 1 708 ? -10.440 10.283 32.443 1.00 93.19 708 VAL A O 1
ATOM 5529 N N . ALA A 1 709 ? -9.833 12.442 32.548 1.00 91.19 709 ALA A N 1
ATOM 5530 C CA . ALA A 1 709 ? -10.865 12.811 33.502 1.00 91.19 709 ALA A CA 1
ATOM 5531 C C . ALA A 1 709 ? -12.263 12.786 32.851 1.00 91.19 709 ALA A C 1
ATOM 5533 O O . ALA A 1 709 ? -12.427 13.202 31.704 1.00 91.19 709 ALA A O 1
ATOM 5534 N N . ALA A 1 710 ? -13.275 12.304 33.577 1.00 90.81 710 ALA A N 1
ATOM 5535 C CA . ALA A 1 710 ? -14.642 12.176 33.060 1.00 90.81 710 ALA A CA 1
ATOM 5536 C C . ALA A 1 710 ? -15.218 13.501 32.523 1.00 90.81 710 ALA A C 1
ATOM 5538 O O . ALA A 1 710 ? -15.889 13.491 31.499 1.00 90.81 710 ALA A O 1
ATOM 5539 N N . ASP A 1 711 ? -14.892 14.637 33.147 1.00 86.62 711 ASP A N 1
ATOM 5540 C CA . ASP A 1 711 ? -15.374 15.963 32.739 1.00 86.62 711 ASP A CA 1
ATOM 5541 C C . ASP A 1 711 ? -14.825 16.423 31.380 1.00 86.62 711 ASP A C 1
ATOM 5543 O O . ASP A 1 711 ? -15.468 17.203 30.682 1.00 86.62 711 ASP A O 1
ATOM 5547 N N . VAL A 1 712 ? -13.637 15.952 30.996 1.00 88.06 712 VAL A N 1
ATOM 5548 C CA . VAL A 1 712 ? -13.058 16.193 29.667 1.00 88.06 712 VAL A CA 1
ATOM 5549 C C . VAL A 1 712 ? -13.781 15.343 28.631 1.00 88.06 712 VAL A C 1
ATOM 5551 O O . VAL A 1 712 ? -14.058 15.818 27.532 1.00 88.06 712 VAL A O 1
ATOM 5554 N N . VAL A 1 713 ? -14.139 14.109 29.000 1.00 88.94 713 VAL A N 1
ATOM 5555 C CA . VAL A 1 713 ? -14.869 13.197 28.117 1.00 88.94 713 VAL A CA 1
ATOM 5556 C C . VAL A 1 713 ? -16.248 13.734 27.769 1.00 88.94 713 VAL A C 1
ATOM 5558 O O . VAL A 1 713 ? -16.599 13.784 26.592 1.00 88.94 713 VAL A O 1
ATOM 5561 N N . THR A 1 714 ? -16.992 14.224 28.761 1.00 86.31 714 THR A N 1
ATOM 5562 C CA . THR A 1 714 ? -18.322 14.808 28.549 1.00 86.31 714 THR A CA 1
ATOM 5563 C C . THR A 1 714 ? -18.305 15.903 27.477 1.00 86.31 714 THR A C 1
ATOM 5565 O O . THR A 1 714 ? -19.182 15.933 26.621 1.00 86.31 714 THR A O 1
ATOM 5568 N N . ARG A 1 715 ? -17.266 16.754 27.453 1.00 81.62 715 ARG A N 1
ATOM 5569 C CA . ARG A 1 715 ? -17.167 17.885 26.510 1.00 81.62 715 ARG A CA 1
ATOM 5570 C C . ARG A 1 715 ? -17.075 17.461 25.047 1.00 81.62 715 ARG A C 1
ATOM 5572 O O . ARG A 1 715 ? -17.592 18.174 24.195 1.00 81.62 715 ARG A O 1
ATOM 5579 N N . PHE A 1 716 ? -16.406 16.348 24.739 1.00 83.38 716 PHE A N 1
ATOM 5580 C CA . PHE A 1 716 ? -16.267 15.898 23.350 1.00 83.38 716 PHE A CA 1
ATOM 5581 C C . PHE A 1 716 ? -17.350 14.895 22.942 1.00 83.38 716 PHE A C 1
ATOM 5583 O O . PHE A 1 716 ? -17.691 14.807 21.769 1.00 83.38 716 PHE A O 1
ATOM 5590 N N . VAL A 1 717 ? -17.900 14.128 23.887 1.00 85.81 717 VAL A N 1
ATOM 5591 C CA . VAL A 1 717 ? -18.966 13.147 23.619 1.00 85.81 717 VAL A CA 1
ATOM 5592 C C . VAL A 1 717 ? -20.210 13.841 23.057 1.00 85.81 717 VAL A C 1
ATOM 5594 O O . VAL A 1 717 ? -20.838 13.309 22.141 1.00 85.81 717 VAL A O 1
ATOM 5597 N N . ASP A 1 718 ? -20.519 15.049 23.532 1.00 83.00 718 ASP A N 1
ATOM 5598 C CA . ASP A 1 718 ? -21.659 15.843 23.060 1.00 83.00 718 ASP A CA 1
ATOM 5599 C C . ASP A 1 718 ? -21.581 16.212 21.569 1.00 83.00 718 ASP A C 1
ATOM 5601 O O . ASP A 1 718 ? -22.619 16.415 20.936 1.00 83.00 718 ASP A O 1
ATOM 5605 N N . SER A 1 719 ? -20.383 16.255 20.970 1.00 82.00 719 SER A N 1
ATOM 5606 C CA . SER A 1 719 ? -20.236 16.537 19.537 1.00 82.00 719 SER A CA 1
ATOM 5607 C C . SER A 1 719 ? -20.371 15.293 18.644 1.00 82.00 719 SER A C 1
ATOM 5609 O O . SER A 1 719 ? -20.503 15.430 17.428 1.00 82.00 719 SER A O 1
ATOM 5611 N N . MET A 1 720 ? -20.414 14.076 19.204 1.00 86.44 720 MET A N 1
ATOM 5612 C CA . MET A 1 720 ? -20.331 12.802 18.464 1.00 86.44 720 MET A CA 1
ATOM 5613 C C . MET A 1 720 ? -21.683 12.212 18.040 1.00 86.44 720 MET A C 1
ATOM 5615 O O . MET A 1 720 ? -22.029 11.081 18.370 1.00 86.44 720 MET A O 1
ATOM 5619 N N . VAL A 1 721 ? -22.463 12.944 17.249 1.00 86.62 721 VAL A N 1
ATOM 5620 C CA . VAL A 1 721 ? -23.846 12.552 16.897 1.00 86.62 721 VAL A CA 1
ATOM 5621 C C . VAL A 1 721 ? -23.972 11.286 16.025 1.00 86.62 721 VAL A C 1
ATOM 5623 O O . VAL A 1 721 ? -25.003 10.612 16.046 1.00 86.62 721 VAL A O 1
ATOM 5626 N N . ASN A 1 722 ? -22.934 10.931 15.259 1.00 88.25 722 ASN A N 1
ATOM 5627 C CA . ASN A 1 722 ? -22.968 9.832 14.279 1.00 88.25 722 ASN A CA 1
ATOM 5628 C C . ASN A 1 722 ? -22.363 8.512 14.785 1.00 88.25 722 ASN A C 1
ATOM 5630 O O . ASN A 1 722 ? -22.154 7.583 14.001 1.00 88.25 722 ASN A O 1
ATOM 5634 N N . LEU A 1 723 ? -22.097 8.407 16.086 1.00 91.44 723 LEU A N 1
ATOM 5635 C CA . LEU A 1 723 ? -21.354 7.293 16.656 1.00 91.44 723 LEU A CA 1
ATOM 5636 C C . LEU A 1 723 ? -22.115 5.955 16.566 1.00 91.44 723 LEU A C 1
ATOM 5638 O O . LEU A 1 723 ? -23.282 5.851 16.943 1.00 91.44 723 LEU A O 1
ATOM 5642 N N . HIS A 1 724 ? -21.426 4.912 16.096 1.00 93.56 724 HIS A N 1
ATOM 5643 C CA . HIS A 1 724 ? -21.867 3.512 16.091 1.00 93.56 724 HIS A CA 1
ATOM 5644 C C . HIS A 1 724 ? -21.188 2.693 17.189 1.00 93.56 724 HIS A C 1
ATOM 5646 O O . HIS A 1 724 ? -21.824 1.826 17.786 1.00 93.56 724 HIS A O 1
ATOM 5652 N N . ILE A 1 725 ? -19.908 2.955 17.456 1.00 95.75 725 ILE A N 1
ATOM 5653 C CA . ILE A 1 725 ? -19.118 2.235 18.457 1.00 95.75 725 ILE A CA 1
ATOM 5654 C C . ILE A 1 725 ? -18.398 3.252 19.338 1.00 95.75 725 ILE A C 1
ATOM 5656 O O . ILE A 1 725 ? -17.602 4.049 18.838 1.00 95.75 725 ILE A O 1
ATOM 5660 N N . LEU A 1 726 ? -18.669 3.185 20.641 1.00 96.06 726 LEU A N 1
ATOM 5661 C CA . LEU A 1 726 ? -17.964 3.926 21.680 1.00 96.06 726 LEU A CA 1
ATOM 5662 C C . LEU A 1 726 ? -17.258 2.949 22.615 1.00 96.06 726 LEU A C 1
ATOM 5664 O O . LEU A 1 726 ? -17.918 2.212 23.353 1.00 96.06 726 LEU A O 1
ATOM 5668 N N . ASN A 1 727 ? -15.928 2.970 22.632 1.00 97.38 727 ASN A N 1
ATOM 5669 C CA . ASN A 1 727 ? -15.150 2.178 23.574 1.00 97.38 727 ASN A CA 1
ATOM 5670 C C . ASN A 1 727 ? -14.203 3.050 24.405 1.00 97.38 727 ASN A C 1
ATOM 5672 O O . ASN A 1 727 ? -13.195 3.569 23.923 1.00 97.38 727 ASN A O 1
ATOM 5676 N N . LEU A 1 728 ? -14.550 3.176 25.686 1.00 96.12 728 LEU A N 1
ATOM 5677 C CA . LEU A 1 728 ? -13.829 3.948 26.695 1.00 96.12 728 LEU A CA 1
ATOM 5678 C C . LEU A 1 728 ? -13.259 3.054 27.806 1.00 96.12 728 LEU A C 1
ATOM 5680 O O . LEU A 1 728 ? -12.884 3.558 28.866 1.00 96.12 728 LEU A O 1
ATOM 5684 N N . ALA A 1 729 ? -13.207 1.735 27.588 1.00 96.25 729 ALA A N 1
ATOM 5685 C CA . ALA A 1 729 ? -12.806 0.793 28.626 1.00 96.25 729 ALA A CA 1
ATOM 5686 C C . ALA A 1 729 ? -11.407 1.106 29.179 1.00 96.25 729 ALA A C 1
ATOM 5688 O O . ALA A 1 729 ? -10.452 1.284 28.419 1.00 96.25 729 ALA A O 1
ATOM 5689 N N . ASP A 1 730 ? -11.298 1.196 30.505 1.00 94.31 730 ASP A N 1
ATOM 5690 C CA . ASP A 1 730 ? -10.074 1.563 31.234 1.00 94.31 730 ASP A CA 1
ATOM 5691 C C . ASP A 1 730 ? -9.421 2.901 30.825 1.00 94.31 730 ASP A C 1
ATOM 5693 O O . ASP A 1 730 ? -8.307 3.197 31.260 1.00 94.31 730 ASP A O 1
ATOM 5697 N N . ALA A 1 731 ? -10.093 3.734 30.024 1.00 94.38 731 ALA A N 1
ATOM 5698 C CA . ALA A 1 731 ? -9.550 4.999 29.526 1.00 94.38 731 ALA A CA 1
ATOM 5699 C C . ALA A 1 731 ? -9.956 6.210 30.373 1.00 94.38 731 ALA A C 1
ATOM 5701 O O . ALA A 1 731 ? -9.357 7.278 30.244 1.00 94.38 731 ALA A O 1
ATOM 5702 N N . VAL A 1 732 ? -10.962 6.062 31.236 1.00 93.31 732 VAL A N 1
ATOM 5703 C CA . VAL A 1 732 ? -11.565 7.172 31.980 1.00 93.31 732 VAL A CA 1
ATOM 5704 C C . VAL A 1 732 ? -11.337 7.006 33.477 1.00 93.31 732 VAL A C 1
ATOM 5706 O O . VAL A 1 732 ? -11.427 5.912 34.033 1.00 93.31 732 VAL A O 1
ATOM 5709 N N . VAL A 1 733 ? -11.046 8.114 34.148 1.00 90.06 733 VAL A N 1
ATOM 5710 C CA . VAL A 1 733 ? -11.018 8.230 35.604 1.00 90.06 733 VAL A CA 1
ATOM 5711 C C . VAL A 1 733 ? -11.915 9.388 36.018 1.00 90.06 733 VAL A C 1
ATOM 5713 O O . VAL A 1 733 ? -11.967 10.425 35.369 1.00 90.06 733 VAL A O 1
ATOM 5716 N N . GLY A 1 734 ? -12.649 9.239 37.106 1.00 81.38 734 GLY A N 1
ATOM 5717 C CA . GLY A 1 734 ? -13.471 10.323 37.616 1.00 81.38 734 GLY A CA 1
ATOM 5718 C C . GLY A 1 734 ? -13.985 10.004 39.007 1.00 81.38 734 GLY A C 1
ATOM 5719 O O . GLY A 1 734 ? -14.031 8.831 39.387 1.00 81.38 734 GLY A O 1
ATOM 5720 N N . PRO A 1 735 ? -14.339 11.031 39.788 1.00 74.31 735 PRO A N 1
ATOM 5721 C CA . PRO A 1 735 ? -15.063 10.804 41.022 1.00 74.31 735 PRO A CA 1
ATOM 5722 C C . PRO A 1 735 ? -16.450 10.219 40.721 1.00 74.31 735 PRO A C 1
ATOM 5724 O O . PRO A 1 735 ? -17.044 10.519 39.687 1.00 74.31 735 PRO A O 1
ATOM 5727 N N . GLU A 1 736 ? -16.992 9.447 41.663 1.00 65.38 736 GLU A N 1
ATOM 5728 C CA . GLU A 1 736 ? -18.284 8.739 41.547 1.00 65.38 736 GLU A CA 1
ATOM 5729 C C . GLU A 1 736 ? -19.499 9.672 41.352 1.00 65.38 736 GLU A C 1
ATOM 5731 O O . GLU A 1 736 ? -20.601 9.209 41.083 1.00 65.38 736 GLU A O 1
ATOM 5736 N N . TYR A 1 737 ? -19.312 10.988 41.465 1.00 71.81 737 TYR A N 1
ATOM 5737 C CA . TYR A 1 737 ? -20.344 12.012 41.278 1.00 71.81 737 TYR A CA 1
ATOM 5738 C C . TYR A 1 737 ? -20.228 12.790 39.957 1.00 71.81 737 TYR A C 1
ATOM 5740 O O . TYR A 1 737 ? -21.051 13.660 39.702 1.00 71.81 737 TYR A O 1
ATOM 5748 N N . CYS A 1 738 ? -19.215 12.536 39.121 1.00 78.69 738 CYS A N 1
ATOM 5749 C CA . CYS A 1 738 ? -19.124 13.180 37.808 1.00 78.69 738 CYS A CA 1
ATOM 5750 C C . CYS A 1 738 ? -19.901 12.356 36.772 1.00 78.69 738 CYS A C 1
ATOM 5752 O O . CYS A 1 738 ? -19.672 11.152 36.648 1.00 78.69 738 CYS A O 1
ATOM 5754 N N . ALA A 1 739 ? -20.827 12.973 36.040 1.00 84.50 739 ALA A N 1
ATOM 5755 C CA . ALA A 1 739 ? -21.551 12.314 34.956 1.00 84.50 739 ALA A CA 1
ATOM 5756 C C . ALA A 1 739 ? -20.638 12.144 33.731 1.00 84.50 739 ALA A C 1
ATOM 5758 O O . ALA A 1 739 ? -20.151 13.131 33.188 1.00 84.50 739 ALA A O 1
ATOM 5759 N N . LEU A 1 740 ? -20.414 10.907 33.282 1.00 90.69 740 LEU A N 1
ATOM 5760 C CA . LEU A 1 740 ? -19.637 10.635 32.071 1.00 90.69 740 LEU A CA 1
ATOM 5761 C C . LEU A 1 740 ? -20.471 10.887 30.815 1.00 90.69 740 LEU A C 1
ATOM 5763 O O . LEU A 1 740 ? -20.016 11.556 29.892 1.00 90.69 740 LEU A O 1
ATOM 5767 N N . LEU A 1 741 ? -21.690 10.344 30.796 1.00 91.75 741 LEU A N 1
ATOM 5768 C CA . LEU A 1 741 ? -22.639 10.472 29.695 1.00 91.75 741 LEU A CA 1
ATOM 5769 C C . LEU A 1 741 ? -23.945 11.049 30.233 1.00 91.75 741 LEU A C 1
ATOM 5771 O O . LEU A 1 741 ? -24.517 10.505 31.179 1.00 91.75 741 LEU A O 1
ATOM 5775 N N . SER A 1 742 ? -24.422 12.129 29.616 1.00 91.69 742 SER A N 1
ATOM 5776 C CA . SER A 1 742 ? -25.751 12.668 29.899 1.00 91.69 742 SER A CA 1
ATOM 5777 C C . SER A 1 742 ? -26.819 11.946 29.071 1.00 91.69 742 SER A C 1
ATOM 5779 O O . SER A 1 742 ? -26.517 11.231 28.107 1.00 91.69 742 SER A O 1
ATOM 5781 N N . TYR A 1 743 ? -28.089 12.124 29.441 1.00 92.19 743 TYR A N 1
ATOM 5782 C CA . TYR A 1 743 ? -29.198 11.574 28.660 1.00 92.19 743 TYR A CA 1
ATOM 5783 C C . TYR A 1 743 ? -29.255 12.228 27.275 1.00 92.19 743 TYR A C 1
ATOM 5785 O O . TYR A 1 743 ? -29.497 11.554 26.276 1.00 92.19 743 TYR A O 1
ATOM 5793 N N . GLU A 1 744 ? -28.965 13.526 27.213 1.00 90.56 744 GLU A N 1
ATOM 5794 C CA . GLU A 1 744 ? -28.891 14.325 25.999 1.00 90.56 744 GLU A CA 1
ATOM 5795 C C . GLU A 1 744 ? -27.799 13.797 25.057 1.00 90.56 744 GLU A C 1
ATOM 5797 O O . GLU A 1 744 ? -28.081 13.565 23.879 1.00 90.56 744 GLU A O 1
ATOM 5802 N N . SER A 1 745 ? -26.600 13.505 25.581 1.00 89.12 745 SER A N 1
ATOM 5803 C CA . SER A 1 745 ? -25.488 12.932 24.805 1.00 89.12 745 SER A CA 1
ATOM 5804 C C . SER A 1 745 ? -25.865 11.564 24.225 1.00 89.12 745 SER A C 1
ATOM 5806 O O . SER A 1 745 ? -25.714 11.315 23.031 1.00 89.12 745 SER A O 1
ATOM 5808 N N . LEU A 1 746 ? -26.423 10.672 25.053 1.00 90.62 746 LEU A N 1
ATOM 5809 C CA . LEU A 1 746 ? -26.845 9.334 24.623 1.00 90.62 746 LEU A CA 1
ATOM 5810 C C . LEU A 1 746 ? -27.958 9.384 23.570 1.00 90.62 746 LEU A C 1
ATOM 5812 O O . LEU A 1 746 ? -27.969 8.587 22.630 1.00 90.62 746 LEU A O 1
ATOM 5816 N N . MET A 1 747 ? -28.891 10.327 23.709 1.00 89.69 747 MET A N 1
ATOM 5817 C CA . MET A 1 747 ? -29.962 10.529 22.739 1.00 89.69 747 MET A CA 1
ATOM 5818 C C . MET A 1 747 ? -29.471 11.108 21.412 1.00 89.69 747 MET A C 1
ATOM 5820 O O . MET A 1 747 ? -30.067 10.817 20.372 1.00 89.69 747 MET A O 1
ATOM 5824 N N . ALA A 1 748 ? -28.380 11.875 21.425 1.00 87.19 748 ALA A N 1
ATOM 5825 C CA . ALA A 1 748 ? -27.746 12.363 20.208 1.00 87.19 748 ALA A CA 1
ATOM 5826 C C . ALA A 1 748 ? -27.163 11.218 19.360 1.00 87.19 748 ALA A C 1
ATOM 5828 O O . ALA A 1 748 ? -27.127 11.327 18.135 1.00 87.19 748 ALA A O 1
ATOM 5829 N N . PHE A 1 749 ? -26.781 10.094 19.979 1.00 88.19 749 PHE A N 1
ATOM 5830 C CA . PHE A 1 749 ? -26.229 8.931 19.286 1.00 88.19 749 PHE A CA 1
ATOM 5831 C C . PHE A 1 749 ? -27.300 8.109 18.562 1.00 88.19 749 PHE A C 1
ATOM 5833 O O . PHE A 1 749 ? -27.694 7.025 19.000 1.00 88.19 749 PHE A O 1
ATOM 5840 N N . GLN A 1 750 ? -27.782 8.589 17.417 1.00 80.88 750 GLN A N 1
ATOM 5841 C CA . GLN A 1 750 ? -28.908 7.960 16.714 1.00 80.88 750 GLN A CA 1
ATOM 5842 C C . GLN A 1 750 ? -28.628 6.500 16.331 1.00 80.88 750 GLN A C 1
ATOM 5844 O O . GLN A 1 750 ? -29.493 5.635 16.520 1.00 80.88 750 GLN A O 1
ATOM 5849 N N . ASN A 1 751 ? -27.399 6.219 15.893 1.00 87.25 751 ASN A N 1
ATOM 5850 C CA . ASN A 1 751 ? -27.005 4.948 15.290 1.00 87.25 751 ASN A CA 1
ATOM 5851 C C . ASN A 1 751 ? -26.066 4.096 16.160 1.00 87.25 751 ASN A C 1
ATOM 5853 O O . ASN A 1 751 ? -25.379 3.224 15.620 1.00 87.25 751 ASN A O 1
ATOM 5857 N N . ILE A 1 752 ? -26.009 4.345 17.471 1.00 92.19 752 ILE A N 1
ATOM 5858 C CA . ILE A 1 752 ? -25.130 3.600 18.379 1.00 92.19 752 ILE A CA 1
ATOM 5859 C C . ILE A 1 752 ? -25.509 2.119 18.442 1.00 92.19 752 ILE A C 1
ATOM 5861 O O . ILE A 1 752 ? -26.671 1.752 18.622 1.00 92.19 752 ILE A O 1
ATOM 5865 N N . GLN A 1 753 ? -24.500 1.270 18.293 1.00 93.69 753 GLN A N 1
ATOM 5866 C CA . GLN A 1 753 ? -24.604 -0.186 18.296 1.00 93.69 753 GLN A CA 1
ATOM 5867 C C . GLN A 1 753 ? -23.855 -0.788 19.482 1.00 93.69 753 GLN A C 1
ATOM 5869 O O . GLN A 1 753 ? -24.335 -1.761 20.065 1.00 93.69 753 GLN A O 1
ATOM 5874 N N . GLU A 1 754 ? -22.714 -0.209 19.858 1.00 96.19 754 GLU A N 1
ATOM 5875 C CA . GLU A 1 754 ? -21.872 -0.721 20.936 1.00 96.19 754 GLU A CA 1
ATOM 5876 C C . GLU A 1 754 ? -21.410 0.400 21.866 1.00 96.19 754 GLU A C 1
ATOM 5878 O O . GLU A 1 754 ? -20.843 1.398 21.420 1.00 96.19 754 GLU A O 1
ATOM 5883 N N . ILE A 1 755 ? -21.631 0.207 23.167 1.00 96.69 755 ILE A N 1
ATOM 5884 C CA . ILE A 1 755 ? -21.122 1.079 24.228 1.00 96.69 755 ILE A CA 1
ATOM 5885 C C . ILE A 1 755 ? -20.307 0.226 25.197 1.00 96.69 755 ILE A C 1
ATOM 5887 O O . ILE A 1 755 ? -20.804 -0.763 25.739 1.00 96.69 755 ILE A O 1
ATOM 5891 N N . ASN A 1 756 ? -19.061 0.615 25.446 1.00 97.56 756 ASN A N 1
ATOM 5892 C CA . ASN A 1 756 ? -18.199 -0.034 26.423 1.00 97.56 756 ASN A CA 1
ATOM 5893 C C . ASN A 1 756 ? -17.601 0.993 27.388 1.00 97.56 756 ASN A C 1
ATOM 5895 O O . ASN A 1 756 ? -16.761 1.801 26.993 1.00 97.56 756 ASN A O 1
ATOM 5899 N N . LEU A 1 757 ? -18.025 0.918 28.650 1.00 96.38 757 LEU A N 1
ATOM 5900 C CA . LEU A 1 757 ? -17.572 1.778 29.751 1.00 96.38 757 LEU A CA 1
ATOM 5901 C C . LEU A 1 757 ? -16.843 0.977 30.840 1.00 96.38 757 LEU A C 1
ATOM 5903 O O . LEU A 1 757 ? -16.712 1.449 31.966 1.00 96.38 757 LEU A O 1
ATOM 5907 N N . SER A 1 758 ? -16.406 -0.247 30.529 1.00 96.38 758 SER A N 1
ATOM 5908 C CA . SER A 1 758 ? -15.816 -1.152 31.523 1.00 96.38 758 SER A CA 1
ATOM 5909 C C . SER A 1 758 ? -14.612 -0.517 32.241 1.00 96.38 758 SER A C 1
ATOM 5911 O O . SER A 1 758 ? -13.813 0.183 31.616 1.00 96.38 758 SER A O 1
ATOM 5913 N N . GLY A 1 759 ? -14.480 -0.743 33.547 1.00 93.25 759 GLY A N 1
ATOM 5914 C CA . GLY A 1 759 ? -13.419 -0.167 34.385 1.00 93.25 759 GLY A CA 1
ATOM 5915 C C . GLY A 1 759 ? -13.647 1.294 34.811 1.00 93.25 759 GLY A C 1
ATOM 5916 O O . GLY A 1 759 ? -12.831 1.859 35.547 1.00 93.25 759 GLY A O 1
ATOM 5917 N N . TYR A 1 760 ? -14.741 1.933 34.371 1.00 93.00 760 TYR A N 1
ATOM 5918 C CA . TYR A 1 760 ? -15.179 3.234 34.880 1.00 93.00 760 TYR A CA 1
ATOM 5919 C C . TYR A 1 760 ? -16.222 3.060 35.986 1.00 93.00 760 TYR A C 1
ATOM 5921 O O . TYR A 1 760 ? -17.261 2.437 35.775 1.00 93.00 760 TYR A O 1
ATOM 5929 N N . LYS A 1 761 ? -15.975 3.669 37.151 1.00 92.00 761 LYS A N 1
ATOM 5930 C CA . LYS A 1 761 ? -16.930 3.700 38.266 1.00 92.00 761 LYS A CA 1
ATOM 5931 C C . LYS A 1 761 ? -18.164 4.515 37.883 1.00 92.00 761 LYS A C 1
ATOM 5933 O O . LYS A 1 761 ? -18.088 5.741 37.807 1.00 92.00 761 LYS A O 1
ATOM 5938 N N . LEU A 1 762 ? -19.281 3.836 37.644 1.00 90.44 762 LEU A N 1
ATOM 5939 C CA . LEU A 1 762 ? -20.487 4.458 37.112 1.00 90.44 762 LEU A CA 1
ATOM 5940 C C . LEU A 1 762 ? -21.114 5.403 38.147 1.00 90.44 762 LEU A C 1
ATOM 5942 O O . LEU A 1 762 ? -21.480 4.981 39.242 1.00 90.44 762 LEU A O 1
ATOM 5946 N N . SER A 1 763 ? -21.251 6.683 37.800 1.00 90.50 763 SER A N 1
ATOM 5947 C CA . SER A 1 763 ? -21.954 7.655 38.640 1.00 90.50 763 SER A CA 1
ATOM 5948 C C . SER A 1 763 ? -23.469 7.494 38.550 1.00 90.50 763 SER A C 1
ATOM 5950 O O . SER A 1 763 ? -23.995 7.069 37.519 1.00 90.50 763 SER A O 1
ATOM 5952 N N . MET A 1 764 ? -24.180 7.896 39.610 1.00 90.19 764 MET A N 1
ATOM 5953 C CA . MET A 1 764 ? -25.650 7.855 39.657 1.00 90.19 764 MET A CA 1
ATOM 5954 C C . MET A 1 764 ? -26.294 8.601 38.481 1.00 90.19 764 MET A C 1
ATOM 5956 O O . MET A 1 764 ? -27.274 8.127 37.911 1.00 90.19 764 MET A O 1
ATOM 5960 N N . ASP A 1 765 ? -25.722 9.738 38.079 1.00 90.69 765 ASP A N 1
ATOM 5961 C CA . ASP A 1 765 ? -26.227 10.531 36.954 1.00 90.69 765 ASP A CA 1
ATOM 5962 C C . ASP A 1 765 ? -26.060 9.796 35.617 1.00 90.69 765 ASP A C 1
ATOM 5964 O O . ASP A 1 765 ? -26.998 9.740 34.820 1.00 90.69 765 ASP A O 1
ATOM 5968 N N . THR A 1 766 ? -24.898 9.168 35.392 1.00 92.50 766 THR A N 1
ATOM 5969 C CA . THR A 1 766 ? -24.640 8.372 34.177 1.00 92.50 766 THR A CA 1
ATOM 5970 C C . THR A 1 766 ? -25.536 7.137 34.130 1.00 92.50 766 THR A C 1
ATOM 5972 O O . THR A 1 766 ? -26.070 6.792 33.078 1.00 92.50 766 THR A O 1
ATOM 5975 N N . GLU A 1 767 ? -25.733 6.471 35.270 1.00 94.44 767 GLU A N 1
ATOM 5976 C CA . GLU A 1 767 ? -26.641 5.330 35.389 1.00 94.44 767 GLU A CA 1
ATOM 5977 C C . GLU A 1 767 ? -28.083 5.734 35.052 1.00 94.44 767 GLU A C 1
ATOM 5979 O O . GLU A 1 767 ? -28.735 5.096 34.225 1.00 94.44 767 GLU A O 1
ATOM 5984 N N . GLN A 1 768 ? -28.574 6.824 35.647 1.00 94.62 768 GLN A N 1
ATOM 5985 C CA . GLN A 1 768 ? -29.927 7.320 35.421 1.00 94.62 768 GLN A CA 1
ATOM 5986 C C . GLN A 1 768 ? -30.141 7.749 33.963 1.00 94.62 768 GLN A C 1
ATOM 5988 O O . GLN A 1 768 ? -31.219 7.511 33.407 1.00 94.62 768 GLN A O 1
ATOM 5993 N N . ALA A 1 769 ? -29.129 8.361 33.341 1.00 94.75 769 ALA A N 1
ATOM 5994 C CA . ALA A 1 769 ? -29.125 8.697 31.922 1.00 94.75 769 ALA A CA 1
ATOM 5995 C C . ALA A 1 769 ? -29.187 7.443 31.040 1.00 94.75 769 ALA A C 1
ATOM 5997 O O . ALA A 1 769 ? -30.010 7.378 30.125 1.00 94.75 769 ALA A O 1
ATOM 5998 N N . LEU A 1 770 ? -28.373 6.428 31.350 1.00 95.44 770 LEU A N 1
ATOM 5999 C CA . LEU A 1 770 ? -28.347 5.160 30.628 1.00 95.44 770 LEU A CA 1
ATOM 6000 C C . LEU A 1 770 ? -29.693 4.432 30.720 1.00 95.44 770 LEU A C 1
ATOM 6002 O O . LEU A 1 770 ? -30.228 4.021 29.696 1.00 95.44 770 LEU A O 1
ATOM 6006 N N . VAL A 1 771 ? -30.276 4.325 31.916 1.00 96.06 771 VAL A N 1
ATOM 6007 C CA . VAL A 1 771 ? -31.600 3.714 32.129 1.00 96.06 771 VAL A CA 1
ATOM 6008 C C . VAL A 1 771 ? -32.664 4.400 31.268 1.00 96.06 771 VAL A C 1
ATOM 6010 O O . VAL A 1 771 ? -33.333 3.730 30.483 1.00 96.06 771 VAL A O 1
ATOM 6013 N N . ARG A 1 772 ? -32.762 5.736 31.323 1.00 95.94 772 ARG A N 1
ATOM 6014 C CA . ARG A 1 772 ? -33.740 6.496 30.520 1.00 95.94 772 ARG A CA 1
ATOM 6015 C C . ARG A 1 772 ? -33.528 6.317 29.018 1.00 95.94 772 ARG A C 1
ATOM 6017 O O . ARG A 1 772 ? -34.490 6.199 28.260 1.00 95.94 772 ARG A O 1
ATOM 6024 N N . PHE A 1 773 ? -32.273 6.293 28.573 1.00 94.31 773 PHE A N 1
ATOM 6025 C CA . PHE A 1 773 ? -31.934 6.051 27.173 1.00 94.31 773 PHE A CA 1
ATOM 6026 C C . PHE A 1 773 ? -32.404 4.666 26.705 1.00 94.31 773 PHE A C 1
ATOM 6028 O O . PHE A 1 773 ? -32.982 4.537 25.624 1.00 94.31 773 PHE A O 1
ATOM 6035 N N . LEU A 1 774 ? -32.202 3.632 27.522 1.00 93.31 774 LEU A N 1
ATOM 6036 C CA . LEU A 1 774 ? -32.599 2.261 27.197 1.00 93.31 774 LEU A CA 1
ATOM 6037 C C . LEU A 1 774 ? -34.124 2.099 27.178 1.00 93.31 774 LEU A C 1
ATOM 6039 O O . LEU A 1 774 ? -34.655 1.538 26.219 1.00 93.31 774 LEU A O 1
ATOM 6043 N N . GLU A 1 775 ? -34.835 2.694 28.138 1.00 93.06 775 GLU A N 1
ATOM 6044 C CA . GLU A 1 775 ? -36.305 2.755 28.149 1.00 93.06 775 GLU A CA 1
ATOM 6045 C C . GLU A 1 775 ? -36.857 3.436 26.886 1.00 93.06 775 GLU A C 1
ATOM 6047 O O . GLU A 1 775 ? -37.825 2.968 26.271 1.00 93.06 775 GLU A O 1
ATOM 6052 N N . HIS A 1 776 ? -36.214 4.521 26.444 1.00 90.75 776 HIS A N 1
ATOM 6053 C CA . HIS A 1 776 ? -36.563 5.187 25.193 1.00 90.75 776 HIS A CA 1
ATOM 6054 C C . HIS A 1 776 ? -36.328 4.274 23.976 1.00 90.75 776 HIS A C 1
ATOM 6056 O O . HIS A 1 776 ? -37.195 4.180 23.104 1.00 90.75 776 HIS A O 1
ATOM 6062 N N . ARG A 1 777 ? -35.204 3.543 23.918 1.00 88.31 777 ARG A N 1
ATOM 6063 C CA . ARG A 1 777 ? -34.922 2.572 22.840 1.00 88.31 777 ARG A CA 1
ATOM 6064 C C . ARG A 1 777 ? -35.938 1.433 22.803 1.00 88.31 777 ARG A C 1
ATOM 6066 O O . ARG A 1 777 ? -36.395 1.080 21.717 1.00 88.31 777 ARG A O 1
ATOM 6073 N N . VAL A 1 778 ? -36.332 0.906 23.961 1.00 88.06 778 VAL A N 1
ATOM 6074 C CA . VAL A 1 778 ? -37.409 -0.088 24.085 1.00 88.06 778 VAL A CA 1
ATOM 6075 C C . VAL A 1 778 ? -38.724 0.476 23.548 1.00 88.06 778 VAL A C 1
ATOM 6077 O O . VAL A 1 778 ? -39.403 -0.179 22.758 1.00 88.06 778 VAL A O 1
ATOM 6080 N N . THR A 1 779 ? -39.074 1.706 23.929 1.00 86.50 779 THR A N 1
ATOM 6081 C CA . THR A 1 779 ? -40.300 2.370 23.464 1.00 86.50 779 THR A CA 1
ATOM 6082 C C . THR A 1 779 ? -40.290 2.565 21.947 1.00 86.50 779 THR A C 1
ATOM 6084 O O . THR A 1 779 ? -41.285 2.275 21.285 1.00 86.50 779 THR A O 1
ATOM 6087 N N . ALA A 1 780 ? -39.158 2.990 21.381 1.00 82.81 780 ALA A N 1
ATOM 6088 C CA . ALA A 1 780 ? -38.984 3.158 19.941 1.00 82.81 780 ALA A CA 1
ATOM 6089 C C . ALA A 1 780 ? -39.074 1.823 19.180 1.00 82.81 780 ALA A C 1
ATOM 6091 O O . ALA A 1 780 ? -39.709 1.763 18.130 1.00 82.81 780 ALA A O 1
ATOM 6092 N N . ALA A 1 781 ? -38.509 0.740 19.723 1.00 78.38 781 ALA A N 1
ATOM 6093 C CA . ALA A 1 781 ? -38.576 -0.593 19.118 1.00 78.38 781 ALA A CA 1
ATOM 6094 C C . ALA A 1 781 ? -40.007 -1.166 19.058 1.00 78.38 781 ALA A C 1
ATOM 6096 O O . ALA A 1 781 ? -40.311 -1.977 18.186 1.00 78.38 781 ALA A O 1
ATOM 6097 N N . ARG A 1 782 ? -40.900 -0.733 19.959 1.00 75.56 782 ARG A N 1
ATOM 6098 C CA . ARG A 1 782 ? -42.311 -1.161 20.009 1.00 75.56 782 ARG A CA 1
ATOM 6099 C C . ARG A 1 782 ? -43.224 -0.393 19.051 1.00 75.56 782 ARG A C 1
ATOM 6101 O O . ARG A 1 782 ? -44.372 -0.797 18.865 1.00 75.56 782 ARG A O 1
ATOM 6108 N N . GLN A 1 783 ? -42.764 0.711 18.461 1.00 68.06 783 GLN A N 1
ATOM 6109 C CA . GLN A 1 783 ? -43.592 1.480 17.535 1.00 68.06 783 GLN A CA 1
ATOM 6110 C C . GLN A 1 783 ? -43.735 0.732 16.197 1.00 68.06 783 GLN A C 1
ATOM 6112 O O . GLN A 1 783 ? -42.729 0.353 15.594 1.00 68.06 783 GLN A O 1
ATOM 6117 N N . PRO A 1 784 ? -44.964 0.519 15.690 1.00 51.94 784 PRO A N 1
ATOM 6118 C CA . PRO A 1 784 ? -45.158 -0.090 14.382 1.00 51.94 784 PRO A CA 1
ATOM 6119 C C . PRO A 1 784 ? -44.565 0.826 13.308 1.00 51.94 784 PRO A C 1
ATOM 6121 O O . PRO A 1 784 ? -44.929 2.000 13.238 1.00 51.94 784 PRO A O 1
ATOM 6124 N N . GLN A 1 785 ? -43.675 0.289 12.462 1.00 55.09 785 GLN A N 1
ATOM 6125 C CA . GLN A 1 785 ? -43.163 0.971 11.269 1.00 55.09 785 GLN A CA 1
ATOM 6126 C C . GLN A 1 785 ? -44.338 1.359 10.359 1.00 55.09 785 GLN A C 1
ATOM 6128 O O . GLN A 1 785 ? -44.759 0.599 9.487 1.00 55.09 785 GLN A O 1
ATOM 6133 N N . GLN A 1 786 ? -44.903 2.547 10.560 1.00 42.47 786 GLN A N 1
ATOM 6134 C CA . GLN A 1 786 ? -45.809 3.133 9.592 1.00 42.47 786 GLN A CA 1
ATOM 6135 C C . GLN A 1 786 ? -44.974 3.717 8.450 1.00 42.47 786 GLN A C 1
ATOM 6137 O O . GLN A 1 786 ? -44.121 4.571 8.664 1.00 42.47 786 GLN A O 1
ATOM 6142 N N . GLN A 1 787 ? -45.295 3.257 7.238 1.00 40.09 787 GLN A N 1
ATOM 6143 C CA . GLN A 1 787 ? -44.794 3.689 5.928 1.00 40.09 787 GLN A CA 1
ATOM 6144 C C . GLN A 1 787 ? -43.448 3.099 5.479 1.00 40.09 787 GLN A C 1
ATOM 6146 O O . GLN A 1 787 ? -42.390 3.679 5.687 1.00 40.09 787 GLN A O 1
ATOM 6151 N N . GLY A 1 788 ? -43.519 1.989 4.733 1.00 38.69 788 GLY A N 1
ATOM 6152 C CA . GLY A 1 788 ? -43.201 1.944 3.291 1.00 38.69 788 GLY A CA 1
ATOM 6153 C C . GLY A 1 788 ? -41.817 2.375 2.782 1.00 38.69 788 GLY A C 1
ATOM 6154 O O . GLY A 1 788 ? -41.588 2.309 1.577 1.00 38.69 788 GLY A O 1
ATOM 6155 N N . LYS A 1 789 ? -40.884 2.792 3.637 1.00 36.81 789 LYS A N 1
ATOM 6156 C CA . LYS A 1 789 ? -39.474 2.961 3.296 1.00 36.81 789 LYS A CA 1
ATOM 6157 C C . LYS A 1 789 ? -38.732 1.747 3.820 1.00 36.81 789 LYS A C 1
ATOM 6159 O O . LYS A 1 789 ? -38.552 1.587 5.022 1.00 36.81 789 LYS A O 1
ATOM 6164 N N . SER A 1 790 ? -38.311 0.899 2.889 1.00 36.78 790 SER A N 1
ATOM 6165 C CA . SER A 1 790 ? -37.280 -0.113 3.098 1.00 36.78 790 SER A CA 1
ATOM 6166 C C . SER A 1 790 ? -36.017 0.566 3.642 1.00 36.78 790 SER A C 1
ATOM 6168 O O . SER A 1 790 ? -35.152 0.977 2.872 1.00 36.78 790 SER A O 1
ATOM 6170 N N . SER A 1 791 ? -35.929 0.748 4.961 1.00 35.47 791 SER A N 1
ATOM 6171 C CA . SER A 1 791 ? -34.735 1.272 5.616 1.00 35.47 791 SER A CA 1
ATOM 6172 C C . SER A 1 791 ? -33.780 0.109 5.842 1.00 35.47 791 SER A C 1
ATOM 6174 O O . SER A 1 791 ? -33.838 -0.595 6.851 1.00 35.47 791 SER A O 1
ATOM 6176 N N . LEU A 1 792 ? -32.922 -0.136 4.854 1.00 30.83 792 LEU A N 1
ATOM 6177 C CA . LEU A 1 792 ? -31.672 -0.833 5.104 1.00 30.83 792 LEU A CA 1
ATOM 6178 C C . LEU A 1 792 ? -30.906 -0.001 6.152 1.00 30.83 792 LEU A C 1
ATOM 6180 O O . LEU A 1 792 ? -30.574 1.150 5.894 1.00 30.83 792 LEU A O 1
ATOM 6184 N N . VAL A 1 793 ? -30.606 -0.616 7.303 1.00 36.34 793 VAL A N 1
ATOM 6185 C CA . VAL A 1 793 ? -29.650 -0.161 8.337 1.00 36.34 793 VAL A CA 1
ATOM 6186 C C . VAL A 1 793 ? -30.164 0.821 9.416 1.00 36.34 793 VAL A C 1
ATOM 6188 O O . VAL A 1 793 ? -29.549 1.844 9.686 1.00 36.34 793 VAL A O 1
ATOM 6191 N N . SER A 1 794 ? -31.209 0.462 10.170 1.00 44.09 794 SER A N 1
ATOM 6192 C CA . SER A 1 794 ? -31.214 0.781 11.613 1.00 44.09 794 SER A CA 1
ATOM 6193 C C . SER A 1 794 ? -30.751 -0.470 12.354 1.00 44.09 794 SER A C 1
ATOM 6195 O O . SER A 1 794 ? -31.541 -1.351 12.688 1.00 44.09 794 SER A O 1
ATOM 6197 N N . LEU A 1 795 ? -29.435 -0.619 12.512 1.00 58.56 795 LEU A N 1
ATOM 6198 C CA . LEU A 1 795 ? -28.874 -1.663 13.365 1.00 58.56 795 LEU A CA 1
ATOM 6199 C C . LEU A 1 795 ? -29.114 -1.199 14.806 1.00 58.56 795 LEU A C 1
ATOM 6201 O O . LEU A 1 795 ? -28.485 -0.245 15.252 1.00 58.56 795 LEU A O 1
ATOM 6205 N N . GLY A 1 796 ? -30.086 -1.805 15.491 1.00 76.06 796 GLY A N 1
ATOM 6206 C CA . GLY A 1 796 ? -30.381 -1.495 16.892 1.00 76.06 796 GLY A CA 1
ATOM 6207 C C . GLY A 1 796 ? -29.174 -1.737 17.804 1.00 76.06 796 GLY A C 1
ATOM 6208 O O . GLY A 1 796 ? -28.236 -2.431 17.417 1.00 76.06 796 GLY A O 1
ATOM 6209 N N . LEU A 1 797 ? -29.209 -1.173 19.015 1.00 89.12 797 LEU A N 1
ATOM 6210 C CA . LEU A 1 797 ? -28.172 -1.349 20.035 1.00 89.12 797 LEU A CA 1
ATOM 6211 C C . LEU A 1 797 ? -27.910 -2.845 20.284 1.00 89.12 797 LEU A C 1
ATOM 6213 O O . LEU A 1 797 ? -28.818 -3.581 20.666 1.00 89.12 797 LEU A O 1
ATOM 6217 N N . ARG A 1 798 ? -26.673 -3.289 20.050 1.00 92.56 798 ARG A N 1
ATOM 6218 C CA . ARG A 1 798 ? -26.269 -4.704 20.081 1.00 92.56 798 ARG A CA 1
ATOM 6219 C C . ARG A 1 798 ? -25.506 -5.070 21.332 1.00 92.56 798 ARG A C 1
ATOM 6221 O O . ARG A 1 798 ? -25.586 -6.214 21.772 1.00 92.56 798 ARG A O 1
ATOM 6228 N N . GLN A 1 799 ? -24.753 -4.132 21.900 1.00 95.56 799 GLN A N 1
ATOM 6229 C CA . GLN A 1 799 ? -23.876 -4.449 23.014 1.00 95.56 799 GLN A CA 1
ATOM 6230 C C . GLN A 1 799 ? -23.692 -3.286 23.984 1.00 95.56 799 GLN A C 1
ATOM 6232 O O . GLN A 1 799 ? -23.418 -2.155 23.586 1.00 95.56 799 GLN A O 1
ATOM 6237 N N . ILE A 1 800 ? -23.792 -3.602 25.274 1.00 97.00 800 ILE A N 1
ATOM 6238 C CA . ILE A 1 800 ? -23.444 -2.715 26.382 1.00 97.00 800 ILE A CA 1
ATOM 6239 C C . ILE A 1 800 ? -22.502 -3.479 27.309 1.00 97.00 800 ILE A C 1
ATOM 6241 O O . ILE A 1 800 ? -22.862 -4.536 27.834 1.00 97.00 800 ILE A O 1
ATOM 6245 N N . ARG A 1 801 ? -21.292 -2.955 27.510 1.00 98.00 801 ARG A N 1
ATOM 6246 C CA . ARG A 1 801 ? -20.300 -3.523 28.430 1.00 98.00 801 ARG A CA 1
ATOM 6247 C C . ARG A 1 801 ? -20.055 -2.579 29.601 1.00 98.00 801 ARG A C 1
ATOM 6249 O O . ARG A 1 801 ? -19.561 -1.470 29.402 1.00 98.00 801 ARG A O 1
ATOM 6256 N N . LEU A 1 802 ? -20.393 -3.049 30.797 1.00 97.38 802 LEU A N 1
ATOM 6257 C CA . LEU A 1 802 ? -20.264 -2.338 32.069 1.00 97.38 802 LEU A CA 1
ATOM 6258 C C . LEU A 1 802 ? -19.552 -3.232 33.095 1.00 97.38 802 LEU A C 1
ATOM 6260 O O . LEU A 1 802 ? -20.006 -3.382 34.229 1.00 97.38 802 LEU A O 1
ATOM 6264 N N . ASN A 1 803 ? -18.481 -3.904 32.672 1.00 96.75 803 ASN A N 1
ATOM 6265 C CA . ASN A 1 803 ? -17.719 -4.769 33.568 1.00 96.75 803 ASN A CA 1
ATOM 6266 C C . ASN A 1 803 ? -16.854 -3.919 34.504 1.00 96.75 803 ASN A C 1
ATOM 6268 O O . ASN A 1 803 ? -16.285 -2.928 34.052 1.00 96.75 803 ASN A O 1
ATOM 6272 N N . ASP A 1 804 ? -16.714 -4.327 35.766 1.00 95.56 804 ASP A N 1
ATOM 6273 C CA . ASP A 1 804 ? -15.912 -3.603 36.770 1.00 95.56 804 ASP A CA 1
ATOM 6274 C C . ASP A 1 804 ? -16.269 -2.101 36.843 1.00 95.56 804 ASP A C 1
ATOM 6276 O O . ASP A 1 804 ? -15.424 -1.207 36.792 1.00 95.56 804 ASP A O 1
ATOM 6280 N N . CYS A 1 805 ? -17.571 -1.812 36.889 1.00 94.62 805 CYS A N 1
ATOM 6281 C CA . CYS A 1 805 ? -18.114 -0.454 36.925 1.00 94.62 805 CYS A CA 1
ATOM 6282 C C . CYS A 1 805 ? -18.609 -0.044 38.322 1.00 94.62 805 CYS A C 1
ATOM 6284 O O . CYS A 1 805 ? -19.261 0.992 38.461 1.00 94.62 805 CYS A O 1
ATOM 6286 N N . SER A 1 806 ? -18.312 -0.847 39.352 1.00 93.06 806 SER A N 1
ATOM 6287 C CA . SER A 1 806 ? -18.858 -0.723 40.714 1.00 93.06 806 SER A CA 1
ATOM 6288 C C . SER A 1 806 ? -20.392 -0.761 40.781 1.00 93.06 806 SER A C 1
ATOM 6290 O O . SER A 1 806 ? -20.980 -0.150 41.667 1.00 93.06 806 SER A O 1
ATOM 6292 N N . ILE A 1 807 ? -21.038 -1.471 39.853 1.00 95.12 807 ILE A N 1
ATOM 6293 C CA . ILE A 1 807 ? -22.500 -1.596 39.789 1.00 95.12 807 ILE A CA 1
ATOM 6294 C C . ILE A 1 807 ? -22.960 -2.613 40.839 1.00 95.12 807 ILE A C 1
ATOM 6296 O O . ILE A 1 807 ? -22.525 -3.759 40.820 1.00 95.12 807 ILE A O 1
ATOM 6300 N N . ASP A 1 808 ? -23.846 -2.235 41.752 1.00 96.00 808 ASP A N 1
ATOM 6301 C CA . ASP A 1 808 ? -24.458 -3.195 42.675 1.00 96.00 808 ASP A CA 1
ATOM 6302 C C . ASP A 1 808 ? -25.669 -3.920 42.044 1.00 96.00 808 ASP A C 1
ATOM 6304 O O . ASP A 1 808 ? -26.114 -3.626 40.932 1.00 96.00 808 ASP A O 1
ATOM 6308 N N . GLY A 1 809 ? -26.216 -4.915 42.738 1.00 96.44 809 GLY A N 1
ATOM 6309 C CA . GLY A 1 809 ? -27.396 -5.664 42.310 1.00 96.44 809 GLY A CA 1
ATOM 6310 C C . GLY A 1 809 ? -28.649 -4.796 42.137 1.00 96.44 809 GLY A C 1
ATOM 6311 O O . GLY A 1 809 ? -29.437 -5.054 41.227 1.00 96.44 809 GLY A O 1
ATOM 6312 N N . PHE A 1 810 ? -28.816 -3.720 42.919 1.00 96.56 810 PHE A N 1
ATOM 6313 C CA . PHE A 1 810 ? -29.942 -2.791 42.752 1.00 96.56 810 PHE A CA 1
ATOM 6314 C C . PHE A 1 810 ? -29.834 -2.015 41.436 1.00 96.56 810 PHE A C 1
ATOM 6316 O O . PHE A 1 810 ? -30.823 -1.862 40.715 1.00 96.56 810 PHE A O 1
ATOM 6323 N N . GLN A 1 811 ? -28.639 -1.515 41.122 1.00 96.38 811 GLN A N 1
ATOM 6324 C CA . GLN A 1 811 ? -28.332 -0.816 39.874 1.00 96.38 811 GLN A CA 1
ATOM 6325 C C . GLN A 1 811 ? -28.460 -1.761 38.676 1.00 96.38 811 GLN A C 1
ATOM 6327 O O . GLN A 1 811 ? -29.136 -1.443 37.695 1.00 96.38 811 GLN A O 1
ATOM 6332 N N . ALA A 1 812 ? -27.894 -2.966 38.777 1.00 96.69 812 ALA A N 1
ATOM 6333 C CA . ALA A 1 812 ? -28.008 -3.996 37.752 1.00 96.69 812 ALA A CA 1
ATOM 6334 C C . ALA A 1 812 ? -29.471 -4.374 37.472 1.00 96.69 812 ALA A C 1
ATOM 6336 O O . ALA A 1 812 ? -29.849 -4.510 36.309 1.00 96.69 812 ALA A O 1
ATOM 6337 N N . ALA A 1 813 ? -30.312 -4.484 38.509 1.00 96.50 813 ALA A N 1
ATOM 6338 C CA . ALA A 1 813 ? -31.742 -4.746 38.359 1.00 96.50 813 ALA A CA 1
ATOM 6339 C C . ALA A 1 813 ? -32.455 -3.637 37.569 1.00 96.50 813 ALA A C 1
ATOM 6341 O O . ALA A 1 813 ? -33.262 -3.936 36.687 1.00 96.50 813 ALA A O 1
ATOM 6342 N N . ARG A 1 814 ? -32.135 -2.361 37.840 1.00 96.31 814 ARG A N 1
ATOM 6343 C CA . ARG A 1 814 ? -32.689 -1.214 37.097 1.00 96.31 814 ARG A CA 1
ATOM 6344 C C . ARG A 1 814 ? -32.255 -1.214 35.636 1.00 96.31 814 ARG A C 1
ATOM 6346 O O . ARG A 1 814 ? -33.104 -1.078 34.760 1.00 96.31 814 ARG A O 1
ATOM 6353 N N . ILE A 1 815 ? -30.963 -1.413 35.369 1.00 95.81 815 ILE A N 1
ATOM 6354 C CA . ILE A 1 815 ? -30.427 -1.484 34.001 1.00 95.81 815 ILE A CA 1
ATOM 6355 C C . ILE A 1 815 ? -31.070 -2.649 33.240 1.00 95.81 815 ILE A C 1
ATOM 6357 O O . ILE A 1 815 ? -31.518 -2.467 32.110 1.00 95.81 815 ILE A O 1
ATOM 6361 N N . LEU A 1 816 ? -31.171 -3.829 33.863 1.00 94.56 816 LEU A N 1
ATOM 6362 C CA . LEU A 1 816 ? -31.813 -5.003 33.270 1.00 94.56 816 LEU A CA 1
ATOM 6363 C C . LEU A 1 816 ? -33.302 -4.760 32.980 1.00 94.56 816 LEU A C 1
ATOM 6365 O O . LEU A 1 816 ? -33.794 -5.134 31.917 1.00 94.56 816 LEU A O 1
ATOM 6369 N N . GLY A 1 817 ? -34.014 -4.105 33.899 1.00 92.69 817 GLY A N 1
ATOM 6370 C CA . GLY A 1 817 ? -35.401 -3.694 33.690 1.00 92.69 817 GLY A CA 1
ATOM 6371 C C . GLY A 1 817 ? -35.550 -2.749 32.495 1.00 92.69 817 GLY A C 1
ATOM 6372 O O . GLY A 1 817 ? -36.429 -2.956 31.661 1.00 92.69 817 GLY A O 1
ATOM 6373 N N . ALA A 1 818 ? -34.644 -1.777 32.359 1.00 92.56 818 ALA A N 1
ATOM 6374 C CA . ALA A 1 818 ? -34.651 -0.781 31.286 1.00 92.56 818 ALA A CA 1
ATOM 6375 C C . ALA A 1 818 ? -34.419 -1.370 29.886 1.00 92.56 818 ALA A C 1
ATOM 6377 O O . ALA A 1 818 ? -34.864 -0.799 28.892 1.00 92.56 818 ALA A O 1
ATOM 6378 N N . VAL A 1 819 ? -33.730 -2.513 29.791 1.00 90.44 819 VAL A N 1
ATOM 6379 C CA . VAL A 1 819 ? -33.514 -3.225 28.520 1.00 90.44 819 VAL A CA 1
ATOM 6380 C C . VAL A 1 819 ? -34.584 -4.276 28.224 1.00 90.44 819 VAL A C 1
ATOM 6382 O O . VAL A 1 819 ? -34.583 -4.846 27.131 1.00 90.44 819 VAL A O 1
ATOM 6385 N N . SER A 1 820 ? -35.503 -4.542 29.162 1.00 85.56 820 SER A N 1
ATOM 6386 C CA . SER A 1 820 ? -36.567 -5.533 28.986 1.00 85.56 820 SER A CA 1
ATOM 6387 C C . SER A 1 820 ? -37.489 -5.121 27.830 1.00 85.56 820 SER A C 1
ATOM 6389 O O . SER A 1 820 ? -38.169 -4.094 27.859 1.00 85.56 820 SER A O 1
ATOM 6391 N N . GLY A 1 821 ? -37.475 -5.914 26.758 1.00 83.75 821 GLY A N 1
ATOM 6392 C CA . GLY A 1 821 ? -38.145 -5.606 25.493 1.00 83.75 821 GLY A CA 1
ATOM 6393 C C . GLY A 1 821 ? -37.215 -5.347 24.306 1.00 83.75 821 GLY A C 1
ATOM 6394 O O . GLY A 1 821 ? -37.719 -5.234 23.192 1.00 83.75 821 GLY A O 1
ATOM 6395 N N . LEU A 1 822 ? -35.893 -5.288 24.502 1.00 85.88 822 LEU A N 1
ATOM 6396 C CA . LEU A 1 822 ? -34.924 -5.329 23.400 1.00 85.88 822 LEU A CA 1
ATOM 6397 C C . LEU A 1 822 ? -34.610 -6.777 22.995 1.00 85.88 822 LEU A C 1
ATOM 6399 O O . LEU A 1 822 ? -34.560 -7.680 23.832 1.00 85.88 822 LEU A O 1
ATOM 6403 N N . ASP A 1 823 ? -34.356 -6.987 21.704 1.00 86.88 823 ASP A N 1
ATOM 6404 C CA . ASP A 1 823 ? -33.955 -8.276 21.139 1.00 86.88 823 ASP A CA 1
ATOM 6405 C C . ASP A 1 823 ? -32.528 -8.204 20.583 1.00 86.88 823 ASP A C 1
ATOM 6407 O O . ASP A 1 823 ? -32.166 -7.260 19.882 1.00 86.88 823 ASP A O 1
ATOM 6411 N N . GLY A 1 824 ? -31.716 -9.224 20.872 1.00 86.75 824 GLY A N 1
ATOM 6412 C CA . GLY A 1 824 ? -30.355 -9.361 20.338 1.00 86.75 824 GLY A CA 1
ATOM 6413 C C . GLY A 1 824 ? -29.290 -8.500 21.030 1.00 86.75 824 GLY A C 1
ATOM 6414 O O . GLY A 1 824 ? -28.143 -8.502 20.589 1.00 86.75 824 GLY A O 1
ATOM 6415 N N . LEU A 1 825 ? -29.645 -7.794 22.108 1.00 92.00 825 LEU A N 1
ATOM 6416 C CA . LEU A 1 825 ? -28.706 -7.038 22.939 1.00 92.00 825 LEU A CA 1
ATOM 6417 C C . LEU A 1 825 ? -27.890 -7.981 23.833 1.00 92.00 825 LEU A C 1
ATOM 6419 O O . LEU A 1 825 ? -28.458 -8.838 24.507 1.00 92.00 825 LEU A O 1
ATOM 6423 N N . HIS A 1 826 ? -26.577 -7.773 23.909 1.00 95.19 826 HIS A N 1
ATOM 6424 C CA . HIS A 1 826 ? -25.708 -8.373 24.918 1.00 95.19 826 HIS A CA 1
ATOM 6425 C C . HIS A 1 826 ? -25.349 -7.357 26.009 1.00 95.19 826 HIS A C 1
ATOM 6427 O O . HIS A 1 826 ? -24.710 -6.340 25.733 1.00 95.19 826 HIS A O 1
ATOM 6433 N N . LEU A 1 827 ? -25.738 -7.655 27.248 1.00 96.31 827 LEU A N 1
ATOM 6434 C CA . LEU A 1 827 ? -25.447 -6.861 28.437 1.00 96.31 827 LEU A CA 1
ATOM 6435 C C . LEU A 1 827 ? -24.372 -7.562 29.273 1.00 96.31 827 LEU A C 1
ATOM 6437 O O . LEU A 1 827 ? -24.580 -8.686 29.734 1.00 96.31 827 LEU A O 1
ATOM 6441 N N . HIS A 1 828 ? -23.233 -6.899 29.469 1.00 97.69 828 HIS A N 1
ATOM 6442 C CA . HIS A 1 828 ? -22.140 -7.407 30.296 1.00 97.69 828 HIS A CA 1
ATOM 6443 C C . HIS A 1 828 ? -22.041 -6.626 31.604 1.00 97.69 828 HIS A C 1
ATOM 6445 O O . HIS A 1 828 ? -21.875 -5.406 31.581 1.00 97.69 828 HIS A O 1
ATOM 6451 N N . LEU A 1 829 ? -22.142 -7.347 32.720 1.00 97.12 829 LEU A N 1
ATOM 6452 C CA . LEU A 1 829 ? -22.113 -6.833 34.092 1.00 97.12 829 LEU A CA 1
ATOM 6453 C C . LEU A 1 829 ? -21.096 -7.604 34.952 1.00 97.12 829 LEU A C 1
ATOM 6455 O O . LEU A 1 829 ? -21.244 -7.680 36.170 1.00 97.12 829 LEU A O 1
ATOM 6459 N N . GLY A 1 830 ? -20.078 -8.196 34.333 1.00 96.06 830 GLY A N 1
ATOM 6460 C CA . GLY A 1 830 ? -19.072 -8.991 35.029 1.00 96.06 830 GLY A CA 1
ATOM 6461 C C . GLY A 1 830 ? -18.198 -8.175 35.986 1.00 96.06 830 GLY A C 1
ATOM 6462 O O . GLY A 1 830 ? -18.083 -6.957 35.855 1.00 96.06 830 GLY A O 1
ATOM 6463 N N . SER A 1 831 ? -17.580 -8.848 36.958 1.00 95.12 831 SER A N 1
ATOM 6464 C CA . SER A 1 831 ? -16.680 -8.242 37.960 1.00 95.12 831 SER A CA 1
ATOM 6465 C C . SER A 1 831 ? -17.284 -7.082 38.765 1.00 95.12 831 SER A C 1
ATOM 6467 O O . SER A 1 831 ? -16.566 -6.235 39.280 1.00 95.12 831 SER A O 1
ATOM 6469 N N . ASN A 1 832 ? -18.608 -7.040 38.892 1.00 96.06 832 ASN A N 1
ATOM 6470 C CA . ASN A 1 832 ? -19.320 -6.047 39.689 1.00 96.06 832 ASN A CA 1
ATOM 6471 C C . ASN A 1 832 ? -19.759 -6.629 41.049 1.00 96.06 832 ASN A C 1
ATOM 6473 O O . ASN A 1 832 ? -19.996 -7.837 41.145 1.00 96.06 832 ASN A O 1
ATOM 6477 N N . PRO A 1 833 ? -19.921 -5.803 42.102 1.00 94.62 833 PRO A N 1
ATOM 6478 C CA . PRO A 1 833 ? -20.379 -6.233 43.429 1.00 94.62 833 PRO A CA 1
ATOM 6479 C C . PRO A 1 833 ? -21.896 -6.527 43.477 1.00 94.62 833 PRO A C 1
ATOM 6481 O O . PRO A 1 833 ? -22.632 -5.983 44.301 1.00 94.62 833 PRO A O 1
ATOM 6484 N N . LEU A 1 834 ? -22.375 -7.425 42.611 1.00 95.69 834 LEU A N 1
ATOM 6485 C CA . LEU A 1 834 ? -23.805 -7.699 42.404 1.00 95.69 834 LEU A CA 1
ATOM 6486 C C . LEU A 1 834 ? -24.507 -8.359 43.602 1.00 95.69 834 LEU A C 1
ATOM 6488 O O . LEU A 1 834 ? -25.735 -8.379 43.660 1.00 95.69 834 LEU A O 1
ATOM 6492 N N . GLU A 1 835 ? -23.755 -8.910 44.560 1.00 94.06 835 GLU A N 1
ATOM 6493 C CA . GLU A 1 835 ? -24.329 -9.528 45.761 1.00 94.06 835 GLU A CA 1
ATOM 6494 C C . GLU A 1 835 ? -25.163 -8.528 46.585 1.00 94.06 835 GLU A C 1
ATOM 6496 O O . GLU A 1 835 ? -26.174 -8.896 47.195 1.00 94.06 835 GLU A O 1
ATOM 6501 N N . GLN A 1 836 ? -24.765 -7.253 46.596 1.00 93.38 836 GLN A N 1
ATOM 6502 C CA . GLN A 1 836 ? -25.516 -6.190 47.252 1.00 93.38 836 GLN A CA 1
ATOM 6503 C C . GLN A 1 836 ? -26.734 -5.820 46.395 1.00 93.38 836 GLN A C 1
ATOM 6505 O O . GLN A 1 836 ? -26.584 -5.160 45.382 1.00 93.38 836 GLN A O 1
ATOM 6510 N N . GLY A 1 837 ? -27.940 -6.234 46.793 1.00 94.75 837 GLY A N 1
ATOM 6511 C CA . GLY A 1 837 ? -29.156 -6.067 45.975 1.00 94.75 837 GLY A CA 1
ATOM 6512 C C . GLY A 1 837 ? -29.453 -7.256 45.056 1.00 94.75 837 GLY A C 1
ATOM 6513 O O . GLY A 1 837 ? -30.131 -7.123 44.037 1.00 94.75 837 GLY A O 1
ATOM 6514 N N . ILE A 1 838 ? -28.921 -8.436 45.393 1.00 95.94 838 ILE A N 1
ATOM 6515 C CA . ILE A 1 838 ? -29.137 -9.657 44.612 1.00 95.94 838 ILE A CA 1
ATOM 6516 C C . ILE A 1 838 ? -30.609 -10.086 44.546 1.00 95.94 838 ILE A C 1
ATOM 6518 O O . ILE A 1 838 ? -31.015 -10.700 43.566 1.00 95.94 838 ILE A O 1
ATOM 6522 N N . GLU A 1 839 ? -31.418 -9.764 45.559 1.00 95.88 839 GLU A N 1
ATOM 6523 C CA . GLU A 1 839 ? -32.848 -10.096 45.584 1.00 95.88 839 GLU A CA 1
ATOM 6524 C C . GLU A 1 839 ? -33.611 -9.348 44.486 1.00 95.88 839 GLU A C 1
ATOM 6526 O O . GLU A 1 839 ? -34.431 -9.934 43.774 1.00 95.88 839 GLU A O 1
ATOM 6531 N N . GLU A 1 840 ? -33.303 -8.067 44.301 1.00 96.94 840 GLU A N 1
ATOM 6532 C CA . GLU A 1 840 ? -33.860 -7.213 43.260 1.00 96.94 840 GLU A CA 1
ATOM 6533 C C . GLU A 1 840 ? -33.384 -7.650 41.876 1.00 96.94 840 GLU A C 1
ATOM 6535 O O . GLU A 1 840 ? -34.202 -7.760 40.960 1.00 96.94 840 GLU A O 1
ATOM 6540 N N . LEU A 1 841 ? -32.094 -7.969 41.726 1.00 96.56 841 LEU A N 1
ATOM 6541 C CA . LEU A 1 841 ? -31.549 -8.478 40.466 1.00 96.56 841 LEU A CA 1
ATOM 6542 C C . LEU A 1 841 ? -32.174 -9.826 40.087 1.00 96.56 841 LEU A C 1
ATOM 6544 O O . LEU A 1 841 ? -32.633 -9.998 38.959 1.00 96.56 841 LEU A O 1
ATOM 6548 N N . ALA A 1 842 ? -32.252 -10.765 41.031 1.00 96.00 842 ALA A N 1
ATOM 6549 C CA . ALA A 1 842 ? -32.894 -12.062 40.834 1.00 96.00 842 ALA A CA 1
ATOM 6550 C C . ALA A 1 842 ? -34.380 -11.898 40.477 1.00 96.00 842 ALA A C 1
ATOM 6552 O O . ALA A 1 842 ? -34.878 -12.551 39.559 1.00 96.00 842 ALA A O 1
ATOM 6553 N N . SER A 1 843 ? -35.082 -10.978 41.141 1.00 95.25 843 SER A N 1
ATOM 6554 C CA . SER A 1 843 ? -36.474 -10.658 40.811 1.00 95.25 843 SER A CA 1
ATOM 6555 C C . SER A 1 843 ? -36.603 -10.082 39.398 1.00 95.25 843 SER A C 1
ATOM 6557 O O . SER A 1 843 ? -37.470 -10.523 38.648 1.00 95.25 843 SER A O 1
ATOM 6559 N N . ALA A 1 844 ? -35.723 -9.163 38.991 1.00 94.62 844 ALA A N 1
ATOM 6560 C CA . ALA A 1 844 ? -35.713 -8.598 37.641 1.00 94.62 844 ALA A CA 1
ATOM 6561 C C . ALA A 1 844 ? -35.435 -9.662 36.562 1.00 94.62 844 ALA A C 1
ATOM 6563 O O . ALA A 1 844 ? -36.091 -9.671 35.522 1.00 94.62 844 ALA A O 1
ATOM 6564 N N . ILE A 1 845 ? -34.520 -10.602 36.824 1.00 95.00 845 ILE A N 1
ATOM 6565 C CA . ILE A 1 845 ? -34.224 -11.739 35.935 1.00 95.00 845 ILE A CA 1
ATOM 6566 C C . ILE A 1 845 ? -35.444 -12.661 35.800 1.00 95.00 845 ILE A C 1
ATOM 6568 O O . ILE A 1 845 ? -35.838 -13.006 34.681 1.00 95.00 845 ILE A O 1
ATOM 6572 N N . ALA A 1 846 ? -36.052 -13.048 36.925 1.00 92.56 846 ALA A N 1
ATOM 6573 C CA . ALA A 1 846 ? -37.179 -13.978 36.957 1.00 92.56 846 ALA A CA 1
ATOM 6574 C C . ALA A 1 846 ? -38.459 -13.381 36.346 1.00 92.56 846 ALA A C 1
ATOM 6576 O O . ALA A 1 846 ? -39.229 -14.095 35.705 1.00 92.56 846 ALA A O 1
ATOM 6577 N N . LEU A 1 847 ? -38.685 -12.076 36.533 1.00 89.19 847 LEU A N 1
ATOM 6578 C CA . LEU A 1 847 ? -39.876 -11.358 36.063 1.00 89.19 847 LEU A CA 1
ATOM 6579 C C . LEU A 1 847 ? -39.712 -10.732 34.670 1.00 89.19 847 LEU A C 1
ATOM 6581 O O . LEU A 1 847 ? -40.663 -10.132 34.164 1.00 89.19 847 LEU A O 1
ATOM 6585 N N . CYS A 1 848 ? -38.543 -10.866 34.036 1.00 86.12 848 CYS A N 1
ATOM 6586 C CA . CYS A 1 848 ? -38.303 -10.368 32.684 1.00 86.12 848 CYS A CA 1
ATOM 6587 C C . CYS A 1 848 ? -39.283 -11.025 31.697 1.00 86.12 848 CYS A C 1
ATOM 6589 O O . CYS A 1 848 ? -39.166 -12.203 31.349 1.00 86.12 848 CYS A O 1
ATOM 6591 N N . SER A 1 849 ? -40.292 -10.262 31.271 1.00 76.31 849 SER A N 1
ATOM 6592 C CA . SER A 1 849 ? -41.426 -10.782 30.500 1.00 76.31 849 SER A CA 1
ATOM 6593 C C . SER A 1 849 ? -41.295 -10.542 28.994 1.00 76.31 849 SER A C 1
ATOM 6595 O O . SER A 1 849 ? -41.909 -11.280 28.215 1.00 76.31 849 SER A O 1
ATOM 6597 N N . GLU A 1 850 ? -40.453 -9.595 28.569 1.00 80.31 850 GLU A N 1
ATOM 6598 C CA . GLU A 1 850 ? -40.312 -9.128 27.183 1.00 80.31 850 GLU A CA 1
ATOM 6599 C C . GLU A 1 850 ? -38.830 -9.033 26.749 1.00 80.31 850 GLU A C 1
ATOM 6601 O O . GLU A 1 850 ? -37.943 -8.791 27.567 1.00 80.31 850 GLU A O 1
ATOM 6606 N N . GLY A 1 851 ? -38.561 -9.210 25.446 1.00 81.00 851 GLY A N 1
ATOM 6607 C CA . GLY A 1 851 ? -37.211 -9.180 24.850 1.00 81.00 851 GLY A CA 1
ATOM 6608 C C . GLY A 1 851 ? -36.434 -10.508 24.901 1.00 81.00 851 GLY A C 1
ATOM 6609 O O . GLY A 1 851 ? -36.876 -11.489 25.509 1.00 81.00 851 GLY A O 1
ATOM 6610 N N . ARG A 1 852 ? -35.275 -10.547 24.229 1.00 86.94 852 ARG A N 1
ATOM 6611 C CA . ARG A 1 852 ? -34.306 -11.660 24.192 1.00 86.94 852 ARG A CA 1
ATOM 6612 C C . ARG A 1 852 ? -32.886 -11.112 24.304 1.00 86.94 852 ARG A C 1
ATOM 6614 O O . ARG A 1 852 ? -32.328 -10.625 23.320 1.00 86.94 852 ARG A O 1
ATOM 6621 N N . ILE A 1 853 ? -32.298 -11.226 25.491 1.00 90.12 853 ILE A N 1
ATOM 6622 C CA . ILE A 1 853 ? -31.062 -10.521 25.864 1.00 90.12 853 ILE A CA 1
ATOM 6623 C C . ILE A 1 853 ? -29.976 -11.538 26.214 1.00 90.12 853 ILE A C 1
ATOM 6625 O O . ILE A 1 853 ? -30.225 -12.481 26.959 1.00 90.12 853 ILE A O 1
ATOM 6629 N N . GLY A 1 854 ? -28.767 -11.367 25.688 1.00 93.50 854 GLY A N 1
ATOM 6630 C CA . GLY A 1 854 ? -27.604 -12.116 26.150 1.00 93.50 854 GLY A CA 1
ATOM 6631 C C . GLY A 1 854 ? -27.055 -11.494 27.431 1.00 93.50 854 GLY A C 1
ATOM 6632 O O . GLY A 1 854 ? -26.663 -10.330 27.417 1.00 93.50 854 GLY A O 1
ATOM 6633 N N . LEU A 1 855 ? -27.011 -12.247 28.525 1.00 95.19 855 LEU A N 1
ATOM 6634 C CA . LEU A 1 855 ? -26.560 -11.752 29.824 1.00 95.19 855 LEU A CA 1
ATOM 6635 C C . LEU A 1 855 ? -25.178 -12.319 30.162 1.00 95.19 855 LEU A C 1
ATOM 6637 O O . LEU A 1 855 ? -24.986 -13.530 30.159 1.00 95.19 855 LEU A O 1
ATOM 6641 N N . HIS A 1 856 ? -24.211 -11.461 30.471 1.00 97.19 856 HIS A N 1
ATOM 6642 C CA . HIS A 1 856 ? -22.874 -11.885 30.895 1.00 97.19 856 HIS A CA 1
ATOM 6643 C C . HIS A 1 856 ? -22.617 -11.399 32.319 1.00 97.19 856 HIS A C 1
ATOM 6645 O O . HIS A 1 856 ? -22.471 -10.199 32.550 1.00 97.19 856 HIS A O 1
ATOM 6651 N N . LEU A 1 857 ? -22.577 -12.334 33.266 1.00 96.25 857 LEU A N 1
ATOM 6652 C CA . LEU A 1 857 ? -22.295 -12.114 34.685 1.00 96.25 857 LEU A CA 1
ATOM 6653 C C . LEU A 1 857 ? -21.015 -12.867 35.047 1.00 96.25 857 LEU A C 1
ATOM 6655 O O . LEU A 1 857 ? -21.030 -13.730 35.918 1.00 96.25 857 LEU A O 1
ATOM 6659 N N . ASP A 1 858 ? -19.931 -12.600 34.325 1.00 95.06 858 ASP A N 1
ATOM 6660 C CA . ASP A 1 858 ? -18.648 -13.282 34.512 1.00 95.06 858 ASP A CA 1
ATOM 6661 C C . ASP A 1 858 ? -17.876 -12.711 35.707 1.00 95.06 858 ASP A C 1
ATOM 6663 O O . ASP A 1 858 ? -17.946 -11.516 35.985 1.00 95.06 858 ASP A O 1
ATOM 6667 N N . MET A 1 859 ? -17.088 -13.545 36.386 1.00 93.94 859 MET A N 1
ATOM 6668 C CA . MET A 1 859 ? -16.188 -13.154 37.475 1.00 93.94 859 MET A CA 1
ATOM 6669 C C . MET A 1 859 ? -16.893 -12.359 38.588 1.00 93.94 859 MET A C 1
ATOM 6671 O O . MET A 1 859 ? -16.329 -11.414 39.137 1.00 93.94 859 MET A O 1
ATOM 6675 N N . VAL A 1 860 ? -18.147 -12.706 38.890 1.00 93.00 860 VAL A N 1
ATOM 6676 C CA . VAL A 1 860 ? -18.917 -12.112 39.988 1.00 93.00 860 VAL A CA 1
ATOM 6677 C C . VAL A 1 860 ? -18.681 -12.941 41.246 1.00 93.00 860 VAL A C 1
ATOM 6679 O O . VAL A 1 860 ? -18.964 -14.139 41.281 1.00 93.00 860 VAL A O 1
ATOM 6682 N N . GLU A 1 861 ? -18.161 -12.300 42.288 1.00 89.62 861 GLU A N 1
ATOM 6683 C CA . GLU A 1 861 ? -17.883 -12.954 43.564 1.00 89.62 861 GLU A CA 1
ATOM 6684 C C . GLU A 1 861 ? -19.101 -12.884 44.491 1.00 89.62 861 GLU A C 1
ATOM 6686 O O . GLU A 1 861 ? -19.627 -11.803 44.763 1.00 89.62 861 GLU A O 1
ATOM 6691 N N . PHE A 1 862 ? -19.518 -14.038 45.018 1.00 89.88 862 PHE A N 1
ATOM 6692 C CA . PHE A 1 862 ? -20.561 -14.129 46.038 1.00 89.88 862 PHE A CA 1
ATOM 6693 C C . PHE A 1 862 ? -19.958 -14.548 47.376 1.00 89.88 862 PHE A C 1
ATOM 6695 O O . PHE A 1 862 ? -19.456 -15.657 47.517 1.00 89.88 862 PHE A O 1
ATOM 6702 N N . ARG A 1 863 ? -20.050 -13.698 48.397 1.00 88.62 863 ARG A N 1
ATOM 6703 C CA . ARG A 1 863 ? -19.610 -14.036 49.759 1.00 88.62 863 ARG A CA 1
ATOM 6704 C C . ARG A 1 863 ? -20.560 -15.014 50.444 1.00 88.62 863 ARG A C 1
ATOM 6706 O O . ARG A 1 863 ? -20.134 -15.735 51.342 1.00 88.62 863 ARG A O 1
ATOM 6713 N N . ARG A 1 864 ? -21.839 -15.007 50.055 1.00 87.81 864 ARG A N 1
ATOM 6714 C CA . ARG A 1 864 ? -22.892 -15.873 50.598 1.00 87.81 864 ARG A CA 1
ATOM 6715 C C . ARG A 1 864 ? -23.440 -16.820 49.539 1.00 87.81 864 ARG A C 1
ATOM 6717 O O . ARG A 1 864 ? -23.918 -16.378 48.492 1.00 87.81 864 ARG A O 1
ATOM 6724 N N . ASP A 1 865 ? -23.473 -18.106 49.867 1.00 88.31 865 ASP A N 1
ATOM 6725 C CA . ASP A 1 865 ? -24.073 -19.146 49.029 1.00 88.31 865 ASP A CA 1
ATOM 6726 C C . ASP A 1 865 ? -25.551 -18.863 48.733 1.00 88.31 865 ASP A C 1
ATOM 6728 O O . ASP A 1 865 ? -25.998 -19.096 47.612 1.00 88.31 865 ASP A O 1
ATOM 6732 N N . GLU A 1 866 ? -26.311 -18.302 49.684 1.00 90.31 866 GLU A N 1
ATOM 6733 C CA . GLU A 1 866 ? -27.736 -18.018 49.467 1.00 90.31 866 GLU A CA 1
ATOM 6734 C C . GLU A 1 866 ? -27.952 -17.016 48.329 1.00 90.31 866 GLU A C 1
ATOM 6736 O O . GLU A 1 866 ? -28.886 -17.167 47.544 1.00 90.31 866 GLU A O 1
ATOM 6741 N N . ALA A 1 867 ? -27.074 -16.016 48.209 1.00 91.62 867 ALA A N 1
ATOM 6742 C CA . ALA A 1 867 ? -27.141 -15.019 47.145 1.00 91.62 867 ALA A CA 1
ATOM 6743 C C . ALA A 1 867 ? -26.863 -15.642 45.770 1.00 91.62 867 ALA A C 1
ATOM 6745 O O . ALA A 1 867 ? -27.572 -15.362 44.802 1.00 91.62 867 ALA A O 1
ATOM 6746 N N . TYR A 1 868 ? -25.877 -16.537 45.701 1.00 92.50 868 TYR A N 1
ATOM 6747 C CA . TYR A 1 868 ? -25.578 -17.290 44.488 1.00 92.50 868 TYR A CA 1
ATOM 6748 C C . TYR A 1 868 ? -26.743 -18.208 44.091 1.00 92.50 868 TYR A C 1
ATOM 6750 O O . TYR A 1 868 ? -27.209 -18.161 42.954 1.00 92.50 868 TYR A O 1
ATOM 6758 N N . VAL A 1 869 ? -27.282 -18.987 45.037 1.00 93.44 869 VAL A N 1
ATOM 6759 C CA . VAL A 1 869 ? -28.456 -19.851 44.818 1.00 93.44 869 VAL A CA 1
ATOM 6760 C C . VAL A 1 869 ? -29.636 -19.040 44.283 1.00 93.44 869 VAL A C 1
ATOM 6762 O O . VAL A 1 869 ? -30.301 -19.467 43.338 1.00 93.44 869 VAL A O 1
ATOM 6765 N N . ARG A 1 870 ? -29.872 -17.846 44.840 1.00 94.31 870 ARG A N 1
ATOM 6766 C CA . ARG A 1 870 ? -30.939 -16.939 44.406 1.00 94.31 870 ARG A CA 1
ATOM 6767 C C . ARG A 1 870 ? -30.812 -16.546 42.935 1.00 94.31 870 ARG A C 1
ATOM 6769 O O . ARG A 1 870 ? -31.803 -16.588 42.205 1.00 94.31 870 ARG A O 1
ATOM 6776 N N . LEU A 1 871 ? -29.600 -16.200 42.499 1.00 95.12 871 LEU A N 1
ATOM 6777 C CA . LEU A 1 871 ? -29.309 -15.872 41.104 1.00 95.12 871 LEU A CA 1
ATOM 6778 C C . LEU A 1 871 ? -29.598 -17.062 40.183 1.00 95.12 871 LEU A C 1
ATOM 6780 O O . LEU A 1 871 ? -30.303 -16.911 39.185 1.00 95.12 871 LEU A O 1
ATOM 6784 N N . ILE A 1 872 ? -29.084 -18.246 40.528 1.00 94.81 872 ILE A N 1
ATOM 6785 C CA . ILE A 1 872 ? -29.253 -19.459 39.717 1.00 94.81 872 ILE A CA 1
ATOM 6786 C C . ILE A 1 872 ? -30.733 -19.842 39.597 1.00 94.81 872 ILE A C 1
ATOM 6788 O O . 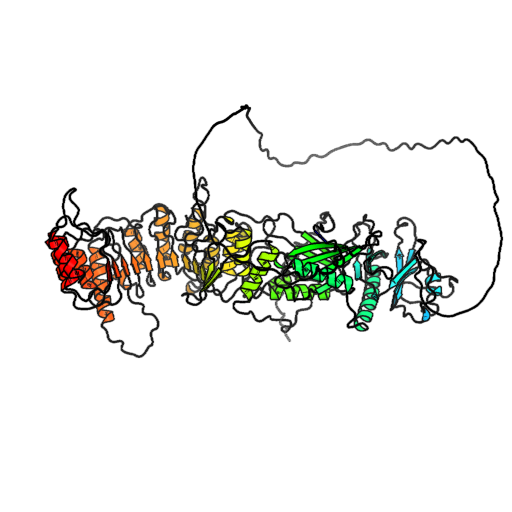ILE A 1 872 ? -31.207 -20.127 38.497 1.00 94.81 872 ILE A O 1
ATOM 6792 N N . GLN A 1 873 ? -31.497 -19.768 40.690 1.00 94.81 873 GLN A N 1
ATOM 6793 C CA . GLN A 1 873 ? -32.943 -20.007 40.668 1.00 94.81 873 GLN A CA 1
ATOM 6794 C C . GLN A 1 873 ? -33.677 -19.029 39.741 1.00 94.81 873 GLN A C 1
ATOM 6796 O O . GLN A 1 873 ? -34.542 -19.443 38.969 1.00 94.81 873 GLN A O 1
ATOM 6801 N N . ALA A 1 874 ? -33.324 -17.741 39.772 1.00 94.81 874 ALA A N 1
ATOM 6802 C CA . ALA A 1 874 ? -33.924 -16.748 38.885 1.00 94.81 874 ALA A CA 1
ATOM 6803 C C . ALA A 1 874 ? -33.615 -17.018 37.404 1.00 94.81 874 ALA A C 1
ATOM 6805 O O . ALA A 1 874 ? -34.516 -16.942 36.564 1.00 94.81 874 ALA A O 1
ATOM 6806 N N . LEU A 1 875 ? -32.366 -17.376 37.089 1.00 93.94 875 LEU A N 1
ATOM 6807 C CA . LEU A 1 875 ? -31.951 -17.751 35.735 1.00 93.94 875 LEU A CA 1
ATOM 6808 C C . LEU A 1 875 ? -32.676 -19.011 35.246 1.00 93.94 875 LEU A C 1
ATOM 6810 O O . LEU A 1 875 ? -33.095 -19.051 34.095 1.00 93.94 875 LEU A O 1
ATOM 6814 N N . THR A 1 876 ? -32.891 -19.990 36.129 1.00 92.62 876 THR A N 1
ATOM 6815 C CA . THR A 1 876 ? -33.585 -21.254 35.818 1.00 92.62 876 THR A CA 1
ATOM 6816 C C . THR A 1 876 ? -35.044 -21.025 35.412 1.00 92.62 876 THR A C 1
ATOM 6818 O O . THR A 1 876 ? -35.563 -21.674 34.505 1.00 92.62 876 THR A O 1
ATOM 6821 N N . VAL A 1 877 ? -35.734 -20.087 36.069 1.00 91.12 877 VAL A N 1
ATOM 6822 C CA . VAL A 1 877 ? -37.146 -19.782 35.772 1.00 91.12 877 VAL A CA 1
ATOM 6823 C C . VAL A 1 877 ? -37.291 -18.911 34.518 1.00 91.12 877 VAL A C 1
ATOM 6825 O O . VAL A 1 877 ? -38.313 -18.978 33.824 1.00 91.12 877 VAL A O 1
ATOM 6828 N N . SER A 1 878 ? -36.285 -18.097 34.199 1.00 86.06 878 SER A N 1
ATOM 6829 C CA . SER A 1 878 ? -36.357 -17.154 33.088 1.00 86.06 878 SER A CA 1
ATOM 6830 C C . SER A 1 878 ? -36.118 -17.820 31.731 1.00 86.06 878 SER A C 1
ATOM 6832 O O . SER A 1 878 ? -35.104 -18.464 31.492 1.00 86.06 878 SER A O 1
ATOM 6834 N N . LYS A 1 879 ? -37.030 -17.601 30.776 1.00 80.81 879 LYS A N 1
ATOM 6835 C CA . LYS A 1 879 ? -36.931 -18.144 29.401 1.00 80.81 879 LYS A CA 1
ATOM 6836 C C . LYS A 1 879 ? -36.436 -17.124 28.372 1.00 80.81 879 LYS A C 1
ATOM 6838 O O . LYS A 1 879 ? -36.521 -17.368 27.168 1.00 80.81 879 LYS A O 1
ATOM 6843 N N . ARG A 1 880 ? -35.999 -15.944 28.824 1.00 85.12 880 ARG A N 1
ATOM 6844 C CA . ARG A 1 880 ? -35.712 -14.784 27.958 1.00 85.12 880 ARG A CA 1
ATOM 6845 C C . ARG A 1 880 ? -34.234 -14.547 27.684 1.00 85.12 880 ARG A C 1
ATOM 6847 O O . ARG A 1 880 ? -33.914 -13.729 26.828 1.00 85.12 880 ARG A O 1
ATOM 6854 N N . PHE A 1 881 ? -33.350 -15.290 28.336 1.00 89.75 881 PHE A N 1
ATOM 6855 C CA . PHE A 1 881 ? -31.912 -15.183 28.129 1.00 89.75 881 PHE A CA 1
ATOM 6856 C C . PHE A 1 881 ? -31.437 -16.311 27.205 1.00 89.75 881 PHE A C 1
ATOM 6858 O O . PHE A 1 881 ? -31.131 -17.398 27.686 1.00 89.75 881 PHE A O 1
ATOM 6865 N N . PRO A 1 882 ? -31.389 -16.110 25.869 1.00 87.75 882 PRO A N 1
ATOM 6866 C CA . PRO A 1 882 ? -30.871 -17.125 24.947 1.00 87.75 882 PRO A CA 1
ATOM 6867 C C . PRO A 1 882 ? -29.392 -17.447 25.185 1.00 87.75 882 PRO A C 1
ATOM 6869 O O . PRO A 1 882 ? -28.900 -18.458 24.695 1.00 87.75 882 PRO A O 1
ATOM 6872 N N . PHE A 1 883 ? -28.683 -16.566 25.888 1.00 91.38 883 PHE A N 1
ATOM 6873 C CA . PHE A 1 883 ? -27.288 -16.726 26.242 1.00 91.38 883 PHE A CA 1
ATOM 6874 C C . PHE A 1 883 ? -27.072 -16.177 27.652 1.00 91.38 883 PHE A C 1
ATOM 6876 O O . PHE A 1 883 ? -27.451 -15.037 27.929 1.00 91.38 883 PHE A O 1
ATOM 6883 N N . VAL A 1 884 ? -26.452 -16.979 28.516 1.00 93.81 884 VAL A N 1
ATOM 6884 C CA . VAL A 1 884 ? -25.999 -16.570 29.847 1.00 93.81 884 VAL A CA 1
ATOM 6885 C C . VAL A 1 884 ? -24.553 -17.019 30.018 1.00 93.81 884 VAL A C 1
ATOM 6887 O O . VAL A 1 884 ? -24.253 -18.196 29.826 1.00 93.81 884 VAL A O 1
ATOM 6890 N N . SER A 1 885 ? -23.669 -16.095 30.384 1.00 95.00 885 SER A N 1
ATOM 6891 C CA . SER A 1 885 ? -22.292 -16.404 30.780 1.00 95.00 885 SER A CA 1
ATOM 6892 C C . SER A 1 885 ? -22.115 -16.168 32.278 1.00 95.00 885 SER A C 1
ATOM 6894 O O . SER A 1 885 ? -22.505 -15.118 32.786 1.00 95.00 885 SER A O 1
ATOM 6896 N N . LEU A 1 886 ? -21.568 -17.170 32.972 1.00 93.94 886 LEU A N 1
ATOM 6897 C CA . LEU A 1 886 ? -21.262 -17.178 34.412 1.00 93.94 886 LEU A CA 1
ATOM 6898 C C . LEU A 1 886 ? -19.790 -17.569 34.646 1.00 93.94 886 LEU A C 1
ATOM 6900 O O . LEU A 1 886 ? -19.453 -18.233 35.627 1.00 93.94 886 LEU A O 1
ATOM 6904 N N . VAL A 1 887 ? -18.902 -17.261 33.700 1.00 92.75 887 VAL A N 1
ATOM 6905 C CA . VAL A 1 887 ? -17.513 -17.734 33.731 1.00 92.75 887 VAL A CA 1
ATOM 6906 C C . VAL A 1 887 ? -16.808 -17.165 34.955 1.00 92.75 887 VAL A C 1
ATOM 6908 O O . VAL A 1 887 ? -16.713 -15.955 35.105 1.00 92.75 887 VAL A O 1
ATOM 6911 N N . GLY A 1 888 ? -16.304 -18.039 35.829 1.00 87.88 888 GLY A N 1
ATOM 6912 C CA . GLY A 1 888 ? -15.632 -17.631 37.068 1.00 87.88 888 GLY A CA 1
ATOM 6913 C C . GLY A 1 888 ? -16.561 -17.036 38.130 1.00 87.88 888 GLY A C 1
ATOM 6914 O O . GLY A 1 888 ? -16.073 -16.500 39.120 1.00 87.88 888 GLY A O 1
ATOM 6915 N N . THR A 1 889 ? -17.876 -17.152 37.945 1.00 89.94 889 THR A N 1
ATOM 6916 C CA . THR A 1 889 ? -18.883 -16.730 38.919 1.00 89.94 889 THR A CA 1
ATOM 6917 C C . THR A 1 889 ? -19.258 -17.897 39.805 1.00 89.94 889 THR A C 1
ATOM 6919 O O . THR A 1 889 ? -19.775 -18.913 39.342 1.00 89.94 889 THR A O 1
ATOM 6922 N N . ALA A 1 890 ? -18.968 -17.755 41.090 1.00 82.38 890 ALA A N 1
ATOM 6923 C CA . ALA A 1 890 ? -19.212 -18.773 42.095 1.00 82.38 890 ALA A CA 1
ATOM 6924 C C . ALA A 1 890 ? -19.220 -18.132 43.491 1.00 82.38 890 ALA A C 1
ATOM 6926 O O . ALA A 1 890 ? -18.712 -17.016 43.667 1.00 82.38 890 ALA A O 1
ATOM 6927 N N . PRO A 1 891 ? -19.740 -18.839 44.505 1.00 82.75 891 PRO A N 1
ATOM 6928 C CA . PRO A 1 891 ? -19.466 -18.492 45.889 1.00 82.75 891 PRO A CA 1
ATOM 6929 C C . PRO A 1 891 ? -17.956 -18.489 46.156 1.00 82.75 891 PRO A C 1
ATOM 6931 O O . PRO A 1 891 ? -17.235 -19.371 45.682 1.00 82.75 891 PRO A O 1
ATOM 6934 N N . THR A 1 892 ? -17.463 -17.506 46.909 1.00 71.69 892 THR A N 1
ATOM 6935 C CA . THR A 1 892 ? -16.051 -17.408 47.283 1.00 71.69 892 THR A CA 1
ATOM 6936 C C . THR A 1 892 ? -15.674 -18.640 48.115 1.00 71.69 892 THR A C 1
ATOM 6938 O O . THR A 1 892 ? -16.208 -18.820 49.212 1.00 71.69 892 THR A O 1
ATOM 6941 N N . PRO A 1 893 ? -14.759 -19.510 47.646 1.00 60.19 893 PRO A N 1
ATOM 6942 C CA . PRO A 1 893 ? -14.464 -20.743 48.356 1.00 60.19 893 PRO A CA 1
ATOM 6943 C C . PRO A 1 893 ? -13.714 -20.437 49.656 1.00 60.19 893 PRO A C 1
ATOM 6945 O O . PRO A 1 893 ? -12.619 -19.873 49.647 1.00 60.19 893 PRO A O 1
ATOM 6948 N N . LEU A 1 894 ? -14.264 -20.868 50.793 1.00 57.69 894 LEU A N 1
ATOM 6949 C CA . LEU A 1 894 ? -13.449 -21.079 51.990 1.00 57.69 894 LEU A CA 1
ATOM 6950 C C . LEU A 1 894 ? -12.446 -22.214 51.686 1.00 57.69 894 LEU A C 1
ATOM 6952 O O . LEU A 1 894 ? -12.830 -23.172 51.013 1.00 57.69 894 LEU A O 1
ATOM 6956 N N . PRO A 1 895 ? -11.197 -22.183 52.200 1.00 53.28 895 PRO A N 1
ATOM 6957 C CA . PRO A 1 895 ? -10.126 -23.136 51.849 1.00 53.28 895 PRO A CA 1
ATOM 6958 C C . PRO A 1 895 ? -10.425 -24.634 52.082 1.00 53.28 895 PRO A C 1
ATOM 6960 O O . PRO A 1 895 ? -9.601 -25.485 51.757 1.00 53.28 895 PRO A O 1
ATOM 6963 N N . SER A 1 896 ? -11.581 -24.965 52.660 1.00 55.53 896 SER A N 1
ATOM 6964 C CA . SER A 1 896 ? -12.056 -26.316 52.966 1.00 55.53 896 SER A CA 1
ATOM 6965 C C . SER A 1 896 ? -13.559 -26.529 52.706 1.00 55.53 896 SER A C 1
ATOM 6967 O O . SER A 1 896 ? -14.082 -27.585 53.067 1.00 55.53 896 SER A O 1
ATOM 6969 N N . ALA A 1 897 ? -14.274 -25.562 52.117 1.00 59.16 897 ALA A N 1
ATOM 6970 C CA . ALA A 1 897 ? -15.718 -25.677 51.906 1.00 59.16 897 ALA A CA 1
ATOM 6971 C C . ALA A 1 897 ? -16.049 -26.438 50.616 1.00 59.16 897 ALA A C 1
ATOM 6973 O O . ALA A 1 897 ? -15.562 -26.124 49.532 1.00 59.16 897 ALA A O 1
ATOM 6974 N N . THR A 1 898 ? -16.907 -27.447 50.757 1.00 63.06 898 THR A N 1
ATOM 6975 C CA . THR A 1 898 ? -17.646 -28.047 49.643 1.00 63.06 898 THR A CA 1
ATOM 6976 C C . THR A 1 898 ? -18.793 -27.114 49.257 1.00 63.06 898 THR A C 1
ATOM 6978 O O . THR A 1 898 ? -19.332 -26.417 50.115 1.00 63.06 898 THR A O 1
ATOM 6981 N N . CYS A 1 899 ? -19.149 -27.078 47.970 1.00 67.81 899 CYS A N 1
ATOM 6982 C CA . CYS A 1 899 ? -20.319 -26.335 47.498 1.00 67.81 899 CYS A CA 1
ATOM 6983 C C . CYS A 1 899 ? -21.562 -26.827 48.259 1.00 67.81 899 CYS A C 1
ATOM 6985 O O . CYS A 1 899 ? -21.718 -28.038 48.450 1.00 67.81 899 CYS A O 1
ATOM 6987 N N . THR A 1 900 ? -22.409 -25.918 48.749 1.00 80.94 900 THR A N 1
ATOM 6988 C CA . THR A 1 900 ? -23.607 -26.313 49.505 1.00 80.94 900 THR A CA 1
ATOM 6989 C C . THR A 1 900 ? -24.544 -27.156 48.641 1.00 80.94 900 THR A C 1
ATOM 6991 O O . THR A 1 900 ? -24.630 -26.962 47.428 1.00 80.94 900 THR A O 1
ATOM 6994 N N . SER A 1 901 ? -25.292 -28.083 49.255 1.00 83.50 901 SER A N 1
ATOM 6995 C CA . SER A 1 901 ? -26.252 -28.917 48.514 1.00 83.50 901 SER A CA 1
ATOM 6996 C C . SER A 1 901 ? -27.272 -28.065 47.758 1.00 83.50 901 SER A C 1
ATOM 6998 O O . SER A 1 901 ? -27.573 -28.362 46.615 1.00 83.50 901 SER A O 1
ATOM 7000 N N . ALA A 1 902 ? -27.711 -26.945 48.343 1.00 85.25 902 ALA A N 1
ATOM 7001 C CA . ALA A 1 902 ? -28.618 -26.001 47.694 1.00 85.25 902 ALA A CA 1
ATOM 7002 C C . ALA A 1 902 ? -28.026 -25.367 46.420 1.00 85.25 902 ALA A C 1
ATOM 7004 O O . ALA A 1 902 ? -28.755 -25.151 45.454 1.00 85.25 902 ALA A O 1
ATOM 7005 N N . ALA A 1 903 ? -26.720 -25.075 46.400 1.00 85.00 903 ALA A N 1
ATOM 7006 C CA . ALA A 1 903 ? -26.033 -24.556 45.218 1.00 85.00 903 ALA A CA 1
ATOM 7007 C C . ALA A 1 903 ? -25.873 -25.627 44.132 1.00 85.00 903 ALA A C 1
ATOM 7009 O O . ALA A 1 903 ? -26.098 -25.332 42.958 1.00 85.00 903 ALA A O 1
ATOM 7010 N N . CYS A 1 904 ? -25.554 -26.868 44.519 1.00 86.50 904 CYS A N 1
ATOM 7011 C CA . CYS A 1 904 ? -25.532 -28.010 43.603 1.00 86.50 904 CYS A CA 1
ATOM 7012 C C . CYS A 1 904 ? -26.917 -28.268 42.996 1.00 86.50 904 CYS A C 1
ATOM 7014 O O . CYS A 1 904 ? -27.037 -28.314 41.777 1.00 86.50 904 CYS A O 1
ATOM 7016 N N . ASP A 1 905 ? -27.960 -28.342 43.826 1.00 88.75 905 ASP A N 1
ATOM 7017 C CA . ASP A 1 905 ? -29.340 -28.585 43.395 1.00 88.75 905 ASP A CA 1
ATOM 7018 C C . ASP A 1 905 ? -29.826 -27.487 42.434 1.00 88.75 905 ASP A C 1
ATOM 7020 O O . ASP A 1 905 ? -30.465 -27.773 41.423 1.00 88.75 905 ASP A O 1
ATOM 7024 N N . ALA A 1 906 ? -29.508 -26.218 42.717 1.00 88.31 906 ALA A N 1
ATOM 7025 C CA . ALA A 1 906 ? -29.871 -25.103 41.844 1.00 88.31 906 ALA A CA 1
ATOM 7026 C C . ALA A 1 906 ? -29.148 -25.172 40.487 1.00 88.31 906 ALA A C 1
ATOM 7028 O O . ALA A 1 906 ? -29.757 -24.912 39.451 1.00 88.31 906 ALA A O 1
ATOM 7029 N N . LEU A 1 907 ? -27.862 -25.537 40.472 1.00 88.12 907 LEU A N 1
ATOM 7030 C CA . LEU A 1 907 ? -27.100 -25.707 39.232 1.00 88.12 907 LEU A CA 1
ATOM 7031 C C . LEU A 1 907 ? -27.586 -26.901 38.411 1.00 88.12 907 LEU A C 1
ATOM 7033 O O . LEU A 1 907 ? -27.696 -26.788 37.193 1.00 88.12 907 LEU A O 1
ATOM 7037 N N . GLU A 1 908 ? -27.904 -28.021 39.061 1.00 89.81 908 GLU A N 1
ATOM 7038 C CA . GLU A 1 908 ? -28.517 -29.171 38.395 1.00 89.81 908 GLU A CA 1
ATOM 7039 C C . GLU A 1 908 ? -29.843 -28.779 37.738 1.00 89.81 908 GLU A C 1
ATOM 7041 O O . GLU A 1 908 ? -30.082 -29.150 36.593 1.00 89.81 908 GLU A O 1
ATOM 7046 N N . GLN A 1 909 ? -30.667 -27.972 38.413 1.00 89.69 909 GLN A N 1
ATOM 7047 C CA . GLN A 1 909 ? -31.920 -27.464 37.847 1.00 89.69 909 GLN A CA 1
ATOM 7048 C C . GLN A 1 909 ? -31.716 -26.506 36.670 1.00 89.69 909 GLN A C 1
ATOM 7050 O O . GLN A 1 909 ? -32.514 -26.533 35.741 1.00 89.69 909 GLN A O 1
ATOM 7055 N N . LEU A 1 910 ? -30.675 -25.669 36.691 1.00 87.25 910 LEU A N 1
ATOM 7056 C CA . LEU A 1 910 ? -30.364 -24.760 35.583 1.00 87.25 910 LEU A CA 1
ATOM 7057 C C . LEU A 1 910 ? -29.888 -25.514 34.328 1.00 87.25 910 LEU A C 1
ATOM 7059 O O . LEU A 1 910 ? -30.116 -25.052 33.211 1.00 87.25 910 LEU A O 1
ATOM 7063 N N . LEU A 1 911 ? -29.173 -26.627 34.515 1.00 84.88 911 LEU A N 1
ATOM 7064 C CA . LEU A 1 911 ? -28.567 -27.417 33.436 1.00 84.88 911 LEU A CA 1
ATOM 7065 C C . LEU A 1 911 ? -29.487 -28.515 32.876 1.00 84.88 911 LEU A C 1
ATOM 7067 O O . LEU A 1 911 ? -29.173 -29.069 31.819 1.00 84.88 911 LEU A O 1
ATOM 7071 N N . ALA A 1 912 ? -30.563 -28.847 33.591 1.00 80.38 912 ALA A N 1
ATOM 7072 C CA . ALA A 1 912 ? -31.601 -29.788 33.171 1.00 80.38 912 ALA A CA 1
ATOM 7073 C C . ALA A 1 912 ? -32.566 -29.152 32.161 1.00 80.38 912 ALA A C 1
ATOM 7075 O O . ALA A 1 912 ? -32.949 -29.868 31.203 1.00 80.38 912 ALA A O 1
#